Protein AF-A0A915YBF0-F1 (afdb_monomer)

Solvent-accessible surface area (backbone atoms only — not comparable to full-atom values): 51629 Å² total; per-residue (Å²): 84,73,66,56,47,53,46,57,72,64,52,78,86,48,90,72,69,69,34,56,67,62,52,51,55,54,50,52,54,52,51,59,56,58,66,73,57,96,78,68,57,49,37,46,35,47,37,93,48,68,21,75,78,40,64,88,48,66,63,48,69,50,71,44,48,70,79,84,73,66,63,65,53,59,73,74,40,94,74,48,89,54,98,82,48,55,68,32,44,37,29,43,57,48,80,42,86,44,100,92,47,75,28,42,38,33,45,76,76,49,68,63,47,54,49,70,59,51,50,53,54,52,43,69,74,42,43,79,94,51,54,83,47,52,29,40,72,83,48,73,76,81,80,90,77,75,92,81,81,81,73,68,66,64,56,52,54,54,52,53,53,54,54,54,52,55,51,50,60,47,51,55,55,53,51,56,50,50,53,56,50,50,74,73,47,69,90,70,73,45,74,66,55,57,56,51,48,54,54,47,49,55,53,49,55,60,54,71,70,51,58,66,72,58,53,55,46,50,40,71,75,61,74,43,56,70,59,50,52,54,51,48,53,54,50,50,51,56,49,52,58,49,50,59,59,56,68,73,73,71,82,90,82,88,88,81,89,85,84,90,82,86,89,84,93,79,91,80,88,90,83,72,92,87,76,79,77,63,75,81,78,74,72,87,79,78,75,81,68,51,71,68,56,46,36,52,47,20,51,49,46,54,48,45,51,52,51,46,54,53,44,53,53,53,48,52,60,55,73,70,48,94,74,68,52,74,72,54,47,51,51,50,51,53,46,50,53,50,45,52,51,43,52,52,52,42,51,54,42,26,51,55,29,26,54,46,47,26,46,78,72,73,35,67,86,53,50,74,70,56,54,38,51,81,36,78,42,28,32,64,56,46,44,44,74,41,61,48,68,58,87,88,61,86,56,72,63,52,46,43,32,33,44,20,40,47,47,53,50,46,51,53,46,50,55,57,50,53,53,48,50,55,51,30,38,55,54,44,40,53,58,51,63,69,35,92,90,49,91,80,86,59,57,83,52,55,39,75,44,73,60,71,61,82,50,87,88,44,52,42,39,32,34,32,40,28,72,91,49,59,55,53,25,45,52,42,42,42,50,42,51,55,52,43,27,71,74,67,78,46,51,48,50,43,49,61,34,32,45,72,38,52,48,84,58,45,74,50,95,45,74,66,30,46,54,68,70,52,77,47,94,52,83,85,61,62,73,87,76,50,56,71,70,52,43,52,52,51,53,54,42,52,52,52,44,52,36,50,47,46,8,41,12,43,23,44,37,51,73,70,42,80,45,74,66,53,45,50,49,47,50,52,50,22,48,51,40,27,43,55,40,46,65,69,55,73,72,74,67,89,85,55,89,89,51,71,66,57,43,54,52,53,49,54,49,51,44,49,52,52,45,52,49,49,53,50,21,52,54,49,13,57,51,49,46,53,53,50,54,52,50,36,54,55,37,29,54,56,47,58,73,74,44,72,94,79,66,57,68,72,57,41,50,52,51,23,21,52,52,52,18,48,58,28,36,50,52,30,21,54,33,49,53,50,48,52,52,50,48,52,52,52,50,54,36,50,76,71,70,47,88,54,65,65,62,51,52,52,47,44,48,40,54,45,52,33,52,50,34,49,21,51,19,23,66,32,38,97,86,46,63,32,31,42,20,32,34,41,47,47,49,47,17,61,71,60,71,36,94,64,86,71,53,72,70,28,47,42,27,24,38,30,34,32,43,9,51,28,54,45,49,26,54,53,30,35,75,77,65,32,64,17,40,12,50,57,69,26,20,65,31,43,36,52,44,49,54,56,53,51,55,50,53,54,55,50,50,54,51,46,69,74,50,56,93,53,93,66,99,78,84,62,64,68,60,53,68,58,61,67,78,51,95,93,56,50,64,57,60,51,40,51,48,23,43,45,40,46,55,65,30,72,66,24,55,82,90,23,72,42,60,54,52,22,18,51,52,34,32,52,56,49,41,71,77,41,81,86,56,54,73,68,56,48,51,54,51,50,53,53,47,44,54,53,50,53,23,47,53,57,12,61,50,57,46,48,53,47,55,51,52,52,54,50,41,66,72,72,60,70,83,64,60,83,73,79,83,107

pLDDT: mean 75.29, std 19.14, range [23.8, 98.31]

Secondary structure (DSSP, 8-state):
-HHHHHHHHHSSS-TTT--HHHHHHHHHHHHHHHTTSS----EEEE--PEETTEEEEE--EEEES---S-HHHHHHSS--S-TT-TT-EEEEEEEEEETTEEEEEEEEEEE---HHHHHHHHHHHS-GGGTT-EEETTBPPPSTT-SSS--HHHHHHHHHHHHHHHHHHHHHHHHHHHHHHHHH-GGG--HHHHHHHHHHHHHHHHHHTS-HHHHHHHHHHHS-HHHHHHHHHHHHHHHHHHHHHHTTS---------------------SSTTS---TTSS-S--PPPPHHHHHHHHHHHHHHHHHHHHHHHHHHHHHT-SS--HHHHHHHHHHHHHHHHHHHHHHHHHHHHHHHHHHHTT-TT--HHHHHHTTTT-HHHHHHHHHS--TTS--GGGHHHHHHHHHHHHHHHHHHHHHHHHHHHHHHHHHHHTSTT-S---GGGEEEEEES--STT--EEEEEEETT-GGGHHHHHHHHHHHHHHHHSS-HHHHH-EEEEE-TT---SSHHHHHHT---SSTTS-GGGS-HHHHHHHHHHHHHHHHHHHHHHHHHHHTT--SHHHHHHHHHHHHHHHHHHHHH-----TT-TT-HHHHHHHHHHHHHHHHHHHHHHHHHHHHHHHHHHHHHHHHHHHHHHHS-TTS-HHHHHHHHHHHHHHHHHHHHHHHHHHHHHHHHHHHHHHHTT---HHHHHHHHHHHHHHHHHHHHHHHHSTT--SSHHHIIIIIIIIIT-------HHHHHHHHHHHHHHHHHHHHHHHHHH-HHHHHHHHHHHHHHHHHHHHHHHHHHHHHHHHHTTS------HHHHHH---BTTB-HHHHHHHHHHHIIIIIS-TTT--SHHHHHHHHHHHHHHHSTT--HHHHHHHHHHHHHHHHHHHHHHHHHHHHHHHHHHHHHHTS-S-TTTT-

Structure (mmCIF, N/CA/C/O backbone):
data_AF-A0A915YBF0-F1
#
_entry.id   AF-A0A915YBF0-F1
#
loop_
_atom_site.group_PDB
_atom_site.id
_atom_site.type_symbol
_atom_site.label_atom_id
_atom_site.label_alt_id
_atom_site.label_comp_id
_atom_site.label_asym_id
_atom_site.label_entity_id
_atom_site.label_seq_id
_atom_site.pdbx_PDB_ins_code
_atom_site.Cartn_x
_atom_site.Cartn_y
_atom_site.Cartn_z
_atom_site.occupancy
_atom_site.B_iso_or_equiv
_atom_site.auth_seq_id
_atom_site.auth_comp_id
_atom_site.auth_asym_id
_atom_site.auth_atom_id
_atom_site.pdbx_PDB_model_num
ATOM 1 N N . MET A 1 1 ? -36.710 45.208 1.323 1.00 34.69 1 MET A N 1
ATOM 2 C CA . MET A 1 1 ? -35.680 45.584 0.335 1.00 34.69 1 MET A CA 1
ATOM 3 C C . MET A 1 1 ? -34.955 44.397 -0.292 1.00 34.69 1 MET A C 1
ATOM 5 O O . MET A 1 1 ? -35.059 44.308 -1.489 1.00 34.69 1 MET A O 1
ATOM 9 N N . ARG A 1 2 ? -34.325 43.432 0.407 1.00 35.12 2 ARG A N 1
ATOM 10 C CA . ARG A 1 2 ? -33.597 42.304 -0.251 1.00 35.12 2 ARG A CA 1
ATOM 11 C C . ARG A 1 2 ? -34.443 41.382 -1.155 1.00 35.12 2 ARG A C 1
ATOM 13 O O . ARG A 1 2 ? -33.954 40.974 -2.194 1.00 35.12 2 ARG A O 1
ATOM 20 N N . ILE A 1 3 ? -35.711 41.112 -0.810 1.00 39.06 3 ILE A N 1
ATOM 21 C CA . ILE A 1 3 ? -36.669 40.398 -1.688 1.00 39.06 3 ILE A CA 1
ATOM 22 C C . ILE A 1 3 ? -37.151 41.298 -2.836 1.00 39.06 3 ILE A C 1
ATOM 24 O O . ILE A 1 3 ? -37.225 40.835 -3.961 1.00 39.06 3 ILE A O 1
ATOM 28 N N . LYS A 1 4 ? -37.386 42.594 -2.580 1.00 36.34 4 LYS A N 1
ATOM 29 C CA . LYS A 1 4 ? -37.681 43.602 -3.616 1.00 36.34 4 LYS A CA 1
ATOM 30 C C . LYS A 1 4 ? -36.473 43.858 -4.529 1.00 36.34 4 LYS A C 1
ATOM 32 O O . LYS A 1 4 ? -36.674 44.134 -5.685 1.00 36.34 4 LYS A O 1
ATOM 37 N N . MET A 1 5 ? -35.238 43.688 -4.053 1.00 41.44 5 MET A N 1
ATOM 38 C CA . MET A 1 5 ? -33.984 43.703 -4.818 1.00 41.44 5 MET A CA 1
ATOM 39 C C . MET A 1 5 ? -33.796 42.396 -5.579 1.00 41.44 5 MET A C 1
ATOM 41 O O . MET A 1 5 ? -33.298 42.440 -6.680 1.00 41.44 5 MET A O 1
ATOM 45 N N . LEU A 1 6 ? -34.188 41.246 -5.024 1.00 42.91 6 LEU A N 1
ATOM 46 C CA . LEU A 1 6 ? -34.191 39.963 -5.737 1.00 42.91 6 LEU A CA 1
ATOM 47 C C . LEU A 1 6 ? -35.230 39.972 -6.860 1.00 42.91 6 LEU A C 1
ATOM 49 O O . LEU A 1 6 ? -34.922 39.575 -7.971 1.00 42.91 6 LEU A O 1
ATOM 53 N N . LEU A 1 7 ? -36.429 40.489 -6.595 1.00 41.69 7 LEU A N 1
ATOM 54 C CA . LEU A 1 7 ? -37.473 40.681 -7.595 1.00 41.69 7 LEU A CA 1
ATOM 55 C C . LEU A 1 7 ? -37.085 41.795 -8.578 1.00 41.69 7 LEU A C 1
ATOM 57 O O . LEU A 1 7 ? -37.125 41.546 -9.767 1.00 41.69 7 LEU A O 1
ATOM 61 N N . ASN A 1 8 ? -36.563 42.942 -8.134 1.00 40.94 8 ASN A N 1
ATOM 62 C CA . ASN A 1 8 ? -36.062 44.019 -9.007 1.00 40.94 8 ASN A CA 1
ATOM 63 C C . ASN A 1 8 ? -34.672 43.743 -9.621 1.00 40.94 8 ASN A C 1
ATOM 65 O O . ASN A 1 8 ? -34.200 44.537 -10.416 1.00 40.94 8 ASN A O 1
ATOM 69 N N . GLN A 1 9 ? -33.982 42.655 -9.291 1.00 44.19 9 GLN A N 1
ATOM 70 C CA . GLN A 1 9 ? -32.852 42.145 -10.084 1.00 44.19 9 GLN A CA 1
ATOM 71 C C . GLN A 1 9 ? -33.336 41.119 -11.111 1.00 44.19 9 GLN A C 1
ATOM 73 O O . GLN A 1 9 ? -32.657 40.885 -12.102 1.00 44.19 9 GLN A O 1
ATOM 78 N N . LEU A 1 10 ? -34.508 40.520 -10.882 1.00 42.00 10 LEU A N 1
ATOM 79 C CA . LEU A 1 10 ? -35.146 39.564 -11.782 1.00 42.00 10 LEU A CA 1
ATOM 80 C C . LEU A 1 10 ? -36.168 40.207 -12.740 1.00 42.00 10 LEU A C 1
ATOM 82 O O . LEU A 1 10 ? -36.546 39.550 -13.701 1.00 42.00 10 LEU A O 1
ATOM 86 N N . LEU A 1 11 ? -36.650 41.436 -12.491 1.00 46.16 11 LEU A N 1
ATOM 87 C CA . LEU A 1 11 ? -37.860 41.976 -13.142 1.00 46.16 11 LEU A CA 1
ATOM 88 C C . LEU A 1 11 ? -37.814 43.350 -13.852 1.00 46.16 11 LEU A C 1
ATOM 90 O O . LEU A 1 11 ? -38.796 43.597 -14.551 1.00 46.16 11 LEU A O 1
ATOM 94 N N . PRO A 1 12 ? -36.808 44.253 -13.783 1.00 37.78 12 PRO A N 1
ATOM 95 C CA . PRO A 1 12 ? -37.019 45.568 -14.401 1.00 37.78 12 PRO A CA 1
ATOM 96 C C . PRO A 1 12 ? -36.640 45.738 -15.871 1.00 37.78 12 PRO A C 1
ATOM 98 O O . PRO A 1 12 ? -37.073 46.742 -16.416 1.00 37.78 12 PRO A O 1
ATOM 101 N N . GLN A 1 13 ? -35.892 44.850 -16.543 1.00 37.72 13 GLN A N 1
ATOM 102 C CA . GLN A 1 13 ? -35.596 45.072 -17.981 1.00 37.72 13 GLN A CA 1
ATOM 103 C C . GLN A 1 13 ? -35.675 43.856 -18.906 1.00 37.72 13 GLN A C 1
ATOM 105 O O . GLN A 1 13 ? -35.566 44.013 -20.115 1.00 37.72 13 GLN A O 1
ATOM 110 N N . THR A 1 14 ? -35.962 42.660 -18.399 1.00 44.97 14 THR A N 1
ATOM 111 C CA . THR A 1 14 ? -36.167 41.489 -19.259 1.00 44.97 14 THR A CA 1
ATOM 112 C C . THR A 1 14 ? -37.292 40.617 -18.725 1.00 44.97 14 THR A C 1
ATOM 114 O O . THR A 1 14 ? -37.090 39.488 -18.284 1.00 44.97 14 THR A O 1
ATOM 117 N N . LYS A 1 15 ? -38.533 41.115 -18.811 1.00 42.66 15 LYS A N 1
ATOM 118 C CA . LYS A 1 15 ? -39.703 40.225 -18.708 1.00 42.66 15 LYS A CA 1
ATOM 119 C C . LYS A 1 15 ? -39.690 39.118 -19.784 1.00 42.66 15 LYS A C 1
ATOM 121 O O . LYS A 1 15 ? -40.431 38.156 -19.642 1.00 42.66 15 LYS A O 1
ATOM 126 N N . GLU A 1 16 ? -38.814 39.212 -20.791 1.00 48.31 16 GLU A N 1
ATOM 127 C CA . GLU A 1 16 ? -38.813 38.354 -21.980 1.00 48.31 16 GLU A CA 1
ATOM 128 C C . GLU A 1 16 ? -37.629 37.371 -22.127 1.00 48.31 16 GLU A C 1
ATOM 130 O O . GLU A 1 16 ? -37.681 36.560 -23.043 1.00 48.31 16 GLU A O 1
ATOM 135 N N . SER A 1 17 ? -36.583 37.350 -21.274 1.00 50.16 17 SER A N 1
ATOM 136 C CA . SER A 1 17 ? -35.343 36.606 -21.637 1.00 50.16 17 SER A CA 1
ATOM 137 C C . SER A 1 17 ? -34.764 35.568 -20.665 1.00 50.16 17 SER A C 1
ATOM 139 O O . SER A 1 17 ? -33.867 34.822 -21.060 1.00 50.16 17 SER A O 1
ATOM 141 N N . ILE A 1 18 ? -35.232 35.438 -19.415 1.00 58.19 18 ILE A N 1
ATOM 142 C CA . ILE A 1 18 ? -34.699 34.376 -18.537 1.00 58.19 18 ILE A CA 1
ATOM 143 C C . ILE A 1 18 ? -35.397 33.044 -18.828 1.00 58.19 18 ILE A C 1
ATOM 145 O O . ILE A 1 18 ? -36.526 32.801 -18.399 1.00 58.19 18 ILE A O 1
ATOM 149 N N . GLY A 1 19 ? -34.676 32.150 -19.505 1.00 65.12 19 GLY A N 1
ATOM 150 C CA . GLY A 1 19 ? -35.094 30.765 -19.691 1.00 65.12 19 GLY A CA 1
ATOM 151 C C . GLY A 1 19 ? -35.138 29.962 -18.380 1.00 65.12 19 GLY A C 1
ATOM 152 O O . GLY A 1 19 ? -34.363 30.186 -17.438 1.00 65.12 19 GLY A O 1
ATOM 153 N N . PHE A 1 20 ? -36.028 28.975 -18.319 1.00 66.19 20 PHE A N 1
ATOM 154 C CA . PHE A 1 20 ? -36.281 28.071 -17.201 1.00 66.19 20 PHE A CA 1
ATOM 155 C C . PHE A 1 20 ? -35.001 27.407 -16.675 1.00 66.19 20 PHE A C 1
ATOM 157 O O . PHE A 1 20 ? -34.843 27.221 -15.465 1.00 66.19 20 PHE A O 1
ATOM 164 N N . ILE A 1 21 ? -34.060 27.058 -17.560 1.00 64.06 21 ILE A N 1
ATOM 165 C CA . ILE A 1 21 ? -32.796 26.402 -17.188 1.00 64.06 21 ILE A CA 1
ATOM 166 C C . ILE A 1 21 ? -31.902 27.339 -16.362 1.00 64.06 21 ILE A C 1
ATOM 168 O O . ILE A 1 21 ? -31.409 26.936 -15.301 1.00 64.06 21 ILE A O 1
ATOM 172 N N . ALA A 1 22 ? -31.744 28.591 -16.798 1.00 63.34 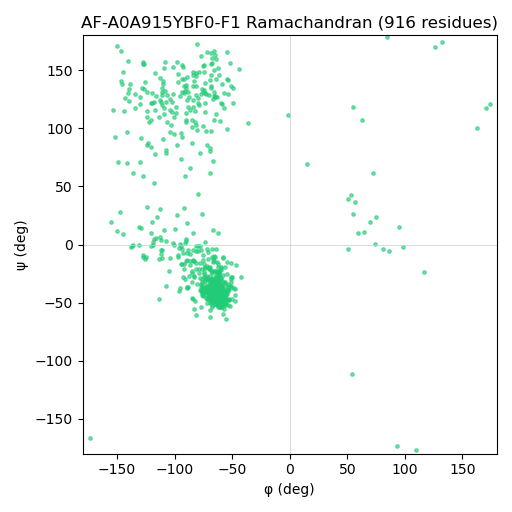22 ALA A N 1
ATOM 173 C CA . ALA A 1 22 ? -30.944 29.598 -16.104 1.00 63.34 22 ALA A CA 1
ATOM 174 C C . ALA A 1 22 ? -31.546 29.928 -14.730 1.00 63.34 22 ALA A C 1
ATOM 176 O O . ALA A 1 22 ? -30.844 29.913 -13.711 1.00 63.34 22 ALA A O 1
ATOM 177 N N . PHE A 1 23 ? -32.872 30.098 -14.675 1.00 64.00 23 PHE A N 1
ATOM 178 C CA . PHE A 1 23 ? -33.590 30.304 -13.419 1.00 64.00 23 PHE A CA 1
ATOM 179 C C . PHE A 1 23 ? -33.412 29.120 -12.457 1.00 64.00 23 PHE A C 1
ATOM 181 O O . PHE A 1 23 ? -33.083 29.304 -11.284 1.00 64.00 23 PHE A O 1
ATOM 188 N N . LYS A 1 24 ? -33.558 27.883 -12.945 1.00 58.62 24 LYS A N 1
ATOM 189 C CA . LYS A 1 24 ? -33.400 26.658 -12.146 1.00 58.62 24 LYS A CA 1
ATOM 190 C C . LYS A 1 24 ? -31.992 26.522 -11.560 1.00 58.62 24 LYS A C 1
ATOM 192 O O . LYS A 1 24 ? -31.851 26.102 -10.407 1.00 58.62 24 LYS A O 1
ATOM 197 N N . ALA A 1 25 ? -30.953 26.859 -12.324 1.00 58.38 25 ALA A N 1
ATOM 198 C CA . ALA A 1 25 ? -29.565 26.811 -11.867 1.00 58.38 25 ALA A CA 1
ATOM 199 C C . ALA A 1 25 ? -29.293 27.844 -10.760 1.00 58.38 25 ALA A C 1
ATOM 201 O O . ALA A 1 25 ? -28.760 27.493 -9.700 1.00 58.38 25 ALA A O 1
ATOM 202 N N . PHE A 1 26 ? -29.734 29.087 -10.966 1.00 60.47 26 PHE A N 1
ATOM 203 C CA . PHE A 1 26 ? -29.666 30.154 -9.968 1.00 60.47 26 PHE A CA 1
ATOM 204 C C . PHE A 1 26 ? -30.422 29.779 -8.684 1.00 60.47 26 PHE A C 1
ATOM 206 O O . PHE A 1 26 ? -29.867 29.823 -7.583 1.00 60.47 26 PHE A O 1
ATOM 213 N N . PHE A 1 27 ? -31.657 29.296 -8.825 1.00 58.75 27 PHE A N 1
ATOM 214 C CA . PHE A 1 27 ? -32.506 28.901 -7.707 1.00 58.75 27 PHE A CA 1
ATOM 215 C C . PHE A 1 27 ? -31.887 27.769 -6.876 1.00 58.75 27 PHE A C 1
ATOM 217 O O . PHE A 1 27 ? -31.883 27.827 -5.646 1.00 58.75 27 PHE A O 1
ATOM 224 N N . LYS A 1 28 ? -31.273 26.765 -7.521 1.00 56.44 28 LYS A N 1
ATOM 225 C CA . LYS A 1 28 ? -30.564 25.664 -6.841 1.00 56.44 28 LYS A CA 1
ATOM 226 C C . LYS A 1 28 ? -29.382 26.165 -6.000 1.00 56.44 28 LYS A C 1
ATOM 228 O O . LYS A 1 28 ? -29.139 25.635 -4.911 1.00 56.44 28 LYS A O 1
ATOM 233 N N . LYS A 1 29 ? -28.655 27.181 -6.478 1.00 58.44 29 LYS A N 1
ATOM 234 C CA . LYS A 1 29 ? -27.525 27.801 -5.764 1.00 58.44 29 LYS A CA 1
ATOM 235 C C . LYS A 1 29 ? -27.989 28.507 -4.489 1.00 58.44 29 LYS A C 1
ATOM 237 O O . LYS A 1 29 ? -27.410 28.279 -3.425 1.00 58.44 29 LYS A O 1
ATOM 242 N N . GLU A 1 30 ? -29.065 29.282 -4.571 1.00 56.75 30 GLU A N 1
ATOM 243 C CA . GLU A 1 30 ? -29.620 29.989 -3.412 1.00 56.75 30 GLU A CA 1
ATOM 244 C C . GLU A 1 30 ? -30.311 29.040 -2.418 1.00 56.75 30 GLU A C 1
ATOM 246 O O . GLU A 1 30 ? -30.102 29.157 -1.210 1.00 56.75 30 GLU A O 1
ATOM 251 N N . LEU A 1 31 ? -30.995 27.989 -2.889 1.00 52.41 31 LEU A N 1
ATOM 252 C CA . LEU A 1 31 ? -31.500 26.902 -2.033 1.00 52.41 31 LEU A CA 1
ATOM 253 C C . LEU A 1 31 ? -30.382 26.242 -1.217 1.00 52.41 31 LEU A C 1
ATOM 255 O O . LEU A 1 31 ? -30.543 25.979 -0.025 1.00 52.41 31 LEU A O 1
ATOM 259 N N . ASN A 1 32 ? -29.228 25.987 -1.836 1.00 53.97 32 ASN A N 1
ATOM 260 C CA . ASN A 1 32 ? -28.071 25.413 -1.151 1.00 53.97 32 ASN A CA 1
ATOM 261 C C . ASN A 1 32 ? -27.453 26.364 -0.116 1.00 53.97 32 ASN A C 1
ATOM 263 O O . ASN A 1 32 ? -26.918 25.891 0.888 1.00 53.97 32 ASN A O 1
ATOM 267 N N . ARG A 1 33 ? -27.551 27.684 -0.316 1.00 52.88 33 ARG A N 1
ATOM 268 C CA . ARG A 1 33 ? -27.195 28.679 0.706 1.00 52.88 33 ARG A CA 1
ATOM 269 C C . ARG A 1 33 ? -28.190 28.671 1.863 1.00 52.88 33 ARG A C 1
ATOM 271 O O . ARG A 1 33 ? -27.770 28.581 3.014 1.00 52.88 33 ARG A O 1
ATOM 278 N N . LEU A 1 34 ? -29.490 28.673 1.570 1.00 47.12 34 LEU A N 1
ATOM 279 C CA . LEU A 1 34 ? -30.553 28.656 2.582 1.00 47.12 34 LEU A CA 1
ATOM 280 C C . LEU A 1 34 ? -30.522 27.386 3.450 1.00 47.12 34 LEU A C 1
ATOM 282 O O . LEU A 1 34 ? -30.719 27.466 4.666 1.00 47.12 34 LEU A O 1
ATOM 286 N N . ARG A 1 35 ? -30.164 26.233 2.860 1.00 49.50 35 ARG A N 1
ATOM 287 C CA . ARG A 1 35 ? -29.963 24.940 3.549 1.00 49.50 35 ARG A CA 1
ATOM 288 C C . ARG A 1 35 ? -28.930 24.973 4.682 1.00 49.50 35 ARG A C 1
ATOM 290 O O . ARG A 1 35 ? -28.955 24.077 5.524 1.00 49.50 35 ARG A O 1
ATOM 297 N N . LYS A 1 36 ? -28.036 25.968 4.717 1.00 49.03 36 LYS A N 1
ATOM 298 C CA . LYS A 1 36 ? -26.993 26.108 5.748 1.00 49.03 36 LYS A CA 1
ATOM 299 C C . LYS A 1 36 ? -27.445 26.905 6.987 1.00 49.03 36 LYS A C 1
ATOM 301 O O . LYS A 1 36 ? -26.683 26.982 7.946 1.00 49.03 36 LYS A O 1
ATOM 306 N N . SER A 1 37 ? -28.659 27.473 7.012 1.00 46.31 37 SER A N 1
ATOM 307 C CA . SER A 1 37 ? -29.173 28.248 8.161 1.00 46.31 37 SER A CA 1
ATOM 308 C C . SER A 1 37 ? -29.910 27.373 9.202 1.00 46.31 37 SER A C 1
ATOM 310 O O . SER A 1 37 ? -30.551 26.381 8.860 1.00 46.31 37 SER A O 1
ATOM 312 N N . LYS A 1 38 ? -29.774 27.688 10.503 1.00 43.59 38 LYS A N 1
ATOM 313 C CA . LYS A 1 38 ? -29.889 26.704 11.606 1.00 43.59 38 LYS A CA 1
ATOM 314 C C . LYS A 1 38 ? -31.293 26.295 12.110 1.00 43.59 38 LYS A C 1
ATOM 316 O O . LYS A 1 38 ? -31.324 25.415 12.962 1.00 43.59 38 LYS A O 1
ATOM 321 N N . LYS A 1 39 ? -32.440 26.806 11.625 1.00 51.47 39 LYS A N 1
ATOM 322 C CA . LYS A 1 39 ? -33.790 26.266 11.982 1.00 51.47 39 LYS A CA 1
ATOM 323 C C . LYS A 1 39 ? -34.852 26.531 10.883 1.00 51.47 39 LYS A C 1
ATOM 325 O O . LYS A 1 39 ? -35.164 27.698 10.660 1.00 51.47 39 LYS A O 1
ATOM 330 N N . PRO A 1 40 ? -35.442 25.513 10.216 1.00 46.06 40 PRO A N 1
ATOM 331 C CA . PRO A 1 40 ? -36.391 25.719 9.112 1.00 46.06 40 PRO A CA 1
ATOM 332 C C . PRO A 1 40 ? -37.881 25.646 9.514 1.00 46.06 40 PRO A C 1
ATOM 334 O O . PRO A 1 40 ? -38.270 24.849 10.360 1.00 46.06 40 PRO A O 1
ATOM 337 N N . THR A 1 41 ? -38.735 26.439 8.852 1.00 46.09 41 THR A N 1
ATOM 338 C CA . THR A 1 41 ? -40.197 26.229 8.734 1.00 46.09 41 THR A CA 1
ATOM 339 C C . THR A 1 41 ? -40.513 26.082 7.247 1.00 46.09 41 THR A C 1
ATOM 341 O O . THR A 1 41 ? -40.049 26.925 6.486 1.00 46.09 41 THR A O 1
ATOM 344 N N . ASN A 1 42 ? -41.253 25.044 6.842 1.00 48.72 42 ASN A N 1
ATOM 345 C CA . ASN A 1 42 ? -41.512 24.717 5.435 1.00 48.72 42 ASN A CA 1
ATOM 346 C C . ASN A 1 42 ? -42.715 25.513 4.881 1.00 48.72 42 ASN A C 1
ATOM 348 O O . ASN A 1 42 ? -43.854 25.209 5.228 1.00 48.72 42 ASN A O 1
ATOM 352 N N . CYS A 1 43 ? -42.477 26.511 4.028 1.00 47.94 43 CYS A N 1
ATOM 353 C CA . CYS A 1 43 ? -43.504 27.262 3.299 1.00 47.94 43 CYS A CA 1
ATOM 354 C C . CYS A 1 43 ? -43.191 27.232 1.799 1.00 47.94 43 CYS A C 1
ATOM 356 O O . CYS A 1 43 ? -42.041 27.450 1.416 1.00 47.94 43 CYS A O 1
ATOM 358 N N . PHE A 1 44 ? -44.205 26.964 0.976 1.00 55.41 44 PHE A N 1
ATOM 359 C CA . PHE A 1 44 ? -44.107 26.929 -0.482 1.00 55.41 44 PHE A CA 1
ATOM 360 C C . PHE A 1 44 ? -45.054 27.979 -1.065 1.00 55.41 44 PHE A C 1
ATOM 362 O O . PHE A 1 44 ? -46.260 27.916 -0.820 1.00 55.41 44 PHE A O 1
ATOM 369 N N . ILE A 1 45 ? -44.523 28.926 -1.836 1.00 53.62 45 ILE A N 1
ATOM 370 C CA . ILE A 1 45 ? -45.326 29.896 -2.594 1.00 53.62 45 ILE A CA 1
ATOM 371 C C . ILE A 1 45 ? -45.140 29.606 -4.071 1.00 53.62 45 ILE A C 1
ATOM 373 O O . ILE A 1 45 ? -44.005 29.594 -4.534 1.00 53.62 45 ILE A O 1
ATOM 377 N N . ILE A 1 46 ? -46.239 29.387 -4.787 1.00 53.06 46 ILE A N 1
ATOM 378 C CA . ILE A 1 46 ? -46.259 29.211 -6.240 1.00 53.06 46 ILE A CA 1
ATOM 379 C C . ILE A 1 46 ? -46.713 30.531 -6.866 1.00 53.06 46 ILE A C 1
ATOM 381 O O . ILE A 1 46 ? -47.737 31.074 -6.452 1.00 53.06 46 ILE A O 1
ATOM 385 N N . HIS A 1 47 ? -45.957 31.030 -7.841 1.00 50.38 47 HIS A N 1
ATOM 386 C CA . HIS A 1 47 ? -46.322 32.195 -8.651 1.00 50.38 47 HIS A CA 1
ATOM 387 C C . HIS A 1 47 ? -46.670 31.763 -10.091 1.00 50.38 47 HIS A C 1
ATOM 389 O O . HIS A 1 47 ? -46.151 30.767 -10.596 1.00 50.38 47 HIS A O 1
ATOM 395 N N . ASP A 1 48 ? -47.530 32.504 -10.784 1.00 51.78 48 ASP A N 1
ATOM 396 C CA . ASP A 1 48 ? -47.924 32.210 -12.171 1.00 51.78 48 ASP A CA 1
ATOM 397 C C . ASP A 1 48 ? -47.007 32.937 -13.171 1.00 51.78 48 ASP A C 1
ATOM 399 O O . ASP A 1 48 ? -47.438 33.780 -13.948 1.00 51.78 48 ASP A O 1
ATOM 403 N N . PHE A 1 49 ? -45.701 32.657 -13.113 1.00 55.84 49 PHE A N 1
ATOM 404 C CA . PHE A 1 49 ? -44.747 33.152 -14.118 1.00 55.84 49 PHE A CA 1
ATOM 405 C C . PHE A 1 49 ? -44.617 32.145 -15.268 1.00 55.84 49 PHE A C 1
ATOM 407 O O . PHE A 1 49 ? -44.478 30.945 -15.011 1.00 55.84 49 PHE A O 1
ATOM 414 N N . VAL A 1 50 ? -44.645 32.638 -16.507 1.00 59.28 50 VAL A N 1
ATOM 415 C CA . VAL A 1 50 ? -44.500 31.860 -17.747 1.00 59.28 50 VAL A CA 1
ATOM 416 C C . VAL A 1 50 ? -43.078 32.060 -18.270 1.00 59.28 50 VAL A C 1
ATOM 418 O O . VAL A 1 50 ? -42.663 33.199 -18.469 1.00 59.28 50 VAL A O 1
ATOM 421 N N . TYR A 1 51 ? -42.316 30.978 -18.453 1.00 64.69 51 TYR A N 1
ATOM 422 C CA . TYR A 1 51 ? -40.944 31.073 -18.967 1.00 64.69 51 TYR A CA 1
ATOM 423 C C . TYR A 1 51 ? -40.944 31.140 -20.503 1.00 64.69 51 TYR A C 1
ATOM 425 O O . TYR A 1 51 ? -41.648 30.337 -21.116 1.00 64.69 51 TYR A O 1
ATOM 433 N N . PRO A 1 52 ? -40.143 32.021 -21.133 1.00 66.06 52 PRO A N 1
ATOM 434 C CA . PRO A 1 52 ? -40.121 32.177 -22.591 1.00 66.06 52 PRO A CA 1
ATOM 435 C C . PRO A 1 52 ? -39.715 30.897 -23.337 1.00 66.06 52 PRO A C 1
ATOM 437 O O . PRO A 1 52 ? -40.280 30.576 -24.375 1.00 66.06 52 PRO A O 1
ATOM 440 N N . ASP A 1 53 ? -38.759 30.141 -22.789 1.00 66.88 53 ASP A N 1
ATOM 441 C CA . ASP A 1 53 ? -38.225 28.906 -23.381 1.00 66.88 53 ASP A CA 1
ATOM 442 C C . ASP A 1 53 ? -39.074 27.661 -23.072 1.00 66.88 53 ASP A C 1
ATOM 444 O O . ASP A 1 53 ? -38.861 26.617 -23.689 1.00 66.88 53 ASP A O 1
ATOM 448 N N . LYS A 1 54 ? -39.992 27.745 -22.096 1.00 68.00 54 LYS A N 1
ATOM 449 C CA . LYS A 1 54 ? -40.888 26.658 -21.653 1.00 68.00 54 LYS A CA 1
ATOM 450 C C . LYS A 1 54 ? -42.229 27.212 -21.148 1.00 68.00 54 LYS A C 1
ATOM 452 O O . LYS A 1 54 ? -42.484 27.174 -19.935 1.00 68.00 54 LYS A O 1
ATOM 457 N N . PRO A 1 55 ? -43.089 27.735 -22.038 1.00 62.88 55 PRO A N 1
ATOM 458 C CA . PRO A 1 55 ? -44.326 28.426 -21.664 1.00 62.88 55 PRO A CA 1
ATOM 459 C C . PRO A 1 55 ? -45.341 27.531 -20.931 1.00 62.88 55 PRO A C 1
ATOM 461 O O . PRO A 1 55 ? -46.148 28.007 -20.132 1.00 62.88 55 PRO A O 1
ATOM 464 N N . GLU A 1 56 ? -45.267 26.214 -21.112 1.00 64.56 56 GLU A N 1
ATOM 465 C CA . GLU A 1 56 ? -46.082 25.224 -20.406 1.00 64.56 56 GLU A CA 1
ATOM 466 C C . GLU A 1 56 ? -45.649 24.991 -18.945 1.00 64.56 56 GLU A C 1
ATOM 468 O O . GLU A 1 56 ? -46.376 24.381 -18.153 1.00 64.56 56 GLU A O 1
ATOM 473 N N . LYS A 1 57 ? -44.465 25.471 -18.549 1.00 58.31 57 LYS A N 1
ATOM 474 C CA . LYS A 1 57 ? -43.941 25.338 -17.186 1.00 58.31 57 LYS A CA 1
ATOM 475 C C . LYS A 1 57 ? -44.302 26.576 -16.369 1.00 58.31 57 LYS A C 1
ATOM 477 O O . LYS A 1 57 ? -43.539 27.524 -16.286 1.00 58.31 57 LYS A O 1
ATOM 482 N N . LYS A 1 58 ? -45.422 26.543 -15.654 1.00 54.44 58 LYS A N 1
ATOM 483 C CA . LYS A 1 58 ? -45.638 27.452 -14.512 1.00 54.44 58 LYS A CA 1
ATOM 484 C C . LYS A 1 58 ? -44.740 26.968 -13.381 1.00 54.44 58 LYS A C 1
ATOM 486 O O . LYS A 1 58 ? -44.788 25.767 -13.142 1.00 54.44 58 LYS A O 1
ATOM 491 N N . LEU A 1 59 ? -43.924 27.808 -12.731 1.00 55.81 59 LEU A N 1
ATOM 492 C CA . LEU A 1 59 ? -43.511 27.683 -11.309 1.00 55.81 59 LEU A CA 1
ATOM 493 C C . LEU A 1 59 ? -42.257 28.524 -10.979 1.00 55.81 59 LEU A C 1
ATOM 495 O O . LEU A 1 59 ? -41.135 28.016 -11.052 1.00 55.81 59 LEU A O 1
ATOM 499 N N . PRO A 1 60 ? -42.418 29.700 -10.363 1.00 51.09 60 PRO A N 1
ATOM 500 C CA . PRO A 1 60 ? -41.527 30.151 -9.312 1.00 51.09 60 PRO A CA 1
ATOM 501 C C . PRO A 1 60 ? -42.058 29.582 -7.997 1.00 51.09 60 PRO A C 1
ATOM 503 O O . PRO A 1 60 ? -43.164 29.910 -7.566 1.00 51.09 60 PRO A O 1
ATOM 506 N N . ILE A 1 61 ? -41.269 28.705 -7.376 1.00 53.00 61 ILE A N 1
ATOM 507 C CA . ILE A 1 61 ? -41.519 28.221 -6.018 1.00 53.00 61 ILE A CA 1
ATOM 508 C C . ILE A 1 61 ? -40.631 29.033 -5.087 1.00 53.00 61 ILE A C 1
ATOM 510 O O . ILE A 1 61 ? -39.414 28.920 -5.179 1.00 53.00 61 ILE A O 1
ATOM 514 N N . VAL A 1 62 ? -41.182 29.799 -4.152 1.00 53.03 62 VAL A N 1
ATOM 515 C CA . VAL A 1 62 ? -40.384 30.289 -3.019 1.00 53.03 62 VAL A CA 1
ATOM 516 C C . VAL A 1 62 ? -40.495 29.262 -1.902 1.00 53.03 62 VAL A C 1
ATOM 518 O O . VAL A 1 62 ? -41.579 29.045 -1.363 1.00 53.03 62 VAL A O 1
ATOM 521 N N . VAL A 1 63 ? -39.376 28.603 -1.587 1.00 51.56 63 VAL A N 1
ATOM 522 C CA . VAL A 1 63 ? -39.277 27.652 -0.473 1.00 51.56 63 VAL A CA 1
ATOM 523 C C . VAL A 1 63 ? -38.657 28.362 0.720 1.00 51.56 63 VAL A C 1
ATOM 525 O O . VAL A 1 63 ? -37.470 28.686 0.713 1.00 51.56 63 VAL A O 1
ATOM 528 N N . PHE A 1 64 ? -39.430 28.542 1.781 1.00 51.19 64 PHE A N 1
ATOM 529 C CA . PHE A 1 64 ? -38.861 28.745 3.107 1.00 51.19 64 PHE A CA 1
ATOM 530 C C . PHE A 1 64 ? -38.752 27.369 3.755 1.00 51.19 64 PHE A C 1
ATOM 532 O O . PHE A 1 64 ? -39.713 26.616 3.710 1.00 51.19 64 PHE A O 1
ATOM 539 N N . GLY A 1 65 ? -37.596 27.005 4.313 1.00 51.72 65 GLY A N 1
ATOM 540 C CA . GLY A 1 65 ? -37.427 25.761 5.072 1.00 51.72 65 GLY A CA 1
ATOM 541 C C . GLY A 1 65 ? -36.578 24.666 4.412 1.00 51.72 65 GLY A C 1
ATOM 542 O O . GLY A 1 65 ? -35.958 24.861 3.369 1.00 51.72 65 GLY A O 1
ATOM 543 N N . LYS A 1 66 ? -36.494 23.511 5.083 1.00 49.16 66 LYS A N 1
ATOM 544 C CA . LYS A 1 66 ? -35.632 22.368 4.751 1.00 49.16 66 LYS A CA 1
ATOM 545 C C . LYS A 1 66 ? -36.545 21.160 4.512 1.00 49.16 66 LYS A C 1
ATOM 547 O O . LYS A 1 66 ? -36.803 20.415 5.455 1.00 49.16 66 LYS A O 1
ATOM 552 N N . PRO A 1 67 ? -37.097 20.989 3.298 1.00 49.16 67 PRO A N 1
ATOM 553 C CA . PRO A 1 67 ? -37.887 19.802 3.001 1.00 49.16 67 PRO A CA 1
ATOM 554 C C . PRO A 1 67 ? -36.989 18.562 3.115 1.00 49.16 67 PRO A C 1
ATOM 556 O O . PRO A 1 67 ? -35.908 18.522 2.524 1.00 49.16 67 PRO A O 1
ATOM 559 N N . GLU A 1 68 ? -37.416 17.577 3.903 1.00 45.91 68 GLU A N 1
ATOM 560 C CA . GLU A 1 68 ? -36.817 16.240 3.935 1.00 45.91 68 GLU A CA 1
ATOM 561 C C . GLU A 1 68 ? -37.509 15.378 2.863 1.00 45.91 68 GLU A C 1
ATOM 563 O O . GLU A 1 68 ? -38.735 15.389 2.765 1.00 45.91 68 GLU A O 1
ATOM 568 N N . GLY A 1 69 ? -36.736 14.675 2.026 1.00 55.28 69 GLY A N 1
ATOM 569 C CA . GLY A 1 69 ? -37.252 13.836 0.930 1.00 55.28 69 GLY A CA 1
ATOM 570 C C . GLY A 1 69 ? -37.369 14.517 -0.447 1.00 55.28 69 GLY A C 1
ATOM 571 O O . GLY A 1 69 ? -36.911 15.644 -0.663 1.00 55.28 69 GLY A O 1
ATOM 572 N N . GLU A 1 70 ? -37.957 13.806 -1.420 1.00 53.22 70 GLU A N 1
ATOM 573 C CA . GLU A 1 70 ? -38.188 14.311 -2.782 1.00 53.22 70 GLU A CA 1
ATOM 574 C C . GLU A 1 70 ? -39.310 15.360 -2.806 1.00 53.22 70 GLU A C 1
ATOM 576 O O . GLU A 1 70 ? -40.496 15.046 -2.894 1.00 53.22 70 GLU A O 1
ATOM 581 N N . TRP A 1 71 ? -38.933 16.640 -2.791 1.00 53.59 71 TRP A N 1
ATOM 582 C CA . TRP A 1 71 ? -39.869 17.774 -2.793 1.00 53.59 71 TRP A CA 1
ATOM 583 C C . TRP A 1 71 ? -40.886 17.759 -3.953 1.00 53.59 71 TRP A C 1
ATOM 585 O O . TRP A 1 71 ? -41.979 18.301 -3.812 1.00 53.59 71 TRP A O 1
ATOM 595 N N . LYS A 1 72 ? -40.563 17.117 -5.087 1.00 52.34 72 LYS A N 1
ATOM 596 C CA . LYS A 1 72 ? -41.494 16.948 -6.215 1.00 52.34 72 LYS A CA 1
ATOM 597 C C . LYS A 1 72 ? -42.678 16.048 -5.859 1.00 52.34 72 LYS A C 1
ATOM 599 O O . LYS A 1 72 ? -43.801 16.401 -6.196 1.00 52.34 72 LYS A O 1
ATOM 604 N N . LYS A 1 73 ? -42.453 14.944 -5.132 1.00 52.75 73 LYS A N 1
ATOM 605 C CA . LYS A 1 73 ? -43.531 14.076 -4.622 1.00 52.75 73 LYS A CA 1
ATOM 606 C C . LYS A 1 73 ? -44.394 14.811 -3.596 1.00 52.75 73 LYS A C 1
ATOM 608 O O . LYS A 1 73 ? -45.608 14.668 -3.605 1.00 52.75 73 LYS A O 1
ATOM 613 N N . PHE A 1 74 ? -43.774 15.683 -2.799 1.00 51.78 74 PHE A N 1
ATOM 614 C CA . PHE A 1 74 ? -44.464 16.544 -1.833 1.00 51.78 74 PHE A CA 1
ATOM 615 C C . PHE A 1 74 ? -45.361 17.617 -2.491 1.00 51.78 74 PHE A C 1
ATOM 617 O O . PHE A 1 74 ? -46.368 18.015 -1.912 1.00 51.78 74 PHE A O 1
ATOM 624 N N . MET A 1 75 ? -45.001 18.088 -3.693 1.00 50.09 75 MET A N 1
ATOM 625 C CA . MET A 1 75 ? -45.743 19.101 -4.466 1.00 50.09 75 MET A CA 1
ATOM 626 C C . MET A 1 75 ? -46.816 18.509 -5.393 1.00 50.09 75 MET A C 1
ATOM 628 O O . MET A 1 75 ? -47.850 19.138 -5.593 1.00 50.09 75 MET A O 1
ATOM 632 N N . LEU A 1 76 ? -46.547 17.342 -5.994 1.00 50.25 76 LEU A N 1
ATOM 633 C CA . LEU A 1 76 ? -47.346 16.760 -7.084 1.00 50.25 76 LEU A CA 1
ATOM 634 C C . LEU A 1 76 ? -48.119 15.491 -6.684 1.00 50.25 76 LEU A C 1
ATOM 636 O O . LEU A 1 76 ? -48.952 15.028 -7.455 1.00 50.25 76 LEU A O 1
ATOM 640 N N . GLY A 1 77 ? -47.842 14.904 -5.516 1.00 47.84 77 GLY A N 1
ATOM 641 C CA . GLY A 1 77 ? -48.458 13.654 -5.072 1.00 47.84 77 GLY A CA 1
ATOM 642 C C . GLY A 1 77 ? -49.706 13.839 -4.201 1.00 47.84 77 GLY A C 1
ATOM 643 O O . GLY A 1 77 ? -49.846 14.820 -3.471 1.00 47.84 77 GLY A O 1
ATOM 644 N N . ASN A 1 78 ? -50.577 12.825 -4.204 1.00 46.81 78 ASN A N 1
ATOM 645 C CA . ASN A 1 78 ? -51.730 12.692 -3.298 1.00 46.81 78 ASN A CA 1
ATOM 646 C C . ASN A 1 78 ? -51.343 12.541 -1.804 1.00 46.81 78 ASN A C 1
ATOM 648 O O . ASN A 1 78 ? -52.217 12.564 -0.939 1.00 46.81 78 ASN A O 1
ATOM 652 N N . GLU A 1 79 ? -50.051 12.460 -1.463 1.00 48.69 79 GLU A N 1
ATOM 653 C CA . GLU A 1 79 ? -49.523 12.441 -0.086 1.00 48.69 79 GLU A CA 1
ATOM 654 C C . GLU A 1 79 ? -49.447 13.845 0.558 1.00 48.69 79 GLU A C 1
ATOM 656 O O . GLU A 1 79 ? -48.446 14.212 1.177 1.00 48.69 79 GLU A O 1
ATOM 661 N N . GLY A 1 80 ? -50.490 14.665 0.387 1.00 54.28 80 GLY A N 1
ATOM 662 C CA . GLY A 1 80 ? -50.512 16.070 0.813 1.00 54.28 80 GLY A CA 1
ATOM 663 C C . GLY A 1 80 ? -50.177 16.307 2.295 1.00 54.28 80 GLY A C 1
ATOM 664 O O . GLY A 1 80 ? -50.209 15.382 3.108 1.00 54.28 80 GLY A O 1
ATOM 665 N N . ILE A 1 81 ? -49.894 17.576 2.651 1.00 54.12 81 ILE A N 1
ATOM 666 C CA . ILE A 1 81 ? -49.651 18.055 4.032 1.00 54.12 81 ILE A CA 1
ATOM 667 C C . ILE A 1 81 ? -50.562 17.303 5.012 1.00 54.12 81 ILE A C 1
ATOM 669 O O . ILE A 1 81 ? -51.773 17.547 5.074 1.00 54.12 81 ILE A O 1
ATOM 673 N N . LYS A 1 82 ? -49.988 16.357 5.769 1.00 54.19 82 LYS A N 1
ATOM 674 C CA . LYS A 1 82 ? -50.767 15.500 6.671 1.00 54.19 82 LYS A CA 1
ATOM 675 C C . LYS A 1 82 ? -51.403 16.382 7.745 1.00 54.19 82 LYS A C 1
ATOM 677 O O . LYS A 1 82 ? -50.756 17.286 8.272 1.00 54.19 82 LYS A O 1
ATOM 682 N N . ARG A 1 83 ? -52.644 16.071 8.147 1.00 50.31 83 ARG A N 1
ATOM 683 C CA . ARG A 1 83 ? -53.478 16.822 9.126 1.00 50.31 83 ARG A CA 1
ATOM 684 C C . ARG A 1 83 ? -52.769 17.236 10.436 1.00 50.31 83 ARG A C 1
ATOM 686 O O . ARG A 1 83 ? -53.280 18.101 11.144 1.00 50.31 83 ARG A O 1
ATOM 693 N N . LYS A 1 84 ? -51.630 16.614 10.769 1.00 52.19 84 LYS A N 1
ATOM 694 C CA . LYS A 1 84 ? -50.827 16.823 11.985 1.00 52.19 84 LYS A CA 1
ATOM 695 C C . LYS A 1 84 ? -49.737 17.909 11.849 1.00 52.19 84 LYS A C 1
ATOM 697 O O . LYS A 1 84 ? -49.219 18.362 12.865 1.00 52.19 84 LYS A O 1
ATOM 702 N N . GLN A 1 85 ? -49.400 18.368 10.641 1.00 59.41 85 GLN A N 1
ATOM 703 C CA . GLN A 1 85 ? -48.347 19.370 10.408 1.00 59.41 85 GLN A CA 1
ATOM 704 C C . GLN A 1 85 ? -48.897 20.801 10.564 1.00 59.41 85 GLN A C 1
ATOM 706 O O . GLN A 1 85 ? -49.339 21.423 9.602 1.00 59.41 85 GLN A O 1
ATOM 711 N N . ARG A 1 86 ? -48.893 21.324 11.800 1.00 56.00 86 ARG A N 1
ATOM 712 C CA . ARG A 1 86 ? -49.465 22.647 12.151 1.00 56.00 86 ARG A CA 1
ATOM 713 C C . ARG A 1 86 ? -48.730 23.851 11.540 1.00 56.00 86 ARG A C 1
ATOM 715 O O . ARG A 1 86 ? -49.301 24.935 11.498 1.00 56.00 86 ARG A O 1
ATOM 722 N N . ASP A 1 87 ? -47.521 23.643 11.028 1.00 56.41 87 ASP A N 1
ATOM 723 C CA . ASP A 1 87 ? -46.609 24.703 10.577 1.00 56.41 87 ASP A CA 1
ATOM 724 C C . ASP A 1 87 ? -46.365 24.705 9.056 1.00 56.41 87 ASP A C 1
ATOM 726 O O . ASP A 1 87 ? -45.525 25.465 8.577 1.00 56.41 87 ASP A O 1
ATOM 730 N N . ALA A 1 88 ? -47.075 23.864 8.298 1.00 57.66 88 ALA A N 1
ATOM 731 C CA . ALA A 1 88 ? -46.935 23.756 6.847 1.00 57.66 88 ALA A CA 1
ATOM 732 C C . ALA A 1 88 ? -48.176 24.303 6.129 1.00 57.66 88 ALA A C 1
ATOM 734 O O . ALA A 1 88 ? -49.314 24.042 6.539 1.00 57.66 88 ALA A O 1
ATOM 735 N N . VAL A 1 89 ? -47.949 25.047 5.044 1.00 65.19 89 VAL A N 1
ATOM 736 C CA . VAL A 1 89 ? -49.011 25.603 4.204 1.00 65.19 89 VAL A CA 1
ATOM 737 C C . VAL A 1 89 ? -48.600 25.632 2.732 1.00 65.19 89 VAL A C 1
ATOM 739 O O . VAL A 1 89 ? -47.424 25.800 2.407 1.00 65.19 89 VAL A O 1
ATOM 742 N N . ILE A 1 90 ? -49.590 25.473 1.860 1.00 65.50 90 ILE A N 1
ATOM 743 C CA . ILE A 1 90 ? -49.523 25.734 0.424 1.00 65.50 90 ILE A CA 1
ATOM 744 C C . ILE A 1 90 ? -50.506 26.863 0.139 1.00 65.50 90 ILE A C 1
ATOM 746 O O . ILE A 1 90 ? -51.677 26.773 0.518 1.00 65.50 90 ILE A O 1
ATOM 750 N N . GLY A 1 91 ? -50.043 27.909 -0.534 1.00 68.88 91 GLY A N 1
ATOM 751 C CA . GLY A 1 91 ? -50.861 29.049 -0.928 1.00 68.88 91 GLY A CA 1
ATOM 752 C C . GLY A 1 91 ? -50.368 29.693 -2.216 1.00 68.88 91 GLY A C 1
ATOM 753 O O . GLY A 1 91 ? -49.298 29.359 -2.727 1.00 68.88 91 GLY A O 1
ATOM 754 N N . THR A 1 92 ? -51.171 30.606 -2.741 1.00 62.34 92 THR A N 1
ATOM 755 C CA . THR A 1 92 ? -50.780 31.532 -3.805 1.00 62.34 92 THR A CA 1
ATOM 756 C C . THR A 1 92 ? -50.395 32.872 -3.205 1.00 62.34 92 THR A C 1
ATOM 758 O O . THR A 1 92 ? -50.797 33.201 -2.088 1.00 62.34 92 THR A O 1
ATOM 761 N N . CYS A 1 93 ? -49.592 33.631 -3.939 1.00 62.59 93 CYS A N 1
ATOM 762 C CA . CYS A 1 93 ? -49.237 34.992 -3.584 1.00 62.59 93 CYS A CA 1
ATOM 763 C C . CYS A 1 93 ? -49.498 35.893 -4.781 1.00 62.59 93 CYS A C 1
ATOM 765 O O . CYS A 1 93 ? -49.096 35.556 -5.893 1.00 62.59 93 CYS A O 1
ATOM 767 N N . GLU A 1 94 ? -50.118 37.034 -4.532 1.00 59.88 94 GLU A N 1
ATOM 768 C CA . GLU A 1 94 ? -50.347 38.083 -5.515 1.00 59.88 94 GLU A CA 1
ATOM 769 C C . GLU A 1 94 ? -49.841 39.421 -4.976 1.00 59.88 94 GLU A C 1
ATOM 771 O O . GLU A 1 94 ? -49.703 39.616 -3.764 1.00 59.88 94 GLU A O 1
ATOM 776 N N . LEU A 1 95 ? -49.509 40.329 -5.888 1.00 54.50 95 LEU A N 1
ATOM 777 C CA . LEU A 1 95 ? -49.097 41.686 -5.563 1.00 54.50 95 LEU A CA 1
ATOM 778 C C . LEU A 1 95 ? -50.287 42.607 -5.837 1.00 54.50 95 LEU A C 1
ATOM 780 O O . LEU A 1 95 ? -50.715 42.740 -6.981 1.00 54.50 95 LEU A O 1
ATOM 784 N N . LEU A 1 96 ? -50.835 43.216 -4.792 1.00 64.44 96 LEU A N 1
ATOM 785 C CA . LEU A 1 96 ? -51.944 44.157 -4.890 1.00 64.44 96 LEU A CA 1
ATOM 786 C C . LEU A 1 96 ? -51.393 45.583 -4.923 1.00 64.44 96 LEU A C 1
ATOM 788 O O . LEU A 1 96 ? -50.618 45.975 -4.049 1.00 64.44 96 LEU A O 1
ATOM 792 N N . ALA A 1 97 ? -51.799 46.376 -5.910 1.00 61.53 97 ALA A N 1
ATOM 793 C CA . ALA A 1 97 ? -51.465 47.794 -5.954 1.00 61.53 97 ALA A CA 1
ATOM 794 C C . ALA A 1 97 ? -52.293 48.552 -4.899 1.00 61.53 97 ALA A C 1
ATOM 796 O O . ALA A 1 97 ? -53.518 48.611 -4.992 1.00 61.53 97 ALA A O 1
ATOM 797 N N . GLY A 1 98 ? -51.632 49.105 -3.878 1.00 62.00 98 GLY A N 1
ATOM 798 C CA . GLY A 1 98 ? -52.252 49.936 -2.844 1.00 62.00 98 GLY A CA 1
ATOM 799 C C . GLY A 1 98 ? -51.867 51.410 -2.985 1.00 62.00 98 GLY A C 1
ATOM 800 O O . GLY A 1 98 ? -50.821 51.736 -3.544 1.00 62.00 98 GLY A O 1
ATOM 801 N N . LYS A 1 99 ? -52.698 52.313 -2.442 1.00 46.59 99 LYS A N 1
ATOM 802 C CA . LYS A 1 99 ? -52.466 53.774 -2.473 1.00 46.59 99 LYS A CA 1
ATOM 803 C C . LYS A 1 99 ? -51.174 54.213 -1.762 1.00 46.59 99 LYS A C 1
ATOM 805 O O . LYS A 1 99 ? -50.637 55.259 -2.096 1.00 46.59 99 LYS A O 1
ATOM 810 N N . GLU A 1 100 ? -50.663 53.402 -0.835 1.00 50.47 100 GLU A N 1
ATOM 811 C CA . GLU A 1 100 ? -49.428 53.650 -0.065 1.00 50.47 100 GLU A CA 1
ATOM 812 C C . GLU A 1 100 ? -48.265 52.723 -0.475 1.00 50.47 100 GLU A C 1
ATOM 814 O O . GLU A 1 100 ? -47.244 52.637 0.205 1.00 50.47 100 GLU A O 1
ATOM 819 N N . GLY A 1 101 ? -48.409 52.011 -1.597 1.00 61.84 101 GLY A N 1
ATOM 820 C CA . GLY A 1 101 ? -47.429 51.055 -2.103 1.00 61.84 101 GLY A CA 1
ATOM 821 C C . GLY A 1 101 ? -48.017 49.671 -2.378 1.00 61.84 101 GLY A C 1
ATOM 822 O O . GLY A 1 101 ? -49.155 49.348 -2.039 1.00 61.84 101 GLY A O 1
ATOM 823 N N . GLU A 1 102 ? -47.222 48.834 -3.036 1.00 60.03 102 GLU A N 1
ATOM 824 C CA . GLU A 1 102 ? -47.590 47.461 -3.384 1.00 60.03 102 GLU A CA 1
ATOM 825 C C . GLU A 1 102 ? -47.640 46.569 -2.132 1.00 60.03 102 GLU A C 1
ATOM 827 O O . GLU A 1 102 ? -46.682 46.505 -1.359 1.00 60.03 102 GLU A O 1
ATOM 832 N N . THR A 1 103 ? -48.749 45.854 -1.943 1.00 62.84 103 THR A N 1
ATOM 833 C CA . THR A 1 103 ? -48.978 44.935 -0.820 1.00 62.84 103 THR A CA 1
ATOM 834 C C . THR A 1 103 ? -48.940 43.492 -1.311 1.00 62.84 103 THR A C 1
ATOM 836 O O . THR A 1 103 ? -49.599 43.149 -2.288 1.00 62.84 103 THR A O 1
ATOM 839 N N . LEU A 1 104 ? -48.199 42.614 -0.631 1.00 57.22 104 LEU A N 1
ATOM 840 C CA . LEU A 1 104 ? -48.212 41.179 -0.939 1.00 57.22 104 LEU A CA 1
ATOM 841 C C . LEU A 1 104 ? -49.390 40.508 -0.227 1.00 57.22 104 LEU A C 1
ATOM 843 O O . LEU A 1 104 ? -49.441 40.483 1.007 1.00 57.22 104 LEU A O 1
ATOM 847 N N . ALA A 1 105 ? -50.310 39.935 -0.999 1.00 68.88 105 ALA A N 1
ATOM 848 C CA . ALA A 1 105 ? -51.432 39.160 -0.491 1.00 68.88 105 ALA A CA 1
ATOM 849 C C . ALA A 1 105 ? -51.182 37.661 -0.686 1.00 68.88 105 ALA A C 1
ATOM 851 O O . ALA A 1 105 ? -50.911 37.185 -1.787 1.00 68.88 105 ALA A O 1
ATOM 852 N N . PHE A 1 106 ? -51.271 36.906 0.405 1.00 67.75 106 PHE A N 1
ATOM 853 C CA . PHE A 1 106 ? -51.118 35.457 0.426 1.00 67.75 106 PHE A CA 1
ATOM 854 C C . PHE A 1 106 ? -52.469 34.790 0.660 1.00 67.75 106 PHE A C 1
ATOM 856 O O . PHE A 1 106 ? -53.090 34.986 1.707 1.00 67.75 106 PHE A O 1
ATOM 863 N N . THR A 1 107 ? -52.869 33.924 -0.266 1.00 73.44 107 THR A N 1
ATOM 864 C CA . THR A 1 107 ? -54.102 33.138 -0.176 1.00 73.44 107 THR A CA 1
ATOM 865 C C . THR A 1 107 ? -53.752 31.680 0.075 1.00 73.44 107 THR A C 1
ATOM 867 O O . THR A 1 107 ? -53.163 30.998 -0.766 1.00 73.44 107 THR A O 1
ATOM 870 N N . LEU A 1 108 ? -54.083 31.179 1.262 1.00 73.50 108 LEU A N 1
ATOM 871 C CA . LEU A 1 108 ? -53.746 29.824 1.690 1.00 73.50 108 LEU A CA 1
ATOM 872 C C . LEU A 1 108 ? -54.736 28.822 1.079 1.00 73.50 108 LEU A C 1
ATOM 874 O O . LEU A 1 108 ? -55.933 28.895 1.337 1.00 73.50 108 LEU A O 1
ATOM 878 N N . LYS A 1 109 ? -54.236 27.850 0.308 1.00 69.19 109 LYS A N 1
ATOM 879 C CA . LYS A 1 109 ? -55.047 26.815 -0.360 1.00 69.19 109 LYS A CA 1
ATOM 880 C C . LYS A 1 109 ? -55.137 25.510 0.442 1.00 69.19 109 LYS A C 1
ATOM 882 O O . LYS A 1 109 ? -56.183 24.870 0.450 1.00 69.19 109 LYS A O 1
ATOM 887 N N . LYS A 1 110 ? -54.059 25.087 1.119 1.00 68.56 110 LYS A N 1
ATOM 888 C CA . LYS A 1 110 ? -54.016 23.871 1.967 1.00 68.56 110 LYS A CA 1
ATOM 889 C C . LYS A 1 110 ? -53.076 24.050 3.165 1.00 68.56 110 LYS A C 1
ATOM 891 O O . LYS A 1 110 ? -51.989 24.588 3.008 1.00 68.56 110 LYS A O 1
ATOM 896 N N . GLY A 1 111 ? -53.448 23.532 4.340 1.00 72.38 111 GLY A N 1
ATOM 897 C CA . GLY A 1 111 ? -52.640 23.564 5.575 1.00 72.38 111 GLY A CA 1
ATOM 898 C C . GLY A 1 111 ? -53.438 24.028 6.802 1.00 72.38 111 GLY A C 1
ATOM 899 O O . GLY A 1 111 ? -54.597 24.408 6.675 1.00 72.38 111 GLY A O 1
ATOM 900 N N . LYS A 1 112 ? -52.839 23.976 8.004 1.00 68.31 112 LYS A N 1
ATOM 901 C CA . LYS A 1 112 ? -53.452 24.460 9.270 1.00 68.31 112 LYS A CA 1
ATOM 902 C C . LYS A 1 112 ? -52.654 25.571 9.967 1.00 68.31 112 LYS A C 1
ATOM 904 O O . LYS A 1 112 ? -52.942 25.909 11.116 1.00 68.31 112 LYS A O 1
ATOM 909 N N . ALA A 1 113 ? -51.644 26.126 9.303 1.00 70.62 113 ALA A N 1
ATOM 910 C CA . ALA A 1 113 ? -50.860 27.215 9.867 1.00 70.62 113 ALA A CA 1
ATOM 911 C C . ALA A 1 113 ? -51.739 28.461 10.051 1.00 70.62 113 ALA A C 1
ATOM 913 O O . ALA A 1 113 ? -52.411 28.906 9.124 1.00 70.62 113 ALA A O 1
ATOM 914 N N . ARG A 1 114 ? -51.754 29.012 11.270 1.00 72.94 114 ARG A N 1
ATOM 915 C CA . ARG A 1 114 ? -52.556 30.201 11.595 1.00 72.94 114 ARG A CA 1
ATOM 916 C C . ARG A 1 114 ? -52.024 31.417 10.813 1.00 72.94 114 ARG A C 1
ATOM 918 O O . ARG A 1 114 ? -50.816 31.659 10.916 1.00 72.94 114 ARG A O 1
ATOM 925 N N . PRO A 1 115 ? -52.875 32.211 10.129 1.00 71.88 115 PRO A N 1
ATOM 926 C CA . PRO A 1 115 ? -52.457 33.397 9.372 1.00 71.88 115 PRO A CA 1
ATOM 927 C C . PRO A 1 115 ? -51.522 34.316 10.165 1.00 71.88 115 PRO A C 1
ATOM 929 O O . PRO A 1 115 ? -50.401 34.561 9.737 1.00 71.88 115 PRO A O 1
ATOM 932 N N . LYS A 1 116 ? -51.876 34.662 11.411 1.00 72.38 116 LYS A N 1
ATOM 933 C CA . LYS A 1 116 ? -51.030 35.473 12.314 1.00 72.38 116 LYS A CA 1
ATOM 934 C C . LYS A 1 116 ? -49.614 34.925 12.535 1.00 72.38 116 LYS A C 1
ATOM 936 O O . LYS A 1 116 ? -48.655 35.689 12.621 1.00 72.38 116 LYS A O 1
ATOM 941 N N . MET A 1 117 ? -49.459 33.604 12.643 1.00 69.50 117 MET A N 1
ATOM 942 C CA . MET A 1 117 ? -48.146 32.971 12.819 1.00 69.50 117 MET A CA 1
ATOM 943 C C . MET A 1 117 ? -47.319 33.054 11.532 1.00 69.50 117 MET A C 1
ATOM 945 O O . MET A 1 117 ? -46.117 33.315 11.595 1.00 69.50 117 MET A O 1
ATOM 949 N N . LEU A 1 118 ? -47.964 32.852 10.381 1.00 65.44 118 LEU A N 1
ATOM 950 C CA . LEU A 1 118 ? -47.363 33.020 9.060 1.00 65.44 118 LEU A CA 1
ATOM 951 C C . LEU A 1 118 ? -46.924 34.465 8.842 1.00 65.44 118 LEU A C 1
ATOM 953 O O . LEU A 1 118 ? -45.750 34.682 8.567 1.00 65.44 118 LEU A O 1
ATOM 957 N N . THR A 1 119 ? -47.802 35.439 9.081 1.00 69.06 119 THR A N 1
ATOM 958 C CA . THR A 1 119 ? -47.491 36.870 8.983 1.00 69.06 119 THR A CA 1
ATOM 959 C C . THR A 1 119 ? -46.312 37.239 9.880 1.00 69.06 119 THR A C 1
ATOM 961 O O . THR A 1 119 ? -45.371 37.875 9.417 1.00 69.06 119 THR A O 1
ATOM 964 N N . ARG A 1 120 ? -46.271 36.768 11.139 1.00 66.00 120 ARG A N 1
ATOM 965 C CA . ARG A 1 120 ? -45.139 37.024 12.053 1.00 66.00 120 ARG A CA 1
ATOM 966 C C . ARG A 1 120 ? -43.827 36.419 11.550 1.00 66.00 120 ARG A C 1
ATOM 968 O O . ARG A 1 120 ? -42.784 37.061 11.654 1.00 66.00 120 ARG A O 1
ATOM 975 N N . LYS A 1 121 ? -43.854 35.192 11.021 1.00 62.03 121 LYS A N 1
ATOM 976 C CA . LYS A 1 121 ? -42.657 34.540 10.466 1.00 62.03 121 LYS A CA 1
ATOM 977 C C . LYS A 1 121 ? -42.203 35.236 9.180 1.00 62.03 121 LYS A C 1
ATOM 979 O O . LYS A 1 121 ? -41.023 35.541 9.078 1.00 62.03 121 LYS A O 1
ATOM 984 N N . ILE A 1 122 ? -43.114 35.553 8.261 1.00 65.00 122 ILE A N 1
ATOM 985 C CA . ILE A 1 122 ? -42.826 36.303 7.028 1.00 65.00 122 ILE A CA 1
ATOM 986 C C . ILE A 1 122 ? -42.226 37.670 7.383 1.00 65.00 122 ILE A C 1
ATOM 988 O O . ILE A 1 122 ? -41.124 37.978 6.940 1.00 65.00 122 ILE A O 1
ATOM 992 N N . ASN A 1 123 ? -42.852 38.424 8.291 1.00 60.16 123 ASN A N 1
ATOM 993 C CA . ASN A 1 123 ? -42.358 39.725 8.754 1.00 60.16 123 ASN A CA 1
ATOM 994 C C . ASN A 1 123 ? -40.994 39.648 9.458 1.00 60.16 123 ASN A C 1
ATOM 996 O O . ASN A 1 123 ? -40.239 40.613 9.412 1.00 60.16 123 ASN A O 1
ATOM 1000 N N . LYS A 1 124 ? -40.640 38.511 10.079 1.00 57.19 124 LYS A N 1
ATOM 1001 C CA . LYS A 1 124 ? -39.296 38.283 10.644 1.00 57.19 124 LYS A CA 1
ATOM 1002 C C . LYS A 1 124 ? -38.216 38.147 9.561 1.00 57.19 124 LYS A C 1
ATOM 1004 O O . LYS A 1 124 ? -37.055 38.435 9.832 1.00 57.19 124 LYS A O 1
ATOM 1009 N N . PHE A 1 125 ? -38.584 37.699 8.362 1.00 51.66 125 PHE A N 1
ATOM 1010 C CA . PHE A 1 125 ? -37.680 37.587 7.212 1.00 51.66 125 PHE A CA 1
ATOM 1011 C C . PHE A 1 125 ? -37.712 38.822 6.295 1.00 51.66 125 PHE A C 1
ATOM 1013 O O . PHE A 1 125 ? -36.791 39.013 5.498 1.00 51.66 125 PHE A O 1
ATOM 1020 N N . LEU A 1 126 ? -38.737 39.673 6.410 1.00 49.31 126 LEU A N 1
ATOM 1021 C CA . LEU A 1 126 ? -38.810 40.968 5.735 1.00 49.31 126 LEU A CA 1
ATOM 1022 C C . LEU A 1 126 ? -37.965 42.023 6.473 1.00 49.31 126 LEU A C 1
ATOM 1024 O O . LEU A 1 126 ? -37.798 41.991 7.690 1.00 49.31 126 LEU A O 1
ATOM 1028 N N . MET A 1 127 ? -37.410 42.975 5.720 1.00 41.28 127 MET A N 1
ATOM 1029 C CA . MET A 1 127 ? -36.665 44.104 6.297 1.00 41.28 127 MET A CA 1
ATOM 1030 C C . MET A 1 127 ? -37.603 45.056 7.058 1.00 41.28 127 MET A C 1
ATOM 1032 O O . MET A 1 127 ? -38.778 45.107 6.698 1.00 41.28 127 MET A O 1
ATOM 1036 N N . PRO A 1 128 ? -37.107 45.836 8.044 1.00 46.91 128 PRO A N 1
ATOM 1037 C CA . PRO A 1 128 ? -37.929 46.713 8.887 1.00 46.91 128 PRO A CA 1
ATOM 1038 C C . PRO A 1 128 ? -38.925 47.589 8.114 1.00 46.91 128 PRO A C 1
ATOM 1040 O O . PRO A 1 128 ? -40.100 47.604 8.451 1.00 46.91 128 PRO A O 1
ATOM 1043 N N . GLN A 1 129 ? -38.483 48.182 7.002 1.00 43.72 129 GLN A N 1
ATOM 1044 C CA . GLN A 1 129 ? -39.267 49.062 6.119 1.00 43.72 129 GLN A CA 1
ATOM 1045 C C . GLN A 1 129 ? -40.418 48.365 5.360 1.00 43.72 129 GLN A C 1
ATOM 1047 O O . GLN A 1 129 ? -41.230 49.024 4.729 1.00 43.72 129 GLN A O 1
ATOM 1052 N N . ALA A 1 130 ? -40.458 47.028 5.351 1.00 43.09 130 ALA A N 1
ATOM 1053 C CA . ALA A 1 130 ? -41.487 46.229 4.676 1.00 43.09 130 ALA A CA 1
ATOM 1054 C C . ALA A 1 130 ? -42.393 45.476 5.669 1.00 43.09 130 ALA A C 1
ATOM 1056 O O . ALA A 1 130 ? -43.234 44.674 5.258 1.00 43.09 130 ALA A O 1
ATOM 1057 N N . LYS A 1 131 ? -42.208 45.690 6.977 1.00 49.94 131 LYS A N 1
ATOM 1058 C CA . LYS A 1 131 ? -43.065 45.110 8.012 1.00 49.94 131 LYS A CA 1
ATOM 1059 C C . LYS A 1 131 ? -44.403 45.854 7.992 1.00 49.94 131 LYS A C 1
ATOM 1061 O O . LYS A 1 131 ? -44.421 47.061 8.151 1.00 49.94 131 LYS A O 1
ATOM 1066 N N . GLY A 1 132 ? -45.500 45.126 7.775 1.00 55.16 132 GLY A N 1
ATOM 1067 C CA . GLY A 1 132 ? -46.855 45.697 7.681 1.00 55.16 132 GLY A CA 1
ATOM 1068 C C . GLY A 1 132 ? -47.526 45.516 6.313 1.00 55.16 132 GLY A C 1
ATOM 1069 O O . GLY A 1 132 ? -48.740 45.390 6.257 1.00 55.16 132 GLY A O 1
ATOM 1070 N N . PHE A 1 133 ? -46.756 45.342 5.232 1.00 58.81 133 PHE A N 1
ATOM 1071 C CA . PHE A 1 133 ? -47.268 45.233 3.849 1.00 58.81 133 PHE A CA 1
ATOM 1072 C C . PHE A 1 133 ? -47.553 43.788 3.389 1.00 58.81 133 PHE A C 1
ATOM 1074 O O . PHE A 1 133 ? -47.373 43.437 2.220 1.00 58.81 133 PHE A O 1
ATOM 1081 N N . CYS A 1 134 ? -47.948 42.916 4.319 1.00 59.62 134 CYS A N 1
ATOM 1082 C CA . CYS A 1 134 ? -48.244 41.508 4.052 1.00 59.62 134 CYS A CA 1
ATOM 1083 C C . CYS A 1 134 ? -49.606 41.142 4.638 1.00 59.62 134 CYS A C 1
ATOM 1085 O O . CYS A 1 134 ? -49.805 41.233 5.853 1.00 59.62 134 CYS A O 1
ATOM 1087 N N . ILE A 1 135 ? -50.514 40.694 3.773 1.00 67.88 135 ILE A N 1
ATOM 1088 C CA . ILE A 1 135 ? -51.856 40.243 4.139 1.00 67.88 135 ILE A CA 1
ATOM 1089 C C . ILE A 1 135 ? -51.920 38.735 3.908 1.00 67.88 135 ILE A C 1
ATOM 1091 O O . ILE A 1 135 ? -51.577 38.258 2.831 1.00 67.88 135 ILE A O 1
ATOM 1095 N N . VAL A 1 136 ? -52.366 37.967 4.903 1.00 69.69 136 VAL A N 1
ATOM 1096 C CA . VAL A 1 136 ? -52.567 36.515 4.760 1.00 69.69 136 VAL A CA 1
ATOM 1097 C C . VAL A 1 136 ? -54.050 36.221 4.960 1.00 69.69 136 VAL A C 1
ATOM 1099 O O . VAL A 1 136 ? -54.573 36.458 6.045 1.00 69.69 136 VAL A O 1
ATOM 1102 N N . ASN A 1 137 ? -54.729 35.718 3.923 1.00 77.06 137 ASN A N 1
ATOM 1103 C CA . ASN A 1 137 ? -56.184 35.495 3.892 1.00 77.06 137 ASN A CA 1
ATOM 1104 C C . ASN A 1 137 ? -57.018 36.725 4.322 1.00 77.06 137 ASN A C 1
ATOM 1106 O O . ASN A 1 137 ? -58.008 36.583 5.033 1.00 77.06 137 ASN A O 1
ATOM 1110 N N . GLY A 1 138 ? -56.614 37.934 3.929 1.00 69.75 138 GLY A N 1
ATOM 1111 C CA . GLY A 1 138 ? -57.356 39.165 4.239 1.00 69.75 138 GLY A CA 1
ATOM 1112 C C . GLY A 1 138 ? -57.130 39.758 5.638 1.00 69.75 138 GLY A C 1
ATOM 1113 O O . GLY A 1 138 ? -57.630 40.845 5.906 1.00 69.75 138 GLY A O 1
ATOM 1114 N N . GLU A 1 139 ? -56.360 39.117 6.527 1.00 64.62 139 GLU A N 1
ATOM 1115 C CA . GLU A 1 139 ? -56.067 39.667 7.862 1.00 64.62 139 GLU A CA 1
ATOM 1116 C C . GLU A 1 139 ? -54.823 40.580 7.845 1.00 64.62 139 GLU A C 1
ATOM 1118 O O . GLU A 1 139 ? -53.708 40.114 7.580 1.00 64.62 139 GLU A O 1
ATOM 1123 N N . GLN A 1 140 ? -54.993 41.867 8.178 1.00 57.28 140 GLN A N 1
ATOM 1124 C CA . GLN A 1 140 ? -53.881 42.784 8.467 1.00 57.28 140 GLN A CA 1
ATOM 1125 C C . GLN A 1 140 ? -53.365 42.612 9.914 1.00 57.28 140 GLN A C 1
ATOM 1127 O O . GLN A 1 140 ? -54.144 42.320 10.828 1.00 57.28 140 GLN A O 1
ATOM 1132 N N . PRO A 1 141 ? -52.052 42.764 10.170 1.00 49.25 141 PRO A N 1
ATOM 1133 C CA . PRO A 1 141 ? -51.508 42.700 11.524 1.00 49.25 141 PRO A CA 1
ATOM 1134 C C . PRO A 1 141 ? -51.784 44.000 12.307 1.00 49.25 141 PRO A C 1
ATOM 1136 O O . PRO A 1 141 ? -51.446 45.076 11.840 1.00 49.25 141 PRO A O 1
ATOM 1139 N N . ASN A 1 142 ? -52.329 43.901 13.528 1.00 41.62 142 ASN A N 1
ATOM 1140 C CA . ASN A 1 142 ? -52.511 45.053 14.430 1.00 41.62 142 ASN A CA 1
ATOM 1141 C C . ASN A 1 142 ? -51.176 45.779 14.722 1.00 41.62 142 ASN A C 1
ATOM 1143 O O . ASN A 1 142 ? -50.214 45.143 15.159 1.00 41.62 142 ASN A O 1
ATOM 1147 N N . GLU A 1 143 ? -51.160 47.107 14.571 1.00 39.53 143 GLU A N 1
ATOM 1148 C CA . GLU A 1 143 ? -49.984 48.004 14.610 1.00 39.53 143 GLU A CA 1
ATOM 1149 C C . GLU A 1 143 ? -49.231 48.121 15.953 1.00 39.53 143 GLU A C 1
ATOM 1151 O O . GLU A 1 143 ? -48.121 48.641 15.998 1.00 39.53 143 GLU A O 1
ATOM 1156 N N . ARG A 1 144 ? -49.752 47.605 17.070 1.00 32.50 144 ARG A N 1
ATOM 1157 C CA . ARG A 1 144 ? -49.244 47.922 18.426 1.00 32.50 144 ARG A CA 1
ATOM 1158 C C . ARG A 1 144 ? -47.930 47.243 18.878 1.00 32.50 144 ARG A C 1
ATOM 1160 O O . ARG A 1 144 ? -47.738 47.053 20.074 1.00 32.50 144 ARG A O 1
ATOM 1167 N N . LEU A 1 145 ? -47.019 46.837 17.988 1.00 36.78 145 LEU A N 1
ATOM 1168 C CA . LEU A 1 145 ? -45.854 46.009 18.377 1.00 36.78 145 LEU A CA 1
ATOM 1169 C C . LEU A 1 145 ? -44.465 46.465 17.881 1.00 36.78 145 LEU A C 1
ATOM 1171 O O . LEU A 1 145 ? -43.529 45.673 17.977 1.00 36.78 145 LEU A O 1
ATOM 1175 N N . TYR A 1 146 ? -44.287 47.703 17.404 1.00 38.75 146 TYR A N 1
ATOM 1176 C CA . TYR A 1 146 ? -42.998 48.155 16.836 1.00 38.75 146 TYR A CA 1
ATOM 1177 C C . TYR A 1 146 ? -42.297 49.339 17.523 1.00 38.75 146 TYR A C 1
ATOM 1179 O O . TYR A 1 146 ? -41.385 49.908 16.939 1.00 38.75 146 TYR A O 1
ATOM 1187 N N . GLU A 1 147 ? -42.619 49.669 18.774 1.00 33.66 147 GLU A N 1
ATOM 1188 C CA . GLU A 1 147 ? -41.967 50.803 19.464 1.00 33.66 147 GLU A CA 1
ATOM 1189 C C . GLU A 1 147 ? -40.689 50.483 20.257 1.00 33.66 147 GLU A C 1
ATOM 1191 O O . GLU A 1 147 ? -40.122 51.371 20.885 1.00 33.66 147 GLU A O 1
ATOM 1196 N N . LYS A 1 148 ? -40.167 49.254 20.231 1.00 35.62 148 LYS A N 1
ATOM 1197 C CA . LYS A 1 148 ? -38.881 48.950 20.880 1.00 35.62 148 LYS A CA 1
ATOM 1198 C C . LYS A 1 148 ? -38.075 47.970 20.043 1.00 35.62 148 LYS A C 1
ATOM 1200 O O . LYS A 1 148 ? -38.372 46.782 20.064 1.00 35.62 148 LYS A O 1
ATOM 1205 N N . ASP A 1 149 ? -37.152 48.490 19.233 1.00 33.78 149 ASP A N 1
ATOM 1206 C CA . ASP A 1 149 ? -35.749 48.042 19.183 1.00 33.78 149 ASP A CA 1
ATOM 1207 C C . ASP A 1 149 ? -34.982 48.656 17.988 1.00 33.78 149 ASP A C 1
ATOM 1209 O O . ASP A 1 149 ? -35.271 48.380 16.823 1.00 33.78 149 ASP A O 1
ATOM 1213 N N . SER A 1 150 ? -33.954 49.431 18.358 1.00 37.94 150 SER A N 1
ATOM 1214 C CA . SER A 1 150 ? -32.665 49.694 17.692 1.00 37.94 150 SER A CA 1
ATOM 1215 C C . SER A 1 150 ? -32.607 50.367 16.311 1.00 37.94 150 SER A C 1
ATOM 1217 O O . SER A 1 150 ? -32.845 49.757 15.268 1.00 37.94 150 SER A O 1
ATOM 1219 N N . ASP A 1 151 ? -32.167 51.621 16.397 1.00 50.50 151 ASP A N 1
ATOM 1220 C CA . ASP A 1 151 ? -31.291 52.426 15.541 1.00 50.50 151 ASP A CA 1
ATOM 1221 C C . ASP A 1 151 ? -30.696 51.760 14.280 1.00 50.50 151 ASP A C 1
ATOM 1223 O O . ASP A 1 151 ? -29.850 50.862 14.327 1.00 50.50 151 ASP A O 1
ATOM 1227 N N . VAL A 1 152 ? -31.156 52.231 13.122 1.00 39.75 152 VAL A N 1
ATOM 1228 C CA . VAL A 1 152 ? -30.758 51.769 11.783 1.00 39.75 152 VAL A CA 1
ATOM 1229 C C . VAL A 1 152 ? -29.361 52.279 11.405 1.00 39.75 152 VAL A C 1
ATOM 1231 O O . VAL A 1 152 ? -28.664 51.620 10.628 1.00 39.75 152 VAL A O 1
ATOM 1234 N N . ASP A 1 153 ? -28.913 53.378 12.009 1.00 41.12 153 ASP A N 1
ATOM 1235 C CA . ASP A 1 153 ? -27.648 54.033 11.671 1.00 41.12 153 ASP A CA 1
ATOM 1236 C C . ASP A 1 153 ? -26.431 53.242 12.184 1.00 41.12 153 ASP A C 1
ATOM 1238 O O . ASP A 1 153 ? -25.400 53.162 11.512 1.00 41.12 153 ASP A O 1
ATOM 1242 N N . THR A 1 154 ? -26.572 52.511 13.297 1.00 43.97 154 THR A N 1
ATOM 1243 C CA . THR A 1 154 ? -25.505 51.646 13.839 1.00 43.97 154 THR A CA 1
ATOM 1244 C C . THR A 1 154 ? -25.212 50.436 12.938 1.00 43.97 154 THR A C 1
ATOM 1246 O O . THR A 1 154 ? -24.068 49.997 12.816 1.00 43.97 154 THR A O 1
ATOM 1249 N N . VAL A 1 155 ? -26.234 49.905 12.258 1.00 41.81 155 VAL A N 1
ATOM 1250 C CA . VAL A 1 155 ? -26.102 48.742 11.359 1.00 41.81 155 VAL A CA 1
ATOM 1251 C C . VAL A 1 155 ? -25.458 49.134 10.024 1.00 41.81 155 VAL A C 1
ATOM 1253 O O . VAL A 1 155 ? -24.735 48.331 9.429 1.00 41.81 155 VAL A O 1
ATOM 1256 N N . ILE A 1 156 ? -25.694 50.364 9.556 1.00 41.12 156 ILE A N 1
ATOM 1257 C CA . ILE A 1 156 ? -25.049 50.912 8.355 1.00 41.12 156 ILE A CA 1
ATOM 1258 C C . ILE A 1 156 ? -23.554 51.141 8.627 1.00 41.12 156 ILE A C 1
ATOM 1260 O O . ILE A 1 156 ? -22.722 50.689 7.839 1.00 41.12 156 ILE A O 1
ATOM 1264 N N . GLU A 1 157 ? -23.197 51.689 9.794 1.00 45.88 157 GLU A N 1
ATOM 1265 C CA . GLU A 1 157 ? -21.795 51.832 10.207 1.00 45.88 157 GLU A CA 1
ATOM 1266 C C . GLU A 1 157 ? -21.040 50.492 10.315 1.00 45.88 157 GLU A C 1
ATOM 1268 O O . GLU A 1 157 ? -19.875 50.402 9.923 1.00 45.88 157 GLU A O 1
ATOM 1273 N N . GLU A 1 158 ? -21.657 49.434 10.852 1.00 42.22 158 GLU A N 1
ATOM 1274 C CA . GLU A 1 158 ? -21.014 48.112 10.952 1.00 42.22 158 GLU A CA 1
ATOM 1275 C C . GLU A 1 158 ? -20.835 47.415 9.594 1.00 42.22 158 GLU A C 1
ATOM 1277 O O . GLU A 1 158 ? -19.884 46.646 9.399 1.00 42.22 158 GLU A O 1
ATOM 1282 N N . LEU A 1 159 ? -21.726 47.669 8.633 1.00 38.06 159 LEU A N 1
ATOM 1283 C CA . LEU A 1 159 ? -21.623 47.111 7.285 1.00 38.06 159 LEU A CA 1
ATOM 1284 C C . LEU A 1 159 ? -20.503 47.772 6.475 1.00 38.06 159 LEU A C 1
ATOM 1286 O O . LEU A 1 159 ? -19.768 47.057 5.784 1.00 38.06 159 LEU A O 1
ATOM 1290 N N . ASP A 1 160 ? -20.317 49.085 6.612 1.00 47.16 160 ASP A N 1
ATOM 1291 C CA . ASP A 1 160 ? -19.212 49.797 5.966 1.00 47.16 160 ASP A CA 1
ATOM 1292 C C . ASP A 1 160 ? -17.854 49.456 6.601 1.00 47.16 160 ASP A C 1
ATOM 1294 O O . ASP A 1 160 ? -16.896 49.191 5.867 1.00 47.16 160 ASP A O 1
ATOM 1298 N N . LYS A 1 161 ? -17.788 49.288 7.934 1.00 49.50 161 LYS A N 1
ATOM 1299 C CA . LYS A 1 161 ? -16.595 48.777 8.651 1.00 49.50 161 LYS A CA 1
ATOM 1300 C C . LYS A 1 161 ? -16.143 47.397 8.154 1.00 49.50 161 LYS A C 1
ATOM 1302 O O . LYS A 1 161 ? -14.953 47.135 7.995 1.00 49.50 161 LYS A O 1
ATOM 1307 N N . ASN A 1 162 ? -17.082 46.497 7.865 1.00 47.16 162 ASN A N 1
ATOM 1308 C CA . ASN A 1 162 ? -16.755 45.154 7.371 1.00 47.16 162 ASN A CA 1
ATOM 1309 C C . ASN A 1 162 ? -16.303 45.143 5.902 1.00 47.16 162 ASN A C 1
ATOM 1311 O O . ASN A 1 162 ? -15.548 44.258 5.483 1.00 47.16 162 ASN A O 1
ATOM 1315 N N . LYS A 1 163 ? -16.766 46.106 5.099 1.00 50.78 163 LYS A N 1
ATOM 1316 C CA . LYS A 1 163 ? -16.396 46.226 3.685 1.00 50.78 163 LYS A CA 1
ATOM 1317 C C . LYS A 1 163 ? -14.990 46.813 3.534 1.00 50.78 163 LYS A C 1
ATOM 1319 O O . LYS A 1 163 ? -14.222 46.288 2.730 1.00 50.78 163 LYS A O 1
ATOM 1324 N N . SER A 1 164 ? -14.630 47.808 4.348 1.00 54.97 164 SER A N 1
ATOM 1325 C CA . SER A 1 164 ? -13.293 48.419 4.367 1.00 54.97 164 SER A CA 1
ATOM 1326 C C . SER A 1 164 ? -12.212 47.457 4.885 1.00 54.97 164 SER A C 1
ATOM 1328 O O . SER A 1 164 ? -11.191 47.276 4.220 1.00 54.97 164 SER A O 1
ATOM 1330 N N . MET A 1 165 ? -12.472 46.729 5.979 1.00 51.22 165 MET A N 1
ATOM 1331 C CA . MET A 1 165 ? -11.549 45.723 6.536 1.00 51.22 165 MET A CA 1
ATOM 1332 C C . MET A 1 165 ? -11.257 44.581 5.547 1.00 51.22 165 MET A C 1
ATOM 1334 O O . MET A 1 165 ? -10.135 44.087 5.428 1.00 51.22 165 MET A O 1
ATOM 1338 N N . LYS A 1 166 ? -12.264 44.168 4.770 1.00 54.59 166 LYS A N 1
ATOM 1339 C CA . LYS A 1 166 ? -12.102 43.121 3.754 1.00 54.59 166 LYS A CA 1
ATOM 1340 C C . LYS A 1 166 ? -11.245 43.570 2.568 1.00 54.59 166 LYS A C 1
ATOM 1342 O O . LYS A 1 166 ? -10.586 42.728 1.961 1.00 54.59 166 LYS A O 1
ATOM 1347 N N . THR A 1 167 ? -11.274 44.852 2.216 1.00 58.34 167 THR A N 1
ATOM 1348 C CA . THR A 1 167 ? -10.406 45.423 1.176 1.00 58.34 167 THR A CA 1
ATOM 1349 C C . THR A 1 167 ? -8.964 45.529 1.677 1.00 58.34 167 THR A C 1
ATOM 1351 O O . THR A 1 167 ? -8.052 45.118 0.963 1.00 58.34 167 THR A O 1
ATOM 1354 N N . TYR A 1 168 ? -8.762 45.934 2.934 1.00 56.91 168 TYR A N 1
ATOM 1355 C CA . TYR A 1 168 ? -7.445 45.980 3.583 1.00 56.91 168 TYR A CA 1
ATOM 1356 C C . TYR A 1 168 ? -6.745 44.607 3.627 1.00 56.91 168 TYR A C 1
ATOM 1358 O O . TYR A 1 168 ? -5.636 44.454 3.120 1.00 56.91 168 TYR A O 1
ATOM 1366 N N . LEU A 1 169 ? -7.428 43.560 4.106 1.00 56.06 169 LEU A N 1
ATOM 1367 C CA . LEU A 1 169 ? -6.858 42.202 4.178 1.00 56.06 169 LEU A CA 1
ATOM 1368 C C . LEU A 1 169 ? -6.540 41.591 2.800 1.00 56.06 169 LEU A C 1
ATOM 1370 O O . LEU A 1 169 ? -5.740 40.660 2.690 1.00 56.06 169 LEU A O 1
ATOM 1374 N N . LYS A 1 170 ? -7.190 42.074 1.733 1.00 63.66 170 LYS A N 1
ATOM 1375 C CA . LYS A 1 170 ? -6.864 41.672 0.358 1.00 63.66 170 LYS A CA 1
ATOM 1376 C C . LYS A 1 170 ? -5.589 42.345 -0.139 1.00 63.66 170 LYS A C 1
ATOM 1378 O O . LYS A 1 170 ? -4.784 41.662 -0.766 1.00 63.66 170 LYS A O 1
ATOM 1383 N N . LEU A 1 171 ? -5.413 43.632 0.162 1.00 58.78 171 LEU A N 1
ATOM 1384 C CA . LEU A 1 171 ? -4.208 44.396 -0.163 1.00 58.78 171 LEU A CA 1
ATOM 1385 C C . LEU A 1 171 ? -2.973 43.786 0.512 1.00 58.78 171 LEU A C 1
ATOM 1387 O O . LEU A 1 171 ? -2.000 43.476 -0.169 1.00 58.78 171 LEU A O 1
ATOM 1391 N N . GLU A 1 172 ? -3.053 43.493 1.810 1.00 58.34 172 GLU A N 1
ATOM 1392 C CA . GLU A 1 172 ? -1.946 42.905 2.579 1.00 58.34 172 GLU A CA 1
ATOM 1393 C C . GLU A 1 172 ? -1.517 41.526 2.036 1.00 58.34 172 GLU A C 1
ATOM 1395 O O . GLU A 1 172 ? -0.334 41.262 1.815 1.00 58.34 172 GLU A O 1
ATOM 1400 N N . ARG A 1 173 ? -2.485 40.648 1.732 1.00 58.78 173 ARG A N 1
ATOM 1401 C CA . ARG A 1 173 ? -2.202 39.319 1.158 1.00 58.78 173 ARG A CA 1
ATOM 1402 C C . ARG A 1 173 ? -1.636 39.385 -0.254 1.00 58.78 173 ARG A C 1
ATOM 1404 O O . ARG A 1 173 ? -0.817 38.540 -0.610 1.00 58.78 173 ARG A O 1
ATOM 1411 N N . ALA A 1 174 ? -2.113 40.316 -1.076 1.00 65.06 174 ALA A N 1
ATOM 1412 C CA . ALA A 1 174 ? -1.601 40.489 -2.430 1.00 65.06 174 ALA A CA 1
ATOM 1413 C C . ALA A 1 174 ? -0.157 41.011 -2.396 1.00 65.06 174 ALA A C 1
ATOM 1415 O O . ALA A 1 174 ? 0.698 40.464 -3.087 1.00 65.06 174 ALA A O 1
ATOM 1416 N N . TYR A 1 175 ? 0.134 41.960 -1.504 1.00 59.06 175 TYR A N 1
ATOM 1417 C CA . TYR A 1 175 ? 1.477 42.492 -1.280 1.00 59.06 175 TYR A CA 1
ATOM 1418 C C . TYR A 1 175 ? 2.471 41.414 -0.810 1.00 59.06 175 TYR A C 1
ATOM 1420 O O . TYR A 1 175 ? 3.547 41.270 -1.388 1.00 59.06 175 TYR A O 1
ATOM 1428 N N . GLY A 1 176 ? 2.086 40.581 0.166 1.00 61.94 176 GLY A N 1
ATOM 1429 C CA . GLY A 1 176 ? 2.930 39.475 0.637 1.00 61.94 176 GLY A CA 1
ATOM 1430 C C . GLY A 1 176 ? 3.267 38.446 -0.451 1.00 61.94 176 GLY A C 1
ATOM 1431 O O . GLY A 1 176 ? 4.376 37.919 -0.481 1.00 61.94 176 GLY A O 1
ATOM 1432 N N . LYS A 1 177 ? 2.343 38.195 -1.390 1.00 60.81 177 LYS A N 1
ATOM 1433 C CA . LYS A 1 177 ? 2.591 37.306 -2.537 1.00 60.81 177 LYS A CA 1
ATOM 1434 C C . LYS A 1 177 ? 3.567 37.904 -3.543 1.00 60.81 177 LYS A C 1
ATOM 1436 O O . LYS A 1 177 ? 4.410 37.176 -4.050 1.00 60.81 177 LYS A O 1
ATOM 1441 N N . ILE A 1 178 ? 3.464 39.202 -3.819 1.00 59.41 178 ILE A N 1
ATOM 1442 C CA . ILE A 1 178 ? 4.365 39.875 -4.761 1.00 59.41 178 ILE A CA 1
ATOM 1443 C C . ILE A 1 178 ? 5.791 39.901 -4.206 1.00 59.41 178 ILE A C 1
ATOM 1445 O O . ILE A 1 178 ? 6.715 39.537 -4.925 1.00 59.41 178 ILE A O 1
ATOM 1449 N N . LEU A 1 179 ? 5.972 40.213 -2.917 1.00 55.25 179 LEU A N 1
ATOM 1450 C CA . LEU A 1 179 ? 7.291 40.160 -2.275 1.00 55.25 179 LEU A CA 1
ATOM 1451 C C . LEU A 1 179 ? 7.924 38.765 -2.338 1.00 55.25 179 LEU A C 1
ATOM 1453 O O . LEU A 1 179 ? 9.116 38.653 -2.605 1.00 55.25 179 LEU A O 1
ATOM 1457 N N . ALA A 1 180 ? 7.134 37.709 -2.132 1.00 53.00 180 ALA A N 1
ATOM 1458 C CA . ALA A 1 180 ? 7.625 36.336 -2.224 1.00 53.00 180 ALA A CA 1
ATOM 1459 C C . ALA A 1 180 ? 8.050 35.956 -3.653 1.00 53.00 180 ALA A C 1
ATOM 1461 O O . ALA A 1 180 ? 9.028 35.239 -3.824 1.00 53.00 180 ALA A O 1
ATOM 1462 N N . ILE A 1 181 ? 7.345 36.446 -4.678 1.00 55.22 181 ILE A N 1
ATOM 1463 C CA . ILE A 1 181 ? 7.678 36.178 -6.086 1.00 55.22 181 ILE A CA 1
ATOM 1464 C C . ILE A 1 181 ? 8.939 36.949 -6.503 1.00 55.22 181 ILE A C 1
ATOM 1466 O O . ILE A 1 181 ? 9.854 36.363 -7.080 1.00 55.22 181 ILE A O 1
ATOM 1470 N N . VAL A 1 182 ? 9.021 38.239 -6.157 1.00 53.19 182 VAL A N 1
ATOM 1471 C CA . VAL A 1 182 ? 10.169 39.107 -6.480 1.00 53.19 182 VAL A CA 1
ATOM 1472 C C . VAL A 1 182 ? 11.449 38.640 -5.776 1.00 53.19 182 VAL A C 1
ATOM 1474 O O . VAL A 1 182 ? 12.523 38.714 -6.362 1.00 53.19 182 VAL A O 1
ATOM 1477 N N . ALA A 1 183 ? 11.348 38.110 -4.553 1.00 49.12 183 ALA A N 1
ATOM 1478 C CA . ALA A 1 183 ? 12.502 37.611 -3.802 1.00 49.12 183 ALA A CA 1
ATOM 1479 C C . ALA A 1 183 ? 13.121 36.322 -4.375 1.00 49.12 183 ALA A C 1
ATOM 1481 O O . ALA A 1 183 ? 14.270 36.023 -4.063 1.00 49.12 183 ALA A O 1
ATOM 1482 N N . VAL A 1 184 ? 12.378 35.551 -5.178 1.00 46.47 184 VAL A N 1
ATOM 1483 C CA . VAL A 1 184 ? 12.827 34.238 -5.671 1.00 46.47 184 VAL A CA 1
ATOM 1484 C C . VAL A 1 184 ? 13.446 34.328 -7.068 1.00 46.47 184 VAL A C 1
ATOM 1486 O O . VAL A 1 184 ? 14.451 33.667 -7.308 1.00 46.47 184 VAL A O 1
ATOM 1489 N N . LYS A 1 185 ? 12.894 35.141 -7.984 1.00 52.09 185 LYS A N 1
ATOM 1490 C CA . LYS A 1 185 ? 13.460 35.376 -9.331 1.00 52.09 185 LYS A CA 1
ATOM 1491 C C . LYS A 1 185 ? 13.080 36.774 -9.860 1.00 52.09 185 LYS A C 1
ATOM 1493 O O . LYS A 1 185 ? 12.025 36.901 -10.484 1.00 52.09 185 LYS A O 1
ATOM 1498 N N . PRO A 1 186 ? 13.905 37.819 -9.648 1.00 50.81 186 PRO A N 1
ATOM 1499 C CA . PRO A 1 186 ? 13.580 39.189 -10.067 1.00 50.81 186 PRO A CA 1
ATOM 1500 C C . PRO A 1 186 ? 13.466 39.362 -11.593 1.00 50.81 186 PRO A C 1
ATOM 1502 O O . PRO A 1 186 ? 12.707 40.207 -12.056 1.00 50.81 186 PRO A O 1
ATOM 1505 N N . GLU A 1 187 ? 14.141 38.516 -12.373 1.00 45.06 187 GLU A N 1
ATOM 1506 C CA . GLU A 1 187 ? 14.185 38.581 -13.844 1.00 45.06 187 GLU A CA 1
ATOM 1507 C C . GLU A 1 187 ? 12.973 37.912 -14.527 1.00 45.06 187 GLU A C 1
ATOM 1509 O O . GLU A 1 187 ? 12.704 38.149 -15.699 1.00 45.06 187 GLU A O 1
ATOM 1514 N N . ALA A 1 188 ? 12.183 37.115 -13.793 1.00 48.22 188 ALA A N 1
ATOM 1515 C CA . ALA A 1 188 ? 11.018 36.385 -14.314 1.00 48.22 188 ALA A CA 1
ATOM 1516 C C . ALA A 1 188 ? 9.677 37.102 -14.042 1.00 48.22 188 ALA A C 1
ATOM 1518 O O . ALA A 1 188 ? 8.621 36.463 -13.932 1.00 48.22 188 ALA A O 1
ATOM 1519 N N . ALA A 1 189 ? 9.702 38.429 -13.887 1.00 50.72 189 ALA A N 1
ATOM 1520 C CA . ALA A 1 189 ? 8.535 39.250 -13.575 1.00 50.72 189 ALA A CA 1
ATOM 1521 C C . ALA A 1 189 ? 7.542 39.317 -14.757 1.00 50.72 189 ALA A C 1
ATOM 1523 O O . ALA A 1 189 ? 7.509 40.255 -15.542 1.00 50.72 189 ALA A O 1
ATOM 1524 N N . SER A 1 190 ? 6.727 38.269 -14.882 1.00 60.69 190 SER A N 1
ATOM 1525 C CA . SER A 1 190 ? 5.730 38.070 -15.942 1.00 60.69 190 SER A CA 1
ATOM 1526 C C . SER A 1 190 ? 4.564 39.078 -15.938 1.00 60.69 190 SER A C 1
ATOM 1528 O O . SER A 1 190 ? 4.259 39.712 -14.925 1.00 60.69 190 SER A O 1
ATOM 1530 N N . ILE A 1 191 ? 3.803 39.095 -17.044 1.00 54.09 191 ILE A N 1
ATOM 1531 C CA . ILE A 1 191 ? 2.487 39.750 -17.246 1.00 54.09 191 ILE A CA 1
ATOM 1532 C C . ILE A 1 191 ? 1.520 39.574 -16.053 1.00 54.09 191 ILE A C 1
ATOM 1534 O O . ILE A 1 191 ? 0.663 40.423 -15.799 1.00 54.09 191 ILE A O 1
ATOM 1538 N N . ASN A 1 192 ? 1.648 38.488 -15.286 1.00 53.69 192 ASN A N 1
ATOM 1539 C CA . ASN A 1 192 ? 0.816 38.243 -14.108 1.00 53.69 192 ASN A CA 1
ATOM 1540 C C . ASN A 1 192 ? 1.114 39.202 -12.945 1.00 53.69 192 ASN A C 1
ATOM 1542 O O . ASN A 1 192 ? 0.187 39.552 -12.216 1.00 53.69 192 ASN A O 1
ATOM 1546 N N . ILE A 1 193 ? 2.360 39.664 -12.781 1.00 62.03 193 ILE A N 1
ATOM 1547 C CA . ILE A 1 193 ? 2.709 40.672 -11.769 1.00 62.03 193 ILE A CA 1
ATOM 1548 C C . ILE A 1 193 ? 2.082 42.016 -12.144 1.00 62.03 193 ILE A C 1
ATOM 1550 O O . ILE A 1 193 ? 1.445 42.631 -11.295 1.00 62.03 193 ILE A O 1
ATOM 1554 N N . LEU A 1 194 ? 2.149 42.415 -13.419 1.00 60.75 194 LEU A N 1
ATOM 1555 C CA . LEU A 1 194 ? 1.510 43.642 -13.913 1.00 60.75 194 LEU A CA 1
ATOM 1556 C C . LEU A 1 194 ? -0.011 43.628 -13.688 1.00 60.75 194 LEU A C 1
ATOM 1558 O O . LEU A 1 194 ? -0.556 44.570 -13.117 1.00 60.75 194 LEU A O 1
ATOM 1562 N N . LYS A 1 195 ? -0.691 42.514 -14.000 1.00 60.75 195 LYS A N 1
ATOM 1563 C CA . LYS A 1 195 ? -2.132 42.349 -13.721 1.00 60.75 195 LYS A CA 1
ATOM 1564 C C . LYS A 1 195 ? -2.462 42.390 -12.226 1.00 60.75 195 LYS A C 1
ATOM 1566 O O . LYS A 1 195 ? -3.502 42.918 -11.834 1.00 60.75 195 LYS A O 1
ATOM 1571 N N . MET A 1 196 ? -1.601 41.833 -11.369 1.00 62.47 196 MET A N 1
ATOM 1572 C CA . MET A 1 196 ? -1.779 41.922 -9.915 1.00 62.47 196 MET A CA 1
ATOM 1573 C C . MET A 1 196 ? -1.560 43.351 -9.403 1.00 62.47 196 MET A C 1
ATOM 1575 O O . MET A 1 196 ? -2.290 43.781 -8.510 1.00 62.47 196 MET A O 1
ATOM 1579 N N . LEU A 1 197 ? -0.617 44.100 -9.976 1.00 65.00 197 LEU A N 1
ATOM 1580 C CA . LEU A 1 197 ? -0.350 45.496 -9.626 1.00 65.00 197 LEU A CA 1
ATOM 1581 C C . LEU A 1 197 ? -1.476 46.433 -10.067 1.00 65.00 197 LEU A C 1
ATOM 1583 O O . LEU A 1 197 ? -1.905 47.254 -9.260 1.00 65.00 197 LEU A O 1
ATOM 1587 N N . GLU A 1 198 ? -2.036 46.261 -11.268 1.00 68.06 198 GLU A N 1
ATOM 1588 C CA . GLU A 1 198 ? -3.253 46.975 -11.693 1.00 68.06 198 GLU A CA 1
ATOM 1589 C C . GLU A 1 198 ? -4.415 46.719 -10.730 1.00 68.06 198 GLU A C 1
ATOM 1591 O O . GLU A 1 198 ? -5.139 47.634 -10.328 1.00 68.06 198 GLU A O 1
ATOM 1596 N N . GLN A 1 199 ? -4.583 45.465 -10.308 1.00 65.94 199 GLN A N 1
ATOM 1597 C CA . GLN A 1 199 ? -5.659 45.092 -9.401 1.00 65.94 199 GLN A CA 1
ATOM 1598 C C . GLN A 1 199 ? -5.466 45.676 -7.991 1.00 65.94 199 GLN A C 1
ATOM 1600 O O . GLN A 1 199 ? -6.441 46.086 -7.358 1.00 65.94 199 GLN A O 1
ATOM 1605 N N . ILE A 1 200 ? -4.220 45.762 -7.514 1.00 66.88 200 ILE A N 1
ATOM 1606 C CA . ILE A 1 200 ? -3.861 46.451 -6.267 1.00 66.88 200 ILE A CA 1
ATOM 1607 C C . ILE A 1 200 ? -4.086 47.961 -6.398 1.00 66.88 200 ILE A C 1
ATOM 1609 O O . ILE A 1 200 ? -4.682 48.549 -5.497 1.00 66.88 200 ILE A O 1
ATOM 1613 N N . GLY A 1 201 ? -3.695 48.573 -7.520 1.00 70.69 201 GLY A N 1
ATOM 1614 C CA . GLY A 1 201 ? -3.940 49.987 -7.811 1.00 70.69 201 GLY A CA 1
ATOM 1615 C C . GLY A 1 201 ? -5.429 50.332 -7.770 1.00 70.69 201 GLY A C 1
ATOM 1616 O O . GLY A 1 201 ? -5.830 51.275 -7.093 1.00 70.69 201 GLY A O 1
ATOM 1617 N N . SER A 1 202 ? -6.280 49.496 -8.375 1.00 68.69 202 SER A N 1
ATOM 1618 C CA . SER A 1 202 ? -7.741 49.646 -8.310 1.00 68.69 202 SER A CA 1
ATOM 1619 C C . SER A 1 202 ? -8.287 49.580 -6.875 1.00 68.69 202 SER A C 1
ATOM 1621 O O . SER A 1 202 ? -9.181 50.346 -6.506 1.00 68.69 202 SER A O 1
ATOM 1623 N N . TRP A 1 203 ? -7.753 48.692 -6.030 1.00 69.69 203 TRP A N 1
ATOM 1624 C CA . TRP A 1 203 ? -8.159 48.610 -4.621 1.00 69.69 203 TRP A CA 1
ATOM 1625 C C . TRP A 1 203 ? -7.671 49.798 -3.795 1.00 69.69 203 TRP A C 1
ATOM 1627 O O . TRP A 1 203 ? -8.394 50.249 -2.906 1.00 69.69 203 TRP A O 1
ATOM 1637 N N . TYR A 1 204 ? -6.478 50.305 -4.093 1.00 71.81 204 TYR A N 1
ATOM 1638 C CA . TYR A 1 204 ? -5.904 51.473 -3.438 1.00 71.81 204 TYR A CA 1
ATOM 1639 C C . TYR A 1 204 ? -6.651 52.764 -3.806 1.00 71.81 204 TYR A C 1
ATOM 1641 O O . TYR A 1 204 ? -6.993 53.545 -2.921 1.00 71.81 204 TYR A O 1
ATOM 1649 N N . GLU A 1 205 ? -7.046 52.945 -5.068 1.00 70.94 205 GLU A N 1
ATOM 1650 C CA . GLU A 1 205 ? -7.909 54.064 -5.474 1.00 70.94 205 GLU A CA 1
ATOM 1651 C C . GLU A 1 205 ? -9.291 53.997 -4.804 1.00 70.94 205 GLU A C 1
ATOM 1653 O O . GLU A 1 205 ? -9.806 55.002 -4.312 1.00 70.94 205 GLU A O 1
ATOM 1658 N N . GLY A 1 206 ? -9.857 52.796 -4.650 1.00 70.31 206 GLY A N 1
ATOM 1659 C CA . GLY A 1 206 ? -11.067 52.599 -3.846 1.00 70.31 206 GLY A CA 1
ATOM 1660 C C . GLY A 1 206 ? -10.889 52.949 -2.359 1.00 70.31 206 GLY A C 1
ATOM 1661 O O . GLY A 1 206 ? -11.850 53.352 -1.705 1.00 70.31 206 GLY A O 1
ATOM 1662 N N . TYR A 1 207 ? -9.673 52.823 -1.819 1.00 70.69 207 TYR A N 1
ATOM 1663 C CA . TYR A 1 207 ? -9.336 53.218 -0.449 1.00 70.69 207 TYR A CA 1
ATOM 1664 C C . TYR A 1 207 ? -9.174 54.740 -0.306 1.00 70.69 207 TYR A C 1
ATOM 1666 O O . TYR A 1 207 ? -9.683 55.320 0.655 1.00 70.69 207 TYR A O 1
ATOM 1674 N N . LYS A 1 208 ? -8.549 55.414 -1.283 1.00 71.69 208 LYS A N 1
ATOM 1675 C CA . LYS A 1 208 ? -8.439 56.886 -1.327 1.00 71.69 208 LYS A CA 1
ATOM 1676 C C . LYS A 1 208 ? -9.795 57.585 -1.353 1.00 71.69 208 LYS A C 1
ATOM 1678 O O . LYS A 1 208 ? -9.921 58.687 -0.825 1.00 71.69 208 LYS A O 1
ATOM 1683 N N . GLN A 1 209 ? -10.812 56.943 -1.917 1.00 73.75 209 GLN A N 1
ATOM 1684 C CA . GLN A 1 209 ? -12.176 57.471 -1.951 1.00 73.75 209 GLN A CA 1
ATOM 1685 C C . GLN A 1 209 ? -12.952 57.283 -0.633 1.00 73.75 209 GLN A C 1
ATOM 1687 O O . GLN A 1 209 ? -14.101 57.718 -0.538 1.00 73.75 209 GLN A O 1
ATOM 1692 N N . LEU A 1 210 ? -12.366 56.654 0.396 1.00 70.75 210 LEU A N 1
ATOM 1693 C CA . LEU A 1 210 ? -13.013 56.553 1.705 1.00 70.75 210 LEU A CA 1
ATOM 1694 C C . LEU A 1 210 ? -13.101 57.927 2.397 1.00 70.75 210 LEU A C 1
ATOM 1696 O O . LEU A 1 210 ? -12.176 58.732 2.284 1.00 70.75 210 LEU A O 1
ATOM 1700 N N . PRO A 1 211 ? -14.171 58.184 3.171 1.00 77.88 211 PRO A N 1
ATOM 1701 C CA . PRO A 1 211 ? -14.276 59.368 4.018 1.00 77.88 211 PRO A CA 1
ATOM 1702 C C . PRO A 1 211 ? -13.091 59.528 4.986 1.00 77.88 211 PRO A C 1
ATOM 1704 O O . PRO A 1 211 ? -12.600 58.556 5.567 1.00 77.88 211 PRO A O 1
ATOM 1707 N N . GLU A 1 212 ? -12.661 60.771 5.203 1.00 70.94 212 GLU A N 1
ATOM 1708 C CA . GLU A 1 212 ? -11.422 61.101 5.924 1.00 70.94 212 GLU A CA 1
ATOM 1709 C C . GLU A 1 212 ? -11.421 60.643 7.391 1.00 70.94 212 GLU A C 1
ATOM 1711 O O . GLU A 1 212 ? -10.396 60.249 7.943 1.00 70.94 212 GLU A O 1
ATOM 1716 N N . ASN A 1 213 ? -12.593 60.592 8.023 1.00 69.56 213 ASN A N 1
ATOM 1717 C CA . ASN A 1 213 ? -12.761 60.050 9.372 1.00 69.56 213 ASN A CA 1
ATOM 1718 C C . ASN A 1 213 ? -12.460 58.538 9.457 1.00 69.56 213 ASN A C 1
ATOM 1720 O O . ASN A 1 213 ? -11.971 58.078 10.490 1.00 69.56 213 ASN A O 1
ATOM 1724 N N . ILE A 1 214 ? -12.702 57.767 8.391 1.00 67.81 214 ILE A N 1
ATOM 1725 C CA . ILE A 1 214 ? -12.374 56.334 8.324 1.00 67.81 214 ILE A CA 1
ATOM 1726 C C . ILE A 1 214 ? -10.868 56.146 8.124 1.00 67.81 214 ILE A C 1
ATOM 1728 O O . ILE A 1 214 ? -10.259 55.331 8.821 1.00 67.81 214 ILE A O 1
ATOM 1732 N N . LYS A 1 215 ? -10.251 56.939 7.240 1.00 71.00 215 LYS A N 1
ATOM 1733 C CA . LYS A 1 215 ? -8.797 56.916 7.024 1.00 71.00 215 LYS A CA 1
ATOM 1734 C C . LYS A 1 215 ? -8.030 57.292 8.292 1.00 71.00 215 LYS A C 1
ATOM 1736 O O . LYS A 1 215 ? -7.168 56.533 8.724 1.00 71.00 215 LYS A O 1
ATOM 1741 N N . ASN A 1 216 ? -8.423 58.382 8.956 1.00 71.56 216 ASN A N 1
ATOM 1742 C CA . ASN A 1 216 ? -7.812 58.845 10.207 1.00 71.56 216 ASN A CA 1
ATOM 1743 C C . ASN A 1 216 ? -7.922 57.810 11.333 1.00 71.56 216 ASN A C 1
ATOM 1745 O O . ASN A 1 216 ? -7.013 57.663 12.151 1.00 71.56 216 ASN A O 1
ATOM 1749 N N . LYS A 1 217 ? -9.025 57.057 11.372 1.00 68.38 217 LYS A N 1
ATOM 1750 C CA . LYS A 1 217 ? -9.196 55.974 12.338 1.00 68.38 217 LYS A CA 1
ATOM 1751 C C . LYS A 1 217 ? -8.279 54.788 12.035 1.00 68.38 217 LYS A C 1
ATOM 1753 O O . LYS A 1 217 ? -7.640 54.286 12.955 1.00 68.38 217 LYS A O 1
ATOM 1758 N N . HIS A 1 218 ? -8.167 54.371 10.774 1.00 70.75 218 HIS A N 1
ATOM 1759 C CA . HIS A 1 218 ? -7.228 53.318 10.386 1.00 70.75 218 HIS A CA 1
ATOM 1760 C C . HIS A 1 218 ? -5.763 53.725 10.632 1.00 70.75 218 HIS A C 1
ATOM 1762 O O . HIS A 1 218 ? -4.980 52.902 11.103 1.00 70.75 218 HIS A O 1
ATOM 1768 N N . GLN A 1 219 ? -5.405 54.995 10.400 1.00 68.56 219 GLN A N 1
ATOM 1769 C CA . GLN A 1 219 ? -4.084 55.544 10.733 1.00 68.56 219 GLN A CA 1
ATOM 1770 C C . GLN A 1 219 ? -3.797 55.384 12.231 1.00 68.56 219 GLN A C 1
ATOM 1772 O O . GLN A 1 219 ? -2.739 54.897 12.620 1.00 68.56 219 GLN A O 1
ATOM 1777 N N . LYS A 1 220 ? -4.768 55.752 13.075 1.00 68.31 220 LYS A N 1
ATOM 1778 C CA . LYS A 1 220 ? -4.635 55.742 14.535 1.00 68.31 220 LYS A CA 1
ATOM 1779 C C . LYS A 1 220 ? -4.631 54.335 15.141 1.00 68.31 220 LYS A C 1
ATOM 1781 O O . LYS A 1 220 ? -3.935 54.114 16.125 1.00 68.31 220 LYS A O 1
ATOM 1786 N N . GLU A 1 221 ? -5.416 53.406 14.594 1.00 60.25 221 GLU A N 1
ATOM 1787 C CA . GLU A 1 221 ? -5.521 52.033 15.113 1.00 60.25 221 GLU A CA 1
ATOM 1788 C C . GLU A 1 221 ? -4.405 51.108 14.612 1.00 60.25 221 GLU A C 1
ATOM 1790 O O . GLU A 1 221 ? -4.047 50.174 15.327 1.00 60.25 221 GLU A O 1
ATOM 1795 N N . TYR A 1 222 ? -3.841 51.358 13.425 1.00 59.66 222 TYR A N 1
ATOM 1796 C CA . TYR A 1 222 ? -2.916 50.411 12.792 1.00 59.66 222 TYR A CA 1
ATOM 1797 C C . TYR A 1 222 ? -1.551 51.000 12.420 1.00 59.66 222 TYR A C 1
ATOM 1799 O O . TYR A 1 222 ? -0.662 50.227 12.090 1.00 59.66 222 TYR A O 1
ATOM 1807 N N . GLY A 1 223 ? -1.343 52.323 12.476 1.00 51.78 223 GLY A N 1
ATOM 1808 C CA . GLY A 1 223 ? -0.022 52.968 12.347 1.00 51.78 223 GLY A CA 1
ATOM 1809 C C . GLY A 1 223 ? 0.743 52.720 11.036 1.00 51.78 223 GLY A C 1
ATOM 1810 O O . GLY A 1 223 ? 1.919 53.046 10.956 1.00 51.78 223 GLY A O 1
ATOM 1811 N N . LEU A 1 224 ? 0.102 52.125 10.025 1.00 55.06 224 LEU A N 1
ATOM 1812 C CA . LEU A 1 224 ? 0.784 51.460 8.905 1.00 55.06 224 LEU A CA 1
ATOM 1813 C C . LEU A 1 224 ? 0.454 52.041 7.523 1.00 55.06 224 LEU A C 1
ATOM 1815 O O . LEU A 1 224 ? 0.988 51.559 6.528 1.00 55.06 224 LEU A O 1
ATOM 1819 N N . ILE A 1 225 ? -0.419 53.046 7.428 1.00 58.06 225 ILE A N 1
ATOM 1820 C CA . ILE A 1 225 ? -0.867 53.576 6.127 1.00 58.06 225 ILE A CA 1
ATOM 1821 C C . ILE A 1 225 ? 0.290 54.265 5.404 1.00 58.06 225 ILE A C 1
ATOM 1823 O O . ILE A 1 225 ? 0.615 53.849 4.299 1.00 58.06 225 ILE A O 1
ATOM 1827 N N . GLU A 1 226 ? 0.988 55.202 6.051 1.00 63.69 226 GLU A N 1
ATOM 1828 C CA . GLU A 1 226 ? 2.172 55.857 5.465 1.00 63.69 226 GLU A CA 1
ATOM 1829 C C . GLU A 1 226 ? 3.258 54.845 5.063 1.00 63.69 226 GLU A C 1
ATOM 1831 O O . GLU A 1 226 ? 3.952 55.018 4.063 1.00 63.69 226 GLU A O 1
ATOM 1836 N N . GLU A 1 227 ? 3.393 53.742 5.807 1.00 62.09 227 GLU A N 1
ATOM 1837 C CA . GLU A 1 227 ? 4.361 52.699 5.479 1.00 62.09 227 GLU A CA 1
ATOM 1838 C C . GLU A 1 227 ? 3.944 51.876 4.252 1.00 62.09 227 GLU A C 1
ATOM 1840 O O . GLU A 1 227 ? 4.802 51.533 3.435 1.00 62.09 227 GLU A O 1
ATOM 1845 N N . ILE A 1 228 ? 2.651 51.573 4.100 1.00 57.84 228 ILE A N 1
ATOM 1846 C CA . ILE A 1 228 ? 2.099 50.880 2.928 1.00 57.84 228 ILE A CA 1
ATOM 1847 C C . ILE A 1 228 ? 2.173 51.781 1.695 1.00 57.84 228 ILE A C 1
ATOM 1849 O O . ILE A 1 228 ? 2.589 51.302 0.645 1.00 57.84 228 ILE A O 1
ATOM 1853 N N . GLU A 1 229 ? 1.838 53.066 1.819 1.00 67.69 229 GLU A N 1
ATOM 1854 C CA . GLU A 1 229 ? 1.927 54.041 0.725 1.00 67.69 229 GLU A CA 1
ATOM 1855 C C . GLU A 1 229 ? 3.374 54.186 0.248 1.00 67.69 229 GLU A C 1
ATOM 1857 O O . GLU A 1 229 ? 3.659 53.973 -0.930 1.00 67.69 229 GLU A O 1
ATOM 1862 N N . ARG A 1 230 ? 4.320 54.390 1.174 1.00 71.94 230 ARG A N 1
ATOM 1863 C CA . ARG A 1 230 ? 5.755 54.459 0.858 1.00 71.94 230 ARG A CA 1
ATOM 1864 C C . ARG A 1 230 ? 6.275 53.174 0.207 1.00 71.94 230 ARG A C 1
ATOM 1866 O O . ARG A 1 230 ? 7.102 53.225 -0.701 1.00 71.94 230 ARG A O 1
ATOM 1873 N N . LYS A 1 231 ? 5.830 52.005 0.682 1.00 66.12 231 LYS A N 1
ATOM 1874 C CA . LYS A 1 231 ? 6.215 50.704 0.109 1.00 66.12 231 LYS A CA 1
ATOM 1875 C C . LYS A 1 231 ? 5.609 50.490 -1.275 1.00 66.12 231 LYS A C 1
ATOM 1877 O O . LYS A 1 231 ? 6.293 49.952 -2.139 1.00 66.12 231 LYS A O 1
ATOM 1882 N N . PHE A 1 232 ? 4.366 50.914 -1.488 1.00 70.38 232 PHE A N 1
ATOM 1883 C CA . PHE A 1 232 ? 3.681 50.806 -2.771 1.00 70.38 232 PHE A CA 1
ATOM 1884 C C . PHE A 1 232 ? 4.313 51.721 -3.821 1.00 70.38 232 PHE A C 1
ATOM 1886 O O . PHE A 1 232 ? 4.619 51.244 -4.908 1.00 70.38 232 PHE A O 1
ATOM 1893 N N . GLU A 1 233 ? 4.604 52.981 -3.487 1.00 72.88 233 GLU A N 1
ATOM 1894 C CA . GLU A 1 233 ? 5.289 53.901 -4.406 1.00 72.88 233 GLU A CA 1
ATOM 1895 C C . GLU A 1 233 ? 6.693 53.417 -4.772 1.00 72.88 233 GLU A C 1
ATOM 1897 O O . GLU A 1 233 ? 7.069 53.439 -5.943 1.00 72.88 233 GLU A O 1
ATOM 1902 N N . LYS A 1 234 ? 7.445 52.881 -3.800 1.00 71.38 234 LYS A N 1
ATOM 1903 C CA . LYS A 1 234 ? 8.757 52.278 -4.067 1.00 71.38 234 LYS A CA 1
ATOM 1904 C C . LYS A 1 234 ? 8.658 51.091 -5.030 1.00 71.38 234 LYS A C 1
ATOM 1906 O O . LYS A 1 234 ? 9.501 50.948 -5.910 1.00 71.38 234 LYS A O 1
ATOM 1911 N N . LEU A 1 235 ? 7.636 50.251 -4.872 1.00 61.78 235 LEU A N 1
ATOM 1912 C CA . LEU A 1 235 ? 7.410 49.096 -5.737 1.00 61.78 235 LEU A CA 1
ATOM 1913 C C . LEU A 1 235 ? 6.967 49.523 -7.148 1.00 61.78 235 LEU A C 1
ATOM 1915 O O . LEU A 1 235 ? 7.409 48.937 -8.130 1.00 61.78 235 LEU A O 1
ATOM 1919 N N . LEU A 1 236 ? 6.127 50.559 -7.248 1.00 67.62 236 LEU A N 1
ATOM 1920 C CA . LEU A 1 236 ? 5.676 51.126 -8.520 1.00 67.62 236 LEU A CA 1
ATOM 1921 C C . LEU A 1 236 ? 6.859 51.689 -9.322 1.00 67.62 236 LEU A C 1
ATOM 1923 O O . LEU A 1 236 ? 6.977 51.403 -10.509 1.00 67.62 236 LEU A O 1
ATOM 1927 N N . HIS A 1 237 ? 7.769 52.405 -8.652 1.00 68.62 237 HIS A N 1
ATOM 1928 C CA . HIS A 1 237 ? 8.995 52.931 -9.256 1.00 68.62 237 HIS A CA 1
ATOM 1929 C C . HIS A 1 237 ? 9.897 51.809 -9.792 1.00 68.62 237 HIS A C 1
ATOM 1931 O O . HIS A 1 237 ? 10.326 51.857 -10.940 1.00 68.62 237 HIS A O 1
ATOM 1937 N N . GLN A 1 238 ? 10.118 50.752 -9.002 1.00 63.16 238 GLN A N 1
ATOM 1938 C CA . GLN A 1 238 ? 10.928 49.593 -9.410 1.00 63.16 238 GLN A CA 1
ATOM 1939 C C . GLN A 1 238 ? 10.340 48.853 -10.624 1.00 63.16 238 GLN A C 1
ATOM 1941 O O . GLN A 1 238 ? 11.072 48.350 -11.478 1.00 63.16 238 GLN A O 1
ATOM 1946 N N . VAL A 1 239 ? 9.009 48.790 -10.718 1.00 61.19 239 VAL A N 1
ATOM 1947 C CA . VAL A 1 239 ? 8.309 48.169 -11.851 1.00 61.19 239 VAL A CA 1
ATOM 1948 C C . VAL A 1 239 ? 8.400 49.045 -13.099 1.00 61.19 239 VAL A C 1
ATOM 1950 O O . VAL A 1 239 ? 8.652 48.515 -14.174 1.00 61.19 239 VAL A O 1
ATOM 1953 N N . GLN A 1 240 ? 8.271 50.367 -12.968 1.00 66.31 240 GLN A N 1
ATOM 1954 C CA . GLN A 1 240 ? 8.426 51.307 -14.085 1.00 66.31 240 GLN A CA 1
ATOM 1955 C C . GLN A 1 240 ? 9.858 51.312 -14.644 1.00 66.31 240 GLN A C 1
ATOM 1957 O O . GLN A 1 240 ? 10.042 51.322 -15.862 1.00 66.31 240 GLN A O 1
ATOM 1962 N N . GLU A 1 241 ? 10.876 51.218 -13.783 1.00 61.75 241 GLU A N 1
ATOM 1963 C CA . GLU A 1 241 ? 12.274 51.040 -14.206 1.00 61.75 241 GLU A CA 1
ATOM 1964 C C . GLU A 1 241 ? 12.470 49.727 -14.986 1.00 61.75 241 GLU A C 1
ATOM 1966 O O . GLU A 1 241 ? 13.142 49.711 -16.016 1.00 61.75 241 GLU A O 1
ATOM 1971 N N . SER A 1 242 ? 11.811 48.645 -14.557 1.00 56.78 242 SER A N 1
ATOM 1972 C CA . SER A 1 242 ? 11.873 47.333 -15.221 1.00 56.78 242 SER A CA 1
ATOM 1973 C C . SER A 1 242 ? 11.101 47.302 -16.549 1.00 56.78 242 SER A C 1
ATOM 1975 O O . SER A 1 242 ? 11.552 46.704 -17.522 1.00 56.78 242 SER A O 1
ATOM 1977 N N . GLU A 1 243 ? 9.954 47.978 -16.630 1.00 53.47 243 GLU A N 1
ATOM 1978 C CA . GLU A 1 243 ? 9.141 48.082 -17.849 1.00 53.47 243 GLU A CA 1
ATOM 1979 C C . GLU A 1 243 ? 9.856 48.895 -18.941 1.00 53.47 243 GLU A C 1
ATOM 1981 O O . GLU A 1 243 ? 9.766 48.562 -20.123 1.00 53.47 243 GLU A O 1
ATOM 1986 N N . THR A 1 244 ? 10.628 49.913 -18.547 1.00 54.69 244 THR A N 1
ATOM 1987 C CA . THR A 1 244 ? 11.474 50.701 -19.461 1.00 54.69 244 THR A CA 1
ATOM 1988 C C . THR A 1 244 ? 12.621 49.856 -20.034 1.00 54.69 244 THR A C 1
ATOM 1990 O O . THR A 1 244 ? 12.994 50.028 -21.192 1.00 54.69 244 THR A O 1
ATOM 1993 N N . LEU A 1 245 ? 13.131 48.892 -19.258 1.00 45.81 245 LEU A N 1
ATOM 1994 C CA . LEU A 1 245 ? 14.155 47.936 -19.689 1.00 45.81 245 LEU A CA 1
ATOM 1995 C C . LEU A 1 245 ? 13.598 46.896 -20.683 1.00 45.81 245 LEU A C 1
ATOM 1997 O O . LEU A 1 245 ? 14.249 46.574 -21.674 1.00 45.81 245 LEU A O 1
ATOM 2001 N N . ILE A 1 246 ? 12.372 46.416 -20.444 1.00 47.25 246 ILE A N 1
ATOM 2002 C CA . ILE A 1 246 ? 11.696 45.382 -21.250 1.00 47.25 246 ILE A CA 1
ATOM 2003 C C . ILE A 1 246 ? 11.159 45.945 -22.575 1.00 47.25 246 ILE A C 1
ATOM 2005 O O . ILE A 1 246 ? 11.234 45.287 -23.611 1.00 47.25 246 ILE A O 1
ATOM 2009 N N . LYS A 1 247 ? 10.650 47.183 -22.584 1.00 45.00 247 LYS A N 1
ATOM 2010 C CA . LYS A 1 247 ? 10.173 47.837 -23.818 1.00 45.00 247 LYS A CA 1
ATOM 2011 C C . LYS A 1 247 ? 11.301 48.234 -24.777 1.00 45.00 247 LYS A C 1
ATOM 2013 O O . LYS A 1 247 ? 11.022 48.545 -25.927 1.00 45.00 247 LYS A O 1
ATOM 2018 N N . GLY A 1 248 ? 12.560 48.194 -24.335 1.00 41.44 248 GLY A N 1
ATOM 2019 C CA . GLY A 1 248 ? 13.728 48.405 -25.193 1.00 41.44 248 GLY A CA 1
ATOM 2020 C C . GLY A 1 248 ? 14.170 47.176 -25.998 1.00 41.44 248 GLY A C 1
ATOM 2021 O O . GLY A 1 248 ? 15.101 47.302 -26.786 1.00 41.44 248 GLY A O 1
ATOM 2022 N N . THR A 1 249 ? 13.558 45.999 -25.798 1.00 43.97 249 THR A N 1
ATOM 2023 C CA . THR A 1 249 ? 14.102 44.715 -26.290 1.00 43.97 249 THR A CA 1
ATOM 2024 C C . THR A 1 249 ? 13.234 43.942 -27.286 1.00 43.97 249 THR A C 1
ATOM 2026 O O . THR A 1 249 ? 13.677 42.897 -27.749 1.00 43.97 249 THR A O 1
ATOM 2029 N N . PHE A 1 250 ? 12.048 44.423 -27.671 1.00 33.41 250 PHE A N 1
ATOM 2030 C CA . PHE A 1 250 ? 11.193 43.709 -28.629 1.00 33.41 250 PHE A CA 1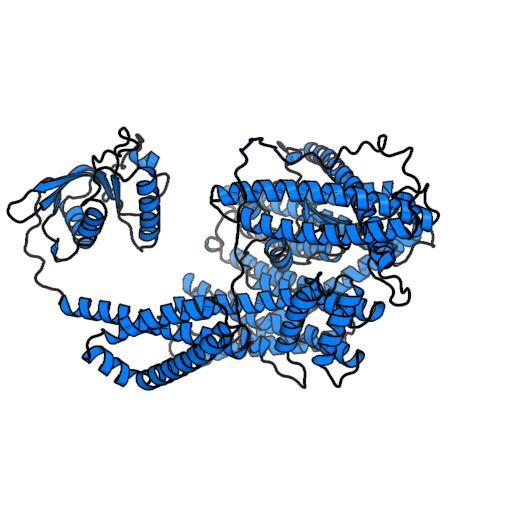
ATOM 2031 C C . PHE A 1 250 ? 10.837 44.577 -29.840 1.00 33.41 250 PHE A C 1
ATOM 2033 O O . PHE A 1 250 ? 10.086 45.543 -29.729 1.00 33.41 250 PHE A O 1
ATOM 2040 N N . VAL A 1 251 ? 11.416 44.207 -30.987 1.00 32.75 251 VAL A N 1
ATOM 2041 C CA . VAL A 1 251 ? 11.031 44.630 -32.340 1.00 32.75 251 VAL A CA 1
ATOM 2042 C C . VAL A 1 251 ? 9.991 43.633 -32.861 1.00 32.75 251 VAL A C 1
ATOM 2044 O O . VAL A 1 251 ? 10.118 42.434 -32.626 1.00 32.75 251 VAL A O 1
ATOM 2047 N N . GLU A 1 252 ? 8.951 44.159 -33.505 1.00 39.62 252 GLU A N 1
ATOM 2048 C CA . GLU A 1 252 ? 7.794 43.446 -34.060 1.00 39.62 252 GLU A CA 1
ATOM 2049 C C . GLU A 1 252 ? 8.169 42.559 -35.261 1.00 39.62 252 GLU A C 1
ATOM 2051 O O . GLU A 1 252 ? 8.856 43.019 -36.172 1.00 39.62 252 GLU A O 1
ATOM 2056 N N . GLU A 1 253 ? 7.636 41.333 -35.309 1.00 32.34 253 GLU A N 1
ATOM 2057 C CA . GLU A 1 253 ? 7.428 40.589 -36.558 1.00 32.34 253 GLU A CA 1
ATOM 2058 C C . GLU A 1 253 ? 5.958 40.156 -36.665 1.00 32.34 253 GLU A C 1
ATOM 2060 O O . GLU A 1 253 ? 5.311 39.824 -35.671 1.00 32.34 253 GLU A O 1
ATOM 2065 N N . ASN A 1 254 ? 5.448 40.275 -37.892 1.00 30.22 254 ASN A N 1
ATOM 2066 C CA . ASN A 1 254 ? 4.049 40.209 -38.301 1.00 30.22 254 ASN A CA 1
ATOM 2067 C C . ASN A 1 254 ? 3.538 38.768 -38.460 1.00 30.22 254 ASN A C 1
ATOM 2069 O O . ASN A 1 254 ? 4.270 37.903 -38.933 1.00 30.22 254 ASN A O 1
ATOM 2073 N N . ASP A 1 255 ? 2.249 38.573 -38.168 1.00 29.89 255 ASP A N 1
ATOM 2074 C CA . ASP A 1 255 ? 1.454 37.399 -38.548 1.00 29.89 255 ASP A CA 1
ATOM 2075 C C . ASP A 1 255 ? 0.768 37.641 -39.909 1.00 29.89 255 ASP A C 1
ATOM 2077 O O . ASP A 1 255 ? 0.095 38.661 -40.077 1.00 29.89 255 ASP A O 1
ATOM 2081 N N . GLU A 1 256 ? 0.858 36.676 -40.831 1.00 31.81 256 GLU A N 1
ATOM 2082 C CA . GLU A 1 256 ? -0.079 36.508 -41.953 1.00 31.81 256 GLU A CA 1
ATOM 2083 C C . GLU A 1 256 ? -0.576 35.048 -42.035 1.00 31.81 256 GLU A C 1
ATOM 2085 O O . GLU A 1 256 ? 0.208 34.102 -42.062 1.00 31.81 256 GLU A O 1
ATOM 2090 N N . ASP A 1 257 ? -1.910 34.946 -42.049 1.00 32.59 257 ASP A N 1
ATOM 2091 C CA . ASP A 1 257 ? -2.816 34.018 -42.741 1.00 32.59 257 ASP A CA 1
ATOM 2092 C C . ASP A 1 257 ? -2.700 32.489 -42.599 1.00 32.59 257 ASP A C 1
ATOM 2094 O O . ASP A 1 257 ? -1.795 31.850 -43.126 1.00 32.59 257 ASP A O 1
ATOM 2098 N N . LEU A 1 258 ? -3.769 31.876 -42.057 1.00 29.73 258 LEU A N 1
ATOM 2099 C CA . LEU A 1 258 ? -4.198 30.518 -42.421 1.00 29.73 258 LEU A CA 1
ATOM 2100 C C . LEU A 1 258 ? -5.732 30.399 -42.506 1.00 29.73 258 LEU A C 1
ATOM 2102 O O . LEU A 1 258 ? -6.465 30.807 -41.602 1.00 29.73 258 LEU A O 1
ATOM 2106 N N . GLU A 1 259 ? -6.165 29.831 -43.634 1.00 30.14 259 GLU A N 1
ATOM 2107 C CA . GLU A 1 259 ? -7.535 29.641 -44.121 1.00 30.14 259 GLU A CA 1
ATOM 2108 C C . GLU A 1 259 ? -8.313 28.487 -43.447 1.00 30.14 259 GLU A C 1
ATOM 2110 O O . GLU A 1 259 ? -7.753 27.577 -42.836 1.00 30.14 259 GLU A O 1
ATOM 2115 N N . GLU A 1 260 ? -9.640 28.561 -43.609 1.00 32.09 260 GLU A N 1
ATOM 2116 C CA . GLU A 1 260 ? -10.688 27.593 -43.252 1.00 32.09 260 GLU A CA 1
ATOM 2117 C C . GLU A 1 260 ? -10.526 26.213 -43.915 1.00 32.09 260 GLU A C 1
ATOM 2119 O O . GLU A 1 260 ? -10.360 26.131 -45.129 1.00 32.09 260 GLU A O 1
ATOM 2124 N N . VAL A 1 261 ? -10.752 25.127 -43.155 1.00 28.70 261 VAL A N 1
ATOM 2125 C CA . VAL A 1 261 ? -11.232 23.848 -43.716 1.00 28.70 261 VAL A CA 1
ATOM 2126 C C . VAL A 1 261 ? -12.276 23.201 -42.795 1.00 28.70 261 VAL A C 1
ATOM 2128 O O . VAL A 1 261 ? -12.111 23.135 -41.576 1.00 28.70 261 VAL A O 1
ATOM 2131 N N . ASP A 1 262 ? -13.356 22.751 -43.435 1.00 26.08 262 ASP A N 1
ATOM 2132 C CA . ASP A 1 262 ? -14.596 22.193 -42.899 1.00 26.08 262 ASP A CA 1
ATOM 2133 C C . ASP A 1 262 ? -14.478 20.831 -42.188 1.00 26.08 262 ASP A C 1
ATOM 2135 O O . ASP A 1 262 ? -13.596 20.010 -42.437 1.00 26.08 262 ASP A O 1
ATOM 2139 N N . ALA A 1 263 ? -15.463 20.605 -41.315 1.00 27.81 263 ALA A N 1
ATOM 2140 C CA . ALA A 1 263 ? -15.621 19.492 -40.388 1.00 27.81 263 ALA A CA 1
ATOM 2141 C C . ALA A 1 263 ? -16.076 18.158 -41.016 1.00 27.81 263 ALA A C 1
ATOM 2143 O O . ALA A 1 263 ? -16.870 18.127 -41.956 1.00 27.81 263 ALA A O 1
ATOM 2144 N N . ALA A 1 264 ? -15.709 17.049 -40.362 1.00 24.89 264 ALA A N 1
ATOM 2145 C CA . ALA A 1 264 ? -16.428 15.776 -40.440 1.00 24.89 264 ALA A CA 1
ATOM 2146 C C . ALA A 1 264 ? -16.497 15.103 -39.053 1.00 24.89 264 ALA A C 1
ATOM 2148 O O . ALA A 1 264 ? -15.481 14.877 -38.399 1.00 24.89 264 ALA A O 1
ATOM 2149 N N . GLU A 1 265 ? -17.719 14.810 -38.599 1.00 25.72 265 GLU A N 1
ATOM 2150 C CA . GLU A 1 265 ? -18.030 14.108 -37.349 1.00 25.72 265 GLU A CA 1
ATOM 2151 C C . GLU A 1 265 ? -17.903 12.584 -37.516 1.00 25.72 265 GLU A C 1
ATOM 2153 O O . GLU A 1 265 ? -18.578 11.996 -38.358 1.00 25.72 265 GLU A O 1
ATOM 2158 N N . THR A 1 266 ? -17.160 11.922 -36.624 1.00 27.03 266 THR A N 1
ATOM 2159 C CA . THR A 1 266 ? -17.343 10.491 -36.323 1.00 27.03 266 THR A CA 1
ATOM 2160 C C . THR A 1 266 ? -17.125 10.224 -34.837 1.00 27.03 266 THR A C 1
ATOM 2162 O O . THR A 1 266 ? -16.101 10.582 -34.257 1.00 27.03 266 THR A O 1
ATOM 2165 N N . SER A 1 267 ? -18.117 9.592 -34.211 1.00 23.80 267 SER A N 1
ATOM 2166 C CA . SER A 1 267 ? -18.081 9.082 -32.841 1.00 23.80 267 SER A CA 1
ATOM 2167 C C . SER A 1 267 ? -17.429 7.698 -32.809 1.00 23.80 267 SER A C 1
ATOM 2169 O O . SER A 1 267 ? -17.934 6.798 -33.480 1.00 23.80 267 SER A O 1
ATOM 2171 N N . ILE A 1 268 ? -16.379 7.506 -32.005 1.00 28.66 268 ILE A N 1
ATOM 2172 C CA . ILE A 1 268 ? -15.771 6.188 -31.757 1.00 28.66 268 ILE A CA 1
ATOM 2173 C C . ILE A 1 268 ? -15.752 5.905 -30.248 1.00 28.66 268 ILE A C 1
ATOM 2175 O O . ILE A 1 268 ? -15.390 6.759 -29.436 1.00 28.66 268 ILE A O 1
ATOM 2179 N N . ASP A 1 269 ? -16.221 4.706 -29.907 1.00 28.59 269 ASP A N 1
ATOM 2180 C CA . ASP A 1 269 ? -16.291 4.112 -28.574 1.00 28.59 269 ASP A CA 1
ATOM 2181 C C . ASP A 1 269 ? -14.981 3.336 -28.335 1.00 28.59 269 ASP A C 1
ATOM 2183 O O . ASP A 1 269 ? -14.748 2.300 -28.949 1.00 28.59 269 ASP A O 1
ATOM 2187 N N . ASN A 1 270 ? -14.077 3.876 -27.510 1.00 33.72 270 ASN A N 1
ATOM 2188 C CA . ASN A 1 270 ? -12.723 3.339 -27.324 1.00 33.72 270 ASN A CA 1
ATOM 2189 C C . ASN A 1 270 ? -12.658 2.387 -26.120 1.00 33.72 270 ASN A C 1
ATOM 2191 O O . ASN A 1 270 ? -12.440 2.840 -24.990 1.00 33.72 270 ASN A O 1
ATOM 2195 N N . SER A 1 271 ? -12.773 1.074 -26.355 1.00 30.70 271 SER A N 1
ATOM 2196 C CA . SER A 1 271 ? -12.277 0.075 -25.393 1.00 30.70 271 SER A CA 1
ATOM 2197 C C . SER A 1 271 ? -11.800 -1.276 -25.958 1.00 30.70 271 SER A C 1
ATOM 2199 O O . SER A 1 271 ? -11.574 -2.166 -25.143 1.00 30.70 271 SER A O 1
ATOM 2201 N N . GLU A 1 272 ? -11.605 -1.464 -27.273 1.00 37.12 272 GLU A N 1
ATOM 2202 C CA . GLU A 1 272 ? -11.255 -2.800 -27.825 1.00 37.12 272 GLU A CA 1
ATOM 2203 C C . GLU A 1 272 ? -9.983 -2.905 -28.709 1.00 37.12 272 GLU A C 1
ATOM 2205 O O . GLU A 1 272 ? -9.469 -4.008 -28.856 1.00 37.12 272 GLU A O 1
ATOM 2210 N N . ASP A 1 273 ? -9.352 -1.823 -29.177 1.00 40.12 273 ASP A N 1
ATOM 2211 C CA . ASP A 1 273 ? -8.387 -1.920 -30.302 1.00 40.12 273 ASP A CA 1
ATOM 2212 C C . ASP A 1 273 ? -6.898 -2.198 -29.985 1.00 40.12 273 ASP A C 1
ATOM 2214 O O . ASP A 1 273 ? -6.040 -1.972 -30.832 1.00 40.12 273 ASP A O 1
ATOM 2218 N N . TYR A 1 274 ? -6.533 -2.714 -28.806 1.00 45.72 274 TYR A N 1
ATOM 2219 C CA . TYR A 1 274 ? -5.120 -3.077 -28.538 1.00 45.72 274 TYR A CA 1
ATOM 2220 C C . TYR A 1 274 ? -4.797 -4.576 -28.662 1.00 45.72 274 TYR A C 1
ATOM 2222 O O . TYR A 1 274 ? -3.647 -4.956 -28.454 1.00 45.72 274 TYR A O 1
ATOM 2230 N N . ASN A 1 275 ? -5.777 -5.431 -28.982 1.00 42.47 275 ASN A N 1
ATOM 2231 C CA . ASN A 1 275 ? -5.631 -6.889 -28.845 1.00 42.47 275 ASN A CA 1
ATOM 2232 C C . ASN A 1 275 ? -5.574 -7.709 -30.147 1.00 42.47 275 ASN A C 1
ATOM 2234 O O . ASN A 1 275 ? -5.286 -8.898 -30.043 1.00 42.47 275 ASN A O 1
ATOM 2238 N N . ASP A 1 276 ? -5.758 -7.113 -31.329 1.00 38.91 276 ASP A N 1
ATOM 2239 C CA . ASP A 1 276 ? -5.782 -7.841 -32.614 1.00 38.91 276 ASP A CA 1
ATOM 2240 C C . ASP A 1 276 ? -4.656 -7.391 -33.567 1.00 38.91 276 ASP A C 1
ATOM 2242 O O . ASP A 1 276 ? -4.885 -7.046 -34.724 1.00 38.91 276 ASP A O 1
ATOM 2246 N N . TYR A 1 277 ? -3.405 -7.405 -33.097 1.00 49.72 277 TYR A N 1
ATOM 2247 C CA . TYR A 1 277 ? -2.290 -7.557 -34.036 1.00 49.72 277 TYR A CA 1
ATOM 2248 C C . TYR A 1 277 ? -2.168 -9.049 -34.357 1.00 49.72 277 TYR A C 1
ATOM 2250 O O . TYR A 1 277 ? -1.623 -9.820 -33.567 1.00 49.72 277 TYR A O 1
ATOM 2258 N N . ASP A 1 278 ? -2.729 -9.459 -35.495 1.00 47.34 278 ASP A N 1
ATOM 2259 C CA . ASP A 1 278 ? -2.442 -10.760 -36.095 1.00 47.34 278 ASP A CA 1
ATOM 2260 C C . ASP A 1 278 ? -0.935 -10.815 -36.407 1.00 47.34 278 ASP A C 1
ATOM 2262 O O . ASP A 1 278 ? -0.461 -10.197 -37.365 1.00 47.34 278 ASP A O 1
ATOM 2266 N N . ASP A 1 279 ? -0.186 -11.580 -35.603 1.00 49.53 279 ASP A N 1
ATOM 2267 C CA . ASP A 1 279 ? 1.253 -11.869 -35.774 1.00 49.53 279 ASP A CA 1
ATOM 2268 C C . ASP A 1 279 ? 1.591 -12.378 -37.199 1.00 49.53 279 ASP A C 1
ATOM 2270 O O . ASP A 1 279 ? 2.747 -12.362 -37.621 1.00 49.53 279 ASP A O 1
ATOM 2274 N N . GLU A 1 280 ? 0.593 -12.806 -37.979 1.00 51.84 280 GLU A N 1
ATOM 2275 C CA . GLU A 1 280 ? 0.768 -13.323 -39.338 1.00 51.84 280 GLU A CA 1
ATOM 2276 C C . GLU A 1 280 ? 0.991 -12.244 -40.421 1.00 51.84 280 GLU A C 1
ATOM 2278 O O . GLU A 1 280 ? 1.472 -12.592 -41.500 1.00 51.84 280 GLU A O 1
ATOM 2283 N N . GLN A 1 281 ? 0.711 -10.950 -40.184 1.00 49.22 281 GLN A N 1
ATOM 2284 C CA . GLN A 1 281 ? 0.823 -9.920 -41.242 1.00 49.22 281 GLN A CA 1
ATOM 2285 C C . GLN A 1 281 ? 2.126 -9.101 -41.281 1.00 49.22 281 GLN A C 1
ATOM 2287 O O . GLN A 1 281 ? 2.371 -8.426 -42.281 1.00 49.22 281 GLN A O 1
ATOM 2292 N N . LEU A 1 282 ? 3.001 -9.183 -40.273 1.00 54.31 282 LEU A N 1
ATOM 2293 C CA . LEU A 1 282 ? 4.269 -8.421 -40.232 1.00 54.31 282 LEU A CA 1
ATOM 2294 C C . LEU A 1 282 ? 5.518 -9.248 -40.612 1.00 54.31 282 LEU A C 1
ATOM 2296 O O . LEU A 1 282 ? 6.635 -8.735 -40.609 1.00 54.31 282 LEU A O 1
ATOM 2300 N N . GLY A 1 283 ? 5.352 -10.528 -40.956 1.00 46.94 283 GLY A N 1
ATOM 2301 C CA . GLY A 1 283 ? 6.404 -11.531 -40.770 1.00 46.94 283 GLY A CA 1
ATOM 2302 C C . GLY A 1 283 ? 7.294 -11.958 -41.944 1.00 46.94 283 GLY A C 1
ATOM 2303 O O . GLY A 1 283 ? 7.943 -12.988 -41.783 1.00 46.94 283 GLY A O 1
ATOM 2304 N N . SER A 1 284 ? 7.371 -11.293 -43.109 1.00 47.97 284 SER A N 1
ATOM 2305 C CA . SER A 1 284 ? 8.165 -11.896 -44.210 1.00 47.97 284 SER A CA 1
ATOM 2306 C C . SER A 1 284 ? 9.096 -11.032 -45.058 1.00 47.97 284 SER A C 1
ATOM 2308 O O . SER A 1 284 ? 9.748 -11.623 -45.910 1.00 47.97 284 SER A O 1
ATOM 2310 N N . ASP A 1 285 ? 9.225 -9.713 -44.864 1.00 49.78 285 ASP A N 1
ATOM 2311 C CA . ASP A 1 285 ? 10.137 -8.938 -45.740 1.00 49.78 285 ASP A CA 1
ATOM 2312 C C . ASP A 1 285 ? 10.710 -7.632 -45.154 1.00 49.78 285 ASP A C 1
ATOM 2314 O O . ASP A 1 285 ? 11.191 -6.769 -45.890 1.00 49.78 285 ASP A O 1
ATOM 2318 N N . MET A 1 286 ? 10.707 -7.458 -43.827 1.00 57.53 286 MET A N 1
ATOM 2319 C CA . MET A 1 286 ? 11.447 -6.344 -43.222 1.00 57.53 286 MET A CA 1
ATOM 2320 C C . MET A 1 286 ? 12.942 -6.675 -43.234 1.00 57.53 286 MET A C 1
ATOM 2322 O O . MET A 1 286 ? 13.424 -7.488 -42.443 1.00 57.53 286 MET A O 1
ATOM 2326 N N . GLY A 1 287 ? 13.672 -6.077 -44.179 1.00 71.38 287 GLY A N 1
ATOM 2327 C CA . GLY A 1 287 ? 15.131 -6.127 -44.216 1.00 71.38 287 GLY A CA 1
ATOM 2328 C C . GLY A 1 287 ? 15.707 -5.765 -42.847 1.00 71.38 287 GLY A C 1
ATOM 2329 O O . GLY A 1 287 ? 15.244 -4.834 -42.195 1.00 71.38 287 GLY A O 1
ATOM 2330 N N . LEU A 1 288 ? 16.685 -6.542 -42.378 1.00 79.44 288 LEU A N 1
ATOM 2331 C CA . LEU A 1 288 ? 17.271 -6.333 -41.057 1.00 79.44 288 LEU A CA 1
ATOM 2332 C C . LEU A 1 288 ? 17.881 -4.931 -40.974 1.00 79.44 288 LEU A C 1
ATOM 2334 O O . LEU A 1 288 ? 18.805 -4.643 -41.735 1.00 79.44 288 LEU A O 1
ATOM 2338 N N . LEU A 1 289 ? 17.421 -4.129 -40.010 1.00 91.00 289 LEU A N 1
ATOM 2339 C CA . LEU A 1 289 ? 17.981 -2.808 -39.737 1.00 91.00 289 LEU A CA 1
ATOM 2340 C C . LEU A 1 289 ? 19.506 -2.889 -39.572 1.00 91.00 289 LEU A C 1
ATOM 2342 O O . LEU A 1 289 ? 20.047 -3.796 -38.917 1.00 91.00 289 LEU A O 1
ATOM 2346 N N . SER A 1 290 ? 20.201 -1.940 -40.184 1.00 93.00 290 SER A N 1
ATOM 2347 C CA . SER A 1 290 ? 21.590 -1.620 -39.884 1.00 93.00 290 SER A CA 1
ATOM 2348 C C . SER A 1 290 ? 21.695 -0.920 -38.524 1.00 93.00 290 SER A C 1
ATOM 2350 O O . SER A 1 290 ? 20.707 -0.454 -37.958 1.00 93.00 290 SER A O 1
ATOM 2352 N N . GLN A 1 291 ? 22.911 -0.833 -37.982 1.00 91.38 291 GLN A N 1
ATOM 2353 C CA . GLN A 1 291 ? 23.145 -0.124 -36.724 1.00 91.38 291 GLN A CA 1
ATOM 2354 C C . GLN A 1 291 ? 22.780 1.365 -36.814 1.00 91.38 291 GLN A C 1
ATOM 2356 O O . GLN A 1 291 ? 22.253 1.911 -35.852 1.00 91.38 291 GLN A O 1
ATOM 2361 N N . GLU A 1 292 ? 23.060 2.013 -37.947 1.00 91.75 292 GLU A N 1
ATOM 2362 C CA . GLU A 1 292 ? 22.751 3.433 -38.159 1.00 91.75 292 GLU A CA 1
ATOM 2363 C C . GLU A 1 292 ? 21.234 3.662 -38.197 1.00 91.75 292 GLU A C 1
ATOM 2365 O O . GLU A 1 292 ? 20.735 4.520 -37.473 1.00 91.75 292 GLU A O 1
ATOM 2370 N N . GLU A 1 293 ? 20.491 2.825 -38.930 1.00 94.31 293 GLU A N 1
ATOM 2371 C CA . GLU A 1 293 ? 19.021 2.881 -38.970 1.00 94.31 293 GLU A CA 1
ATOM 2372 C C . GLU A 1 293 ? 18.402 2.601 -37.591 1.00 94.31 293 GLU A C 1
ATOM 2374 O O . GLU A 1 293 ? 17.467 3.282 -37.178 1.00 94.31 293 GLU A O 1
ATOM 2379 N N . ALA A 1 294 ? 18.935 1.634 -36.836 1.00 92.44 294 ALA A N 1
ATOM 2380 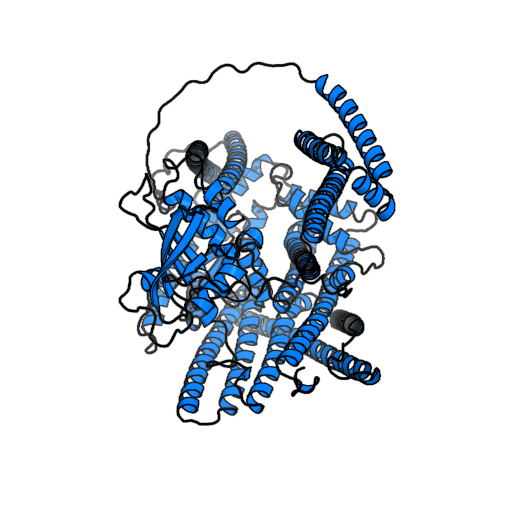C CA . ALA A 1 294 ? 18.458 1.344 -35.485 1.00 92.44 294 ALA A CA 1
ATOM 2381 C C . ALA A 1 294 ? 18.701 2.512 -34.511 1.00 92.44 294 ALA A C 1
ATOM 2383 O O . ALA A 1 294 ? 17.879 2.757 -33.630 1.00 92.44 294 ALA A O 1
ATOM 2384 N N . VAL A 1 295 ? 19.806 3.249 -34.665 1.00 90.44 295 VAL A N 1
ATOM 2385 C CA . VAL A 1 295 ? 20.083 4.458 -33.874 1.00 90.44 295 VAL A CA 1
ATOM 2386 C C . VAL A 1 295 ? 19.130 5.592 -34.255 1.00 90.44 295 VAL A C 1
ATOM 2388 O O . VAL A 1 295 ? 18.568 6.231 -33.367 1.00 90.44 295 VAL A O 1
ATOM 2391 N N . GLU A 1 296 ? 18.884 5.809 -35.548 1.00 93.00 296 GLU A N 1
ATOM 2392 C CA . GLU A 1 296 ? 17.931 6.817 -36.030 1.00 93.00 296 GLU A CA 1
ATOM 2393 C C . GLU A 1 296 ? 16.508 6.542 -35.520 1.00 93.00 296 GLU A C 1
ATOM 2395 O O . GLU A 1 296 ? 15.887 7.415 -34.908 1.00 93.00 296 GLU A O 1
ATOM 2400 N N . ILE A 1 297 ? 16.035 5.297 -35.647 1.00 93.75 297 ILE A N 1
ATOM 2401 C CA . ILE A 1 297 ? 14.749 4.861 -35.082 1.00 93.75 297 ILE A CA 1
ATOM 2402 C C . ILE A 1 297 ? 14.768 4.985 -33.550 1.00 93.75 297 ILE A C 1
ATOM 2404 O O . ILE A 1 297 ? 13.767 5.356 -32.945 1.00 93.75 297 ILE A O 1
ATOM 2408 N N . GLY A 1 298 ? 15.905 4.733 -32.896 1.00 91.44 298 GLY A N 1
ATOM 2409 C CA . GLY A 1 298 ? 16.077 4.921 -31.456 1.00 91.44 298 GLY A CA 1
ATOM 2410 C C . GLY A 1 298 ? 15.919 6.378 -30.999 1.00 91.44 298 GLY A C 1
ATOM 2411 O O . GLY A 1 298 ? 15.361 6.629 -29.924 1.00 91.44 298 GLY A O 1
ATOM 2412 N N . HIS A 1 299 ? 16.378 7.344 -31.797 1.00 90.19 299 HIS A N 1
ATOM 2413 C CA . HIS A 1 299 ? 16.146 8.768 -31.548 1.00 90.19 299 HIS A CA 1
ATOM 2414 C C . HIS A 1 299 ? 14.678 9.145 -31.768 1.00 90.19 299 HIS A C 1
ATOM 2416 O O . HIS A 1 299 ? 14.089 9.771 -30.882 1.00 90.19 299 HIS A O 1
ATOM 2422 N N . SER A 1 300 ? 14.082 8.691 -32.875 1.00 93.31 300 SER A N 1
ATOM 2423 C CA . SER A 1 300 ? 12.656 8.874 -33.178 1.00 93.31 300 SER A CA 1
ATOM 2424 C C . SER A 1 300 ? 11.771 8.328 -32.049 1.00 93.31 300 SER A C 1
ATOM 2426 O O . SER A 1 300 ? 10.987 9.060 -31.451 1.00 93.31 300 SER A O 1
ATOM 2428 N N . PHE A 1 301 ? 12.041 7.106 -31.582 1.00 92.12 301 PHE A N 1
ATOM 2429 C CA . PHE A 1 301 ? 11.368 6.483 -30.439 1.00 92.12 301 PHE A CA 1
ATOM 2430 C C . PHE A 1 301 ? 11.398 7.330 -29.159 1.00 92.12 301 PHE A C 1
ATOM 2432 O O . PHE A 1 301 ? 10.419 7.377 -28.395 1.00 92.12 301 PHE A O 1
ATOM 2439 N N . ALA A 1 302 ? 12.525 7.992 -28.883 1.00 87.25 302 ALA A N 1
ATOM 2440 C CA . ALA A 1 302 ? 12.664 8.871 -27.729 1.00 87.25 302 ALA A CA 1
ATOM 2441 C C . ALA A 1 302 ? 11.883 10.185 -27.906 1.00 87.25 302 ALA A C 1
ATOM 2443 O O . ALA A 1 302 ? 11.312 10.689 -26.933 1.00 87.25 302 ALA A O 1
ATOM 2444 N N . GLU A 1 303 ? 11.825 10.725 -29.123 1.00 90.69 303 GLU A N 1
ATOM 2445 C CA . GLU A 1 303 ? 11.044 11.913 -29.475 1.00 90.69 303 GLU A CA 1
ATOM 2446 C C . GLU A 1 303 ? 9.536 11.635 -29.420 1.00 90.69 303 GLU A C 1
ATOM 2448 O O . GLU A 1 303 ? 8.828 12.301 -28.658 1.00 90.69 303 GLU A O 1
ATOM 2453 N N . THR A 1 304 ? 9.069 10.564 -30.065 1.00 92.50 304 THR A N 1
ATOM 2454 C CA . THR A 1 304 ? 7.682 10.075 -30.015 1.00 92.50 304 THR A CA 1
ATOM 2455 C C . THR A 1 304 ? 7.220 9.875 -28.570 1.00 92.50 304 THR A C 1
ATOM 2457 O O . THR A 1 304 ? 6.113 10.270 -28.189 1.00 92.50 304 THR A O 1
ATOM 2460 N N . LYS A 1 305 ? 8.092 9.346 -27.695 1.00 89.12 305 LYS A N 1
ATOM 2461 C CA . LYS A 1 305 ? 7.820 9.233 -26.248 1.00 89.12 305 LYS A CA 1
ATOM 2462 C C . LYS A 1 305 ? 7.534 10.582 -25.592 1.00 89.12 305 LYS A C 1
ATOM 2464 O O . LYS A 1 305 ? 6.608 10.701 -24.784 1.00 89.12 305 LYS A O 1
ATOM 2469 N N . ARG A 1 306 ? 8.377 11.579 -25.873 1.00 87.88 306 ARG A N 1
ATOM 2470 C CA . ARG A 1 306 ? 8.267 12.926 -25.300 1.00 87.88 306 ARG A CA 1
ATOM 2471 C C . ARG A 1 306 ? 6.998 13.605 -25.798 1.00 87.88 306 ARG A C 1
ATOM 2473 O O . ARG A 1 306 ? 6.264 14.167 -24.984 1.00 87.88 306 ARG A O 1
ATOM 2480 N N . GLU A 1 307 ? 6.700 13.494 -27.088 1.00 92.81 307 GLU A N 1
ATOM 2481 C CA . GLU A 1 307 ? 5.474 14.032 -27.674 1.00 92.81 307 GLU A CA 1
ATOM 2482 C C . GLU A 1 307 ? 4.218 13.413 -27.057 1.00 92.81 307 GLU A C 1
ATOM 2484 O O . GLU A 1 307 ? 3.324 14.147 -26.623 1.00 92.81 307 GLU A O 1
ATOM 2489 N N . LEU A 1 308 ? 4.173 12.083 -26.922 1.00 91.31 308 LEU A N 1
ATOM 2490 C CA . LEU A 1 308 ? 3.073 11.380 -26.254 1.00 91.31 308 LEU A CA 1
ATOM 2491 C C . LEU A 1 308 ? 2.860 11.880 -24.826 1.00 91.31 308 LEU A C 1
ATOM 2493 O O . LEU A 1 308 ? 1.723 12.124 -24.416 1.00 91.31 308 LEU A O 1
ATOM 2497 N N . ALA A 1 309 ? 3.938 12.086 -24.065 1.00 86.75 309 ALA A N 1
ATOM 2498 C CA . ALA A 1 309 ? 3.844 12.604 -22.703 1.00 86.75 309 ALA A CA 1
ATOM 2499 C C . ALA A 1 309 ? 3.229 14.017 -22.661 1.00 86.75 309 ALA A C 1
ATOM 2501 O O . ALA A 1 309 ? 2.384 14.299 -21.803 1.00 86.75 309 ALA A O 1
ATOM 2502 N N . VAL A 1 310 ? 3.604 14.896 -23.595 1.00 90.12 310 VAL A N 1
ATOM 2503 C CA . VAL A 1 310 ? 3.038 16.251 -23.716 1.00 90.12 310 VAL A CA 1
ATOM 2504 C C . VAL A 1 310 ? 1.553 16.193 -24.085 1.00 90.12 310 VAL A C 1
ATOM 2506 O O . VAL A 1 310 ? 0.728 16.824 -23.414 1.00 90.12 310 VAL A O 1
ATOM 2509 N N . VAL A 1 311 ? 1.191 15.395 -25.094 1.00 93.81 311 VAL A N 1
ATOM 2510 C CA . VAL A 1 311 ? -0.199 15.212 -25.542 1.00 93.81 311 VAL A CA 1
ATOM 2511 C C . VAL A 1 311 ? -1.069 14.663 -24.406 1.00 93.81 311 VAL A C 1
ATOM 2513 O O . VAL A 1 311 ? -2.132 15.221 -24.118 1.00 93.81 311 VAL A O 1
ATOM 2516 N N . ALA A 1 312 ? -0.594 13.652 -23.676 1.00 89.69 312 ALA A N 1
ATOM 2517 C CA . ALA A 1 312 ? -1.309 13.062 -22.545 1.00 89.69 312 ALA A CA 1
ATOM 2518 C C . ALA A 1 312 ? -1.572 14.076 -21.412 1.00 89.69 312 ALA A C 1
ATOM 2520 O O . ALA A 1 312 ? -2.645 14.073 -20.790 1.00 89.69 312 ALA A O 1
ATOM 2521 N N . ILE A 1 313 ? -0.623 14.982 -21.137 1.00 88.69 313 ILE A N 1
ATOM 2522 C CA . ILE A 1 313 ? -0.794 16.059 -20.148 1.00 88.69 313 ILE A CA 1
ATOM 2523 C C . ILE A 1 313 ? -1.903 17.026 -20.582 1.00 88.69 313 ILE A C 1
ATOM 2525 O O . ILE A 1 313 ? -2.765 17.369 -19.762 1.00 88.69 313 ILE A O 1
ATOM 2529 N N . GLU A 1 314 ? -1.915 17.456 -21.844 1.00 94.44 314 GLU A N 1
ATOM 2530 C CA . GLU A 1 314 ? -2.942 18.360 -22.375 1.00 94.44 314 GLU A CA 1
ATOM 2531 C C . GLU A 1 314 ? -4.326 17.696 -22.412 1.00 94.44 314 GLU A C 1
ATOM 2533 O O . GLU A 1 314 ? -5.307 18.271 -21.923 1.00 94.44 314 GLU A O 1
ATOM 2538 N N . LEU A 1 315 ? -4.409 16.435 -22.844 1.00 94.88 315 LEU A N 1
ATOM 2539 C CA . LEU A 1 315 ? -5.639 15.642 -22.791 1.00 94.88 315 LEU A CA 1
ATOM 2540 C C . LEU A 1 315 ? -6.190 15.540 -21.369 1.00 94.88 315 LEU A C 1
ATOM 2542 O O . LEU A 1 315 ? -7.388 15.728 -21.146 1.00 94.88 315 LEU A O 1
ATOM 2546 N N . LYS A 1 316 ? -5.333 15.303 -20.373 1.00 91.31 316 LYS A N 1
ATOM 2547 C CA . LYS A 1 316 ? -5.741 15.265 -18.962 1.00 91.31 316 LYS A CA 1
ATOM 2548 C C . LYS A 1 316 ? -6.263 16.622 -18.477 1.00 91.31 316 LYS A C 1
ATOM 2550 O O . LYS A 1 316 ? -7.255 16.672 -17.738 1.00 91.31 316 LYS A O 1
ATOM 2555 N N . LYS A 1 317 ? -5.646 17.734 -18.890 1.00 92.56 317 LYS A N 1
ATOM 2556 C CA . LYS A 1 317 ? -6.134 19.091 -18.576 1.00 92.56 317 LYS A CA 1
ATOM 2557 C C . LYS A 1 317 ? -7.513 19.347 -19.187 1.00 92.56 317 LYS A C 1
ATOM 2559 O O . LYS A 1 317 ? -8.361 19.930 -18.512 1.00 92.56 317 LYS A O 1
ATOM 2564 N N . LEU A 1 318 ? -7.772 18.890 -20.412 1.00 95.25 318 LEU A N 1
ATOM 2565 C CA . LEU A 1 318 ? -9.080 19.028 -21.062 1.00 95.25 318 LEU A CA 1
ATOM 2566 C C . LEU A 1 318 ? -10.135 18.108 -20.432 1.00 95.25 318 LEU A C 1
ATOM 2568 O O . LEU A 1 318 ? -11.173 18.595 -19.988 1.00 95.25 318 LEU A O 1
ATOM 2572 N N . LYS A 1 319 ? -9.851 16.809 -20.270 1.00 94.50 319 LYS A N 1
ATOM 2573 C CA . LYS A 1 319 ? -10.782 15.809 -19.698 1.00 94.50 319 LYS A CA 1
ATOM 2574 C C . LYS A 1 319 ? -11.228 16.133 -18.261 1.00 94.50 319 LYS A C 1
ATOM 2576 O O . LYS A 1 319 ? -12.275 15.669 -17.814 1.00 94.50 319 LYS A O 1
ATOM 2581 N N . THR A 1 320 ? -10.473 16.947 -17.517 1.00 91.50 320 THR A N 1
ATOM 2582 C CA . THR A 1 320 ? -10.853 17.394 -16.160 1.00 91.50 320 THR A CA 1
ATOM 2583 C C . THR A 1 320 ? -11.797 18.605 -16.135 1.00 91.50 320 THR A C 1
ATOM 2585 O O . THR A 1 320 ? -12.407 18.886 -15.092 1.00 91.50 320 THR A O 1
ATOM 2588 N N . LYS A 1 321 ? -11.978 19.317 -17.256 1.00 94.00 321 LYS A N 1
ATOM 2589 C CA . LYS A 1 321 ? -12.937 20.427 -17.369 1.00 94.00 321 LYS A CA 1
ATOM 2590 C C . LYS A 1 321 ? -14.360 19.879 -17.491 1.00 94.00 321 LYS A C 1
ATOM 2592 O O . LYS A 1 321 ? -14.641 18.967 -18.254 1.00 94.00 321 LYS A O 1
ATOM 2597 N N . ARG A 1 322 ? -15.298 20.456 -16.728 1.00 91.88 322 ARG A N 1
ATOM 2598 C CA . ARG A 1 322 ? -16.710 20.013 -16.726 1.00 91.88 322 ARG A CA 1
ATOM 2599 C C . ARG A 1 322 ? -17.489 20.414 -17.973 1.00 91.88 322 ARG A C 1
ATOM 2601 O O . ARG A 1 322 ? -18.423 19.713 -18.330 1.00 91.88 322 ARG A O 1
ATOM 2608 N N . ASN A 1 323 ? -17.147 21.559 -18.554 1.00 94.50 323 ASN A N 1
ATOM 2609 C CA . ASN A 1 323 ? -17.749 22.084 -19.769 1.00 94.50 323 ASN A CA 1
ATOM 2610 C C . ASN A 1 323 ? -16.591 22.545 -20.648 1.00 94.50 323 ASN A C 1
ATOM 2612 O O . ASN A 1 323 ? -15.843 23.429 -20.228 1.00 94.50 323 ASN A O 1
ATOM 2616 N N . LEU A 1 324 ? -16.451 21.926 -21.812 1.00 96.19 324 LEU A N 1
ATOM 2617 C CA . LEU A 1 324 ? -15.513 22.342 -22.844 1.00 96.19 324 LEU A CA 1
ATOM 2618 C C . LEU A 1 324 ? -16.248 23.305 -23.780 1.00 96.19 324 LEU A C 1
ATOM 2620 O O . LEU A 1 324 ? -17.412 23.075 -24.114 1.00 96.19 324 LEU A O 1
ATOM 2624 N N . SER A 1 325 ? -15.602 24.401 -24.159 1.00 97.12 325 SER A N 1
ATOM 2625 C CA . SER A 1 325 ? -16.025 25.217 -25.301 1.00 97.12 325 SER A CA 1
ATOM 2626 C C . SER A 1 325 ? -15.904 24.417 -26.603 1.00 97.12 325 SER A C 1
ATOM 2628 O O . SER A 1 325 ? -15.190 23.420 -26.638 1.00 97.12 325 SER A O 1
ATOM 2630 N N . ALA A 1 326 ? -16.555 24.858 -27.683 1.00 97.25 326 ALA A N 1
ATOM 2631 C CA . ALA A 1 326 ? -16.440 24.196 -28.988 1.00 97.25 326 ALA A CA 1
ATOM 2632 C C . ALA A 1 326 ? -14.971 24.062 -29.438 1.00 97.25 326 ALA A C 1
ATOM 2634 O O . ALA A 1 326 ? -14.543 22.984 -29.830 1.00 97.25 326 ALA A O 1
ATOM 2635 N N . LYS A 1 327 ? -14.160 25.116 -29.246 1.00 97.69 327 LYS A N 1
ATOM 2636 C CA . LYS A 1 327 ? -12.713 25.083 -29.517 1.00 97.69 327 LYS A CA 1
ATOM 2637 C C . LYS A 1 327 ? -11.978 24.034 -28.675 1.00 97.69 327 LYS A C 1
ATOM 2639 O O . LYS A 1 327 ? -11.104 23.347 -29.178 1.00 97.69 327 LYS A O 1
ATOM 2644 N N . GLU A 1 328 ? -12.326 23.896 -27.397 1.00 97.62 328 GLU A N 1
ATOM 2645 C CA . GLU A 1 328 ? -11.714 22.889 -26.519 1.00 97.62 328 GLU A CA 1
ATOM 2646 C C . GLU A 1 328 ? -12.208 21.462 -26.809 1.00 97.62 328 GLU A C 1
ATOM 2648 O O . GLU A 1 328 ? -11.502 20.508 -26.496 1.00 97.62 328 GLU A O 1
ATOM 2653 N N . GLN A 1 329 ? -13.409 21.297 -27.374 1.00 97.38 329 GLN A N 1
ATOM 2654 C CA . GLN A 1 329 ? -13.901 20.006 -27.863 1.00 97.38 329 GLN A CA 1
ATOM 2655 C C . GLN A 1 329 ? -13.147 19.581 -29.120 1.00 97.38 329 GLN A C 1
ATOM 2657 O O . GLN A 1 329 ? -12.679 18.447 -29.161 1.00 97.38 329 GLN A O 1
ATOM 2662 N N . GLN A 1 330 ? -12.962 20.501 -30.072 1.00 97.44 330 GLN A N 1
ATOM 2663 C CA . GLN A 1 330 ? -12.132 20.262 -31.252 1.00 97.44 330 GLN A CA 1
ATOM 2664 C C . GLN A 1 330 ? -10.701 19.915 -30.835 1.00 97.44 330 GLN A C 1
ATOM 2666 O O . GLN A 1 330 ? -10.201 18.853 -31.172 1.00 97.44 330 GLN A O 1
ATOM 2671 N N . GLN A 1 331 ? -10.097 20.723 -29.956 1.00 97.50 331 GLN A N 1
ATOM 2672 C CA . GLN A 1 331 ? -8.759 20.447 -29.431 1.00 97.50 331 GLN A CA 1
ATOM 2673 C C . GLN A 1 331 ? -8.667 19.078 -28.731 1.00 97.50 331 GLN A C 1
ATOM 2675 O O . GLN A 1 331 ? -7.648 18.403 -28.832 1.00 97.50 331 GLN A O 1
ATOM 2680 N N . LEU A 1 332 ? -9.706 18.652 -28.001 1.00 96.88 332 LEU A N 1
ATOM 2681 C CA . LEU A 1 332 ? -9.743 17.328 -27.373 1.00 96.88 332 LEU A CA 1
ATOM 2682 C C . LEU A 1 332 ? -9.763 16.209 -28.423 1.00 96.88 332 LEU A C 1
ATOM 2684 O O . LEU A 1 332 ? -9.100 15.195 -28.215 1.00 96.88 332 LEU A O 1
ATOM 2688 N N . GLN A 1 333 ? -10.519 16.376 -29.507 1.00 97.38 333 GLN A N 1
ATOM 2689 C CA . GLN A 1 333 ? -10.561 15.428 -30.622 1.00 97.38 333 GLN A CA 1
ATOM 2690 C C . GLN A 1 333 ? -9.209 15.375 -31.340 1.00 97.38 333 GLN A C 1
ATOM 2692 O O . GLN A 1 333 ? -8.646 14.288 -31.452 1.00 97.38 333 GLN A O 1
ATOM 2697 N N . ASP A 1 334 ? -8.641 16.528 -31.703 1.00 97.50 334 ASP A N 1
ATOM 2698 C CA . ASP A 1 334 ? -7.348 16.632 -32.392 1.00 97.50 334 ASP A CA 1
ATOM 2699 C C . ASP A 1 334 ? -6.224 15.989 -31.571 1.00 97.50 334 ASP A C 1
ATOM 2701 O O . ASP A 1 334 ? -5.438 15.194 -32.081 1.00 97.50 334 ASP A O 1
ATOM 2705 N N . LEU A 1 335 ? -6.172 16.274 -30.264 1.00 97.19 335 LEU A N 1
ATOM 2706 C CA . LEU A 1 335 ? -5.182 15.676 -29.369 1.00 97.19 335 LEU A CA 1
ATOM 2707 C C . LEU A 1 335 ? -5.397 14.172 -29.177 1.00 97.19 335 LEU A C 1
ATOM 2709 O O . LEU A 1 335 ? -4.423 13.457 -28.981 1.00 97.19 335 LEU A O 1
ATOM 2713 N N . THR A 1 336 ? -6.641 13.687 -29.224 1.00 96.56 336 THR A N 1
ATOM 2714 C CA . THR A 1 336 ? -6.939 12.248 -29.119 1.00 96.56 336 THR A CA 1
ATOM 2715 C C . THR A 1 336 ? -6.507 11.519 -30.393 1.00 96.56 336 THR A C 1
ATOM 2717 O O . THR A 1 336 ? -5.922 10.444 -30.308 1.00 96.56 336 THR A O 1
ATOM 2720 N N . ALA A 1 337 ? -6.731 12.117 -31.568 1.00 96.62 337 ALA A N 1
ATOM 2721 C CA . ALA A 1 337 ? -6.235 11.592 -32.838 1.00 96.62 337 ALA A CA 1
ATOM 2722 C C . ALA A 1 337 ? -4.697 11.606 -32.890 1.00 96.62 337 ALA A C 1
ATOM 2724 O O . ALA A 1 337 ? -4.089 10.606 -33.267 1.00 96.62 337 ALA A O 1
ATOM 2725 N N . LYS A 1 338 ? -4.063 12.699 -32.433 1.00 97.31 338 LYS A N 1
ATOM 2726 C CA . LYS A 1 338 ? -2.599 12.791 -32.327 1.00 97.31 338 LYS A CA 1
ATOM 2727 C C . LYS A 1 338 ? -2.025 11.756 -31.349 1.00 97.31 338 LYS A C 1
ATOM 2729 O O . LYS A 1 338 ? -1.013 11.143 -31.660 1.00 97.31 338 LYS A O 1
ATOM 2734 N N . GLU A 1 339 ? -2.664 11.536 -30.195 1.00 96.31 339 GLU A N 1
ATOM 2735 C CA . GLU A 1 339 ? -2.271 10.489 -29.233 1.00 96.31 339 GLU A CA 1
ATOM 2736 C C . GLU A 1 339 ? -2.294 9.097 -29.881 1.00 96.31 339 GLU A C 1
ATOM 2738 O O . GLU A 1 339 ? -1.333 8.349 -29.730 1.00 96.31 339 GLU A O 1
ATOM 2743 N N . ALA A 1 340 ? -3.348 8.768 -30.638 1.00 95.38 340 ALA A N 1
ATOM 2744 C CA . ALA A 1 340 ? -3.468 7.481 -31.323 1.00 95.38 340 ALA A CA 1
ATOM 2745 C C . ALA A 1 340 ? -2.403 7.290 -32.418 1.00 95.38 340 ALA A C 1
ATOM 2747 O O . ALA A 1 340 ? -1.784 6.229 -32.478 1.00 95.38 340 ALA A O 1
ATOM 2748 N N . ALA A 1 341 ? -2.150 8.318 -33.236 1.00 96.44 341 ALA A N 1
ATOM 2749 C CA . ALA A 1 341 ? -1.134 8.269 -34.290 1.00 96.44 341 ALA A CA 1
ATOM 2750 C C . ALA A 1 341 ? 0.277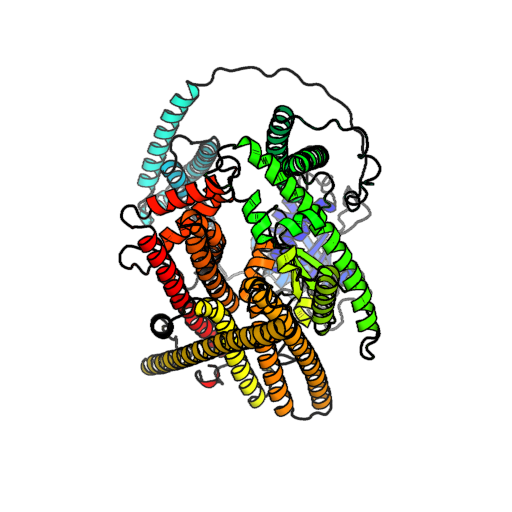 8.061 -33.717 1.00 96.44 341 ALA A C 1
ATOM 2752 O O . ALA A 1 341 ? 0.975 7.135 -34.123 1.00 96.44 341 ALA A O 1
ATOM 2753 N N . LEU A 1 342 ? 0.659 8.852 -32.708 1.00 95.69 342 LEU A N 1
ATOM 2754 C CA . LEU A 1 342 ? 1.955 8.705 -32.040 1.00 95.69 342 LEU A CA 1
ATOM 2755 C C . LEU A 1 342 ? 2.089 7.355 -31.316 1.00 95.69 342 LEU A C 1
ATOM 2757 O O . LEU A 1 342 ? 3.180 6.800 -31.226 1.00 95.69 342 LEU A O 1
ATOM 2761 N N . ALA A 1 343 ? 0.998 6.813 -30.767 1.00 93.06 343 ALA A N 1
ATOM 2762 C CA . ALA A 1 343 ? 1.017 5.503 -30.122 1.00 93.06 343 ALA A CA 1
ATOM 2763 C C . ALA A 1 343 ? 1.232 4.366 -31.135 1.00 93.06 343 ALA A C 1
ATOM 2765 O O . ALA A 1 343 ? 1.939 3.405 -30.830 1.00 93.06 343 ALA A O 1
ATOM 2766 N N . GLN A 1 344 ? 0.655 4.485 -32.335 1.00 94.19 344 GLN A N 1
ATOM 2767 C CA . GLN A 1 344 ? 0.878 3.548 -33.435 1.00 94.19 344 GLN A CA 1
ATOM 2768 C C . GLN A 1 344 ? 2.324 3.611 -33.942 1.00 94.19 344 GLN A C 1
ATOM 2770 O O . GLN A 1 344 ? 2.962 2.569 -34.079 1.00 94.19 344 GLN A O 1
ATOM 2775 N N . GLU A 1 345 ? 2.849 4.816 -34.166 1.00 95.75 345 GLU A N 1
ATOM 2776 C CA . GLU A 1 345 ? 4.248 5.043 -34.549 1.00 95.75 345 GLU A CA 1
ATOM 2777 C C . GLU A 1 345 ? 5.202 4.436 -33.514 1.00 95.75 345 GLU A C 1
ATOM 2779 O O . GLU A 1 345 ? 6.028 3.587 -33.847 1.00 95.75 345 GLU A O 1
ATOM 2784 N N . ARG A 1 346 ? 4.983 4.733 -32.226 1.00 93.62 346 ARG A N 1
ATOM 2785 C CA . ARG A 1 346 ? 5.753 4.151 -31.121 1.00 93.62 346 ARG A CA 1
ATOM 2786 C C . ARG A 1 346 ? 5.744 2.627 -31.134 1.00 93.62 346 ARG A C 1
ATOM 2788 O O . ARG A 1 346 ? 6.773 2.017 -30.851 1.00 93.62 346 ARG A O 1
ATOM 2795 N N . ALA A 1 347 ? 4.599 2.000 -31.398 1.00 92.62 347 ALA A N 1
ATOM 2796 C CA . ALA A 1 347 ? 4.497 0.543 -31.436 1.00 92.62 347 ALA A CA 1
ATOM 2797 C C . ALA A 1 347 ? 5.338 -0.050 -32.582 1.00 92.62 347 ALA A C 1
ATOM 2799 O O . ALA A 1 347 ? 6.047 -1.034 -32.374 1.00 92.62 347 ALA A O 1
ATOM 2800 N N . GLN A 1 348 ? 5.325 0.582 -33.759 1.00 94.25 348 GLN A N 1
ATOM 2801 C CA . GLN A 1 348 ? 6.134 0.171 -34.913 1.00 94.25 348 GLN A CA 1
ATOM 2802 C C . GLN A 1 348 ? 7.636 0.335 -34.648 1.00 94.25 348 GLN A C 1
ATOM 2804 O O . GLN A 1 348 ? 8.417 -0.581 -34.923 1.00 94.25 348 GLN A O 1
ATOM 2809 N N . GLU A 1 349 ? 8.038 1.469 -34.070 1.00 94.88 349 GLU A N 1
ATOM 2810 C CA . GLU A 1 349 ? 9.421 1.723 -33.655 1.00 94.88 349 GLU A CA 1
ATOM 2811 C C . GLU A 1 349 ? 9.871 0.703 -32.602 1.00 94.88 349 GLU A C 1
ATOM 2813 O O . GLU A 1 349 ? 10.938 0.108 -32.734 1.00 94.88 349 GLU A O 1
ATOM 2818 N N . THR A 1 350 ? 9.033 0.448 -31.590 1.00 94.12 350 THR A N 1
ATOM 2819 C CA . THR A 1 350 ? 9.303 -0.522 -30.516 1.00 94.12 350 THR A CA 1
ATOM 2820 C C . THR A 1 350 ? 9.580 -1.905 -31.089 1.00 94.12 350 THR A C 1
ATOM 2822 O O . THR A 1 350 ? 10.608 -2.502 -30.771 1.00 94.12 350 THR A O 1
ATOM 2825 N N . HIS A 1 351 ? 8.701 -2.392 -31.967 1.00 94.19 351 HIS A N 1
ATOM 2826 C CA . HIS A 1 351 ? 8.850 -3.704 -32.589 1.00 94.19 351 HIS A CA 1
ATOM 2827 C C . HIS A 1 351 ? 10.120 -3.786 -33.450 1.00 94.19 351 HIS A C 1
ATOM 2829 O O . HIS A 1 351 ? 10.901 -4.729 -33.329 1.00 94.19 351 HIS A O 1
ATOM 2835 N N . SER A 1 352 ? 10.382 -2.761 -34.266 1.00 94.38 352 SER A N 1
ATOM 2836 C CA . SER A 1 352 ? 11.558 -2.719 -35.146 1.00 94.38 352 SER A CA 1
ATOM 2837 C C . SER A 1 352 ? 12.872 -2.723 -34.353 1.00 94.38 352 SER A C 1
ATOM 2839 O O . SER A 1 352 ? 13.791 -3.490 -34.652 1.00 94.38 352 SER A O 1
ATOM 2841 N N . LEU A 1 353 ? 12.948 -1.910 -33.294 1.00 94.50 353 LEU A N 1
ATOM 2842 C CA . LEU A 1 353 ? 14.096 -1.862 -32.386 1.00 94.50 353 LEU A CA 1
ATOM 2843 C C . LEU A 1 353 ? 14.254 -3.164 -31.593 1.00 94.50 353 LEU A C 1
ATOM 2845 O O . LEU A 1 353 ? 15.383 -3.592 -31.350 1.00 94.50 353 LEU A O 1
ATOM 2849 N N . PHE A 1 354 ? 13.153 -3.811 -31.205 1.00 94.69 354 PHE A N 1
ATOM 2850 C CA . PHE A 1 354 ? 13.182 -5.095 -30.509 1.00 94.69 354 PHE A CA 1
ATOM 2851 C C . PHE A 1 354 ? 13.726 -6.225 -31.387 1.00 94.69 354 PHE A C 1
ATOM 2853 O O . PHE A 1 354 ? 14.581 -6.984 -30.929 1.00 94.69 354 PHE A O 1
ATOM 2860 N N . GLU A 1 355 ? 13.301 -6.327 -32.648 1.00 94.50 355 GLU A N 1
ATOM 2861 C CA . GLU A 1 355 ? 13.827 -7.341 -33.571 1.00 94.50 355 GLU A CA 1
ATOM 2862 C C . GLU A 1 355 ? 15.308 -7.103 -33.899 1.00 94.50 355 GLU A C 1
ATOM 2864 O O . GLU A 1 355 ? 16.103 -8.050 -33.929 1.00 94.50 355 GLU A O 1
ATOM 2869 N N . TYR A 1 356 ? 15.720 -5.837 -34.039 1.00 94.56 356 TYR A N 1
ATOM 2870 C CA . TYR A 1 356 ? 17.138 -5.485 -34.117 1.00 94.56 356 TYR A CA 1
ATOM 2871 C C . TYR A 1 356 ? 17.898 -5.921 -32.854 1.00 94.56 356 TYR A C 1
ATOM 2873 O O . TYR A 1 356 ? 18.924 -6.595 -32.951 1.00 94.56 356 TYR A O 1
ATOM 2881 N N . TRP A 1 357 ? 17.380 -5.607 -31.664 1.00 94.31 357 TRP A N 1
ATOM 2882 C CA . TRP A 1 357 ? 17.992 -6.003 -30.394 1.00 94.31 357 TRP A CA 1
ATOM 2883 C C . TRP A 1 357 ? 18.125 -7.524 -30.266 1.00 94.31 357 TRP A C 1
ATOM 2885 O O . TRP A 1 357 ? 19.199 -8.022 -29.927 1.00 94.31 357 TRP A O 1
ATOM 2895 N N . LYS A 1 358 ? 17.078 -8.285 -30.605 1.00 94.88 358 LYS A N 1
ATOM 2896 C CA . LYS A 1 358 ? 17.121 -9.752 -30.636 1.00 94.88 358 LYS A CA 1
ATOM 2897 C C . LYS A 1 358 ? 18.221 -10.257 -31.557 1.00 94.88 358 LYS A C 1
ATOM 2899 O O . LYS A 1 358 ? 18.964 -11.155 -31.170 1.00 94.88 358 LYS A O 1
ATOM 2904 N N . LYS A 1 359 ? 18.346 -9.699 -32.761 1.00 93.62 359 LYS A N 1
ATOM 2905 C CA . LYS A 1 359 ? 19.412 -10.065 -33.700 1.00 93.62 359 LYS A CA 1
ATOM 2906 C C . LYS A 1 359 ? 20.796 -9.826 -33.093 1.00 93.62 359 LYS A C 1
ATOM 2908 O O . LYS A 1 359 ? 21.613 -10.743 -33.128 1.00 93.62 359 LYS A O 1
ATOM 2913 N N . GLU A 1 360 ? 21.037 -8.653 -32.510 1.00 92.69 360 GLU A N 1
ATOM 2914 C CA . GLU A 1 360 ? 22.324 -8.308 -31.884 1.00 92.69 360 GLU A CA 1
ATOM 2915 C C . GLU A 1 360 ? 22.677 -9.244 -30.720 1.00 92.69 360 GLU A C 1
ATOM 2917 O O . GLU A 1 360 ? 23.837 -9.612 -30.542 1.00 92.69 360 GLU A O 1
ATOM 2922 N N . MET A 1 361 ? 21.673 -9.697 -29.965 1.00 93.00 361 MET A N 1
ATOM 2923 C CA . MET A 1 361 ? 21.853 -10.664 -28.878 1.00 93.00 361 MET A CA 1
ATOM 2924 C C . MET A 1 361 ? 21.983 -12.123 -29.361 1.00 93.00 361 MET A C 1
ATOM 2926 O O . MET A 1 361 ? 22.240 -13.017 -28.555 1.00 93.00 361 MET A O 1
ATOM 2930 N N . GLY A 1 362 ? 21.816 -12.394 -30.662 1.00 95.44 362 GLY A N 1
ATOM 2931 C CA . GLY A 1 362 ? 21.798 -13.752 -31.219 1.00 95.44 362 GLY A CA 1
ATOM 2932 C C . GLY A 1 362 ? 20.502 -14.523 -30.928 1.00 95.44 362 GLY A C 1
ATOM 2933 O O . GLY A 1 362 ? 20.496 -15.752 -30.929 1.00 95.44 362 GLY A O 1
ATOM 2934 N N . TRP A 1 363 ? 19.407 -13.807 -30.673 1.00 96.25 363 TRP A N 1
ATOM 2935 C CA . TRP A 1 363 ? 18.101 -14.298 -30.216 1.00 96.25 363 TRP A CA 1
ATOM 2936 C C . TRP A 1 363 ? 16.975 -14.070 -31.232 1.00 96.25 363 TRP A C 1
ATOM 2938 O O . TRP A 1 363 ? 15.808 -14.016 -30.858 1.00 96.25 363 TRP A O 1
ATOM 2948 N N . ALA A 1 364 ? 17.288 -13.929 -32.523 1.00 93.69 364 ALA A N 1
ATOM 2949 C CA . ALA A 1 364 ? 16.290 -13.634 -33.560 1.00 93.69 364 ALA A CA 1
ATOM 2950 C C . ALA A 1 364 ? 15.099 -14.622 -33.565 1.00 93.69 364 ALA A C 1
ATOM 2952 O O . ALA A 1 364 ? 13.956 -14.214 -33.750 1.00 93.69 364 ALA A O 1
ATOM 2953 N N . ALA A 1 365 ? 15.356 -15.906 -33.288 1.00 94.38 365 ALA A N 1
ATOM 2954 C CA . ALA A 1 365 ? 14.329 -16.949 -33.214 1.00 94.38 365 ALA A CA 1
ATOM 2955 C C . ALA A 1 365 ? 13.703 -17.127 -31.817 1.00 94.38 365 ALA A C 1
ATOM 2957 O O . ALA A 1 365 ? 12.758 -17.900 -31.677 1.00 94.38 365 ALA A O 1
ATOM 2958 N N . SER A 1 366 ? 14.225 -16.453 -30.788 1.00 95.75 366 SER A N 1
ATOM 2959 C CA . SER A 1 366 ? 13.743 -16.604 -29.417 1.00 95.75 366 SER A CA 1
ATOM 2960 C C . SER A 1 366 ? 12.412 -15.879 -29.233 1.00 95.75 366 SER A C 1
ATOM 2962 O O . SER A 1 366 ? 12.268 -14.698 -29.554 1.00 95.75 366 SER A O 1
ATOM 2964 N N . SER A 1 367 ? 11.444 -16.571 -28.650 1.00 94.88 367 SER A N 1
ATOM 2965 C CA . SER A 1 367 ? 10.202 -15.986 -28.155 1.00 94.88 367 SER A CA 1
ATOM 2966 C C . SER A 1 367 ? 10.455 -15.072 -26.943 1.00 94.88 367 SER A C 1
ATOM 2968 O O . SER A 1 367 ? 11.448 -15.246 -26.225 1.00 94.88 367 SER A O 1
ATOM 2970 N N . PRO A 1 368 ? 9.517 -14.162 -26.610 1.00 93.75 368 PRO A N 1
ATOM 2971 C CA . PRO A 1 368 ? 9.553 -13.388 -25.365 1.00 93.75 368 PRO A CA 1
ATOM 2972 C C . PRO A 1 368 ? 9.802 -14.239 -24.111 1.00 93.75 368 PRO A C 1
ATOM 2974 O O . PRO A 1 368 ? 10.531 -13.846 -23.198 1.00 93.75 368 PRO A O 1
ATOM 2977 N N . ARG A 1 369 ? 9.230 -15.451 -24.073 1.00 94.31 369 ARG A N 1
ATOM 2978 C CA . ARG A 1 369 ? 9.421 -16.395 -22.970 1.00 94.31 369 ARG A CA 1
ATOM 2979 C C . ARG A 1 369 ? 10.861 -16.885 -22.877 1.00 94.31 369 ARG A C 1
ATOM 2981 O O . ARG A 1 369 ? 11.368 -16.960 -21.759 1.00 94.31 369 ARG A O 1
ATOM 2988 N N . GLU A 1 370 ? 11.474 -17.262 -23.994 1.00 96.12 370 GLU A N 1
ATOM 2989 C CA . GLU A 1 370 ? 12.860 -17.752 -24.053 1.00 96.12 370 GLU A CA 1
ATOM 2990 C C . GLU A 1 370 ? 13.851 -16.635 -23.723 1.00 96.12 370 GLU A C 1
ATOM 2992 O O . GLU A 1 370 ? 14.796 -16.866 -22.974 1.00 96.12 370 GLU A O 1
ATOM 2997 N N . ILE A 1 371 ? 13.569 -15.400 -24.152 1.00 95.31 371 ILE A N 1
ATOM 2998 C CA . ILE A 1 371 ? 14.362 -14.220 -23.780 1.00 95.31 371 ILE A CA 1
ATOM 2999 C C . ILE A 1 371 ? 14.451 -14.082 -22.256 1.00 95.31 371 ILE A C 1
ATOM 3001 O O . ILE A 1 371 ? 15.545 -13.957 -21.715 1.00 95.31 371 ILE A O 1
ATOM 3005 N N . LEU A 1 372 ? 13.332 -14.204 -21.533 1.00 93.69 372 LEU A N 1
ATOM 3006 C CA . LEU A 1 372 ? 13.339 -14.141 -20.064 1.00 93.69 372 LEU A CA 1
ATOM 3007 C C . LEU A 1 372 ? 14.109 -15.295 -19.396 1.00 93.69 372 LEU A C 1
ATOM 3009 O O . LEU A 1 372 ? 14.571 -15.134 -18.266 1.00 93.69 372 LEU A O 1
ATOM 3013 N N . GLN A 1 373 ? 14.290 -16.442 -20.063 1.00 94.00 373 GLN A N 1
ATOM 3014 C CA . GLN A 1 373 ? 15.116 -17.537 -19.530 1.00 94.00 373 GLN A CA 1
ATOM 3015 C C . GLN A 1 373 ? 16.602 -17.179 -19.516 1.00 94.00 373 GLN A C 1
ATOM 3017 O O . GLN A 1 373 ? 17.310 -17.630 -18.620 1.00 94.00 373 GLN A O 1
ATOM 3022 N N . HIS A 1 374 ? 17.062 -16.326 -20.439 1.00 94.31 374 HIS A N 1
ATOM 3023 C CA . HIS A 1 374 ? 18.431 -15.798 -20.415 1.00 94.31 374 HIS A CA 1
ATOM 3024 C C . HIS A 1 374 ? 18.708 -14.899 -19.199 1.00 94.31 374 HIS A C 1
ATOM 3026 O O . HIS A 1 374 ? 19.866 -14.644 -18.885 1.00 94.31 374 HIS A O 1
ATOM 3032 N N . TYR A 1 375 ? 17.659 -14.474 -18.488 1.00 93.19 375 TYR A N 1
ATOM 3033 C CA . TYR A 1 375 ? 17.726 -13.702 -17.246 1.00 93.19 375 TYR A CA 1
ATOM 3034 C C . TYR A 1 375 ? 17.218 -14.511 -16.045 1.00 93.19 375 TYR A C 1
ATOM 3036 O O . TYR A 1 375 ? 16.632 -13.954 -15.120 1.00 93.19 375 TYR A O 1
ATOM 3044 N N . ASP A 1 376 ? 17.390 -15.835 -16.068 1.00 92.12 376 ASP A N 1
ATOM 3045 C CA . ASP A 1 376 ? 16.985 -16.766 -15.005 1.00 92.12 376 ASP A CA 1
ATOM 3046 C C . ASP A 1 376 ? 15.500 -16.682 -14.617 1.00 92.12 376 ASP A C 1
ATOM 3048 O O . ASP A 1 376 ? 15.129 -17.003 -13.487 1.00 92.12 376 ASP A O 1
ATOM 3052 N N . ASN A 1 377 ? 14.626 -16.254 -15.536 1.00 92.12 377 ASN A N 1
ATOM 3053 C CA . ASN A 1 377 ? 13.216 -15.976 -15.242 1.00 92.12 377 ASN A CA 1
ATOM 3054 C C . ASN A 1 377 ? 13.036 -14.944 -14.118 1.00 92.12 377 ASN A C 1
ATOM 3056 O O . ASN A 1 377 ? 12.128 -15.072 -13.296 1.00 92.12 377 ASN A O 1
ATOM 3060 N N . ASN A 1 378 ? 13.918 -13.947 -14.076 1.00 91.31 378 ASN A N 1
ATOM 3061 C CA . ASN A 1 378 ? 13.952 -12.918 -13.054 1.00 91.31 378 ASN A CA 1
ATOM 3062 C C . ASN A 1 378 ? 13.825 -11.532 -13.701 1.00 91.31 378 ASN A C 1
ATOM 3064 O O . ASN A 1 378 ? 14.761 -10.998 -14.301 1.00 91.31 378 ASN A O 1
ATOM 3068 N N . TRP A 1 379 ? 12.644 -10.936 -13.549 1.00 91.69 379 TRP A N 1
ATOM 3069 C CA . TRP A 1 379 ? 12.309 -9.622 -14.082 1.00 91.69 379 TRP A CA 1
ATOM 3070 C C . TRP A 1 379 ? 13.202 -8.519 -13.515 1.00 91.69 379 TRP A C 1
ATOM 3072 O O . TRP A 1 379 ? 13.481 -7.549 -14.211 1.00 91.69 379 TRP A O 1
ATOM 3082 N N . PHE A 1 380 ? 13.692 -8.653 -12.279 1.00 88.69 380 PHE A N 1
ATOM 3083 C CA . PHE A 1 380 ? 14.606 -7.674 -11.690 1.00 88.69 380 PHE A CA 1
ATOM 3084 C C . PHE A 1 380 ? 15.954 -7.679 -12.409 1.00 88.69 380 PHE A C 1
ATOM 3086 O O . PHE A 1 380 ? 16.410 -6.607 -12.794 1.00 88.69 380 PHE A O 1
ATOM 3093 N N . LYS A 1 381 ? 16.522 -8.861 -12.697 1.00 90.00 381 LYS A N 1
ATOM 3094 C CA . LYS A 1 381 ? 17.749 -8.981 -13.511 1.00 90.00 381 LYS A CA 1
ATOM 3095 C C . LYS A 1 381 ? 17.547 -8.420 -14.918 1.00 90.00 381 LYS A C 1
ATOM 3097 O O . LYS A 1 381 ? 18.415 -7.726 -15.437 1.00 90.00 381 LYS A O 1
ATOM 3102 N N . PHE A 1 382 ? 16.387 -8.686 -15.521 1.00 90.56 382 PHE A N 1
ATOM 3103 C CA . PHE A 1 382 ? 16.029 -8.132 -16.827 1.00 90.56 382 PHE A CA 1
ATOM 3104 C C . PHE A 1 382 ? 15.924 -6.594 -16.790 1.00 90.56 382 PHE A C 1
ATOM 3106 O O . PHE A 1 382 ? 16.579 -5.911 -17.575 1.00 90.56 382 PHE A O 1
ATOM 3113 N N . LYS A 1 383 ? 15.176 -6.025 -15.832 1.00 88.94 383 LYS A N 1
ATOM 3114 C CA . LYS A 1 383 ? 15.076 -4.568 -15.625 1.00 88.94 383 LYS A CA 1
ATOM 3115 C C . LYS A 1 383 ? 16.441 -3.939 -15.370 1.00 88.94 383 LYS A C 1
ATOM 3117 O O . LYS A 1 383 ? 16.716 -2.870 -15.899 1.00 88.94 383 LYS A O 1
ATOM 3122 N N . GLU A 1 384 ? 17.278 -4.576 -14.562 1.00 85.88 384 GLU A N 1
ATOM 3123 C CA . GLU A 1 384 ? 18.627 -4.101 -14.268 1.00 85.88 384 GLU A CA 1
ATOM 3124 C C . GLU A 1 384 ? 19.486 -4.029 -15.525 1.00 85.88 384 GLU A C 1
ATOM 3126 O O . GLU A 1 384 ? 20.038 -2.973 -15.813 1.00 85.88 384 GLU A O 1
ATOM 3131 N N . ALA A 1 385 ? 19.490 -5.085 -16.335 1.00 86.75 385 ALA A N 1
ATOM 3132 C CA . ALA A 1 385 ? 20.295 -5.137 -17.547 1.00 86.75 385 ALA A CA 1
ATOM 3133 C C . ALA A 1 385 ? 19.852 -4.157 -18.653 1.00 86.75 385 ALA A C 1
ATOM 3135 O O . ALA A 1 385 ? 20.701 -3.719 -19.429 1.00 86.75 385 ALA A O 1
ATOM 3136 N N . LEU A 1 386 ? 18.554 -3.833 -18.765 1.00 86.81 386 LEU A N 1
ATOM 3137 C CA . LEU A 1 386 ? 18.036 -2.993 -19.861 1.00 86.81 386 LEU A CA 1
ATOM 3138 C C . LEU A 1 386 ? 17.632 -1.574 -19.447 1.00 86.81 386 LEU A C 1
ATOM 3140 O O . LEU A 1 386 ? 17.775 -0.646 -20.237 1.00 86.81 386 LEU A O 1
ATOM 3144 N N . ALA A 1 387 ? 17.085 -1.382 -18.246 1.00 82.00 387 ALA A N 1
ATOM 3145 C CA . ALA A 1 387 ? 16.598 -0.072 -17.809 1.00 82.00 387 ALA A CA 1
ATOM 3146 C C . ALA A 1 387 ? 17.658 0.727 -17.048 1.00 82.00 387 ALA A C 1
ATOM 3148 O O . ALA A 1 387 ? 17.595 1.956 -17.022 1.00 82.00 387 ALA A O 1
ATOM 3149 N N . TYR A 1 388 ? 18.599 0.056 -16.384 1.00 74.94 388 TYR A N 1
ATOM 3150 C CA . TYR A 1 388 ? 19.576 0.702 -15.516 1.00 74.94 388 TYR A CA 1
ATOM 3151 C C . TYR A 1 388 ? 20.960 0.627 -16.160 1.00 74.94 388 TYR A C 1
ATOM 3153 O O . TYR A 1 388 ? 21.708 -0.327 -16.006 1.00 74.94 388 TYR A O 1
ATOM 3161 N N . TRP A 1 389 ? 21.257 1.664 -16.944 1.00 64.44 389 TRP A N 1
ATOM 3162 C CA . TRP A 1 389 ? 22.475 1.794 -17.735 1.00 64.44 389 TRP A CA 1
ATOM 3163 C C . TRP A 1 389 ? 23.742 1.708 -16.863 1.00 64.44 389 TRP A C 1
ATOM 3165 O O . TRP A 1 389 ? 23.999 2.582 -16.030 1.00 64.44 389 TRP A O 1
ATOM 3175 N N . ASP A 1 390 ? 24.564 0.684 -17.120 1.00 63.28 390 ASP A N 1
ATOM 3176 C CA . ASP A 1 390 ? 25.952 0.595 -16.661 1.00 63.28 390 ASP A CA 1
ATOM 3177 C C . ASP A 1 390 ? 26.820 1.708 -17.277 1.00 63.28 390 ASP A C 1
ATOM 3179 O O . ASP A 1 390 ? 27.119 1.701 -18.474 1.00 63.28 390 ASP A O 1
ATOM 3183 N N . GLN A 1 391 ? 27.277 2.641 -16.439 1.00 57.12 391 GLN A N 1
ATOM 3184 C CA . GLN A 1 391 ? 28.144 3.761 -16.829 1.00 57.12 391 GLN A CA 1
ATOM 3185 C C . GLN A 1 391 ? 29.431 3.326 -17.559 1.00 57.12 391 GLN A C 1
ATOM 3187 O O . GLN A 1 391 ? 30.086 4.163 -18.181 1.00 57.12 391 GLN A O 1
ATOM 3192 N N . SER A 1 392 ? 29.805 2.043 -17.499 1.00 55.72 392 SER A N 1
ATOM 3193 C CA . SER A 1 392 ? 30.946 1.481 -18.220 1.00 55.72 392 SER A CA 1
ATOM 3194 C C . SER A 1 392 ? 30.711 1.290 -19.729 1.00 55.72 392 SER A C 1
ATOM 3196 O O . SER A 1 392 ? 31.685 1.166 -20.476 1.00 55.72 392 SER A O 1
ATOM 3198 N N . ASN A 1 393 ? 29.456 1.309 -20.202 1.00 56.56 393 ASN A N 1
ATOM 3199 C CA . ASN A 1 393 ? 29.111 1.095 -21.608 1.00 56.56 393 ASN A CA 1
ATOM 3200 C C . ASN A 1 393 ? 28.692 2.421 -22.290 1.00 56.56 393 ASN A C 1
ATOM 3202 O O . ASN A 1 393 ? 27.605 2.926 -22.028 1.00 56.56 393 ASN A O 1
ATOM 3206 N N . PRO A 1 394 ? 29.530 3.031 -23.147 1.00 51.69 394 PRO A N 1
ATOM 3207 C CA . PRO A 1 394 ? 29.446 4.457 -23.494 1.00 51.69 394 PRO A CA 1
ATOM 3208 C C . PRO A 1 394 ? 28.446 4.840 -24.602 1.00 51.69 394 PRO A C 1
ATOM 3210 O O . PRO A 1 394 ? 28.490 5.973 -25.076 1.00 51.69 394 PRO A O 1
ATOM 3213 N N . LYS A 1 395 ? 27.570 3.941 -25.068 1.00 66.38 395 LYS A N 1
ATOM 3214 C CA . LYS A 1 395 ? 26.671 4.237 -26.200 1.00 66.38 395 LYS A CA 1
ATOM 3215 C C . LYS A 1 395 ? 25.279 4.648 -25.721 1.00 66.38 395 LYS A C 1
ATOM 3217 O O . LYS A 1 395 ? 24.381 3.814 -25.661 1.00 66.38 395 LYS A O 1
ATOM 3222 N N . GLU A 1 396 ? 25.112 5.935 -25.421 1.00 66.75 396 GLU A N 1
ATOM 3223 C CA . GLU A 1 396 ? 23.812 6.571 -25.127 1.00 66.75 396 GLU A CA 1
ATOM 3224 C C . GLU A 1 396 ? 22.739 6.210 -26.159 1.00 66.75 396 GLU A C 1
ATOM 3226 O O . GLU A 1 396 ? 21.608 5.876 -25.805 1.00 66.75 396 GLU A O 1
ATOM 3231 N N . ASP A 1 397 ? 23.151 6.140 -27.422 1.00 71.62 397 ASP A N 1
ATOM 3232 C CA . ASP A 1 397 ? 22.314 5.795 -28.571 1.00 71.62 397 ASP A CA 1
ATOM 3233 C C . ASP A 1 397 ? 21.725 4.372 -28.497 1.00 71.62 397 ASP A C 1
ATOM 3235 O O . ASP A 1 397 ? 20.726 4.070 -29.145 1.00 71.62 397 ASP A O 1
ATOM 3239 N N . PHE A 1 398 ? 22.302 3.480 -27.681 1.00 80.81 398 PHE A N 1
ATOM 3240 C CA . PHE A 1 398 ? 21.814 2.108 -27.512 1.00 80.81 398 PHE A CA 1
ATOM 3241 C C . PHE A 1 398 ? 20.723 1.977 -26.438 1.00 80.81 398 PHE A C 1
ATOM 3243 O O . PHE A 1 398 ? 20.017 0.968 -26.384 1.00 80.81 398 PHE A O 1
ATOM 3250 N N . TYR A 1 399 ? 20.540 2.989 -25.587 1.00 84.50 399 TYR A N 1
ATOM 3251 C CA . TYR A 1 399 ? 19.570 2.929 -24.493 1.00 84.50 399 TYR A CA 1
ATOM 3252 C C . TYR A 1 399 ? 18.119 2.872 -25.000 1.00 84.50 399 TYR A C 1
ATOM 3254 O O . TYR A 1 399 ? 17.308 2.116 -24.466 1.00 84.50 399 TYR A O 1
ATOM 3262 N N . SER A 1 400 ? 17.786 3.602 -26.071 1.00 86.19 400 SER A N 1
ATOM 3263 C CA . SER A 1 400 ? 16.455 3.532 -26.696 1.00 86.19 400 SER A CA 1
ATOM 3264 C C . SER A 1 400 ? 16.127 2.130 -27.218 1.00 86.19 400 SER A C 1
ATOM 3266 O O . SER A 1 400 ? 15.001 1.670 -27.046 1.00 86.19 400 SER A O 1
ATOM 3268 N N . ILE A 1 401 ? 17.115 1.424 -27.781 1.00 89.44 401 ILE A N 1
ATOM 3269 C CA . ILE A 1 401 ? 16.970 0.038 -28.255 1.00 89.44 401 ILE A CA 1
ATOM 3270 C C . ILE A 1 401 ? 16.643 -0.898 -27.078 1.00 89.44 401 ILE A C 1
ATOM 3272 O O . ILE A 1 401 ? 15.717 -1.705 -27.152 1.00 89.44 401 ILE A O 1
ATOM 3276 N N . GLN A 1 402 ? 17.356 -0.763 -25.955 1.00 89.88 402 GLN A N 1
ATOM 3277 C CA . GLN A 1 402 ? 17.089 -1.552 -24.745 1.00 89.88 402 GLN A CA 1
ATOM 3278 C C . GLN A 1 402 ? 15.714 -1.242 -24.136 1.00 89.88 402 GLN A C 1
ATOM 3280 O O . GLN A 1 402 ? 15.007 -2.147 -23.690 1.00 89.88 402 GLN A O 1
ATOM 3285 N N . LEU A 1 403 ? 15.307 0.030 -24.134 1.00 88.38 403 LEU A N 1
ATOM 3286 C CA . LEU A 1 403 ? 13.982 0.425 -23.667 1.00 88.38 403 LEU A CA 1
ATOM 3287 C C . LEU A 1 403 ? 12.862 -0.144 -24.535 1.00 88.38 403 LEU A C 1
ATOM 3289 O O . LEU A 1 403 ? 11.858 -0.580 -23.975 1.00 88.38 403 LEU A O 1
ATOM 3293 N N . ALA A 1 404 ? 13.032 -0.165 -25.857 1.00 89.81 404 ALA A N 1
ATOM 3294 C CA . ALA A 1 404 ? 12.082 -0.799 -26.764 1.00 89.81 404 ALA A CA 1
ATOM 3295 C C . ALA A 1 404 ? 11.943 -2.301 -26.465 1.00 89.81 404 ALA A C 1
ATOM 3297 O O . ALA A 1 404 ? 10.832 -2.811 -26.350 1.00 89.81 404 ALA A O 1
ATOM 3298 N N . ALA A 1 405 ? 13.056 -2.998 -26.216 1.00 90.88 405 ALA A N 1
ATOM 3299 C CA . ALA A 1 405 ? 13.010 -4.406 -25.830 1.00 90.88 405 ALA A CA 1
ATOM 3300 C C . ALA A 1 405 ? 12.297 -4.655 -24.492 1.00 90.88 405 ALA A C 1
ATOM 3302 O O . ALA A 1 405 ? 11.547 -5.623 -24.346 1.00 90.88 405 ALA A O 1
ATOM 3303 N N . LEU A 1 406 ? 12.495 -3.769 -23.514 1.00 91.50 406 LEU A N 1
ATOM 3304 C CA . LEU A 1 406 ? 11.753 -3.813 -22.259 1.00 91.50 406 LEU A CA 1
ATOM 3305 C C . LEU A 1 406 ? 10.252 -3.569 -22.490 1.00 91.50 406 LEU A C 1
ATOM 3307 O O . LEU A 1 406 ? 9.439 -4.307 -21.937 1.00 91.50 406 LEU A O 1
ATOM 3311 N N . GLU A 1 407 ? 9.889 -2.573 -23.306 1.00 91.56 407 GLU A N 1
ATOM 3312 C CA . GLU A 1 407 ? 8.504 -2.244 -23.689 1.00 91.56 407 GLU A CA 1
ATOM 3313 C C . GLU A 1 407 ? 7.784 -3.425 -24.348 1.00 91.56 407 GLU A C 1
ATOM 3315 O O . GLU A 1 407 ? 6.667 -3.760 -23.951 1.00 91.56 407 GLU A O 1
ATOM 3320 N N . GLU A 1 408 ? 8.456 -4.154 -25.234 1.00 91.62 408 GLU A N 1
ATOM 3321 C CA . GLU A 1 408 ? 7.874 -5.333 -25.873 1.00 91.62 408 GLU A CA 1
ATOM 3322 C C . GLU A 1 408 ? 7.619 -6.484 -24.885 1.00 91.62 408 GLU A C 1
ATOM 3324 O O . GLU A 1 408 ? 6.532 -7.076 -24.850 1.00 91.62 408 GLU A O 1
ATOM 3329 N N . LEU A 1 409 ? 8.570 -6.776 -23.988 1.00 92.06 409 LEU A N 1
ATOM 3330 C CA . LEU A 1 409 ? 8.353 -7.804 -22.962 1.00 92.06 409 LEU A CA 1
ATOM 3331 C C . LEU A 1 409 ? 7.286 -7.407 -21.935 1.00 92.06 409 LEU A C 1
ATOM 3333 O O . LEU A 1 409 ? 6.672 -8.280 -21.316 1.00 92.06 409 LEU A O 1
ATOM 3337 N N . LEU A 1 410 ? 7.014 -6.114 -21.762 1.00 91.00 410 LEU A N 1
ATOM 3338 C CA . LEU A 1 410 ? 5.903 -5.641 -20.937 1.00 91.00 410 LEU A CA 1
ATOM 3339 C C . LEU A 1 410 ? 4.550 -5.895 -21.587 1.00 91.00 410 LEU A C 1
ATOM 3341 O O . LEU A 1 410 ? 3.615 -6.278 -20.876 1.00 91.00 410 LEU A O 1
ATOM 3345 N N . HIS A 1 411 ? 4.441 -5.728 -22.907 1.00 90.56 411 HIS A N 1
ATOM 3346 C CA . HIS A 1 411 ? 3.248 -6.126 -23.655 1.00 90.56 411 HIS A CA 1
ATOM 3347 C C . HIS A 1 411 ? 3.001 -7.630 -23.510 1.00 90.56 411 HIS A C 1
ATOM 3349 O O . HIS A 1 411 ? 1.893 -8.042 -23.155 1.00 90.56 411 HIS A O 1
ATOM 3355 N N . TYR A 1 412 ? 4.051 -8.445 -23.658 1.00 92.88 412 TYR A N 1
ATOM 3356 C CA . TYR A 1 412 ? 3.972 -9.888 -23.423 1.00 92.88 412 TYR A CA 1
ATOM 3357 C C . TYR A 1 412 ? 3.519 -10.223 -21.991 1.00 92.88 412 TYR A C 1
ATOM 3359 O O . TYR A 1 412 ? 2.564 -10.985 -21.809 1.00 92.88 412 TYR A O 1
ATOM 3367 N N . ARG A 1 413 ? 4.137 -9.611 -20.967 1.00 93.12 413 ARG A N 1
ATOM 3368 C CA . ARG A 1 413 ? 3.722 -9.738 -19.558 1.00 93.12 413 ARG A CA 1
ATOM 3369 C C . ARG A 1 413 ? 2.233 -9.442 -19.394 1.00 93.12 413 ARG A C 1
ATOM 3371 O O . ARG A 1 413 ? 1.508 -10.246 -18.807 1.00 93.12 413 ARG A O 1
ATOM 3378 N N . LYS A 1 414 ? 1.783 -8.289 -19.895 1.00 92.19 414 LYS A N 1
ATOM 3379 C CA . LYS A 1 414 ? 0.397 -7.829 -19.770 1.00 92.19 414 LYS A CA 1
ATOM 3380 C C . LYS A 1 414 ? -0.574 -8.820 -20.408 1.00 92.19 414 LYS A C 1
ATOM 3382 O O . LYS A 1 414 ? -1.525 -9.221 -19.743 1.00 92.19 414 LYS A O 1
ATOM 3387 N N . LYS A 1 415 ? -0.295 -9.276 -21.635 1.00 93.56 415 LYS A N 1
ATOM 3388 C CA . LYS A 1 415 ? -1.100 -10.278 -22.356 1.00 93.56 415 LYS A CA 1
ATOM 3389 C C . LYS A 1 415 ? -1.268 -11.562 -21.540 1.00 93.56 415 LYS A C 1
ATOM 3391 O O . LYS A 1 415 ? -2.391 -12.017 -21.329 1.00 93.56 415 LYS A O 1
ATOM 3396 N N . VAL A 1 416 ? -0.164 -12.120 -21.034 1.00 95.56 416 VAL A N 1
ATOM 3397 C CA . VAL A 1 416 ? -0.178 -13.367 -20.249 1.00 95.56 416 VAL A CA 1
ATOM 3398 C C . VAL A 1 416 ? -0.951 -13.204 -18.941 1.00 95.56 416 VAL A C 1
ATOM 3400 O O . VAL A 1 416 ? -1.763 -14.062 -18.583 1.00 95.56 416 VAL A O 1
ATOM 3403 N N . VAL A 1 417 ? -0.703 -12.114 -18.214 1.00 95.06 417 VAL A N 1
ATOM 3404 C CA . VAL A 1 417 ? -1.348 -11.862 -16.923 1.00 95.06 417 VAL A CA 1
ATOM 3405 C C . VAL A 1 417 ? -2.839 -11.600 -17.109 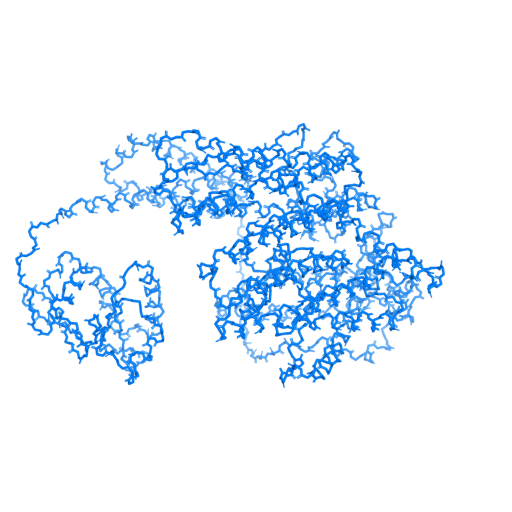1.00 95.06 417 VAL A C 1
ATOM 3407 O O . VAL A 1 417 ? -3.628 -12.257 -16.438 1.00 95.06 417 VAL A O 1
ATOM 3410 N N . ASP A 1 418 ? -3.250 -10.729 -18.034 1.00 94.44 418 ASP A N 1
ATOM 3411 C CA . ASP A 1 418 ? -4.667 -10.419 -18.275 1.00 94.44 418 ASP A CA 1
ATOM 3412 C C . ASP A 1 418 ? -5.469 -11.661 -18.683 1.00 94.44 418 ASP A C 1
ATOM 3414 O O . ASP A 1 418 ? -6.566 -11.890 -18.165 1.00 94.44 418 ASP A O 1
ATOM 3418 N N . GLN A 1 419 ? -4.899 -12.519 -19.534 1.00 96.31 419 GLN A N 1
ATOM 3419 C CA . GLN A 1 419 ? -5.514 -13.799 -19.883 1.00 96.31 419 GLN A CA 1
ATOM 3420 C C . GLN A 1 419 ? -5.732 -14.674 -18.637 1.00 96.31 419 GLN A C 1
ATOM 3422 O O . GLN A 1 419 ? -6.809 -15.251 -18.454 1.00 96.31 419 GLN A O 1
ATOM 3427 N N . LEU A 1 420 ? -4.734 -14.752 -17.751 1.00 97.62 420 LEU A N 1
ATOM 3428 C CA . LEU A 1 420 ? -4.844 -15.507 -16.504 1.00 97.62 420 LEU A CA 1
ATOM 3429 C C . LEU A 1 420 ? -5.835 -14.869 -15.517 1.00 97.62 420 LEU A C 1
ATOM 3431 O O . LEU A 1 420 ? -6.503 -15.592 -14.772 1.00 97.62 420 LEU A O 1
ATOM 3435 N N . LEU A 1 421 ? -5.992 -13.542 -15.513 1.00 96.75 421 LEU A N 1
ATOM 3436 C CA . LEU A 1 421 ? -7.007 -12.859 -14.707 1.00 96.75 421 LEU A CA 1
ATOM 3437 C C . LEU A 1 421 ? -8.425 -13.248 -15.139 1.00 96.75 421 LEU A C 1
ATOM 3439 O O . LEU A 1 421 ? -9.258 -13.539 -14.277 1.00 96.75 421 LEU A O 1
ATOM 3443 N N . GLU A 1 422 ? -8.709 -13.297 -16.442 1.00 97.06 422 GLU A N 1
ATOM 3444 C CA . GLU A 1 422 ? -10.027 -13.706 -16.949 1.00 97.06 422 GLU A CA 1
ATOM 3445 C C . GLU A 1 422 ? -10.339 -15.176 -16.653 1.00 97.06 422 GLU A C 1
ATOM 3447 O O . GLU A 1 422 ? -11.447 -15.518 -16.222 1.00 97.06 422 GLU A O 1
ATOM 3452 N N . GLU A 1 423 ? -9.343 -16.049 -16.789 1.00 97.88 423 GLU A N 1
ATOM 3453 C CA . GLU A 1 423 ? -9.465 -17.450 -16.393 1.00 97.88 423 GLU A CA 1
ATOM 3454 C C . GLU A 1 423 ? -9.738 -17.600 -14.891 1.00 97.88 423 GLU A C 1
ATOM 3456 O O . GLU A 1 423 ? -10.658 -18.320 -14.492 1.00 97.88 423 GLU A O 1
ATOM 3461 N N . THR A 1 424 ? -8.995 -16.863 -14.061 1.00 98.00 424 THR A N 1
ATOM 3462 C CA . THR A 1 424 ? -9.169 -16.843 -12.604 1.00 98.00 424 THR A CA 1
ATOM 3463 C C . THR A 1 424 ? -10.593 -16.443 -12.230 1.00 98.00 424 THR A C 1
ATOM 3465 O O . THR A 1 424 ? -11.245 -17.141 -11.450 1.00 98.00 424 THR A O 1
ATOM 3468 N N . LYS A 1 425 ? -11.121 -15.362 -12.824 1.00 97.81 425 LYS A N 1
ATOM 3469 C CA . LYS A 1 425 ? -12.508 -14.918 -12.601 1.00 97.81 425 LYS A CA 1
ATOM 3470 C C . LYS A 1 425 ? -13.503 -16.027 -12.933 1.00 97.81 425 LYS A C 1
ATOM 3472 O O . LYS A 1 425 ? -14.410 -16.285 -12.144 1.00 97.81 425 LYS A O 1
ATOM 3477 N N . LYS A 1 426 ? -13.332 -16.705 -14.070 1.00 97.88 426 LYS A N 1
ATOM 3478 C CA . LYS A 1 426 ? -14.230 -17.778 -14.518 1.00 97.88 426 LYS A CA 1
ATOM 3479 C C . LYS A 1 426 ? -14.225 -18.976 -13.566 1.00 97.88 426 LYS A C 1
ATOM 3481 O O . LYS A 1 426 ? -15.295 -19.458 -13.194 1.00 97.88 426 LYS A O 1
ATOM 3486 N N . VAL A 1 427 ? -13.051 -19.463 -13.166 1.00 98.19 427 VAL A N 1
ATOM 3487 C CA . VAL A 1 427 ? -12.945 -20.653 -12.305 1.00 98.19 427 VAL A CA 1
ATOM 3488 C C . VAL A 1 427 ? -13.416 -20.355 -10.887 1.00 98.19 427 VAL A C 1
ATOM 3490 O O . VAL A 1 427 ? -14.201 -21.119 -10.322 1.00 98.19 427 VAL A O 1
ATOM 3493 N N . VAL A 1 428 ? -13.008 -19.224 -10.313 1.00 97.56 428 VAL A N 1
ATOM 3494 C CA . VAL A 1 428 ? -13.424 -18.851 -8.955 1.00 97.56 428 VAL A CA 1
ATOM 3495 C C . VAL A 1 428 ? -14.924 -18.577 -8.892 1.00 97.56 428 VAL A C 1
ATOM 3497 O O . VAL A 1 428 ? -15.573 -18.996 -7.937 1.00 97.56 428 VAL A O 1
ATOM 3500 N N . TYR A 1 429 ? -15.509 -17.970 -9.927 1.00 97.50 429 TYR A N 1
ATOM 3501 C CA . TYR A 1 429 ? -16.960 -17.834 -10.045 1.00 97.50 429 TYR A CA 1
ATOM 3502 C C . TYR A 1 429 ? -17.682 -19.182 -9.888 1.00 97.50 429 TYR A C 1
ATOM 3504 O O . TYR A 1 429 ? -18.610 -19.297 -9.086 1.00 97.50 429 TYR A O 1
ATOM 3512 N N . GLN A 1 430 ? -17.219 -20.223 -10.587 1.00 97.25 430 GLN A N 1
ATOM 3513 C CA . GLN A 1 430 ? -17.793 -21.569 -10.487 1.00 97.25 430 GLN A CA 1
ATOM 3514 C C . GLN A 1 430 ? -17.633 -22.162 -9.079 1.00 97.25 430 GLN A C 1
ATOM 3516 O O . GLN A 1 430 ? -18.573 -22.760 -8.555 1.00 97.25 430 GLN A O 1
ATOM 3521 N N . GLN A 1 431 ? -16.477 -21.961 -8.438 1.00 96.94 431 GLN A N 1
ATOM 3522 C CA . GLN A 1 431 ? -16.239 -22.418 -7.064 1.00 96.94 431 GLN A CA 1
ATOM 3523 C C . GLN A 1 431 ? -17.155 -21.725 -6.045 1.00 96.94 431 GLN A C 1
ATOM 3525 O O . GLN A 1 431 ? -17.633 -22.376 -5.115 1.00 96.94 431 GLN A O 1
ATOM 3530 N N . ILE A 1 432 ? -17.412 -20.424 -6.216 1.00 95.25 432 ILE A N 1
ATOM 3531 C CA . ILE A 1 432 ? -18.311 -19.642 -5.357 1.00 95.25 432 ILE A CA 1
ATOM 3532 C C . ILE A 1 432 ? -19.762 -20.090 -5.554 1.00 95.25 432 ILE A C 1
ATOM 3534 O O . ILE A 1 432 ? -20.456 -20.340 -4.573 1.00 95.25 432 ILE A O 1
ATOM 3538 N N . MET A 1 433 ? -20.210 -20.262 -6.801 1.00 95.75 433 MET A N 1
ATOM 3539 C CA . MET A 1 433 ? -21.568 -20.731 -7.117 1.00 95.75 433 MET A CA 1
ATOM 3540 C C . MET A 1 433 ? -21.853 -22.154 -6.617 1.00 95.75 433 MET A C 1
ATOM 3542 O O . MET A 1 433 ? -23.007 -22.509 -6.395 1.00 95.75 433 MET A O 1
ATOM 3546 N N . ALA A 1 434 ? -20.819 -22.974 -6.410 1.00 95.75 434 ALA A N 1
ATOM 3547 C CA . ALA A 1 434 ? -20.959 -24.299 -5.812 1.00 95.75 434 ALA A CA 1
ATOM 3548 C C . ALA A 1 434 ? -21.184 -24.265 -4.284 1.00 95.75 434 ALA A C 1
ATOM 3550 O O . ALA A 1 434 ? -21.466 -25.305 -3.682 1.00 95.75 434 ALA A O 1
ATOM 3551 N N . LYS A 1 435 ? -21.046 -23.103 -3.626 1.00 93.75 435 LYS A N 1
ATOM 3552 C CA . LYS A 1 435 ? -21.255 -22.969 -2.178 1.00 93.75 435 LYS A CA 1
ATOM 3553 C C . LYS A 1 435 ? -22.756 -22.886 -1.861 1.00 93.75 435 LYS A C 1
ATOM 3555 O O . LYS A 1 435 ? -23.419 -21.976 -2.348 1.00 93.75 435 LYS A O 1
ATOM 3560 N N . PRO A 1 436 ? -23.296 -23.735 -0.962 1.00 91.06 436 PRO A N 1
ATOM 3561 C CA . PRO A 1 436 ? -24.723 -23.715 -0.606 1.00 91.06 436 PRO A CA 1
ATOM 3562 C C . PRO A 1 436 ? -25.225 -22.389 -0.012 1.00 91.06 436 PRO A C 1
ATOM 3564 O O . PRO A 1 436 ? -26.424 -22.135 0.024 1.00 91.06 436 PRO A O 1
ATOM 3567 N N . THR A 1 437 ? -24.314 -21.562 0.503 1.00 86.00 437 THR A N 1
ATOM 3568 C CA . THR A 1 437 ? -24.591 -20.266 1.136 1.00 86.00 437 THR A CA 1
ATOM 3569 C C . THR A 1 437 ? -24.720 -19.109 0.141 1.00 86.00 437 THR A C 1
ATOM 3571 O O . THR A 1 437 ? -25.016 -17.989 0.561 1.00 86.00 437 THR A O 1
ATOM 3574 N N . VAL A 1 438 ? -24.489 -19.347 -1.154 1.00 89.06 438 VAL A N 1
ATOM 3575 C CA . VAL A 1 438 ? -24.520 -18.328 -2.209 1.00 89.06 438 VAL A CA 1
ATOM 3576 C C . VAL A 1 438 ? -25.695 -18.610 -3.143 1.00 89.06 438 VAL A C 1
ATOM 3578 O O . VAL A 1 438 ? -25.698 -19.589 -3.878 1.00 89.06 438 VAL A O 1
ATOM 3581 N N . ASP A 1 439 ? -26.714 -17.752 -3.095 1.00 84.50 439 ASP A N 1
ATOM 3582 C CA . ASP A 1 439 ? -27.947 -17.886 -3.880 1.00 84.50 439 ASP A CA 1
ATOM 3583 C C . ASP A 1 439 ? -27.862 -17.196 -5.251 1.00 84.50 439 ASP A C 1
ATOM 3585 O O . ASP A 1 439 ? -28.384 -17.690 -6.248 1.00 84.50 439 ASP A O 1
ATOM 3589 N N . THR A 1 440 ? -27.203 -16.040 -5.294 1.00 89.38 440 THR A N 1
ATOM 3590 C CA . THR A 1 440 ? -27.067 -15.174 -6.463 1.00 89.38 440 THR A CA 1
ATOM 3591 C C . THR A 1 440 ? -25.687 -14.528 -6.462 1.00 89.38 440 THR A C 1
ATOM 3593 O O . THR A 1 440 ? -25.359 -13.724 -5.582 1.00 89.38 440 THR A O 1
ATOM 3596 N N . PHE A 1 441 ? -24.885 -14.873 -7.463 1.00 92.06 441 PHE A N 1
ATOM 3597 C CA . PHE A 1 441 ? -23.581 -14.273 -7.713 1.00 92.06 441 PHE A CA 1
ATOM 3598 C C . PHE A 1 441 ? -23.352 -14.211 -9.227 1.00 92.06 441 PHE A C 1
ATOM 3600 O O . PHE A 1 441 ? -23.713 -15.146 -9.946 1.00 92.06 441 PHE A O 1
ATOM 3607 N N . ASP A 1 442 ? -22.804 -13.101 -9.716 1.00 93.31 442 ASP A N 1
ATOM 3608 C CA . ASP A 1 442 ? -22.412 -12.901 -11.120 1.00 93.31 442 ASP A CA 1
ATOM 3609 C C . ASP A 1 442 ? -20.877 -12.861 -11.215 1.00 93.31 442 ASP A C 1
ATOM 3611 O O . ASP A 1 442 ? -20.213 -12.268 -10.366 1.00 93.31 442 ASP A O 1
ATOM 3615 N N . GLN A 1 443 ? -20.291 -13.455 -12.259 1.00 94.25 443 GLN A N 1
ATOM 3616 C CA . GLN A 1 443 ? -18.849 -13.388 -12.524 1.00 94.25 443 GLN A CA 1
ATOM 3617 C C . GLN A 1 443 ? -18.342 -11.936 -12.564 1.00 94.25 443 GLN A C 1
ATOM 3619 O O . GLN A 1 443 ? -17.235 -11.662 -12.104 1.00 94.25 443 GLN A O 1
ATOM 3624 N N . LYS A 1 444 ? -19.162 -10.989 -13.042 1.00 93.69 444 LYS A N 1
ATOM 3625 C CA . LYS A 1 444 ? -18.845 -9.548 -13.078 1.00 93.69 444 LYS A CA 1
ATOM 3626 C C . LYS A 1 444 ? -18.650 -8.924 -11.691 1.00 93.69 444 LYS A C 1
ATOM 3628 O O . LYS A 1 444 ? -18.132 -7.811 -11.585 1.00 93.69 444 LYS A O 1
ATOM 3633 N N . GLU A 1 445 ? -19.064 -9.608 -10.625 1.00 93.00 445 GLU A N 1
ATOM 3634 C CA . GLU A 1 445 ? -18.787 -9.190 -9.251 1.00 93.00 445 GLU A CA 1
ATOM 3635 C C . GLU A 1 445 ? -17.326 -9.426 -8.845 1.00 93.00 445 GLU A C 1
ATOM 3637 O O . GLU A 1 445 ? -16.860 -8.761 -7.918 1.00 93.00 445 GLU A O 1
ATOM 3642 N N . ILE A 1 446 ? -16.592 -10.303 -9.546 1.00 95.31 446 ILE A N 1
ATOM 3643 C CA . ILE A 1 446 ? -15.149 -10.496 -9.367 1.00 95.31 446 ILE A CA 1
ATOM 3644 C C . ILE A 1 446 ? -14.405 -9.458 -10.206 1.00 95.31 446 ILE A C 1
ATOM 3646 O O . ILE A 1 446 ? -14.228 -9.592 -11.419 1.00 95.31 446 ILE A O 1
ATOM 3650 N N . LYS A 1 447 ? -13.937 -8.406 -9.542 1.00 94.50 447 LYS A N 1
ATOM 3651 C CA . LYS A 1 447 ? -13.171 -7.330 -10.176 1.00 94.50 447 LYS A CA 1
ATOM 3652 C C . LYS A 1 447 ? -11.684 -7.583 -9.970 1.00 94.50 447 LYS A C 1
ATOM 3654 O O . LYS A 1 447 ? -11.279 -7.981 -8.884 1.00 94.50 447 LYS A O 1
ATOM 3659 N N . ALA A 1 448 ? -10.885 -7.319 -10.997 1.00 93.25 448 ALA A N 1
ATOM 3660 C CA . ALA A 1 448 ? -9.429 -7.292 -10.914 1.00 93.25 448 ALA A CA 1
ATOM 3661 C C . ALA A 1 448 ? -8.969 -5.895 -11.333 1.00 93.25 448 ALA A C 1
ATOM 3663 O O . ALA A 1 448 ? -9.311 -5.439 -12.424 1.00 93.25 448 ALA A O 1
ATOM 3664 N N . PHE A 1 449 ? -8.261 -5.197 -10.452 1.00 88.50 449 PHE A N 1
ATOM 3665 C CA . PHE A 1 449 ? -7.734 -3.863 -10.719 1.00 88.50 449 PHE A CA 1
ATOM 3666 C C . PHE A 1 449 ? -6.220 -3.922 -10.796 1.00 88.50 449 PHE A C 1
ATOM 3668 O O . PHE A 1 449 ? -5.598 -4.304 -9.811 1.00 88.50 449 PHE A O 1
ATOM 3675 N N . ALA A 1 450 ? -5.644 -3.497 -11.915 1.00 84.25 450 ALA A N 1
ATOM 3676 C CA . ALA A 1 450 ? -4.205 -3.350 -12.048 1.00 84.25 450 ALA A CA 1
ATOM 3677 C C . ALA A 1 450 ? -3.826 -1.866 -11.966 1.00 84.25 450 ALA A C 1
ATOM 3679 O O . ALA A 1 450 ? -3.972 -1.121 -12.938 1.00 84.25 450 ALA A O 1
ATOM 3680 N N . PHE A 1 451 ? -3.422 -1.400 -10.783 1.00 70.50 451 PHE A N 1
ATOM 3681 C CA . PHE A 1 451 ? -3.036 -0.001 -10.586 1.00 70.50 451 PHE A CA 1
ATOM 3682 C C . PHE A 1 451 ? -1.523 0.147 -10.769 1.00 70.50 451 PHE A C 1
ATOM 3684 O O . PHE A 1 451 ? -0.763 -0.560 -10.129 1.00 70.50 451 PHE A O 1
ATOM 3691 N N . GLY A 1 452 ? -1.078 1.122 -11.566 1.00 61.94 452 GLY A N 1
ATOM 3692 C CA . GLY A 1 452 ? 0.313 1.597 -11.515 1.00 61.94 452 GLY A CA 1
ATOM 3693 C C . GLY A 1 452 ? 1.291 1.040 -12.551 1.00 61.94 452 GLY A C 1
ATOM 3694 O O . GLY A 1 452 ? 2.408 1.543 -12.600 1.00 61.94 452 GLY A O 1
ATOM 3695 N N . SER A 1 453 ? 0.880 0.120 -13.426 1.00 64.62 453 SER A N 1
ATOM 3696 C CA . SER A 1 453 ? 1.757 -0.421 -14.476 1.00 64.62 453 SER A CA 1
ATOM 3697 C C . SER A 1 453 ? 1.749 0.433 -15.746 1.00 64.62 453 SER A C 1
ATOM 3699 O O . SER A 1 453 ? 1.198 0.052 -16.775 1.00 64.62 453 SER A O 1
ATOM 3701 N N . THR A 1 454 ? 2.264 1.657 -15.641 1.00 64.44 454 THR A N 1
ATOM 3702 C CA . THR A 1 454 ? 2.279 2.626 -16.754 1.00 64.44 454 THR A CA 1
ATOM 3703 C C . THR A 1 454 ? 3.676 2.922 -17.279 1.00 64.44 454 THR A C 1
ATOM 3705 O O . THR A 1 454 ? 3.808 3.652 -18.254 1.00 64.44 454 THR A O 1
ATOM 3708 N N . THR A 1 455 ? 4.725 2.432 -16.615 1.00 71.81 455 THR A N 1
ATOM 3709 C CA . THR A 1 455 ? 6.111 2.652 -17.044 1.00 71.81 455 THR A CA 1
ATOM 3710 C C . THR A 1 455 ? 6.862 1.337 -17.168 1.00 71.81 455 THR A C 1
ATOM 3712 O O . THR A 1 455 ? 6.553 0.395 -16.434 1.00 71.81 455 THR A O 1
ATOM 3715 N N . PRO A 1 456 ? 7.917 1.276 -17.994 1.00 69.69 456 PRO A N 1
ATOM 3716 C CA . PRO A 1 456 ? 8.581 0.007 -18.225 1.00 69.69 456 PRO A CA 1
ATOM 3717 C C . PRO A 1 456 ? 9.214 -0.666 -17.002 1.00 69.69 456 PRO A C 1
ATOM 3719 O O . PRO A 1 456 ? 9.340 -1.882 -16.906 1.00 69.69 456 PRO A O 1
ATOM 3722 N N . THR A 1 457 ? 9.555 0.142 -16.008 1.00 77.06 457 THR A N 1
ATOM 3723 C CA . THR A 1 457 ? 10.146 -0.306 -14.748 1.00 77.06 457 THR A CA 1
ATOM 3724 C C . THR A 1 457 ? 9.132 -0.502 -13.622 1.00 77.06 457 THR A C 1
ATOM 3726 O O . THR A 1 457 ? 9.542 -0.844 -12.515 1.00 77.06 457 THR A O 1
ATOM 3729 N N . SER A 1 458 ? 7.839 -0.260 -13.880 1.00 81.12 458 SER A N 1
ATOM 3730 C CA . SER A 1 458 ? 6.789 -0.358 -12.860 1.00 81.12 458 SER A CA 1
ATOM 3731 C C . SER A 1 458 ? 6.292 -1.785 -12.652 1.00 81.12 458 SER A C 1
ATOM 3733 O O . SER A 1 458 ? 6.089 -2.555 -13.604 1.00 81.12 458 SER A O 1
ATOM 3735 N N . ASP A 1 459 ? 6.053 -2.079 -11.384 1.00 86.06 459 ASP A N 1
ATOM 3736 C CA . ASP A 1 459 ? 5.477 -3.316 -10.878 1.00 86.06 459 ASP A CA 1
ATOM 3737 C C . ASP A 1 459 ? 4.052 -3.485 -11.440 1.00 86.06 459 ASP A C 1
ATOM 3739 O O . ASP A 1 459 ? 3.370 -2.507 -11.791 1.00 86.06 459 ASP A O 1
ATOM 3743 N N . TYR A 1 460 ? 3.594 -4.730 -11.580 1.00 88.50 460 TYR A N 1
ATOM 3744 C CA . TYR A 1 460 ? 2.237 -5.037 -12.033 1.00 88.50 460 TYR A CA 1
ATOM 3745 C C . TYR A 1 460 ? 1.380 -5.563 -10.884 1.00 88.50 460 TYR A C 1
ATOM 3747 O O . TYR A 1 460 ? 1.140 -6.760 -10.732 1.00 88.50 460 TYR A O 1
ATOM 3755 N N . ASP A 1 461 ? 0.915 -4.632 -10.057 1.00 89.25 461 ASP A N 1
ATOM 3756 C CA . ASP A 1 461 ? 0.091 -4.930 -8.891 1.00 89.25 461 ASP A CA 1
ATOM 3757 C C . ASP A 1 461 ? -1.383 -5.107 -9.267 1.00 89.25 461 ASP A C 1
ATOM 3759 O O . ASP A 1 461 ? -2.073 -4.151 -9.643 1.00 89.25 461 ASP A O 1
ATOM 3763 N N . VAL A 1 462 ? -1.903 -6.320 -9.090 1.00 91.19 462 VAL A N 1
ATOM 3764 C CA . VAL A 1 462 ? -3.308 -6.660 -9.320 1.00 91.19 462 VAL A CA 1
ATOM 3765 C C . VAL A 1 462 ? -4.032 -6.863 -7.994 1.00 91.19 462 VAL A C 1
ATOM 3767 O O . VAL A 1 462 ? -3.630 -7.653 -7.151 1.00 91.19 462 VAL A O 1
ATOM 3770 N N . THR A 1 463 ? -5.162 -6.191 -7.809 1.00 91.88 463 THR A N 1
ATOM 3771 C CA . THR A 1 463 ? -6.050 -6.377 -6.657 1.00 91.88 463 THR A CA 1
ATOM 3772 C C . THR A 1 463 ? -7.355 -7.028 -7.089 1.00 91.88 463 THR A C 1
ATOM 3774 O O . THR A 1 463 ? -8.118 -6.434 -7.855 1.00 91.88 463 THR A O 1
ATOM 3777 N N . PHE A 1 464 ? -7.658 -8.200 -6.538 1.00 94.19 464 PHE A N 1
ATOM 3778 C CA . PHE A 1 464 ? -8.978 -8.809 -6.638 1.00 94.19 464 PHE A CA 1
ATOM 3779 C C . PHE A 1 464 ? -9.938 -8.214 -5.609 1.00 94.19 464 PHE A C 1
ATOM 3781 O O . PHE A 1 464 ? -9.589 -8.037 -4.442 1.00 94.19 464 PHE A O 1
ATOM 3788 N N . GLN A 1 465 ? -11.164 -7.930 -6.045 1.00 92.31 465 GLN A N 1
ATOM 3789 C CA . GLN A 1 465 ? -12.233 -7.407 -5.205 1.00 92.31 465 GLN A CA 1
ATOM 3790 C C . GLN A 1 465 ? -13.547 -8.144 -5.464 1.00 92.31 465 GLN A C 1
ATOM 3792 O O . GLN A 1 465 ? -14.010 -8.194 -6.605 1.00 92.31 465 GLN A O 1
ATOM 3797 N N . ILE A 1 466 ? -14.185 -8.616 -4.389 1.00 92.12 466 ILE A N 1
ATOM 3798 C CA . ILE A 1 466 ? -15.525 -9.215 -4.407 1.00 92.12 466 ILE A CA 1
ATOM 3799 C C . ILE A 1 466 ? -16.382 -8.529 -3.333 1.00 92.12 466 ILE A C 1
ATOM 3801 O O . ILE A 1 466 ? -16.417 -8.939 -2.176 1.00 92.12 466 ILE A O 1
ATOM 3805 N N . ASP A 1 467 ? -17.096 -7.463 -3.718 1.00 86.19 467 ASP A N 1
ATOM 3806 C CA . ASP A 1 467 ? -17.775 -6.539 -2.786 1.00 86.19 467 ASP A CA 1
ATOM 3807 C C . ASP A 1 467 ? -18.724 -7.234 -1.780 1.00 86.19 467 ASP A C 1
ATOM 3809 O O . ASP A 1 467 ? -18.804 -6.817 -0.622 1.00 86.19 467 ASP A O 1
ATOM 3813 N N . ARG A 1 468 ? -19.465 -8.265 -2.217 1.00 85.81 468 ARG A N 1
ATOM 3814 C CA . ARG A 1 468 ? -20.441 -8.998 -1.385 1.00 85.81 468 ARG A CA 1
ATOM 3815 C C . ARG A 1 468 ? -19.841 -10.155 -0.591 1.00 85.81 468 ARG A C 1
ATOM 3817 O O . ARG A 1 468 ? -20.394 -10.505 0.449 1.00 85.81 468 ARG A O 1
ATOM 3824 N N . TYR A 1 469 ? -18.753 -10.740 -1.084 1.00 89.31 469 TYR A N 1
ATOM 3825 C CA . TYR A 1 469 ? -18.175 -11.972 -0.549 1.00 89.31 469 TYR A CA 1
ATOM 3826 C C . TYR A 1 469 ? -16.645 -11.875 -0.446 1.00 89.31 469 TYR A C 1
ATOM 3828 O O . TYR A 1 469 ? -15.928 -12.646 -1.089 1.00 89.31 469 TYR A O 1
ATOM 3836 N N . PRO A 1 470 ? -16.117 -10.930 0.354 1.00 90.12 470 PRO A N 1
ATOM 3837 C CA . PRO A 1 470 ? -14.677 -10.703 0.464 1.00 90.12 470 PRO A CA 1
ATOM 3838 C C . PRO A 1 470 ? -13.917 -11.928 0.989 1.00 90.12 470 PRO A C 1
ATOM 3840 O O . PRO A 1 470 ? -12.739 -12.098 0.686 1.00 90.12 470 PRO A O 1
ATOM 3843 N N . GLN A 1 471 ? -14.584 -12.827 1.722 1.00 92.38 471 GLN A N 1
ATOM 3844 C CA . GLN A 1 471 ? -14.000 -14.094 2.158 1.00 92.38 471 GLN A CA 1
ATOM 3845 C C . GLN A 1 471 ? -13.600 -15.006 0.992 1.00 92.38 471 GLN A C 1
ATOM 3847 O O . GLN A 1 471 ? -12.815 -15.915 1.199 1.00 92.38 471 GLN A O 1
ATOM 3852 N N . TYR A 1 472 ? -14.083 -14.776 -0.233 1.00 95.06 472 TYR A N 1
ATOM 3853 C CA . TYR A 1 472 ? -13.686 -15.558 -1.407 1.00 95.06 472 TYR A CA 1
ATOM 3854 C C . TYR A 1 472 ? -12.572 -14.907 -2.237 1.00 95.06 472 TYR A C 1
ATOM 3856 O O . TYR A 1 472 ? -12.086 -15.531 -3.176 1.00 95.06 472 TYR A O 1
ATOM 3864 N N . GLU A 1 473 ? -12.095 -13.704 -1.888 1.00 95.50 473 GLU A N 1
ATOM 3865 C CA . GLU A 1 473 ? -11.003 -13.040 -2.623 1.00 95.50 473 GLU A CA 1
ATOM 3866 C C . GLU A 1 473 ? -9.699 -13.856 -2.600 1.00 95.50 473 GLU A C 1
ATOM 3868 O O . GLU A 1 473 ? -8.946 -13.840 -3.573 1.00 95.50 473 GLU A O 1
ATOM 3873 N N . TYR A 1 474 ? -9.443 -14.615 -1.526 1.00 96.62 474 TYR A N 1
ATOM 3874 C CA . TYR A 1 474 ? -8.251 -15.467 -1.443 1.00 96.62 474 TYR A CA 1
ATOM 3875 C C . TYR A 1 474 ? -8.241 -16.586 -2.492 1.00 96.62 474 TYR A C 1
ATOM 3877 O O . TYR A 1 474 ? -7.162 -16.999 -2.906 1.00 96.62 474 TYR A O 1
ATOM 3885 N N . LEU A 1 475 ? -9.412 -17.055 -2.948 1.00 97.75 475 LEU A N 1
ATOM 3886 C CA . LEU A 1 475 ? -9.500 -18.075 -3.996 1.00 97.75 475 LEU A CA 1
ATOM 3887 C C . LEU A 1 475 ? -8.942 -17.546 -5.318 1.00 97.75 475 LEU A C 1
ATOM 3889 O O . LEU A 1 475 ? -8.284 -18.296 -6.032 1.00 97.75 475 LEU A O 1
ATOM 3893 N N . CYS A 1 476 ? -9.144 -16.257 -5.616 1.00 97.94 476 CYS A N 1
ATOM 3894 C CA . CYS A 1 476 ? -8.565 -15.614 -6.795 1.00 97.94 476 CYS A CA 1
ATOM 3895 C C . CYS A 1 476 ? -7.041 -15.575 -6.720 1.00 97.94 476 CYS A C 1
ATOM 3897 O O . CYS A 1 476 ? -6.375 -16.023 -7.648 1.00 97.94 476 CYS A O 1
ATOM 3899 N N . VAL A 1 477 ? -6.494 -15.093 -5.598 1.00 97.38 477 VAL A N 1
ATOM 3900 C CA . VAL A 1 477 ? -5.039 -15.037 -5.374 1.00 97.38 477 VAL A CA 1
ATOM 3901 C C . VAL A 1 477 ? -4.433 -16.438 -5.459 1.00 97.38 477 VAL A C 1
ATOM 3903 O O . VAL A 1 477 ? -3.451 -16.645 -6.167 1.00 97.38 477 VAL A O 1
ATOM 3906 N N . LYS A 1 478 ? -5.055 -17.413 -4.788 1.00 97.88 478 LYS A N 1
ATOM 3907 C CA . LYS A 1 478 ? -4.608 -18.805 -4.787 1.00 97.88 478 LYS A CA 1
ATOM 3908 C C . LYS A 1 478 ? -4.611 -19.405 -6.190 1.00 97.88 478 LYS A C 1
ATOM 3910 O O . LYS A 1 478 ? -3.589 -19.925 -6.617 1.00 97.88 478 LYS A O 1
ATOM 3915 N N . TYR A 1 479 ? -5.735 -19.320 -6.905 1.00 98.31 479 TYR A N 1
ATOM 3916 C CA . TYR A 1 479 ? -5.850 -19.890 -8.246 1.00 98.31 479 TYR A CA 1
ATOM 3917 C C . TYR A 1 479 ? -4.847 -19.257 -9.212 1.00 98.31 479 TYR A C 1
ATOM 3919 O O . TYR A 1 479 ? -4.190 -19.981 -9.958 1.00 98.31 479 TYR A O 1
ATOM 3927 N N . PHE A 1 480 ? -4.698 -17.928 -9.173 1.00 98.19 480 PHE A N 1
ATOM 3928 C CA . PHE A 1 480 ? -3.731 -17.220 -10.005 1.00 98.19 480 PHE A CA 1
ATOM 3929 C C . PHE A 1 480 ? -2.305 -17.713 -9.733 1.00 98.19 480 PHE A C 1
ATOM 3931 O O . PHE A 1 480 ? -1.631 -18.147 -10.664 1.00 98.19 480 PHE A O 1
ATOM 3938 N N . ASN A 1 481 ? -1.864 -17.701 -8.470 1.00 96.56 481 ASN A N 1
ATOM 3939 C CA . ASN A 1 481 ? -0.503 -18.094 -8.101 1.00 96.56 481 ASN A CA 1
ATOM 3940 C C . ASN A 1 481 ? -0.215 -19.559 -8.444 1.00 96.56 481 ASN A C 1
ATOM 3942 O O . ASN A 1 481 ? 0.794 -19.842 -9.089 1.00 96.56 481 ASN A O 1
ATOM 3946 N N . ASP A 1 482 ? -1.114 -20.475 -8.072 1.00 96.81 482 ASP A N 1
ATOM 3947 C CA . ASP A 1 482 ? -0.954 -21.909 -8.335 1.00 96.81 482 ASP A CA 1
ATOM 3948 C C . ASP A 1 482 ? -0.860 -22.177 -9.850 1.00 96.81 482 ASP A C 1
ATOM 3950 O O . ASP A 1 482 ? 0.042 -22.879 -10.310 1.00 96.81 482 ASP A O 1
ATOM 3954 N N . THR A 1 483 ? -1.748 -21.565 -10.642 1.00 97.94 483 THR A N 1
ATOM 3955 C CA . THR A 1 483 ? -1.782 -21.742 -12.104 1.00 97.94 483 THR A CA 1
ATOM 3956 C C . THR A 1 483 ? -0.562 -21.118 -12.776 1.00 97.94 483 THR A C 1
ATOM 3958 O O . THR A 1 483 ? -0.009 -21.696 -13.713 1.00 97.94 483 THR A O 1
ATOM 3961 N N . PHE A 1 484 ? -0.112 -19.952 -12.308 1.00 96.88 484 PHE A N 1
ATOM 3962 C CA . PHE A 1 484 ? 1.073 -19.295 -12.847 1.00 96.88 484 PHE A CA 1
ATOM 3963 C C . PHE A 1 484 ? 2.327 -20.141 -12.605 1.00 96.88 484 PHE A C 1
ATOM 3965 O O . PHE A 1 484 ? 3.064 -20.436 -13.547 1.00 96.88 484 PHE A O 1
ATOM 3972 N N . VAL A 1 485 ? 2.535 -20.607 -11.369 1.00 94.31 485 VAL A N 1
ATOM 3973 C CA . VAL A 1 485 ? 3.663 -21.485 -11.025 1.00 94.31 485 VAL A CA 1
ATOM 3974 C C . VAL A 1 485 ? 3.596 -22.787 -11.820 1.00 94.31 485 VAL A C 1
ATOM 3976 O O . VAL A 1 485 ? 4.614 -23.223 -12.350 1.00 94.31 485 VAL A O 1
ATOM 3979 N N . GLN A 1 486 ? 2.409 -23.377 -11.987 1.00 95.31 486 GLN A N 1
ATOM 3980 C CA . GLN A 1 486 ? 2.236 -24.578 -12.807 1.00 95.31 486 GLN A CA 1
ATOM 3981 C C . GLN A 1 486 ? 2.652 -24.360 -14.272 1.00 95.31 486 GLN A C 1
ATOM 3983 O O . GLN A 1 486 ? 3.227 -25.262 -14.879 1.00 95.31 486 GLN A O 1
ATOM 3988 N N . ARG A 1 487 ? 2.366 -23.186 -14.851 1.00 95.56 487 ARG A N 1
ATOM 3989 C CA . ARG A 1 487 ? 2.696 -22.863 -16.251 1.00 95.56 487 ARG A CA 1
ATOM 3990 C C . ARG A 1 487 ? 4.161 -22.510 -16.460 1.00 95.56 487 ARG A C 1
ATOM 3992 O O . ARG A 1 487 ? 4.728 -22.875 -17.486 1.00 95.56 487 ARG A O 1
ATOM 3999 N N . PHE A 1 488 ? 4.755 -21.772 -15.528 1.00 93.69 488 PHE A N 1
ATOM 4000 C CA . PHE A 1 488 ? 6.055 -21.135 -15.748 1.00 93.69 488 PHE A CA 1
ATOM 4001 C C . PHE A 1 488 ? 7.187 -21.692 -14.883 1.00 93.69 488 PHE A C 1
ATOM 4003 O O . PHE A 1 488 ? 8.348 -21.396 -15.163 1.00 93.69 488 PHE A O 1
ATOM 4010 N N . GLY A 1 489 ? 6.874 -22.493 -13.861 1.00 90.25 489 GLY A N 1
ATOM 4011 C CA . GLY A 1 489 ? 7.841 -23.064 -12.917 1.00 90.25 489 GLY A CA 1
ATOM 4012 C C . GLY A 1 489 ? 8.409 -22.064 -11.904 1.00 90.25 489 GLY A C 1
ATOM 4013 O O . GLY A 1 489 ? 9.237 -22.433 -11.078 1.00 90.25 489 GLY A O 1
ATOM 4014 N N . VAL A 1 490 ? 7.974 -20.805 -11.959 1.00 90.56 490 VAL A N 1
ATOM 4015 C CA . VAL A 1 490 ? 8.381 -19.704 -11.079 1.00 90.56 490 VAL A CA 1
ATOM 4016 C C . VAL A 1 490 ? 7.159 -18.846 -10.751 1.00 90.56 490 VAL A C 1
ATOM 4018 O O . VAL A 1 490 ? 6.166 -18.876 -11.478 1.00 90.56 490 VAL A O 1
ATOM 4021 N N . ASN A 1 491 ? 7.206 -18.092 -9.656 1.00 92.75 491 ASN A N 1
ATOM 4022 C CA . ASN A 1 491 ? 6.124 -17.191 -9.265 1.00 92.75 491 ASN A CA 1
ATOM 4023 C C . ASN A 1 491 ? 6.076 -15.924 -10.138 1.00 92.75 491 ASN A C 1
ATOM 4025 O O . ASN A 1 491 ? 7.082 -15.477 -10.694 1.00 92.75 491 ASN A O 1
ATOM 4029 N N . ALA A 1 492 ? 4.884 -15.329 -10.237 1.00 94.50 492 ALA A N 1
ATOM 4030 C CA . ALA A 1 492 ? 4.631 -14.157 -11.076 1.00 94.50 492 ALA A CA 1
ATOM 4031 C C . ALA A 1 492 ? 5.416 -12.913 -10.630 1.00 94.50 492 ALA A C 1
ATOM 4033 O O . ALA A 1 492 ? 5.848 -12.130 -11.477 1.00 94.50 492 ALA A O 1
ATOM 4034 N N . GLY A 1 493 ? 5.669 -12.775 -9.323 1.00 92.50 493 GLY A N 1
ATOM 4035 C CA . GLY A 1 493 ? 6.502 -11.708 -8.768 1.00 92.50 493 GLY A CA 1
ATOM 4036 C C . GLY A 1 493 ? 7.955 -11.780 -9.245 1.00 92.50 493 GLY A C 1
ATOM 4037 O O . GLY A 1 493 ? 8.563 -10.753 -9.504 1.00 92.50 493 GLY A O 1
ATOM 4038 N N . MET A 1 494 ? 8.505 -12.979 -9.460 1.00 91.94 494 MET A N 1
ATOM 4039 C CA . MET A 1 494 ? 9.865 -13.113 -9.991 1.00 91.94 494 MET A CA 1
ATOM 4040 C C . MET A 1 494 ? 9.903 -13.009 -11.514 1.00 91.94 494 MET A C 1
ATOM 4042 O O . MET A 1 494 ? 10.726 -12.268 -12.039 1.00 91.94 494 MET A O 1
ATOM 4046 N N . LEU A 1 495 ? 9.016 -13.709 -12.235 1.00 93.50 495 LEU A N 1
ATOM 4047 C CA . LEU A 1 495 ? 9.069 -13.742 -13.705 1.00 93.50 495 LEU A CA 1
ATOM 4048 C C . LEU A 1 495 ? 8.677 -12.415 -14.348 1.00 93.50 495 LEU A C 1
ATOM 4050 O O . LEU A 1 495 ? 9.240 -12.042 -15.374 1.00 93.50 495 LEU A O 1
ATOM 4054 N N . PHE A 1 496 ? 7.693 -11.734 -13.772 1.00 93.44 496 PHE A N 1
ATOM 4055 C CA . PHE A 1 496 ? 7.052 -10.574 -14.379 1.00 93.44 496 PHE A CA 1
ATOM 4056 C C . PHE A 1 496 ? 6.948 -9.380 -13.441 1.00 93.44 496 PHE A C 1
ATOM 4058 O O . PHE A 1 496 ? 6.388 -8.362 -13.851 1.00 93.44 496 PHE A O 1
ATOM 4065 N N . ASP A 1 497 ? 7.424 -9.489 -12.197 1.00 92.56 497 ASP A N 1
ATOM 4066 C CA . ASP A 1 497 ? 7.204 -8.450 -11.189 1.00 92.56 497 ASP A CA 1
ATOM 4067 C C . ASP A 1 497 ? 5.708 -8.119 -11.061 1.00 92.56 497 ASP A C 1
ATOM 4069 O O . ASP A 1 497 ? 5.262 -6.974 -11.089 1.00 92.56 497 ASP A O 1
ATOM 4073 N N . THR A 1 498 ? 4.902 -9.188 -11.074 1.00 92.38 498 THR A N 1
ATOM 4074 C CA . THR A 1 498 ? 3.444 -9.144 -10.968 1.00 92.38 498 THR A CA 1
ATOM 4075 C C . THR A 1 498 ? 3.031 -9.697 -9.619 1.00 92.38 498 THR A C 1
ATOM 4077 O O . THR A 1 498 ? 3.226 -10.882 -9.343 1.00 92.38 498 THR A O 1
ATOM 4080 N N . ASN A 1 499 ? 2.402 -8.857 -8.804 1.00 92.00 499 ASN A N 1
ATOM 4081 C CA . ASN A 1 499 ? 1.899 -9.242 -7.494 1.00 92.00 499 ASN A CA 1
ATOM 4082 C C . ASN A 1 499 ? 0.369 -9.235 -7.503 1.00 92.00 499 ASN A C 1
ATOM 4084 O O . ASN A 1 499 ? -0.257 -8.296 -7.992 1.00 92.00 499 ASN A O 1
ATOM 4088 N N . VAL A 1 500 ? -0.249 -10.273 -6.942 1.00 93.25 500 VAL A N 1
ATOM 4089 C CA . VAL A 1 500 ? -1.709 -10.376 -6.813 1.00 93.25 500 VAL A CA 1
ATOM 4090 C C . VAL A 1 500 ? -2.128 -10.266 -5.354 1.00 93.25 500 VAL A C 1
ATOM 4092 O O . VAL A 1 500 ? -1.612 -10.966 -4.488 1.00 93.25 500 VAL A O 1
ATOM 4095 N N . TYR A 1 501 ? -3.111 -9.416 -5.078 1.00 92.50 501 TYR A N 1
ATOM 4096 C CA . TYR A 1 501 ? -3.589 -9.125 -3.733 1.00 92.50 501 TYR A CA 1
ATOM 4097 C C . TYR A 1 501 ? -5.101 -9.302 -3.619 1.00 92.50 501 TYR A C 1
ATOM 4099 O O . TYR A 1 501 ? -5.852 -9.171 -4.587 1.00 92.50 501 TYR A O 1
ATOM 4107 N N . THR A 1 502 ? -5.564 -9.527 -2.393 1.00 92.69 502 THR A N 1
ATOM 4108 C CA . THR A 1 502 ? -6.959 -9.253 -2.013 1.00 92.69 502 THR A CA 1
ATOM 4109 C C . THR A 1 502 ? -7.141 -7.764 -1.721 1.00 92.69 502 THR A C 1
ATOM 4111 O O . THR A 1 502 ? -6.165 -7.015 -1.608 1.00 92.69 502 THR A O 1
ATOM 4114 N N . THR A 1 503 ? -8.376 -7.304 -1.515 1.00 87.56 503 THR A N 1
ATOM 4115 C CA . THR A 1 503 ? -8.598 -5.921 -1.069 1.00 87.56 503 THR A CA 1
ATOM 4116 C C . THR A 1 503 ? -7.930 -5.628 0.274 1.00 87.56 503 THR A C 1
ATOM 4118 O O . THR A 1 503 ? -7.529 -4.491 0.522 1.00 87.56 503 THR A O 1
ATOM 4121 N N . GLY A 1 504 ? -7.772 -6.629 1.146 1.00 83.12 504 GLY A N 1
ATOM 4122 C CA . GLY A 1 504 ? -7.111 -6.488 2.441 1.00 83.12 504 GLY A CA 1
ATOM 4123 C C . GLY A 1 504 ? -7.727 -5.366 3.285 1.00 83.12 504 GLY A C 1
ATOM 4124 O O . GLY A 1 504 ? -8.862 -5.451 3.760 1.00 83.12 504 GLY A O 1
ATOM 4125 N N . PHE A 1 505 ? -6.970 -4.287 3.497 1.00 73.06 505 PHE A N 1
ATOM 4126 C CA . PHE A 1 505 ? -7.462 -3.094 4.195 1.00 73.06 505 PHE A CA 1
ATOM 4127 C C . PHE A 1 505 ? -8.008 -1.987 3.274 1.00 73.06 505 PHE A C 1
ATOM 4129 O O . PHE A 1 505 ? -8.443 -0.939 3.772 1.00 73.06 505 PHE A O 1
ATOM 4136 N N . MET A 1 506 ? -7.976 -2.167 1.953 1.00 68.88 506 MET A N 1
ATOM 4137 C CA . MET A 1 506 ? -8.502 -1.192 1.005 1.00 68.88 506 MET A CA 1
ATOM 4138 C C . MET A 1 506 ? -10.023 -1.095 1.142 1.00 68.88 506 MET A C 1
ATOM 4140 O O . MET A 1 506 ? -10.734 -2.090 1.029 1.00 68.88 506 MET A O 1
ATOM 4144 N N . PRO A 1 507 ? -10.577 0.106 1.372 1.00 61.25 507 PRO A N 1
ATOM 4145 C CA . PRO A 1 507 ? -12.012 0.263 1.368 1.00 61.25 507 PRO A CA 1
ATOM 4146 C C . PRO A 1 507 ? -12.494 0.200 -0.065 1.00 61.25 507 PRO A C 1
ATOM 4148 O O . PRO A 1 507 ? -12.032 0.968 -0.917 1.00 61.25 507 PRO A O 1
ATOM 4151 N N . THR A 1 508 ? -13.507 -0.623 -0.268 1.00 64.12 508 THR A N 1
ATOM 4152 C CA . THR A 1 508 ? -14.229 -0.768 -1.527 1.00 64.12 508 THR A CA 1
ATOM 4153 C C . THR A 1 508 ? -14.550 0.581 -2.185 1.00 64.12 508 THR A C 1
ATOM 4155 O O . THR A 1 508 ? -14.765 1.606 -1.516 1.00 64.12 508 THR A O 1
ATOM 4158 N N . THR A 1 509 ? -14.642 0.597 -3.507 1.00 61.44 509 THR A N 1
ATOM 4159 C CA . THR A 1 509 ? -15.001 1.795 -4.284 1.00 61.44 509 THR A CA 1
ATOM 4160 C C . THR A 1 509 ? -16.469 2.207 -4.110 1.00 61.44 509 THR A C 1
ATOM 4162 O O . THR A 1 509 ? -16.802 3.378 -4.292 1.00 61.44 509 THR A O 1
ATOM 4165 N N . THR A 1 510 ? -17.337 1.293 -3.669 1.00 61.06 510 THR A N 1
ATOM 4166 C CA . THR A 1 510 ? -18.778 1.520 -3.492 1.00 61.06 510 THR A CA 1
ATOM 4167 C C . THR A 1 510 ? -19.128 1.976 -2.069 1.00 61.06 510 THR A C 1
ATOM 4169 O O . THR A 1 510 ? -18.425 1.688 -1.092 1.00 61.06 510 THR A O 1
ATOM 4172 N N . LYS A 1 511 ? -20.229 2.730 -1.919 1.00 60.78 511 LYS A N 1
ATOM 4173 C CA . LYS A 1 511 ? -20.730 3.126 -0.589 1.00 60.78 511 LYS A CA 1
ATOM 4174 C C . LYS A 1 511 ? -21.230 1.908 0.178 1.00 60.78 511 LYS A C 1
ATOM 4176 O O . LYS A 1 511 ? -21.048 1.869 1.394 1.00 60.78 511 LYS A O 1
ATOM 4181 N N . GLU A 1 512 ? -21.841 0.962 -0.531 1.00 53.31 512 GLU A N 1
ATOM 4182 C CA . GLU A 1 512 ? -22.344 -0.308 -0.016 1.00 53.31 512 GLU A CA 1
ATOM 4183 C C . GLU A 1 512 ? -21.192 -1.178 0.500 1.00 53.31 512 GLU A C 1
ATOM 4185 O O . GLU A 1 512 ? -21.211 -1.553 1.671 1.00 53.31 512 GLU A O 1
ATOM 4190 N N . GLY A 1 513 ? -20.126 -1.379 -0.282 1.00 54.62 513 GLY A N 1
ATOM 4191 C CA . GLY A 1 513 ? -18.941 -2.119 0.170 1.00 54.62 513 GLY A CA 1
ATOM 4192 C C . GLY A 1 513 ? -18.229 -1.430 1.347 1.00 54.62 513 GLY A C 1
ATOM 4193 O O . GLY A 1 513 ? -17.752 -2.072 2.283 1.00 54.62 513 GLY A O 1
ATOM 4194 N N . THR A 1 514 ? -18.261 -0.088 1.392 1.00 53.53 514 THR A N 1
ATOM 4195 C CA . THR A 1 514 ? -17.658 0.685 2.491 1.00 53.53 514 THR A CA 1
ATOM 4196 C C . THR A 1 514 ? -18.437 0.473 3.794 1.00 53.53 514 THR A C 1
ATOM 4198 O O . THR A 1 514 ? -17.908 0.710 4.883 1.00 53.53 514 THR A O 1
ATOM 4201 N N . GLN A 1 515 ? -19.711 0.077 3.707 1.00 50.66 515 GLN A N 1
ATOM 4202 C CA . GLN A 1 515 ? -20.523 -0.315 4.856 1.00 50.66 515 GLN A CA 1
ATOM 4203 C C . GLN A 1 515 ? -20.383 -1.799 5.187 1.00 50.66 515 GLN A C 1
ATOM 4205 O O . GLN A 1 515 ? -20.348 -2.104 6.377 1.00 50.66 515 GLN A O 1
ATOM 4210 N N . ALA A 1 516 ? -20.255 -2.671 4.182 1.00 46.09 516 ALA A N 1
ATOM 4211 C CA . ALA A 1 516 ? -20.051 -4.108 4.363 1.00 46.09 516 ALA A CA 1
ATOM 4212 C C . ALA A 1 516 ? -18.777 -4.401 5.171 1.00 46.09 516 ALA A C 1
ATOM 4214 O O . ALA A 1 516 ? -18.812 -5.192 6.104 1.00 46.09 516 ALA A O 1
ATOM 4215 N N . TYR A 1 517 ? -17.693 -3.668 4.901 1.00 52.03 517 TYR A N 1
ATOM 4216 C CA . TYR A 1 517 ? -16.397 -3.892 5.549 1.00 52.03 517 TYR A CA 1
ATOM 4217 C C . TYR A 1 517 ? -16.137 -3.033 6.801 1.00 52.03 517 TYR A C 1
ATOM 4219 O O . TYR A 1 517 ? -15.116 -3.154 7.485 1.00 52.03 517 TYR A O 1
ATOM 4227 N N . LYS A 1 518 ? -17.051 -2.120 7.152 1.00 57.19 518 LYS A N 1
ATOM 4228 C CA . LYS A 1 518 ? -16.979 -1.439 8.450 1.00 57.19 518 LYS A CA 1
ATOM 4229 C C . LYS A 1 518 ? -17.497 -2.394 9.505 1.00 57.19 518 LYS A C 1
ATOM 4231 O O . LYS A 1 518 ? -18.622 -2.223 9.964 1.00 57.19 518 LYS A O 1
ATOM 4236 N N . ASP A 1 519 ? -16.661 -3.345 9.911 1.00 59.84 519 ASP A N 1
ATOM 4237 C CA . ASP A 1 519 ? -16.952 -4.237 11.026 1.00 59.84 519 ASP A CA 1
ATOM 4238 C C . ASP A 1 519 ? -17.276 -3.417 12.265 1.00 59.84 519 ASP A C 1
ATOM 4240 O O . ASP A 1 519 ? -16.416 -2.864 12.967 1.00 59.84 519 ASP A O 1
ATOM 4244 N N . LYS A 1 520 ? -18.576 -3.290 12.512 1.00 73.00 520 LYS A N 1
ATOM 4245 C CA . LYS A 1 520 ? -19.075 -2.670 13.718 1.00 73.00 520 LYS A CA 1
ATOM 4246 C C . LYS A 1 520 ? -18.951 -3.729 14.799 1.00 73.00 520 LYS A C 1
ATOM 4248 O O . LYS A 1 520 ? -19.573 -4.787 14.727 1.00 73.00 520 LYS A O 1
ATOM 4253 N N . LEU A 1 521 ? -18.179 -3.399 15.833 1.00 80.06 521 LEU A N 1
ATOM 4254 C CA . LEU A 1 521 ? -18.147 -4.168 17.079 1.00 80.06 521 LEU A CA 1
ATOM 4255 C C . LEU A 1 521 ? -19.573 -4.391 17.623 1.00 80.06 521 LEU A C 1
ATOM 4257 O O . LEU A 1 521 ? -19.836 -5.436 18.194 1.00 80.06 521 LEU A O 1
ATOM 4261 N N . ASN A 1 522 ? -20.505 -3.460 17.361 1.00 84.50 522 ASN A N 1
ATOM 4262 C CA . ASN A 1 522 ? -21.949 -3.677 17.498 1.00 84.50 522 ASN A CA 1
ATOM 4263 C C . ASN A 1 522 ? -22.611 -3.889 16.119 1.00 84.50 522 ASN A C 1
ATOM 4265 O O . ASN A 1 522 ? -22.841 -2.895 15.420 1.00 84.50 522 ASN A O 1
ATOM 4269 N N . PRO A 1 523 ? -22.952 -5.130 15.728 1.00 85.12 523 PRO A N 1
ATOM 4270 C CA . PRO A 1 523 ? -23.505 -5.405 14.402 1.00 85.12 523 PRO A CA 1
ATOM 4271 C C . PRO A 1 523 ? -24.901 -4.798 14.162 1.00 85.12 523 PRO A C 1
ATOM 4273 O O . PRO A 1 523 ? -25.241 -4.523 13.013 1.00 85.12 523 PRO A O 1
ATOM 4276 N N . PHE A 1 524 ? -25.681 -4.513 15.214 1.00 85.81 524 PHE A N 1
ATOM 4277 C CA . PHE A 1 524 ? -27.105 -4.145 15.097 1.00 85.81 524 PHE A CA 1
ATOM 4278 C C . PHE A 1 524 ? -27.473 -2.740 15.598 1.00 85.81 524 PHE A C 1
ATOM 4280 O O . PHE A 1 524 ? -28.650 -2.394 15.620 1.00 85.81 524 PHE A O 1
ATOM 4287 N N . GLY A 1 525 ? -26.522 -1.899 16.017 1.00 81.94 525 GLY A N 1
ATOM 4288 C CA . GLY A 1 525 ? -26.904 -0.612 16.609 1.00 81.94 525 GLY A CA 1
ATOM 4289 C C . GLY A 1 525 ? -25.768 0.350 16.911 1.00 81.94 525 GLY A C 1
ATOM 4290 O O . GLY A 1 525 ? -24.630 0.196 16.450 1.00 81.94 525 GLY A O 1
ATOM 4291 N N . LYS A 1 526 ? -26.085 1.389 17.690 1.00 84.12 526 LYS A N 1
ATOM 4292 C CA . LYS A 1 526 ? -25.080 2.341 18.174 1.00 84.12 526 LYS A CA 1
ATOM 4293 C C . LYS A 1 526 ? -24.421 1.798 19.432 1.00 84.12 526 LYS A C 1
ATOM 4295 O O . LYS A 1 526 ? -25.039 1.143 20.258 1.00 84.12 526 LYS A O 1
ATOM 4300 N N . VAL A 1 527 ? -23.152 2.134 19.629 1.00 80.25 527 VAL A N 1
ATOM 4301 C CA . VAL A 1 527 ? -22.415 1.754 20.849 1.00 80.25 527 VAL A CA 1
ATOM 4302 C C . VAL A 1 527 ? -23.023 2.383 22.107 1.00 80.25 527 VAL A C 1
ATOM 4304 O O . VAL A 1 527 ? -22.982 1.784 23.175 1.00 80.25 527 VAL A O 1
ATOM 4307 N N . SER A 1 528 ? -23.648 3.558 21.985 1.00 80.19 528 SER A N 1
ATOM 4308 C CA . SER A 1 528 ? -24.329 4.232 23.096 1.00 80.19 528 SER A CA 1
ATOM 4309 C C . SER A 1 528 ? -25.489 3.422 23.684 1.00 80.19 528 SER A C 1
ATOM 4311 O O . SER A 1 528 ? -25.804 3.602 24.857 1.00 80.19 528 SER A O 1
ATOM 4313 N N . GLU A 1 529 ? -26.091 2.531 22.895 1.00 85.12 529 GLU A N 1
ATOM 4314 C CA . GLU A 1 529 ? -27.261 1.724 23.268 1.00 85.12 529 GLU A CA 1
ATOM 4315 C C . GLU A 1 529 ? -26.877 0.416 23.978 1.00 85.12 529 GLU A C 1
ATOM 4317 O O . GLU A 1 529 ? -27.752 -0.272 24.488 1.00 85.12 529 GLU A O 1
ATOM 4322 N N . LEU A 1 530 ? -25.585 0.074 24.036 1.00 85.12 530 LEU A N 1
ATOM 4323 C CA . LEU A 1 530 ? -25.135 -1.165 24.668 1.00 85.12 530 LEU A CA 1
ATOM 4324 C C . LEU A 1 530 ? -25.188 -1.091 26.210 1.00 85.12 530 LEU A C 1
ATOM 4326 O O . LEU A 1 530 ? -24.927 -0.017 26.780 1.00 85.12 530 LEU A O 1
ATOM 4330 N N . PRO A 1 531 ? -25.449 -2.223 26.892 1.00 88.50 531 PRO A N 1
ATOM 4331 C CA . PRO A 1 531 ? -25.206 -2.391 28.322 1.00 88.50 531 PRO A CA 1
ATOM 4332 C C . PRO A 1 531 ? -23.772 -2.015 28.725 1.00 88.50 531 PRO A C 1
ATOM 4334 O O . PRO A 1 531 ? -22.842 -2.048 27.917 1.00 88.50 531 PRO A O 1
ATOM 4337 N N . ALA A 1 532 ? -23.573 -1.658 29.997 1.00 85.69 532 ALA A N 1
ATOM 4338 C CA . ALA A 1 532 ? -22.266 -1.226 30.504 1.00 85.69 532 ALA A CA 1
ATOM 4339 C C . ALA A 1 532 ? -21.179 -2.315 30.381 1.00 85.69 532 ALA A C 1
ATOM 4341 O O . ALA A 1 532 ? -20.037 -2.005 30.044 1.00 85.69 532 ALA A O 1
ATOM 4342 N N . SER A 1 533 ? -21.542 -3.582 30.597 1.00 85.19 533 SER A N 1
ATOM 4343 C CA . SER A 1 533 ? -20.656 -4.743 30.432 1.00 85.19 533 SER A CA 1
ATOM 4344 C C . SER A 1 533 ? -20.159 -4.887 28.988 1.00 85.19 533 SER A C 1
ATOM 4346 O O . SER A 1 533 ? -18.958 -5.015 28.757 1.00 85.19 533 SER A O 1
ATOM 4348 N N . GLU A 1 534 ? -21.056 -4.778 28.006 1.00 88.81 534 GLU A N 1
ATOM 4349 C CA . GLU A 1 534 ? -20.724 -4.847 26.576 1.00 88.81 534 GLU A CA 1
ATOM 4350 C C . GLU A 1 534 ? -19.893 -3.640 26.110 1.00 88.81 534 GLU A C 1
ATOM 4352 O O . GLU A 1 534 ? -18.965 -3.792 25.313 1.00 88.81 534 GLU A O 1
ATOM 4357 N N . LYS A 1 535 ? -20.165 -2.439 26.642 1.00 86.19 535 LYS A N 1
ATOM 4358 C CA . LYS A 1 535 ? -19.340 -1.243 26.387 1.00 86.19 535 LYS A CA 1
ATOM 4359 C C . LYS A 1 535 ? -17.899 -1.442 26.849 1.00 86.19 535 LYS A C 1
ATOM 4361 O O . LYS A 1 535 ? -16.983 -1.113 26.101 1.00 86.19 535 LYS A O 1
ATOM 4366 N N . LEU A 1 536 ? -17.699 -2.031 28.030 1.00 86.94 536 LEU A N 1
ATOM 4367 C CA . LEU A 1 536 ? -16.365 -2.310 28.563 1.00 86.94 536 LEU A CA 1
ATOM 4368 C C . LEU A 1 536 ? -15.587 -3.296 27.681 1.00 86.94 536 LEU A C 1
ATOM 4370 O O . LEU A 1 536 ? -14.398 -3.084 27.438 1.00 86.94 536 LEU A O 1
ATOM 4374 N N . ILE A 1 537 ? -16.244 -4.352 27.187 1.00 90.25 537 ILE A N 1
ATOM 4375 C CA . ILE A 1 537 ? -15.643 -5.286 26.219 1.00 90.25 537 ILE A CA 1
ATOM 4376 C C . ILE A 1 537 ? -15.214 -4.504 24.979 1.00 90.25 537 ILE A C 1
ATOM 4378 O O . ILE A 1 537 ? -14.050 -4.534 24.592 1.00 90.25 537 ILE A O 1
ATOM 4382 N N . LEU A 1 538 ? -16.130 -3.726 24.409 1.00 86.75 538 LEU A N 1
ATOM 4383 C CA . LEU A 1 538 ? -15.917 -2.981 23.177 1.00 86.75 538 LEU A CA 1
ATOM 4384 C C . LEU A 1 538 ? -14.791 -1.939 23.281 1.00 86.75 538 LEU A C 1
ATOM 4386 O O . LEU A 1 538 ? -14.024 -1.778 22.329 1.00 86.75 538 LEU A O 1
ATOM 4390 N N . ASP A 1 539 ? -14.652 -1.250 24.412 1.00 85.00 539 ASP A N 1
ATOM 4391 C CA . ASP A 1 539 ? -13.569 -0.287 24.625 1.00 85.00 539 ASP A CA 1
ATOM 4392 C C . ASP A 1 539 ? -12.207 -0.984 24.785 1.00 85.00 539 ASP A C 1
ATOM 4394 O O . ASP A 1 539 ? -11.234 -0.566 24.145 1.00 85.00 539 ASP A O 1
ATOM 4398 N N . LYS A 1 540 ? -12.144 -2.117 25.504 1.00 89.81 540 LYS A N 1
ATOM 4399 C CA . LYS A 1 540 ? -10.942 -2.973 25.549 1.00 89.81 540 LYS A CA 1
ATOM 4400 C C . LYS A 1 540 ? -10.558 -3.472 24.155 1.00 89.81 540 LYS A C 1
ATOM 4402 O O . LYS A 1 540 ? -9.395 -3.369 23.763 1.00 89.81 540 LYS A O 1
ATOM 4407 N N . THR A 1 541 ? -11.527 -3.948 23.374 1.00 91.56 541 THR A N 1
ATOM 4408 C CA . THR A 1 541 ? -11.302 -4.422 22.002 1.00 91.56 541 THR A CA 1
ATOM 4409 C C . THR A 1 541 ? -10.808 -3.303 21.096 1.00 91.56 541 THR A C 1
ATOM 4411 O O . THR A 1 541 ? -9.872 -3.510 20.333 1.00 91.56 541 THR A O 1
ATOM 4414 N N . ARG A 1 542 ? -11.372 -2.092 21.186 1.00 89.31 542 ARG A N 1
ATOM 4415 C CA . ARG A 1 542 ? -10.892 -0.929 20.417 1.00 89.31 542 ARG A CA 1
ATOM 4416 C C . ARG A 1 542 ? -9.451 -0.581 20.748 1.00 89.31 542 ARG A C 1
ATOM 4418 O O . ARG A 1 542 ? -8.680 -0.303 19.831 1.00 89.31 542 ARG A O 1
ATOM 4425 N N . ARG A 1 543 ? -9.091 -0.594 22.034 1.00 90.00 543 ARG A N 1
ATOM 4426 C CA . ARG A 1 543 ? -7.717 -0.349 22.477 1.00 90.00 543 ARG A CA 1
ATOM 4427 C C . ARG A 1 543 ? -6.774 -1.401 21.905 1.00 90.00 543 ARG A C 1
ATOM 4429 O O . ARG A 1 543 ? -5.799 -1.025 21.260 1.00 90.00 543 ARG A O 1
ATOM 4436 N N . LYS A 1 544 ? -7.098 -2.689 22.061 1.00 94.50 544 LYS A N 1
ATOM 4437 C CA . LYS A 1 544 ? -6.265 -3.791 21.559 1.00 94.50 544 LYS A CA 1
ATOM 4438 C C . LYS A 1 544 ? -6.157 -3.791 20.036 1.00 94.50 544 LYS A C 1
ATOM 4440 O O . LYS A 1 544 ? -5.057 -3.900 19.514 1.00 94.50 544 LYS A O 1
ATOM 4445 N N . LYS A 1 545 ? -7.259 -3.555 19.321 1.00 92.44 545 LYS A N 1
ATOM 4446 C CA . LYS A 1 545 ? -7.259 -3.367 17.864 1.00 92.44 545 LYS A CA 1
ATOM 4447 C C . LYS A 1 545 ? -6.326 -2.229 17.453 1.00 92.44 545 LYS A C 1
ATOM 4449 O O . LYS A 1 545 ? -5.530 -2.391 16.537 1.00 92.44 545 LYS A O 1
ATOM 4454 N N . GLY A 1 546 ? -6.397 -1.094 18.149 1.00 91.06 546 GLY A N 1
ATOM 4455 C CA . GLY A 1 546 ? -5.512 0.037 17.894 1.00 91.06 546 GLY A CA 1
ATOM 4456 C C . GLY A 1 546 ? -4.036 -0.299 18.114 1.00 91.06 546 GLY A C 1
ATOM 4457 O O . GLY A 1 546 ? -3.198 0.106 17.311 1.00 91.06 546 GLY A O 1
ATOM 4458 N N . GLN A 1 547 ? -3.729 -1.071 19.161 1.00 94.56 547 GLN A N 1
ATOM 4459 C CA . GLN A 1 547 ? -2.380 -1.579 19.420 1.00 94.56 547 GLN A CA 1
ATOM 4460 C C . GLN A 1 547 ? -1.909 -2.522 18.305 1.00 94.56 547 GLN A C 1
ATOM 4462 O O . GLN A 1 547 ? -0.802 -2.339 17.817 1.00 94.56 547 GLN A O 1
ATOM 4467 N N . ILE A 1 548 ? -2.746 -3.465 17.855 1.00 95.44 548 ILE A N 1
ATOM 4468 C CA . ILE A 1 548 ? -2.425 -4.396 16.758 1.00 95.44 548 ILE A CA 1
ATOM 4469 C C . ILE A 1 548 ? -2.117 -3.632 15.467 1.00 95.44 548 ILE A C 1
ATOM 4471 O O . ILE A 1 548 ? -1.060 -3.826 14.880 1.00 95.44 548 ILE A O 1
ATOM 4475 N N . GLU A 1 549 ? -2.990 -2.719 15.031 1.00 92.38 549 GLU A N 1
ATOM 4476 C CA . GLU A 1 549 ? -2.791 -2.009 13.758 1.00 92.38 549 GLU A CA 1
ATOM 4477 C C . GLU A 1 549 ? -1.550 -1.092 13.775 1.00 92.38 549 GLU A C 1
ATOM 4479 O O . GLU A 1 549 ? -0.898 -0.892 12.746 1.00 92.38 549 GLU A O 1
ATOM 4484 N N . LEU A 1 550 ? -1.218 -0.516 14.937 1.00 93.62 550 LEU A N 1
ATOM 4485 C CA . LEU A 1 550 ? 0.008 0.265 15.108 1.00 93.62 550 LEU A CA 1
ATOM 4486 C C . LEU A 1 550 ? 1.248 -0.622 15.207 1.00 93.62 550 LEU A C 1
ATOM 4488 O O . LEU A 1 550 ? 2.270 -0.257 14.639 1.00 93.62 550 LEU A O 1
ATOM 4492 N N . ALA A 1 551 ? 1.151 -1.774 15.871 1.00 96.31 551 ALA A N 1
ATOM 4493 C CA . ALA A 1 551 ? 2.222 -2.757 15.941 1.00 96.31 551 ALA A CA 1
ATOM 4494 C C . ALA A 1 551 ? 2.572 -3.290 14.549 1.00 96.31 551 ALA A C 1
ATOM 4496 O O . ALA A 1 551 ? 3.736 -3.256 14.183 1.00 96.31 551 ALA A O 1
ATOM 4497 N N . LEU A 1 552 ? 1.572 -3.655 13.741 1.00 94.50 552 LEU A N 1
ATOM 4498 C CA . LEU A 1 552 ? 1.760 -4.051 12.341 1.00 94.50 552 LEU A CA 1
ATOM 4499 C C . LEU A 1 552 ? 2.467 -2.961 11.528 1.00 94.50 552 LEU A C 1
ATOM 4501 O O . LEU A 1 552 ? 3.400 -3.242 10.792 1.00 94.50 552 LEU A O 1
ATOM 4505 N N . SER A 1 553 ? 2.074 -1.695 11.694 1.00 93.94 553 SER A N 1
ATOM 4506 C CA . SER A 1 553 ? 2.731 -0.589 10.978 1.00 93.94 553 SER A CA 1
ATOM 4507 C C . SER A 1 553 ? 4.161 -0.341 11.464 1.00 93.94 553 SER A C 1
ATOM 4509 O O . SER A 1 553 ? 5.015 0.046 10.676 1.00 93.94 553 SER A O 1
ATOM 4511 N N . LEU A 1 554 ? 4.418 -0.548 12.759 1.00 94.62 554 LEU A N 1
ATOM 4512 C CA . LEU A 1 554 ? 5.746 -0.444 13.359 1.00 94.62 554 LEU A CA 1
ATOM 4513 C C . LEU A 1 554 ? 6.646 -1.618 12.948 1.00 94.62 554 LEU A C 1
ATOM 4515 O O . LEU A 1 554 ? 7.853 -1.427 12.843 1.00 94.62 554 LEU A O 1
ATOM 4519 N N . SER A 1 555 ? 6.090 -2.799 12.665 1.00 95.12 555 SER A N 1
ATOM 4520 C CA . SER A 1 555 ? 6.853 -3.948 12.164 1.00 95.12 555 SER A CA 1
ATOM 4521 C C . SER A 1 555 ? 7.599 -3.631 10.865 1.00 95.12 555 SER A C 1
ATOM 4523 O O . SER A 1 555 ? 8.719 -4.101 10.719 1.00 95.12 555 SER A O 1
ATOM 4525 N N . ALA A 1 556 ? 7.061 -2.760 9.999 1.00 92.69 556 ALA A N 1
ATOM 4526 C CA . ALA A 1 556 ? 7.763 -2.274 8.802 1.00 92.69 556 ALA A CA 1
ATOM 4527 C C . ALA A 1 556 ? 9.061 -1.516 9.121 1.00 92.69 556 ALA A C 1
ATOM 4529 O O . ALA A 1 556 ? 9.968 -1.475 8.306 1.00 92.69 556 ALA A O 1
ATOM 4530 N N . VAL A 1 557 ? 9.159 -0.899 10.302 1.00 92.50 557 VAL A N 1
ATOM 4531 C CA . VAL A 1 557 ? 10.399 -0.269 10.777 1.00 92.50 557 VAL A CA 1
ATOM 4532 C C . VAL A 1 557 ? 11.289 -1.316 11.442 1.00 92.50 557 VAL A C 1
ATOM 4534 O O . VAL A 1 557 ? 12.481 -1.375 11.169 1.00 92.50 557 VAL A O 1
ATOM 4537 N N . LEU A 1 558 ? 10.721 -2.160 12.311 1.00 93.44 558 LEU A N 1
ATOM 4538 C CA . LEU A 1 558 ? 11.502 -3.114 13.108 1.00 93.44 558 LEU A CA 1
ATOM 4539 C C . LEU A 1 558 ? 12.165 -4.224 12.284 1.00 93.44 558 LEU A C 1
ATOM 4541 O O . LEU A 1 558 ? 13.183 -4.735 12.731 1.00 93.44 558 LEU A O 1
ATOM 4545 N N . GLN A 1 559 ? 11.642 -4.561 11.101 1.00 90.44 559 GLN A N 1
ATOM 4546 C CA . GLN A 1 559 ? 12.297 -5.484 10.160 1.00 90.44 559 GLN A CA 1
ATOM 4547 C C . GLN A 1 559 ? 13.702 -5.013 9.745 1.00 90.44 559 GLN A C 1
ATOM 4549 O O . GLN A 1 559 ? 14.558 -5.836 9.446 1.00 90.44 559 GLN A O 1
ATOM 4554 N N . TYR A 1 560 ? 13.959 -3.701 9.791 1.00 87.62 560 TYR A N 1
ATOM 4555 C CA . TYR A 1 560 ? 15.211 -3.089 9.326 1.00 87.62 560 TYR A CA 1
ATOM 4556 C C . TYR A 1 560 ? 16.002 -2.412 10.449 1.00 87.62 560 TYR A C 1
ATOM 4558 O O . TYR A 1 560 ? 17.037 -1.795 10.217 1.00 87.62 560 TYR A O 1
ATOM 4566 N N . VAL A 1 561 ? 15.537 -2.554 11.691 1.00 85.75 561 VAL A N 1
ATOM 4567 C CA . VAL A 1 561 ? 16.260 -2.152 12.900 1.00 85.75 561 VAL A CA 1
ATOM 4568 C C . VAL A 1 561 ? 16.721 -3.434 13.586 1.00 85.75 561 VAL A C 1
ATOM 4570 O O . VAL A 1 561 ? 16.056 -3.964 14.474 1.00 85.75 561 VAL A O 1
ATOM 4573 N N . THR A 1 562 ? 17.830 -3.983 13.096 1.00 73.88 562 THR A N 1
ATOM 4574 C CA . THR A 1 562 ? 18.163 -5.407 13.254 1.00 73.88 562 THR A CA 1
ATOM 4575 C C . THR A 1 562 ? 18.738 -5.758 14.623 1.00 73.88 562 THR A C 1
ATOM 4577 O O . THR A 1 562 ? 18.623 -6.903 15.069 1.00 73.88 562 THR A O 1
ATOM 4580 N N . THR A 1 563 ? 19.339 -4.806 15.346 1.00 88.06 563 THR A N 1
ATOM 4581 C CA . THR A 1 563 ? 19.938 -5.119 16.646 1.00 88.06 563 THR A CA 1
ATOM 4582 C C . THR A 1 563 ? 18.975 -4.873 17.802 1.00 88.06 563 THR A C 1
ATOM 4584 O O . THR A 1 563 ? 18.279 -3.860 17.901 1.00 88.06 563 THR A O 1
ATOM 4587 N N . LYS A 1 564 ? 19.029 -5.760 18.805 1.00 91.19 564 LYS A N 1
ATOM 4588 C CA . LYS A 1 564 ? 18.301 -5.582 20.072 1.00 91.19 564 LYS A CA 1
ATOM 4589 C C . LYS A 1 564 ? 18.575 -4.212 20.709 1.00 91.19 564 LYS A C 1
ATOM 4591 O O . LYS A 1 564 ? 17.680 -3.641 21.326 1.00 91.19 564 LYS A O 1
ATOM 4596 N N . LYS A 1 565 ? 19.802 -3.691 20.579 1.00 92.88 565 LYS A N 1
ATOM 4597 C CA . LYS A 1 565 ? 20.192 -2.380 21.114 1.00 92.88 565 LYS A CA 1
ATOM 4598 C C . LYS A 1 565 ? 19.448 -1.251 20.403 1.00 92.88 565 LYS A C 1
ATOM 4600 O O . LYS A 1 565 ? 18.882 -0.405 21.087 1.00 92.88 565 LYS A O 1
ATOM 4605 N N . GLU A 1 566 ? 19.410 -1.253 19.075 1.00 88.31 566 GLU A N 1
ATOM 4606 C CA . GLU A 1 566 ? 18.698 -0.229 18.302 1.00 88.31 566 GLU A CA 1
ATOM 4607 C C . GLU A 1 566 ? 17.193 -0.271 18.563 1.00 88.31 566 GLU A C 1
ATOM 4609 O O . GLU A 1 566 ? 16.596 0.779 18.789 1.00 88.31 566 GLU A O 1
ATOM 4614 N N . ILE A 1 567 ? 16.593 -1.464 18.658 1.00 90.25 567 ILE A N 1
ATOM 4615 C CA . ILE A 1 567 ? 15.177 -1.615 19.027 1.00 90.25 567 ILE A CA 1
ATOM 4616 C C . ILE A 1 567 ? 14.907 -0.998 20.408 1.00 90.25 567 ILE A C 1
ATOM 4618 O O . ILE A 1 567 ? 13.936 -0.256 20.574 1.00 90.25 567 ILE A O 1
ATOM 4622 N N . GLN A 1 568 ? 15.759 -1.256 21.411 1.00 92.50 568 GLN A N 1
ATOM 4623 C CA . GLN A 1 568 ? 15.597 -0.646 22.738 1.00 92.50 568 GLN A CA 1
ATOM 4624 C C . GLN A 1 568 ? 15.788 0.875 22.711 1.00 92.50 568 GLN A C 1
ATOM 4626 O O . GLN A 1 568 ? 15.048 1.583 23.398 1.00 92.50 568 GLN A O 1
ATOM 4631 N N . THR A 1 569 ? 16.734 1.384 21.919 1.00 90.62 569 THR A N 1
ATOM 4632 C CA . THR A 1 569 ? 16.934 2.827 21.722 1.00 90.62 569 THR A CA 1
ATOM 4633 C C . THR A 1 569 ? 15.696 3.461 21.094 1.00 90.62 569 THR A C 1
ATOM 4635 O O . THR A 1 569 ? 15.112 4.362 21.694 1.00 90.62 569 THR A O 1
ATOM 4638 N N . LEU A 1 570 ? 15.226 2.935 19.957 1.00 90.50 570 LEU A N 1
ATOM 4639 C CA . LEU A 1 570 ? 14.021 3.396 19.265 1.00 90.50 570 LEU A CA 1
ATOM 4640 C C . LEU A 1 570 ? 12.807 3.377 20.201 1.00 90.50 570 LEU A C 1
ATOM 4642 O O . LEU A 1 570 ? 12.066 4.358 20.290 1.00 90.50 570 LEU A O 1
ATOM 4646 N N . LYS A 1 571 ? 12.620 2.294 20.961 1.00 93.50 571 LYS A N 1
ATOM 4647 C CA . LYS A 1 571 ? 11.560 2.179 21.970 1.00 93.50 571 LYS A CA 1
ATOM 4648 C C . LYS A 1 571 ? 11.673 3.249 23.051 1.00 93.50 571 LYS A C 1
ATOM 4650 O O . LYS A 1 571 ? 10.677 3.900 23.372 1.00 93.50 571 LYS A O 1
ATOM 4655 N N . GLY A 1 572 ? 12.865 3.441 23.614 1.00 91.94 572 GLY A N 1
ATOM 4656 C CA . GLY A 1 572 ? 13.131 4.446 24.640 1.00 91.94 572 GLY A CA 1
ATOM 4657 C C . GLY A 1 572 ? 12.833 5.862 24.150 1.00 91.94 572 GLY A C 1
ATOM 4658 O O . GLY A 1 572 ? 12.106 6.608 24.812 1.00 91.94 572 GLY A O 1
ATOM 4659 N N . GLU A 1 573 ? 13.324 6.212 22.963 1.00 89.50 573 GLU A N 1
ATOM 4660 C CA . GLU A 1 573 ? 13.071 7.499 22.314 1.00 89.50 573 GLU A CA 1
ATOM 4661 C C . GLU A 1 573 ? 11.584 7.711 22.021 1.00 89.50 573 GLU A C 1
ATOM 4663 O O . GLU A 1 573 ? 11.041 8.766 22.354 1.00 89.50 573 GLU A O 1
ATOM 4668 N N . THR A 1 574 ? 10.902 6.691 21.492 1.00 88.69 574 THR A N 1
ATOM 4669 C CA . THR A 1 574 ? 9.464 6.742 21.189 1.00 88.69 574 THR A CA 1
ATOM 4670 C C . THR A 1 574 ? 8.648 7.006 22.449 1.00 88.69 574 THR A C 1
ATOM 4672 O O . THR A 1 574 ? 7.827 7.926 22.495 1.00 88.69 574 THR A O 1
ATOM 4675 N N . VAL A 1 575 ? 8.896 6.239 23.515 1.00 90.38 575 VAL A N 1
ATOM 4676 C CA . VAL A 1 575 ? 8.201 6.402 24.799 1.00 90.38 575 VAL A CA 1
ATOM 4677 C C . VAL A 1 575 ? 8.454 7.796 25.371 1.00 90.38 575 VAL A C 1
ATOM 4679 O O . VAL A 1 575 ? 7.513 8.462 25.807 1.00 90.38 575 VAL A O 1
ATOM 4682 N N . ASN A 1 576 ? 9.698 8.276 25.342 1.00 89.00 576 ASN A N 1
ATOM 4683 C CA . ASN A 1 576 ? 10.043 9.606 25.840 1.00 89.00 576 ASN A CA 1
ATOM 4684 C C . ASN A 1 576 ? 9.359 10.719 25.033 1.00 89.00 576 ASN A C 1
ATOM 4686 O O . ASN A 1 576 ? 8.807 11.648 25.629 1.00 89.00 576 ASN A O 1
ATOM 4690 N N . ALA A 1 577 ? 9.324 10.606 23.703 1.00 86.31 577 ALA A N 1
ATOM 4691 C CA . ALA A 1 577 ? 8.651 11.556 22.821 1.00 86.31 577 ALA A CA 1
ATOM 4692 C C . ALA A 1 577 ? 7.134 11.590 23.064 1.00 86.31 577 ALA A C 1
ATOM 4694 O O . ALA A 1 577 ? 6.538 12.670 23.154 1.00 86.31 577 ALA A O 1
ATOM 4695 N N . VAL A 1 578 ? 6.499 10.428 23.237 1.00 87.25 578 VAL A N 1
ATOM 4696 C CA . VAL A 1 578 ? 5.073 10.332 23.584 1.00 87.25 578 VAL A CA 1
ATOM 4697 C C . VAL A 1 578 ? 4.800 10.984 24.935 1.00 87.25 578 VAL A C 1
ATOM 4699 O O . VAL A 1 578 ? 3.905 11.821 25.041 1.00 87.25 578 VAL A O 1
ATOM 4702 N N . ILE A 1 579 ? 5.600 10.676 25.958 1.00 89.25 579 ILE A N 1
ATOM 4703 C CA . ILE A 1 579 ? 5.448 11.263 27.295 1.00 89.25 579 ILE A CA 1
ATOM 4704 C C . ILE A 1 579 ? 5.628 12.781 27.250 1.00 89.25 579 ILE A C 1
ATOM 4706 O O . ILE A 1 579 ? 4.854 13.498 27.882 1.00 89.25 579 ILE A O 1
ATOM 4710 N N . ALA A 1 580 ? 6.612 13.289 26.506 1.00 87.94 580 ALA A N 1
ATOM 4711 C CA . ALA A 1 580 ? 6.822 14.724 26.344 1.00 87.94 580 ALA A CA 1
ATOM 4712 C C . ALA A 1 580 ? 5.593 15.409 25.720 1.00 87.94 580 ALA A C 1
ATOM 4714 O O . ALA A 1 580 ? 5.156 16.448 26.211 1.00 87.94 580 ALA A O 1
ATOM 4715 N N . ASN A 1 581 ? 4.981 14.801 24.700 1.00 83.75 581 ASN A N 1
ATOM 4716 C CA . ASN A 1 581 ? 3.755 15.315 24.081 1.00 83.75 581 ASN A CA 1
ATOM 4717 C C . ASN A 1 581 ? 2.545 15.257 25.025 1.00 83.75 581 ASN A C 1
ATOM 4719 O O . ASN A 1 581 ? 1.796 16.228 25.129 1.00 83.75 581 ASN A O 1
ATOM 4723 N N . VAL A 1 582 ? 2.377 14.166 25.775 1.00 83.25 582 VAL A N 1
ATOM 4724 C CA . VAL A 1 582 ? 1.307 14.042 26.779 1.00 83.25 582 VAL A CA 1
ATOM 4725 C C . VAL A 1 582 ? 1.496 15.054 27.917 1.00 83.25 582 VAL A C 1
ATOM 4727 O O . VAL A 1 582 ? 0.520 15.636 28.381 1.00 83.25 582 VAL A O 1
ATOM 4730 N N . LYS A 1 583 ? 2.734 15.351 28.332 1.00 86.88 583 LYS A N 1
ATOM 4731 C CA . LYS A 1 583 ? 3.031 16.392 29.336 1.00 86.88 583 LYS A CA 1
ATOM 4732 C C . LYS A 1 583 ? 2.655 17.805 28.878 1.00 86.88 583 LYS A C 1
ATOM 4734 O O . LYS A 1 583 ? 2.317 18.642 29.711 1.00 86.88 583 LYS A O 1
ATOM 4739 N N . LYS A 1 584 ? 2.686 18.076 27.569 1.00 84.00 584 LYS A N 1
ATOM 4740 C CA . LYS A 1 584 ? 2.227 19.355 27.000 1.00 84.00 584 LYS A CA 1
ATOM 4741 C C . LYS A 1 584 ? 0.703 19.506 27.050 1.00 84.00 584 LYS A C 1
ATOM 4743 O O . LYS A 1 584 ? 0.201 20.626 26.950 1.00 84.00 584 LYS A O 1
ATOM 4748 N N . LEU A 1 585 ? -0.049 18.413 27.224 1.00 78.25 585 LEU A N 1
ATOM 4749 C CA . LEU A 1 585 ? -1.490 18.491 27.443 1.00 78.25 585 LEU A CA 1
ATOM 4750 C C . LEU A 1 585 ? -1.761 19.168 28.781 1.00 78.25 585 LEU A C 1
ATOM 4752 O O . LEU A 1 585 ? -1.267 18.734 29.819 1.00 78.25 585 LEU A O 1
ATOM 4756 N N . LYS A 1 586 ? -2.609 20.194 28.752 1.00 76.00 586 LYS A N 1
ATOM 4757 C CA . LYS A 1 586 ? -3.252 20.752 29.941 1.00 76.00 586 LYS A CA 1
ATOM 4758 C C . LYS A 1 586 ? -4.681 20.199 29.990 1.00 76.00 586 LYS A C 1
ATOM 4760 O O . LYS A 1 586 ? -5.535 20.743 29.284 1.00 76.00 586 LYS A O 1
ATOM 4765 N N . PRO A 1 587 ? -4.950 19.100 30.727 1.00 68.75 587 PRO A N 1
ATOM 4766 C CA . PRO A 1 587 ? -6.311 18.629 30.957 1.00 68.75 587 PRO A CA 1
ATOM 4767 C C . PRO A 1 587 ? -7.174 19.802 31.431 1.00 68.75 587 PRO A C 1
ATOM 4769 O O . PRO A 1 587 ? -6.837 20.449 32.416 1.00 68.75 587 PRO A O 1
ATOM 4772 N N . GLN A 1 588 ? -8.254 20.110 30.716 1.00 63.12 588 GLN A N 1
ATOM 4773 C CA . GLN A 1 588 ? -9.252 21.077 31.171 1.00 63.12 588 GLN A CA 1
ATOM 4774 C C . GLN A 1 588 ? -10.300 20.287 31.966 1.00 63.12 588 GLN A C 1
ATOM 4776 O O . GLN A 1 588 ? -11.053 19.526 31.351 1.00 63.12 588 GLN A O 1
ATOM 4781 N N . PRO A 1 589 ? -10.356 20.390 33.306 1.00 61.88 589 PRO A N 1
ATOM 4782 C CA . PRO A 1 589 ? -11.403 19.737 34.078 1.00 61.88 589 PRO A CA 1
ATOM 4783 C C . PRO A 1 589 ? -12.741 20.413 33.765 1.00 61.88 589 PRO A C 1
ATOM 4785 O O . PRO A 1 589 ? -13.068 21.456 34.313 1.00 61.88 589 PRO A O 1
ATOM 4788 N N . THR A 1 590 ? -13.536 19.832 32.868 1.00 58.31 590 THR A N 1
ATOM 4789 C CA . THR A 1 590 ? -14.739 20.505 32.346 1.00 58.31 590 THR A CA 1
ATOM 4790 C C . THR A 1 590 ? -15.892 20.645 33.339 1.00 58.31 590 THR A C 1
ATOM 4792 O O . THR A 1 590 ? -16.860 21.320 33.018 1.00 58.31 590 THR A O 1
ATOM 4795 N N . HIS A 1 591 ? -15.797 20.047 34.532 1.00 57.22 591 HIS A N 1
ATOM 4796 C CA . HIS A 1 591 ? -16.829 20.121 35.580 1.00 57.22 591 HIS A CA 1
ATOM 4797 C C . HIS A 1 591 ? -16.279 20.156 37.017 1.00 57.22 591 HIS A C 1
ATOM 4799 O O . HIS A 1 591 ? -17.050 20.044 37.963 1.00 57.22 591 HIS A O 1
ATOM 4805 N N . TRP A 1 592 ? -14.962 20.297 37.200 1.00 53.94 592 TRP A N 1
ATOM 4806 C CA . TRP A 1 592 ? -14.343 20.320 38.530 1.00 53.94 592 TRP A CA 1
ATOM 4807 C C . TRP A 1 592 ? -13.686 21.682 38.729 1.00 53.94 592 TRP A C 1
ATOM 4809 O O . TRP A 1 592 ? -12.479 21.834 38.537 1.00 53.94 592 TRP A O 1
ATOM 4819 N N . GLU A 1 593 ? -14.496 22.692 39.038 1.00 46.25 593 GLU A N 1
ATOM 4820 C CA . GLU A 1 593 ? -13.985 24.026 39.347 1.00 46.25 593 GLU A CA 1
ATOM 4821 C C . GLU A 1 593 ? -13.022 23.951 40.547 1.00 46.25 593 GLU A C 1
ATOM 4823 O O . GLU A 1 593 ? -13.375 23.488 41.631 1.00 46.25 593 GLU A O 1
ATOM 4828 N N . GLY A 1 594 ? -11.774 24.382 40.330 1.00 54.41 594 GLY A N 1
ATOM 4829 C CA . GLY A 1 594 ? -10.858 24.773 41.407 1.00 54.41 594 GLY A CA 1
ATOM 4830 C C . GLY A 1 594 ? -9.875 23.731 41.950 1.00 54.41 594 GLY A C 1
ATOM 4831 O O . GLY A 1 594 ? -9.311 23.961 43.016 1.00 54.41 594 GLY A O 1
ATOM 4832 N N . LYS A 1 595 ? -9.627 22.594 41.282 1.00 60.12 595 LYS A N 1
ATOM 4833 C CA . LYS A 1 595 ? -8.727 21.552 41.823 1.00 60.12 595 LYS A CA 1
ATOM 4834 C C . LYS A 1 595 ? -7.573 21.194 40.880 1.00 60.12 595 LYS A C 1
ATOM 4836 O O . LYS A 1 595 ? -7.644 20.216 40.144 1.00 60.12 595 LYS A O 1
ATOM 4841 N N . GLU A 1 596 ? -6.474 21.951 40.958 1.00 67.06 596 GLU A N 1
ATOM 4842 C CA . GLU A 1 596 ? -5.206 21.682 40.243 1.00 67.06 596 GLU A CA 1
ATOM 4843 C C . GLU A 1 596 ? -4.690 20.244 40.438 1.00 67.06 596 GLU A C 1
ATOM 4845 O O . GLU A 1 596 ? -4.134 19.642 39.517 1.00 67.06 596 GLU A O 1
ATOM 4850 N N . TRP A 1 597 ? -4.941 19.647 41.609 1.00 63.47 597 TRP A N 1
ATOM 4851 C CA . TRP A 1 597 ? -4.550 18.266 41.904 1.00 63.47 597 TRP A CA 1
ATOM 4852 C C . TRP A 1 597 ? -5.220 17.235 40.981 1.00 63.47 597 TRP A C 1
ATOM 4854 O O . TRP A 1 597 ? -4.610 16.211 40.669 1.00 63.47 597 TRP A O 1
ATOM 4864 N N . ALA A 1 598 ? -6.442 17.500 40.501 1.00 66.12 598 ALA A N 1
ATOM 4865 C CA . ALA A 1 598 ? -7.150 16.600 39.592 1.00 66.12 598 ALA A CA 1
ATOM 4866 C C . ALA A 1 598 ? -6.477 16.570 38.210 1.00 66.12 598 ALA A C 1
ATOM 4868 O O . ALA A 1 598 ? -6.347 15.506 37.606 1.00 66.12 598 ALA A O 1
ATOM 4869 N N . THR A 1 599 ? -5.961 17.711 37.745 1.00 74.44 599 THR A N 1
ATOM 4870 C CA . THR A 1 599 ? -5.202 17.826 36.491 1.00 74.44 599 THR A CA 1
ATOM 4871 C C . THR A 1 599 ? -3.902 17.025 36.551 1.00 74.44 599 THR A C 1
ATOM 4873 O O . THR A 1 599 ? -3.601 16.279 35.620 1.00 74.44 599 THR A O 1
ATOM 4876 N N . ALA A 1 600 ? -3.160 17.119 37.660 1.00 81.75 600 ALA A N 1
ATOM 4877 C CA . ALA A 1 600 ? -1.920 16.367 37.856 1.00 81.75 600 ALA A CA 1
ATOM 4878 C C . ALA A 1 600 ? -2.164 14.848 37.930 1.00 81.75 600 ALA A C 1
ATOM 4880 O O . ALA A 1 600 ? -1.425 14.072 37.324 1.00 81.75 600 ALA A O 1
ATOM 4881 N N . ALA A 1 601 ? -3.225 14.418 38.623 1.00 82.06 601 ALA A N 1
ATOM 4882 C CA . ALA A 1 601 ? -3.606 13.009 38.706 1.00 82.06 601 ALA A CA 1
ATOM 4883 C C . ALA A 1 601 ? -4.017 12.439 37.337 1.00 82.06 601 ALA A C 1
ATOM 4885 O O . ALA A 1 601 ? -3.517 11.386 36.940 1.00 82.06 601 ALA A O 1
ATOM 4886 N N . ILE A 1 602 ? -4.858 13.161 36.582 1.00 79.75 602 ILE A N 1
ATOM 4887 C CA . ILE A 1 602 ? -5.254 12.777 35.218 1.00 79.75 602 ILE A CA 1
ATOM 4888 C C . ILE A 1 602 ? -4.021 12.688 34.318 1.00 79.75 602 ILE A C 1
ATOM 4890 O O . ILE A 1 602 ? -3.844 11.702 33.610 1.00 79.75 602 ILE A O 1
ATOM 4894 N N . GLN A 1 603 ? -3.134 13.683 34.363 1.00 84.94 603 GLN A N 1
ATOM 4895 C CA . GLN A 1 603 ? -1.927 13.687 33.541 1.00 84.94 603 GLN A CA 1
ATOM 4896 C C . GLN A 1 603 ? -0.989 12.520 33.877 1.00 84.94 603 GLN A C 1
ATOM 4898 O O . GLN A 1 603 ? -0.471 11.875 32.964 1.00 84.94 603 GLN A O 1
ATOM 4903 N N . LYS A 1 604 ? -0.790 12.215 35.166 1.00 88.56 604 LYS A N 1
ATOM 4904 C CA . LYS A 1 604 ? 0.010 11.065 35.612 1.00 88.56 604 LYS A CA 1
ATOM 4905 C C . LYS A 1 604 ? -0.544 9.753 35.059 1.00 88.56 604 LYS A C 1
ATOM 4907 O O . LYS A 1 604 ? 0.231 8.928 34.577 1.00 88.56 604 LYS A O 1
ATOM 4912 N N . GLU A 1 605 ? -1.861 9.581 35.080 1.00 84.50 605 GLU A N 1
ATOM 4913 C CA . GLU A 1 605 ? -2.489 8.380 34.537 1.00 84.50 605 GLU A CA 1
ATOM 4914 C C . GLU A 1 605 ? -2.401 8.317 33.010 1.00 84.50 605 GLU A C 1
ATOM 4916 O O . GLU A 1 605 ? -2.067 7.272 32.465 1.00 84.50 605 GLU A O 1
ATOM 4921 N N . LEU A 1 606 ? -2.608 9.430 32.300 1.00 83.56 606 LEU A N 1
ATOM 4922 C CA . LEU A 1 606 ? -2.438 9.468 30.842 1.00 83.56 606 LEU A CA 1
ATOM 4923 C C . LEU A 1 606 ? -1.019 9.077 30.429 1.00 83.56 606 LEU A C 1
ATOM 4925 O O . LEU A 1 606 ? -0.838 8.334 29.469 1.00 83.56 606 LEU A O 1
ATOM 4929 N N . ILE A 1 607 ? -0.011 9.553 31.166 1.00 89.44 607 ILE A N 1
ATOM 4930 C CA . ILE A 1 607 ? 1.390 9.172 30.955 1.00 89.44 607 ILE A CA 1
ATOM 4931 C C . ILE A 1 607 ? 1.579 7.670 31.173 1.00 89.44 607 ILE A C 1
ATOM 4933 O O . ILE A 1 607 ? 2.279 7.026 30.391 1.00 89.44 607 ILE A O 1
ATOM 4937 N N . LYS A 1 608 ? 0.965 7.110 32.220 1.00 91.81 608 LYS A N 1
ATOM 4938 C CA . LYS A 1 608 ? 1.020 5.678 32.518 1.00 91.81 608 LYS A CA 1
ATOM 4939 C C . LYS A 1 608 ? 0.367 4.852 31.405 1.00 91.81 608 LYS A C 1
ATOM 4941 O O . LYS A 1 608 ? 1.036 3.988 30.850 1.00 91.81 608 LYS A O 1
ATOM 4946 N N . VAL A 1 609 ? -0.865 5.175 31.010 1.00 87.31 609 VAL A N 1
ATOM 4947 C CA . VAL A 1 609 ? -1.598 4.487 29.932 1.00 87.31 609 VAL A CA 1
ATOM 4948 C C . VAL A 1 609 ? -0.848 4.579 28.605 1.00 87.31 609 VAL A C 1
ATOM 4950 O O . VAL A 1 609 ? -0.698 3.575 27.912 1.00 87.31 609 VAL A O 1
ATOM 4953 N N . ALA A 1 610 ? -0.333 5.761 28.252 1.00 89.19 610 ALA A N 1
ATOM 4954 C CA . ALA A 1 610 ? 0.442 5.939 27.029 1.00 89.19 610 ALA A CA 1
ATOM 4955 C C . ALA A 1 610 ? 1.729 5.101 27.049 1.00 89.19 610 ALA A C 1
ATOM 4957 O O . ALA A 1 610 ? 2.062 4.464 26.053 1.00 89.19 610 ALA A O 1
ATOM 4958 N N . ARG A 1 611 ? 2.430 5.046 28.189 1.00 93.00 611 ARG A N 1
ATOM 4959 C CA . ARG A 1 611 ? 3.621 4.204 28.359 1.00 93.00 611 ARG A CA 1
ATOM 4960 C C . ARG A 1 611 ? 3.287 2.720 28.211 1.00 93.00 611 ARG A C 1
ATOM 4962 O O . ARG A 1 611 ? 3.992 2.026 27.486 1.00 93.00 611 ARG A O 1
ATOM 4969 N N . GLU A 1 612 ? 2.243 2.242 28.882 1.00 93.06 612 GLU A N 1
ATOM 4970 C CA . GLU A 1 612 ? 1.797 0.845 28.806 1.00 93.06 612 GLU A CA 1
ATOM 4971 C C . GLU A 1 612 ? 1.403 0.459 27.377 1.00 93.06 612 GLU A C 1
ATOM 4973 O O . GLU A 1 612 ? 1.848 -0.574 26.882 1.00 93.06 612 GLU A O 1
ATOM 4978 N N . ASP A 1 613 ? 0.644 1.316 26.684 1.00 91.75 613 ASP A N 1
ATOM 4979 C CA . ASP A 1 613 ? 0.280 1.085 25.286 1.00 91.75 613 ASP A CA 1
ATOM 4980 C C . ASP A 1 613 ? 1.512 1.005 24.379 1.00 91.75 613 ASP A C 1
ATOM 4982 O O . ASP A 1 613 ? 1.574 0.122 23.528 1.00 91.75 613 ASP A O 1
ATOM 4986 N N . MET A 1 614 ? 2.494 1.898 24.546 1.00 93.75 614 MET A N 1
ATOM 4987 C CA . MET A 1 614 ? 3.723 1.862 23.746 1.00 93.75 614 MET A CA 1
ATOM 4988 C C . MET A 1 614 ? 4.532 0.596 24.006 1.00 93.75 614 MET A C 1
ATOM 4990 O O . MET A 1 614 ? 4.993 -0.036 23.061 1.00 93.75 614 MET A O 1
ATOM 4994 N N . VAL A 1 615 ? 4.676 0.184 25.267 1.00 94.81 615 VAL A N 1
ATOM 4995 C CA . VAL A 1 615 ? 5.373 -1.065 25.601 1.00 94.81 615 VAL A CA 1
ATOM 4996 C C . VAL A 1 615 ? 4.691 -2.265 24.944 1.00 94.81 615 VAL A C 1
ATOM 4998 O O . VAL A 1 615 ? 5.386 -3.109 24.379 1.00 94.81 615 VAL A O 1
ATOM 5001 N N . GLU A 1 616 ? 3.360 -2.323 24.982 1.00 96.38 616 GLU A N 1
ATOM 5002 C CA . GLU A 1 616 ? 2.591 -3.402 24.361 1.00 96.38 616 GLU A CA 1
ATOM 5003 C C . GLU A 1 616 ? 2.677 -3.368 22.827 1.00 96.38 616 GLU A C 1
ATOM 5005 O O . GLU A 1 616 ? 2.844 -4.416 22.211 1.00 96.38 616 GLU A O 1
ATOM 5010 N N . ILE A 1 617 ? 2.630 -2.186 22.202 1.00 96.06 617 ILE A N 1
ATOM 5011 C CA . ILE A 1 617 ? 2.777 -2.029 20.745 1.00 96.06 617 ILE A CA 1
ATOM 5012 C C . ILE A 1 617 ? 4.142 -2.534 20.270 1.00 96.06 617 ILE A C 1
ATOM 5014 O O . ILE A 1 617 ? 4.191 -3.312 19.321 1.00 96.06 617 ILE A O 1
ATOM 5018 N N . PHE A 1 618 ? 5.235 -2.161 20.946 1.00 96.12 618 PHE A N 1
ATOM 5019 C CA . PHE A 1 618 ? 6.572 -2.675 20.619 1.00 96.12 618 PHE A CA 1
ATOM 5020 C C . PHE A 1 618 ? 6.657 -4.191 20.811 1.00 96.12 618 PHE A C 1
ATOM 5022 O O . PHE A 1 618 ? 7.125 -4.891 19.922 1.00 96.12 618 PHE A O 1
ATOM 5029 N N . LYS A 1 619 ? 6.131 -4.713 21.926 1.00 97.06 619 LYS A N 1
ATOM 5030 C CA . LYS A 1 619 ? 6.113 -6.157 22.192 1.00 97.06 619 LYS A CA 1
ATOM 5031 C C . LYS A 1 619 ? 5.375 -6.937 21.097 1.00 97.06 619 LYS A C 1
ATOM 5033 O O . LYS A 1 619 ? 5.852 -7.987 20.675 1.00 97.06 619 LYS A O 1
ATOM 5038 N N . LEU A 1 620 ? 4.216 -6.444 20.654 1.00 97.44 620 LEU A N 1
ATOM 5039 C CA . LEU A 1 620 ? 3.461 -7.048 19.555 1.00 97.44 620 LEU A CA 1
ATOM 5040 C C . LEU A 1 620 ? 4.242 -6.972 18.240 1.00 97.44 620 LEU A C 1
ATOM 5042 O O . LEU A 1 620 ? 4.349 -7.983 17.557 1.00 97.44 620 LEU A O 1
ATOM 5046 N N . ALA A 1 621 ? 4.814 -5.809 17.915 1.00 96.56 621 ALA A N 1
ATOM 5047 C CA . ALA A 1 621 ? 5.550 -5.596 16.672 1.00 96.56 621 ALA A CA 1
ATOM 5048 C C . ALA A 1 621 ? 6.785 -6.509 16.574 1.00 96.56 621 ALA A C 1
ATOM 5050 O O . ALA A 1 621 ? 6.945 -7.190 15.564 1.00 96.56 621 ALA A O 1
ATOM 5051 N N . GLU A 1 622 ? 7.594 -6.594 17.640 1.00 96.12 622 GLU A N 1
ATOM 5052 C CA . GLU A 1 622 ? 8.728 -7.528 17.758 1.00 96.12 622 GLU A CA 1
ATOM 5053 C C . GLU A 1 622 ? 8.262 -8.985 17.582 1.00 96.12 622 GLU A C 1
ATOM 5055 O O . GLU A 1 622 ? 8.872 -9.767 16.854 1.00 96.12 622 GLU A O 1
ATOM 5060 N N . GLY A 1 623 ? 7.138 -9.348 18.211 1.00 96.88 623 GLY A N 1
ATOM 5061 C CA . GLY A 1 623 ? 6.549 -10.679 18.083 1.00 96.88 623 GLY A CA 1
ATOM 5062 C C . GLY A 1 623 ? 6.048 -11.002 16.673 1.00 96.88 623 GLY A C 1
ATOM 5063 O O . GLY A 1 623 ? 6.111 -12.159 16.265 1.00 96.88 623 GLY A O 1
ATOM 5064 N N . TYR A 1 624 ? 5.548 -10.013 15.929 1.00 96.12 624 TYR A N 1
ATOM 5065 C CA . TYR A 1 624 ? 5.124 -10.191 14.540 1.00 96.12 624 TYR A CA 1
ATOM 5066 C C . TYR A 1 624 ? 6.309 -10.368 13.599 1.00 96.12 624 TYR A C 1
ATOM 5068 O O . TYR A 1 624 ? 6.292 -11.325 12.833 1.00 96.12 624 TYR A O 1
ATOM 5076 N N . VAL A 1 625 ? 7.343 -9.525 13.709 1.00 94.88 625 VAL A N 1
ATOM 5077 C CA . VAL A 1 625 ? 8.572 -9.651 12.904 1.00 94.88 625 VAL A CA 1
ATOM 5078 C C . VAL A 1 625 ? 9.183 -11.036 13.090 1.00 94.88 625 VAL A C 1
ATOM 5080 O O . VAL A 1 625 ? 9.332 -11.772 12.120 1.00 94.88 625 VAL A O 1
ATOM 5083 N N . LYS A 1 626 ? 9.388 -11.449 14.346 1.00 95.69 626 LYS A N 1
ATOM 5084 C CA . LYS A 1 626 ? 9.942 -12.767 14.663 1.00 95.69 626 LYS A CA 1
ATOM 5085 C C . LYS A 1 626 ? 9.125 -13.917 14.057 1.00 95.69 626 LYS A C 1
ATOM 5087 O O . LYS A 1 626 ? 9.695 -14.803 13.435 1.00 95.69 626 LYS A O 1
ATOM 5092 N N . LYS A 1 627 ? 7.796 -13.907 14.221 1.00 96.19 627 LYS A N 1
ATOM 5093 C CA . LYS A 1 627 ? 6.923 -14.969 13.686 1.00 96.19 627 LYS A CA 1
ATOM 5094 C C . LYS A 1 627 ? 6.939 -15.030 12.158 1.00 96.19 627 LYS A C 1
ATOM 5096 O O . LYS A 1 627 ? 6.826 -16.118 11.609 1.00 96.19 627 LYS A O 1
ATOM 5101 N N . VAL A 1 628 ? 7.021 -13.877 11.493 1.00 94.56 628 VAL A N 1
ATOM 5102 C CA . VAL A 1 628 ? 7.081 -13.793 10.027 1.00 94.56 628 VAL A CA 1
ATOM 5103 C C . VAL A 1 628 ? 8.410 -14.351 9.521 1.00 94.56 628 VAL A C 1
ATOM 5105 O O . VAL A 1 628 ? 8.398 -15.210 8.649 1.00 94.56 628 VAL A O 1
ATOM 5108 N N . GLU A 1 629 ? 9.535 -13.950 10.116 1.00 94.62 629 GLU A N 1
ATOM 5109 C CA . GLU A 1 629 ? 10.862 -14.477 9.766 1.00 94.62 629 GLU A CA 1
ATOM 5110 C C . GLU A 1 629 ? 10.984 -15.986 10.013 1.00 94.62 629 GLU A C 1
ATOM 5112 O O . GLU A 1 629 ? 11.528 -16.709 9.181 1.00 94.62 629 GLU A O 1
ATOM 5117 N N . GLU A 1 630 ? 10.477 -16.475 11.150 1.00 96.62 630 GLU A N 1
ATOM 5118 C CA . GLU A 1 630 ? 10.448 -17.909 11.463 1.00 96.62 630 GLU A CA 1
ATOM 5119 C C . GLU A 1 630 ? 9.597 -18.679 10.448 1.00 96.62 630 GLU A C 1
ATOM 5121 O O . GLU A 1 630 ? 10.036 -19.716 9.956 1.00 96.62 630 GLU A O 1
ATOM 5126 N N . GLY A 1 631 ? 8.422 -18.148 10.091 1.00 97.06 631 GLY A N 1
ATOM 5127 C CA . GLY A 1 631 ? 7.544 -18.750 9.090 1.00 97.06 631 GLY A CA 1
ATOM 5128 C C . GLY A 1 631 ? 8.188 -18.826 7.707 1.00 97.06 631 GLY A C 1
ATOM 5129 O O . GLY A 1 631 ? 8.130 -19.879 7.076 1.00 97.06 631 GLY A O 1
ATOM 5130 N N . ILE A 1 632 ? 8.838 -17.744 7.256 1.00 96.06 632 ILE A N 1
ATOM 5131 C CA . ILE A 1 632 ? 9.552 -17.702 5.969 1.00 96.06 632 ILE A CA 1
ATOM 5132 C C . ILE A 1 632 ? 10.648 -18.769 5.947 1.00 96.06 632 ILE A C 1
ATOM 5134 O O . ILE A 1 632 ? 10.631 -19.625 5.067 1.00 96.06 632 ILE A O 1
ATOM 5138 N N . LYS A 1 633 ? 11.521 -18.803 6.962 1.00 96.44 633 LYS A N 1
ATOM 5139 C CA . LYS A 1 633 ? 12.614 -19.786 7.052 1.00 96.44 633 LYS A CA 1
ATOM 5140 C C . LYS A 1 633 ? 12.113 -21.226 7.088 1.00 96.44 633 LYS A C 1
ATOM 5142 O O . LYS A 1 633 ? 12.686 -22.100 6.443 1.00 96.44 633 LYS A O 1
ATOM 5147 N N . GLU A 1 634 ? 11.046 -21.497 7.839 1.00 97.19 634 GLU A N 1
ATOM 5148 C CA . GLU A 1 634 ? 10.436 -22.829 7.874 1.00 97.19 634 GLU A CA 1
ATOM 5149 C C . GLU A 1 634 ? 9.954 -23.247 6.478 1.00 97.19 634 GLU A C 1
ATOM 5151 O O . GLU A 1 634 ? 10.200 -24.374 6.041 1.00 97.19 634 GLU A O 1
ATOM 5156 N N . LYS A 1 635 ? 9.306 -22.329 5.755 1.00 96.75 635 LYS A N 1
ATOM 5157 C CA . LYS A 1 635 ? 8.767 -22.594 4.421 1.00 96.75 635 LYS A CA 1
ATOM 5158 C C . LYS A 1 635 ? 9.860 -22.722 3.359 1.00 96.75 635 LYS A C 1
ATOM 5160 O O . LYS A 1 635 ? 9.755 -23.600 2.508 1.00 96.75 635 LYS A O 1
ATOM 5165 N N . GLU A 1 636 ? 10.929 -21.935 3.444 1.00 95.12 636 GLU A N 1
ATOM 5166 C CA . GLU A 1 636 ? 12.125 -22.077 2.603 1.00 95.12 636 GLU A CA 1
ATOM 5167 C C . GLU A 1 636 ? 12.754 -23.463 2.750 1.00 95.12 636 GLU A C 1
ATOM 5169 O O . GLU A 1 636 ? 13.051 -24.108 1.749 1.00 95.12 636 GLU A O 1
ATOM 5174 N N . VAL A 1 637 ? 12.901 -23.966 3.983 1.00 94.56 637 VAL A N 1
ATOM 5175 C CA . VAL A 1 637 ? 13.431 -25.317 4.236 1.00 94.56 637 VAL A CA 1
ATOM 5176 C C . VAL A 1 637 ? 12.520 -26.389 3.628 1.00 94.56 637 VAL A C 1
ATOM 5178 O O . VAL A 1 637 ? 13.014 -27.348 3.034 1.00 94.56 637 VAL A O 1
ATOM 5181 N N . GLN A 1 638 ? 11.195 -26.228 3.726 1.00 94.94 638 GLN A N 1
ATOM 5182 C CA . GLN A 1 638 ? 10.232 -27.138 3.089 1.00 94.94 638 GLN A CA 1
ATOM 5183 C C . GLN A 1 638 ? 10.345 -27.113 1.554 1.00 94.94 638 GLN A C 1
ATOM 5185 O O . GLN A 1 638 ? 10.325 -28.167 0.915 1.00 94.94 638 GLN A O 1
ATOM 5190 N N . LEU A 1 639 ? 10.491 -25.928 0.956 1.00 92.69 639 LEU A N 1
ATOM 5191 C CA . LEU A 1 639 ? 10.651 -25.764 -0.491 1.00 92.69 639 LEU A CA 1
ATOM 5192 C C . LEU A 1 639 ? 11.982 -26.340 -0.980 1.00 92.69 639 LEU A C 1
ATOM 5194 O O . LEU A 1 639 ? 11.988 -27.143 -1.908 1.00 92.69 639 LEU A O 1
ATOM 5198 N N . ALA A 1 640 ? 13.088 -26.034 -0.305 1.00 91.75 640 ALA A N 1
ATOM 5199 C CA . ALA A 1 640 ? 14.412 -26.557 -0.636 1.00 91.75 640 ALA A CA 1
ATOM 5200 C C . ALA A 1 640 ? 14.495 -28.092 -0.538 1.00 91.75 640 ALA A C 1
ATOM 5202 O O . ALA A 1 640 ? 15.284 -28.709 -1.243 1.00 91.75 640 ALA A O 1
ATOM 5203 N N . ALA A 1 641 ? 13.675 -28.725 0.310 1.00 92.69 641 ALA A N 1
ATOM 5204 C CA . ALA A 1 641 ? 13.595 -30.183 0.403 1.00 92.69 641 ALA A CA 1
ATOM 5205 C C . ALA A 1 641 ? 12.815 -30.836 -0.755 1.00 92.69 641 ALA A C 1
ATOM 5207 O O . ALA A 1 641 ? 12.970 -32.032 -0.997 1.00 92.69 641 ALA A O 1
ATOM 5208 N N . THR A 1 642 ? 11.956 -30.078 -1.443 1.00 90.94 642 THR A N 1
ATOM 5209 C CA . THR A 1 642 ? 11.108 -30.578 -2.542 1.00 90.94 642 THR A CA 1
ATOM 5210 C C . THR A 1 642 ? 11.601 -30.155 -3.923 1.00 90.94 642 THR A C 1
ATOM 5212 O O . THR A 1 642 ? 11.290 -30.818 -4.911 1.00 90.94 642 THR A O 1
ATOM 5215 N N . GLN A 1 643 ? 12.382 -29.079 -3.999 1.00 86.00 643 GLN A N 1
ATOM 5216 C CA . GLN A 1 643 ? 12.964 -28.545 -5.225 1.00 86.00 643 GLN A CA 1
ATOM 5217 C C . GLN A 1 643 ? 14.441 -28.948 -5.348 1.00 86.00 643 GLN A C 1
ATOM 5219 O O . GLN A 1 643 ? 15.123 -29.180 -4.354 1.00 86.00 643 GLN A O 1
ATOM 5224 N N . ASN A 1 644 ? 14.957 -29.040 -6.576 1.00 73.56 644 ASN A N 1
ATOM 5225 C CA . ASN A 1 644 ? 16.381 -29.309 -6.803 1.00 73.56 644 ASN A CA 1
ATOM 5226 C C . ASN A 1 644 ? 17.250 -28.191 -6.194 1.00 73.56 644 ASN A C 1
ATOM 5228 O O . ASN A 1 644 ? 16.887 -27.018 -6.248 1.00 73.56 644 ASN A O 1
ATOM 5232 N N . SER A 1 645 ? 18.433 -28.538 -5.677 1.00 63.84 645 SER A N 1
ATOM 5233 C CA . SER A 1 645 ? 19.330 -27.658 -4.903 1.00 63.84 645 SER A CA 1
ATOM 5234 C C . SER A 1 645 ? 19.962 -26.478 -5.669 1.00 63.84 645 SER A C 1
ATOM 5236 O O . SER A 1 645 ? 20.926 -25.892 -5.188 1.00 63.84 645 SER A O 1
ATOM 5238 N N . THR A 1 646 ? 19.486 -26.157 -6.873 1.00 76.44 646 THR A N 1
ATOM 5239 C CA . THR A 1 646 ? 20.043 -25.123 -7.764 1.00 76.44 646 THR A CA 1
ATOM 5240 C C . THR A 1 646 ? 19.176 -23.865 -7.858 1.00 76.44 646 THR A C 1
ATOM 5242 O O . THR A 1 646 ? 19.486 -22.983 -8.652 1.00 76.44 646 THR A O 1
ATOM 5245 N N . VAL A 1 647 ? 18.075 -23.780 -7.106 1.00 78.19 647 VAL A N 1
ATOM 5246 C CA . VAL A 1 647 ? 17.190 -22.604 -7.108 1.00 78.19 647 VAL A CA 1
ATOM 5247 C C . VAL A 1 647 ? 17.846 -21.455 -6.333 1.00 78.19 647 VAL A C 1
ATOM 5249 O O . VAL A 1 647 ? 18.346 -21.659 -5.228 1.00 78.19 647 VAL A O 1
ATOM 5252 N N . ASP A 1 648 ? 17.839 -20.253 -6.915 1.00 83.25 648 ASP A N 1
ATOM 5253 C CA . ASP A 1 648 ? 18.323 -19.023 -6.277 1.00 83.25 648 ASP A CA 1
ATOM 5254 C C . ASP A 1 648 ? 17.623 -18.815 -4.911 1.00 83.25 648 ASP A C 1
ATOM 5256 O O . ASP A 1 648 ? 16.390 -18.872 -4.853 1.00 83.25 648 ASP A O 1
ATOM 5260 N N . PRO A 1 649 ? 18.355 -18.561 -3.808 1.00 86.56 649 PRO A N 1
ATOM 5261 C CA . PRO A 1 649 ? 17.756 -18.291 -2.501 1.00 86.56 649 PRO A CA 1
ATOM 5262 C C . PRO A 1 649 ? 16.677 -17.199 -2.519 1.00 86.56 649 PRO A C 1
ATOM 5264 O O . PRO A 1 649 ? 15.661 -17.352 -1.843 1.00 86.56 649 PRO A O 1
ATOM 5267 N N . LYS A 1 650 ? 16.830 -16.147 -3.341 1.00 84.12 650 LYS A N 1
ATOM 5268 C CA . LYS A 1 650 ? 15.809 -15.091 -3.481 1.00 84.12 650 LYS A CA 1
ATOM 5269 C C . LYS A 1 650 ? 14.502 -15.643 -4.070 1.00 84.12 650 LYS A C 1
ATOM 5271 O O . LYS A 1 650 ? 13.420 -15.198 -3.693 1.00 84.12 650 LYS A O 1
ATOM 5276 N N . HIS A 1 651 ? 14.574 -16.646 -4.953 1.00 86.12 651 HIS A N 1
ATOM 5277 C CA . HIS A 1 651 ? 13.385 -17.313 -5.496 1.00 86.12 651 HIS A CA 1
ATOM 5278 C C . HIS A 1 651 ? 12.694 -18.169 -4.427 1.00 86.12 651 HIS A C 1
ATOM 5280 O O . HIS A 1 651 ? 11.465 -18.182 -4.364 1.00 86.12 651 HIS A O 1
ATOM 5286 N N . LEU A 1 652 ? 13.465 -18.865 -3.583 1.00 90.38 652 LEU A N 1
ATOM 5287 C CA . LEU A 1 652 ? 12.916 -19.654 -2.476 1.00 90.38 652 LEU A CA 1
ATOM 5288 C C . LEU A 1 652 ? 12.198 -18.762 -1.462 1.00 90.38 652 LEU A C 1
ATOM 5290 O O . LEU A 1 652 ? 11.075 -19.084 -1.073 1.00 90.38 652 LEU A O 1
ATOM 5294 N N . GLU A 1 653 ? 12.798 -17.631 -1.090 1.00 91.50 653 GLU A N 1
ATOM 5295 C CA . GLU A 1 653 ? 12.185 -16.664 -0.177 1.00 91.50 653 GLU A CA 1
ATOM 5296 C C . GLU A 1 653 ? 10.870 -16.110 -0.749 1.00 91.50 653 GLU A C 1
ATOM 5298 O O . GLU A 1 653 ? 9.843 -16.100 -0.065 1.00 91.50 653 GLU A O 1
ATOM 5303 N N . ALA A 1 654 ? 10.870 -15.690 -2.020 1.00 90.25 654 ALA A N 1
ATOM 5304 C CA . ALA A 1 654 ? 9.680 -15.153 -2.678 1.00 90.25 654 ALA A CA 1
ATOM 5305 C C . ALA A 1 654 ? 8.547 -16.194 -2.761 1.00 90.25 654 ALA A C 1
ATOM 5307 O O . ALA A 1 654 ? 7.389 -15.879 -2.486 1.00 90.25 654 ALA A O 1
ATOM 5308 N N . GLN A 1 655 ? 8.868 -17.455 -3.067 1.00 91.69 655 GLN A N 1
ATOM 5309 C CA . GLN A 1 655 ? 7.887 -18.545 -3.075 1.00 91.69 655 GLN A CA 1
ATOM 5310 C C . GLN A 1 655 ? 7.381 -18.890 -1.667 1.00 91.69 655 GLN A C 1
ATOM 5312 O O . GLN A 1 655 ? 6.188 -19.143 -1.480 1.00 91.69 655 GLN A O 1
ATOM 5317 N N . ALA A 1 656 ? 8.262 -18.884 -0.664 1.00 94.75 656 ALA A N 1
ATOM 5318 C CA . ALA A 1 656 ? 7.897 -19.079 0.736 1.00 94.75 656 ALA A CA 1
ATOM 5319 C C . ALA A 1 656 ? 6.891 -18.014 1.192 1.00 94.75 656 ALA A C 1
ATOM 5321 O O . ALA A 1 656 ? 5.848 -18.342 1.767 1.00 94.75 656 ALA A O 1
ATOM 5322 N N . LYS A 1 657 ? 7.177 -16.749 0.875 1.00 94.56 657 LYS A N 1
ATOM 5323 C CA . LYS A 1 657 ? 6.303 -15.597 1.102 1.00 94.56 657 LYS A CA 1
ATOM 5324 C C . LYS A 1 657 ? 4.943 -15.755 0.418 1.00 94.56 657 LYS A C 1
ATOM 5326 O O . LYS A 1 657 ? 3.924 -15.641 1.097 1.00 94.56 657 LYS A O 1
ATOM 5331 N N . ASP A 1 658 ? 4.901 -16.113 -0.865 1.00 94.19 658 ASP A N 1
ATOM 5332 C CA . ASP A 1 658 ? 3.642 -16.306 -1.604 1.00 94.19 658 ASP A CA 1
ATOM 5333 C C . ASP A 1 658 ? 2.765 -17.417 -0.998 1.00 94.19 658 ASP A C 1
ATOM 5335 O O . ASP A 1 658 ? 1.549 -17.249 -0.848 1.00 94.19 658 ASP A O 1
ATOM 5339 N N . LEU A 1 659 ? 3.365 -18.540 -0.586 1.00 95.44 659 LEU A N 1
ATOM 5340 C CA . LEU A 1 659 ? 2.633 -19.629 0.068 1.00 95.44 659 LEU A CA 1
ATOM 5341 C C . LEU A 1 659 ? 2.079 -19.203 1.431 1.00 95.44 659 LEU A C 1
ATOM 5343 O O . LEU A 1 659 ? 0.898 -19.416 1.714 1.00 95.44 659 LEU A O 1
ATOM 5347 N N . LEU A 1 660 ? 2.901 -18.561 2.265 1.00 97.25 660 LEU A N 1
ATOM 5348 C CA . LEU A 1 660 ? 2.477 -18.057 3.574 1.00 97.25 660 LEU A CA 1
ATOM 5349 C C . LEU A 1 660 ? 1.411 -16.966 3.449 1.00 97.25 660 LEU A C 1
ATOM 5351 O O . LEU A 1 660 ? 0.512 -16.878 4.296 1.00 97.25 660 LEU A O 1
ATOM 5355 N N . TYR A 1 661 ? 1.478 -16.153 2.393 1.00 96.62 661 TYR A N 1
ATOM 5356 C CA . TYR A 1 661 ? 0.459 -15.167 2.075 1.00 96.62 661 TYR A CA 1
ATOM 5357 C C . TYR A 1 661 ? -0.889 -15.845 1.830 1.00 96.62 661 TYR A C 1
ATOM 5359 O O . TYR A 1 661 ? -1.859 -15.530 2.524 1.00 96.62 661 TYR A O 1
ATOM 5367 N N . VAL A 1 662 ? -0.941 -16.826 0.924 1.00 96.50 662 VAL A N 1
ATOM 5368 C CA . VAL A 1 662 ? -2.167 -17.574 0.599 1.00 96.50 662 VAL A CA 1
ATOM 5369 C C . VAL A 1 662 ? -2.714 -18.323 1.819 1.00 96.50 662 VAL A C 1
ATOM 5371 O O . VAL A 1 662 ? -3.900 -18.199 2.124 1.00 96.50 662 VAL A O 1
ATOM 5374 N N . GLU A 1 663 ? -1.866 -19.030 2.571 1.00 97.56 663 GLU A N 1
ATOM 5375 C CA . GLU A 1 663 ? -2.266 -19.736 3.800 1.00 97.56 663 GLU A CA 1
ATOM 5376 C C . GLU A 1 663 ? -2.851 -18.781 4.851 1.00 97.56 663 GLU A C 1
ATOM 5378 O O . GLU A 1 663 ? -3.800 -19.104 5.571 1.00 97.56 663 GLU A O 1
ATOM 5383 N N . THR A 1 664 ? -2.286 -17.578 4.968 1.00 97.25 664 THR A N 1
ATOM 5384 C CA . THR A 1 664 ? -2.783 -16.582 5.919 1.00 97.25 664 THR A CA 1
ATOM 5385 C C . THR A 1 664 ? -4.070 -15.928 5.419 1.00 97.25 664 THR A C 1
ATOM 5387 O O . THR A 1 664 ? -4.962 -15.672 6.228 1.00 97.25 664 THR A O 1
ATOM 5390 N N . LEU A 1 665 ? -4.231 -15.710 4.111 1.00 96.19 665 LEU A N 1
ATOM 5391 C CA . LEU A 1 665 ? -5.491 -15.245 3.525 1.00 96.19 665 LEU A CA 1
ATOM 5392 C C . LEU A 1 665 ? -6.629 -16.261 3.695 1.00 96.19 665 LEU A C 1
ATOM 5394 O O . LEU A 1 665 ? -7.768 -15.867 3.938 1.00 96.19 665 LEU A O 1
ATOM 5398 N N . GLU A 1 666 ? -6.337 -17.557 3.632 1.00 97.06 666 GLU A N 1
ATOM 5399 C CA . GLU A 1 666 ? -7.324 -18.595 3.934 1.00 97.06 666 GLU A CA 1
ATOM 5400 C C . GLU A 1 666 ? -7.788 -18.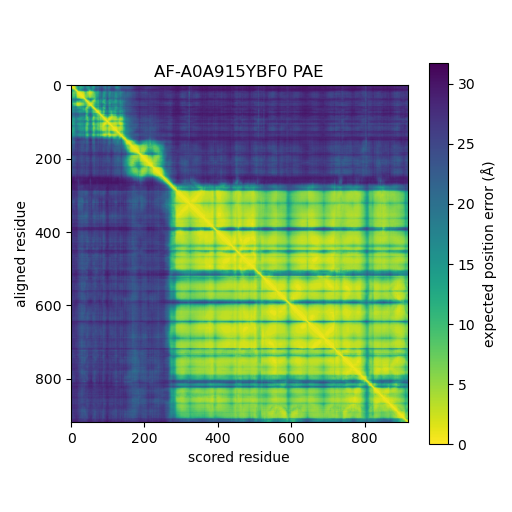513 5.399 1.00 97.06 666 GLU A C 1
ATOM 5402 O O . GLU A 1 666 ? -8.987 -18.537 5.678 1.00 97.06 666 GLU A O 1
ATOM 5407 N N . LYS A 1 667 ? -6.868 -18.279 6.347 1.00 97.25 667 LYS A N 1
ATOM 5408 C CA . LYS A 1 667 ? -7.234 -17.996 7.752 1.00 97.25 667 LYS A CA 1
ATOM 5409 C C . LYS A 1 667 ? -8.103 -16.742 7.874 1.00 97.25 667 LYS A C 1
ATOM 5411 O O . LYS A 1 667 ? -9.047 -16.724 8.662 1.00 97.25 667 LYS A O 1
ATOM 5416 N N . VAL A 1 668 ? -7.806 -15.698 7.097 1.00 94.88 668 VAL A N 1
ATOM 5417 C CA . VAL A 1 668 ? -8.618 -14.471 7.035 1.00 94.88 668 VAL A CA 1
ATOM 5418 C C . VAL A 1 668 ? -10.037 -14.772 6.539 1.00 94.88 668 VAL A C 1
ATOM 5420 O O . VAL A 1 668 ? -10.989 -14.267 7.132 1.00 94.88 668 VAL A O 1
ATOM 5423 N N . SER A 1 669 ? -10.189 -15.611 5.511 1.00 94.25 669 SER A N 1
ATOM 5424 C CA . SER A 1 669 ? -11.493 -16.073 5.014 1.00 94.25 669 SER A CA 1
ATOM 5425 C C . SER A 1 669 ? -12.308 -16.759 6.115 1.00 94.25 669 SER A C 1
ATOM 5427 O O . SER A 1 669 ? -13.431 -16.341 6.401 1.00 94.25 669 SER A O 1
ATOM 5429 N N . VAL A 1 670 ? -11.711 -17.731 6.814 1.00 95.94 670 VAL A N 1
ATOM 5430 C CA . VAL A 1 670 ? -12.374 -18.452 7.915 1.00 95.94 670 VAL A CA 1
ATOM 5431 C C . VAL A 1 670 ? -12.832 -17.491 9.018 1.00 95.94 670 VAL A C 1
ATOM 5433 O O . VAL A 1 670 ? -13.954 -17.595 9.513 1.00 95.94 670 VAL A O 1
ATOM 5436 N N . LEU A 1 671 ? -11.998 -16.515 9.385 1.00 95.50 671 LEU A N 1
ATOM 5437 C CA . LEU A 1 671 ? -12.345 -15.510 10.395 1.00 95.50 671 LEU A CA 1
ATOM 5438 C C . LEU A 1 671 ? -13.503 -14.608 9.944 1.00 95.50 671 LEU A C 1
ATOM 5440 O O . LEU A 1 671 ? -14.352 -14.257 10.763 1.00 95.50 671 LEU A O 1
ATOM 5444 N N . LEU A 1 672 ? -13.583 -14.252 8.659 1.00 92.19 672 LEU A N 1
ATOM 5445 C CA . LEU A 1 672 ? -14.716 -13.497 8.113 1.00 92.19 672 LEU A CA 1
ATOM 5446 C C . LEU A 1 672 ? -16.022 -14.299 8.192 1.00 92.19 672 LEU A C 1
ATOM 5448 O O . LEU A 1 672 ? -17.049 -13.752 8.602 1.00 92.19 672 LEU A O 1
ATOM 5452 N N . GLU A 1 673 ? -15.985 -15.592 7.869 1.00 92.12 673 GLU A N 1
ATOM 5453 C CA . GLU A 1 673 ? -17.143 -16.483 8.006 1.00 92.12 673 GLU A CA 1
ATOM 5454 C C . GLU A 1 673 ? -17.590 -16.604 9.472 1.00 92.12 673 GLU A C 1
ATOM 5456 O O . GLU A 1 673 ? -18.781 -16.484 9.768 1.00 92.12 673 GLU A O 1
ATOM 5461 N N . GLN A 1 674 ? -16.645 -16.738 10.410 1.00 94.56 674 GLN A N 1
ATOM 5462 C CA . GLN A 1 674 ? -16.922 -16.761 11.852 1.00 94.56 674 GLN A CA 1
ATOM 5463 C C . GLN A 1 674 ? -17.530 -15.444 12.356 1.00 94.56 674 GLN A C 1
ATOM 5465 O O . GLN A 1 674 ? -18.478 -15.459 13.143 1.00 94.56 674 GLN A O 1
ATOM 5470 N N . ILE A 1 675 ? -17.035 -14.294 11.885 1.00 92.75 675 ILE A N 1
ATOM 5471 C CA . ILE A 1 675 ? -17.580 -12.972 12.228 1.00 92.75 675 ILE A CA 1
ATOM 5472 C C . ILE A 1 675 ? -19.028 -12.829 11.742 1.00 92.75 675 ILE A C 1
ATOM 5474 O O . ILE A 1 675 ? -19.847 -12.228 12.451 1.00 92.75 675 ILE A O 1
ATOM 5478 N N . GLU A 1 676 ? -19.362 -13.347 10.559 1.00 90.62 676 GLU A N 1
ATOM 5479 C CA . GLU A 1 676 ? -20.726 -13.285 10.027 1.00 90.62 676 GLU A CA 1
ATOM 5480 C C . GLU A 1 676 ? -21.661 -14.282 10.727 1.00 90.62 676 GLU A C 1
ATOM 5482 O O . GLU A 1 676 ? -22.763 -13.896 11.122 1.00 90.62 676 GLU A O 1
ATOM 5487 N N . ALA A 1 677 ? -21.216 -15.516 10.978 1.00 93.12 677 ALA A N 1
ATOM 5488 C CA . ALA A 1 677 ? -21.976 -16.505 11.746 1.00 93.12 677 ALA A CA 1
ATOM 5489 C C . ALA A 1 677 ? -22.309 -15.984 13.156 1.00 93.12 677 ALA A C 1
ATOM 5491 O O . ALA A 1 677 ? -23.477 -15.931 13.547 1.00 93.12 677 ALA A O 1
ATOM 5492 N N . ASN A 1 678 ? -21.310 -15.462 13.871 1.00 95.19 678 ASN A N 1
ATOM 5493 C CA . ASN A 1 678 ? -21.494 -14.849 15.186 1.00 95.19 678 ASN A CA 1
ATOM 5494 C C . ASN A 1 678 ? -22.453 -13.641 15.140 1.00 95.19 678 ASN A C 1
ATOM 5496 O O . ASN A 1 678 ? -23.262 -13.441 16.049 1.00 95.19 678 ASN A O 1
ATOM 5500 N N . LYS A 1 679 ? -22.426 -12.833 14.070 1.00 93.44 679 LYS A N 1
ATOM 5501 C CA . LYS A 1 679 ? -23.402 -11.746 13.884 1.00 93.44 679 LYS A CA 1
ATOM 5502 C C . LYS A 1 679 ? -24.830 -12.287 13.808 1.00 93.44 679 LYS A C 1
ATOM 5504 O O . LYS A 1 679 ? -25.714 -11.697 14.430 1.00 93.44 679 LYS A O 1
ATOM 5509 N N . GLN A 1 680 ? -25.069 -13.385 13.095 1.00 93.75 680 GLN A N 1
ATOM 5510 C CA . GLN A 1 680 ? -26.394 -14.009 13.022 1.00 93.75 680 GLN A CA 1
ATOM 5511 C C . GLN A 1 680 ? -26.848 -14.552 14.384 1.00 93.75 680 GLN A C 1
ATOM 5513 O O . GLN A 1 680 ? -28.005 -14.363 14.761 1.00 93.75 680 GLN A O 1
ATOM 5518 N N . GLU A 1 681 ? -25.945 -15.167 15.148 1.00 95.94 681 GLU A N 1
ATOM 5519 C CA . GLU A 1 681 ? -26.227 -15.665 16.501 1.00 95.94 681 GLU A CA 1
ATOM 5520 C C . GLU A 1 681 ? -26.601 -14.540 17.469 1.00 95.94 681 GLU A C 1
ATOM 5522 O O . GLU A 1 681 ? -27.614 -14.642 18.164 1.00 95.94 681 GLU A O 1
ATOM 5527 N N . ILE A 1 682 ? -25.859 -13.424 17.456 1.00 93.56 682 ILE A N 1
ATOM 5528 C CA . ILE A 1 682 ? -26.206 -12.226 18.237 1.00 93.56 682 ILE A CA 1
ATOM 5529 C C . ILE A 1 682 ? -27.602 -11.720 17.850 1.00 93.56 682 ILE A C 1
ATOM 5531 O O . ILE A 1 682 ? -28.358 -11.297 18.724 1.00 93.56 682 ILE A O 1
ATOM 5535 N N . GLY A 1 683 ? -27.951 -11.747 16.560 1.00 93.62 683 GLY A N 1
ATOM 5536 C CA . GLY A 1 683 ? -29.270 -11.342 16.067 1.00 93.62 683 GLY A CA 1
ATOM 5537 C C . GLY A 1 683 ? -30.387 -12.204 16.654 1.00 93.62 683 GLY A C 1
ATOM 5538 O O . GLY A 1 683 ? -31.284 -11.676 17.308 1.00 93.62 683 GLY A O 1
ATOM 5539 N N . LYS A 1 684 ? -30.269 -13.529 16.513 1.00 96.06 684 LYS A N 1
ATOM 5540 C CA . LYS A 1 684 ? -31.234 -14.509 17.043 1.00 96.06 684 LYS A CA 1
ATOM 5541 C C . LYS A 1 684 ? -31.398 -14.398 18.559 1.00 96.06 684 LYS A C 1
ATOM 5543 O O . LYS A 1 684 ? -32.517 -14.393 19.064 1.00 96.06 684 LYS A O 1
ATOM 5548 N N . ALA A 1 685 ? -30.295 -14.273 19.294 1.00 94.69 685 ALA A N 1
ATOM 5549 C CA . ALA A 1 685 ? -30.333 -14.137 20.746 1.00 94.69 685 ALA A CA 1
ATOM 5550 C C . ALA A 1 685 ? -31.006 -12.823 21.184 1.00 94.69 685 ALA A C 1
ATOM 5552 O O . ALA A 1 685 ? -31.812 -12.830 22.113 1.00 94.69 685 ALA A O 1
ATOM 5553 N N . LYS A 1 686 ? -30.757 -11.711 20.475 1.00 91.81 686 LYS A N 1
ATOM 5554 C CA . LYS A 1 686 ? -31.443 -10.433 20.726 1.00 91.81 686 LYS A CA 1
ATOM 5555 C C . LYS A 1 686 ? -32.934 -10.490 20.407 1.00 91.81 686 LYS A C 1
ATOM 5557 O O . LYS A 1 686 ? -33.724 -9.941 21.169 1.00 91.81 686 LYS A O 1
ATOM 5562 N N . GLU A 1 687 ? -33.324 -11.152 19.321 1.00 95.12 687 GLU A N 1
ATOM 5563 C CA . GLU A 1 687 ? -34.735 -11.393 18.983 1.00 95.12 687 GLU A CA 1
ATOM 5564 C C . GLU A 1 687 ? -35.439 -12.240 20.053 1.00 95.12 687 GLU A C 1
ATOM 5566 O O . GLU A 1 687 ? -36.596 -11.983 20.378 1.00 95.12 687 GLU A O 1
ATOM 5571 N N . ALA A 1 688 ? -34.717 -13.180 20.667 1.00 96.12 688 ALA A N 1
ATOM 5572 C CA . ALA A 1 688 ? -35.182 -13.968 21.806 1.00 96.12 688 ALA A CA 1
ATOM 5573 C C . ALA A 1 688 ? -35.132 -13.220 23.158 1.00 96.12 688 ALA A C 1
ATOM 5575 O O . ALA A 1 688 ? -35.511 -13.787 24.181 1.00 96.12 688 ALA A O 1
ATOM 5576 N N . GLY A 1 689 ? -34.666 -11.965 23.193 1.00 92.88 689 GLY A N 1
ATOM 5577 C CA . GLY A 1 689 ? -34.544 -11.172 24.422 1.00 92.88 689 GLY A CA 1
ATOM 5578 C C . GLY A 1 689 ? -33.448 -11.646 25.384 1.00 92.88 689 GLY A C 1
ATOM 5579 O O . GLY A 1 689 ? -33.499 -11.316 26.567 1.00 92.88 689 GLY A O 1
ATOM 5580 N N . LEU A 1 690 ? -32.474 -12.421 24.902 1.00 91.62 690 LEU A N 1
ATOM 5581 C CA . LEU A 1 690 ? -31.360 -12.933 25.698 1.00 91.62 690 LEU A CA 1
ATOM 5582 C C . LEU A 1 690 ? -30.227 -11.903 25.794 1.00 91.62 690 LEU A C 1
ATOM 5584 O O . LEU A 1 690 ? -29.935 -11.176 24.840 1.00 91.62 690 LEU A O 1
ATOM 5588 N N . GLU A 1 691 ? -29.546 -11.873 26.941 1.00 89.25 691 GLU A N 1
ATOM 5589 C CA . GLU A 1 691 ? -28.269 -11.167 27.062 1.00 89.25 691 GLU A CA 1
ATOM 5590 C C . GLU A 1 691 ? -27.182 -11.896 26.263 1.00 89.25 691 GLU A C 1
ATOM 5592 O O . GLU A 1 691 ? -27.122 -13.124 26.239 1.00 89.25 691 GLU A O 1
ATOM 5597 N N . VAL A 1 692 ? -26.295 -11.134 25.620 1.00 92.38 692 VAL A N 1
ATOM 5598 C CA . VAL A 1 692 ? -25.289 -11.669 24.685 1.00 92.38 692 VAL A CA 1
ATOM 5599 C C . VAL A 1 692 ? -23.826 -11.312 25.022 1.00 92.38 692 VAL A C 1
ATOM 5601 O O . VAL A 1 692 ? -23.018 -11.186 24.099 1.00 92.38 692 VAL A O 1
ATOM 5604 N N . PRO A 1 693 ? -23.405 -11.157 26.299 1.00 90.81 693 PRO A N 1
ATOM 5605 C CA . PRO A 1 693 ? -22.045 -10.715 26.615 1.00 90.81 693 PRO A CA 1
ATOM 5606 C C . PRO A 1 693 ? -20.965 -11.693 26.124 1.00 90.81 693 PRO A C 1
ATOM 5608 O O . PRO A 1 693 ? -19.916 -11.245 25.664 1.00 90.81 693 PRO A O 1
ATOM 5611 N N . GLN A 1 694 ? -21.228 -13.005 26.167 1.00 94.06 694 GLN A N 1
ATOM 5612 C CA . GLN A 1 694 ? -20.300 -14.033 25.674 1.00 94.06 694 GLN A CA 1
ATOM 5613 C C . GLN A 1 694 ? -20.140 -13.962 24.150 1.00 94.06 694 GLN A C 1
ATOM 5615 O O . GLN A 1 694 ? -19.018 -13.834 23.669 1.00 94.06 694 GLN A O 1
ATOM 5620 N N . LEU A 1 695 ? -21.247 -13.895 23.399 1.00 94.19 695 LEU A N 1
ATOM 5621 C CA . LEU A 1 695 ? -21.206 -13.741 21.939 1.00 94.19 695 LEU A CA 1
ATOM 5622 C C . LEU A 1 695 ? -20.501 -12.443 21.514 1.00 94.19 695 LEU A C 1
ATOM 5624 O O . LEU A 1 695 ? -19.798 -12.419 20.505 1.00 94.19 695 LEU A O 1
ATOM 5628 N N . PHE A 1 696 ? -20.647 -11.357 22.284 1.00 91.31 696 PHE A N 1
ATOM 5629 C CA . PHE A 1 696 ? -19.900 -10.115 22.056 1.00 91.31 696 PHE A CA 1
ATOM 5630 C C . PHE A 1 696 ? -18.402 -10.255 22.342 1.00 91.31 696 PHE A C 1
ATOM 5632 O O . PHE A 1 696 ? -17.592 -9.653 21.633 1.00 91.31 696 PHE A O 1
ATOM 5639 N N . GLN A 1 697 ? -18.023 -11.017 23.369 1.00 94.69 697 GLN A N 1
ATOM 5640 C CA . GLN A 1 697 ? -16.625 -11.302 23.681 1.00 94.69 697 GLN A CA 1
ATOM 5641 C C . GLN A 1 697 ? -15.972 -12.160 22.588 1.00 94.69 697 GLN A C 1
ATOM 5643 O O . GLN A 1 697 ? -14.864 -11.846 22.157 1.00 94.69 697 GLN A O 1
ATOM 5648 N N . GLU A 1 698 ? -16.670 -13.177 22.090 1.00 95.81 698 GLU A N 1
ATOM 5649 C CA . GLU A 1 698 ? -16.230 -13.992 20.951 1.00 95.81 698 GLU A CA 1
ATOM 5650 C C . GLU A 1 698 ? -16.085 -13.145 19.689 1.00 95.81 698 GLU A C 1
ATOM 5652 O O . GLU A 1 698 ? -15.028 -13.146 19.060 1.00 95.81 698 GLU A O 1
ATOM 5657 N N . ARG A 1 699 ? -17.090 -12.314 19.378 1.00 94.00 699 ARG A N 1
ATOM 5658 C CA . ARG A 1 699 ? -17.020 -11.360 18.263 1.00 94.00 699 ARG A CA 1
ATOM 5659 C C . ARG A 1 699 ? -15.782 -10.481 18.344 1.00 94.00 699 ARG A C 1
ATOM 5661 O O . ARG A 1 699 ? -15.110 -10.237 17.342 1.00 94.00 699 ARG A O 1
ATOM 5668 N N . ALA A 1 700 ? -15.524 -9.942 19.532 1.00 93.56 700 ALA A N 1
ATOM 5669 C CA . ALA A 1 700 ? -14.372 -9.101 19.783 1.00 93.56 700 ALA A CA 1
ATOM 5670 C C . ALA A 1 700 ? -13.068 -9.850 19.497 1.00 93.56 700 ALA A C 1
ATOM 5672 O O . ALA A 1 700 ? -12.194 -9.275 18.852 1.00 93.56 700 ALA A O 1
ATOM 5673 N N . GLN A 1 701 ? -12.956 -11.104 19.936 1.00 96.19 701 GLN A N 1
ATOM 5674 C CA . GLN A 1 701 ? -11.784 -11.936 19.689 1.00 96.19 701 GLN A CA 1
ATOM 5675 C C . GLN A 1 701 ? -11.603 -12.223 18.192 1.00 96.19 701 GLN A C 1
ATOM 5677 O O . GLN A 1 701 ? -10.540 -11.912 17.660 1.00 96.19 701 GLN A O 1
ATOM 5682 N N . PHE A 1 702 ? -12.655 -12.654 17.483 1.00 95.62 702 PHE A N 1
ATOM 5683 C CA . PHE A 1 702 ? -12.592 -12.890 16.035 1.00 95.62 702 PHE A CA 1
ATOM 5684 C C . PHE A 1 702 ? -12.153 -11.649 15.254 1.00 95.62 702 PHE A C 1
ATOM 5686 O O . PHE A 1 702 ? -11.355 -11.748 14.329 1.00 95.62 702 PHE A O 1
ATOM 5693 N N . ILE A 1 703 ? -12.612 -10.454 15.643 1.00 93.44 703 ILE A N 1
ATOM 5694 C CA . ILE A 1 703 ? -12.195 -9.199 14.998 1.00 93.44 703 ILE A CA 1
ATOM 5695 C C . ILE A 1 703 ? -10.714 -8.888 15.257 1.00 93.44 703 ILE A C 1
ATOM 5697 O O . ILE A 1 703 ? -10.047 -8.337 14.378 1.00 93.44 703 ILE A O 1
ATOM 5701 N N . LEU A 1 704 ? -10.195 -9.181 16.452 1.00 94.75 704 LEU A N 1
ATOM 5702 C CA . LEU A 1 704 ? -8.775 -8.988 16.758 1.00 94.75 704 LEU A CA 1
ATOM 5703 C C . LEU A 1 704 ? -7.912 -9.970 15.962 1.00 94.75 704 LEU A C 1
ATOM 5705 O O . LEU A 1 704 ? -6.956 -9.534 15.320 1.00 94.75 704 LEU A O 1
ATOM 5709 N N . ASP A 1 705 ? -8.300 -11.244 15.939 1.00 96.12 705 ASP A N 1
ATOM 5710 C CA . ASP A 1 705 ? -7.608 -12.298 15.196 1.00 96.12 705 ASP A CA 1
ATOM 5711 C C . ASP A 1 705 ? -7.637 -12.021 13.693 1.00 96.12 705 ASP A C 1
ATOM 5713 O O . ASP A 1 705 ? -6.613 -12.129 13.024 1.00 96.12 705 ASP A O 1
ATOM 5717 N N . PHE A 1 706 ? -8.773 -11.552 13.170 1.00 94.31 706 PHE A N 1
ATOM 5718 C CA . PHE A 1 706 ? -8.906 -11.102 11.787 1.00 94.31 706 PHE A CA 1
ATOM 5719 C C . PHE A 1 706 ? -7.922 -9.980 11.458 1.00 94.31 706 PHE A C 1
ATOM 5721 O O . PHE A 1 706 ? -7.248 -10.030 10.430 1.00 94.31 706 PHE A O 1
ATOM 5728 N N . LYS A 1 707 ? -7.802 -8.969 12.328 1.00 92.31 707 LYS A N 1
ATOM 5729 C CA . LYS A 1 707 ? -6.883 -7.847 12.098 1.00 92.31 707 LYS A CA 1
ATOM 5730 C C . LYS A 1 707 ? -5.422 -8.272 12.151 1.00 92.31 707 LYS A C 1
ATOM 5732 O O . LYS A 1 707 ? -4.636 -7.788 11.340 1.00 92.31 707 LYS A O 1
ATOM 5737 N N . GLU A 1 708 ? -5.073 -9.173 13.062 1.00 95.06 708 GLU A N 1
ATOM 5738 C CA . GLU A 1 708 ? -3.732 -9.747 13.140 1.00 95.06 708 GLU A CA 1
ATOM 5739 C C . GLU A 1 708 ? -3.413 -10.617 11.916 1.00 95.06 708 GLU A C 1
ATOM 5741 O O . GLU A 1 708 ? -2.368 -10.428 11.298 1.00 95.06 708 GLU A O 1
ATOM 5746 N N . ALA A 1 709 ? -4.310 -11.530 11.532 1.00 95.75 709 ALA A N 1
ATOM 5747 C CA . ALA A 1 709 ? -4.129 -12.410 10.380 1.00 95.75 709 ALA A CA 1
ATOM 5748 C C . ALA A 1 709 ? -4.025 -11.612 9.075 1.00 95.75 709 ALA A C 1
ATOM 5750 O O . ALA A 1 709 ? -3.098 -11.819 8.301 1.00 95.75 709 ALA A O 1
ATOM 5751 N N . GLN A 1 710 ? -4.912 -10.639 8.864 1.00 93.00 710 GLN A N 1
ATOM 5752 C CA . GLN A 1 710 ? -4.869 -9.775 7.687 1.00 93.00 710 GLN A CA 1
ATOM 5753 C C . GLN A 1 710 ? -3.585 -8.946 7.624 1.00 93.00 710 GLN A C 1
ATOM 5755 O O . GLN A 1 710 ? -2.989 -8.829 6.558 1.00 93.00 710 GLN A O 1
ATOM 5760 N N . GLY A 1 711 ? -3.137 -8.398 8.756 1.00 92.75 711 GLY A N 1
ATOM 5761 C CA . GLY A 1 711 ? -1.859 -7.696 8.834 1.00 92.75 711 GLY A CA 1
ATOM 5762 C C . GLY A 1 711 ? -0.674 -8.584 8.468 1.00 92.75 711 GLY A C 1
ATOM 5763 O O . GLY A 1 711 ? 0.145 -8.191 7.648 1.00 92.75 711 GLY A O 1
ATOM 5764 N N . LYS A 1 712 ? -0.617 -9.800 9.024 1.00 94.25 712 LYS A N 1
ATOM 5765 C CA . LYS A 1 712 ? 0.442 -10.776 8.724 1.00 94.25 712 LYS A CA 1
ATOM 5766 C C . LYS A 1 712 ? 0.425 -11.248 7.279 1.00 94.25 712 LYS A C 1
ATOM 5768 O O . LYS A 1 712 ? 1.490 -11.363 6.695 1.00 94.25 712 LYS A O 1
ATOM 5773 N N . ALA A 1 713 ? -0.752 -11.484 6.698 1.00 94.88 713 ALA A N 1
ATOM 5774 C CA . ALA A 1 713 ? -0.860 -11.819 5.282 1.00 94.88 713 ALA A CA 1
ATOM 5775 C C . ALA A 1 713 ? -0.148 -10.746 4.444 1.00 94.88 713 ALA A C 1
ATOM 5777 O O . ALA A 1 713 ? 0.705 -11.052 3.624 1.00 94.88 713 ALA A O 1
ATOM 5778 N N . LEU A 1 714 ? -0.410 -9.471 4.730 1.00 92.31 714 LEU A N 1
ATOM 5779 C CA . LEU A 1 714 ? 0.221 -8.366 4.010 1.00 92.31 714 LEU A CA 1
ATOM 5780 C C . LEU A 1 714 ? 1.718 -8.203 4.326 1.00 92.31 714 LEU A C 1
ATOM 5782 O O . LEU A 1 714 ? 2.416 -7.617 3.515 1.00 92.31 714 LEU A O 1
ATOM 5786 N N . MET A 1 715 ? 2.223 -8.729 5.448 1.00 93.25 715 MET A N 1
ATOM 5787 C CA . MET A 1 715 ? 3.671 -8.816 5.699 1.00 93.25 715 MET A CA 1
ATOM 5788 C C . MET A 1 715 ? 4.365 -9.876 4.840 1.00 93.25 715 MET A C 1
ATOM 5790 O O . MET A 1 715 ? 5.557 -9.744 4.584 1.00 93.25 715 MET A O 1
ATOM 5794 N N . TYR A 1 716 ? 3.647 -10.925 4.428 1.00 94.12 716 TYR A N 1
ATOM 5795 C CA . TYR A 1 716 ? 4.171 -11.931 3.502 1.00 94.12 716 TYR A CA 1
ATOM 5796 C C . TYR A 1 716 ? 4.058 -11.501 2.040 1.00 94.12 716 TYR A C 1
ATOM 5798 O O . TYR A 1 716 ? 4.850 -11.938 1.222 1.00 94.12 716 TYR A O 1
ATOM 5806 N N . ALA A 1 717 ? 3.091 -10.654 1.697 1.00 90.00 717 ALA A N 1
ATOM 5807 C CA . ALA A 1 717 ? 2.939 -10.170 0.332 1.00 90.00 717 ALA A CA 1
ATOM 5808 C C . ALA A 1 717 ? 4.111 -9.248 -0.066 1.00 90.00 717 ALA A C 1
ATOM 5810 O O . ALA A 1 717 ? 4.476 -8.356 0.700 1.00 90.00 717 ALA A O 1
ATOM 5811 N N . ASN A 1 718 ? 4.662 -9.442 -1.271 1.00 74.88 718 ASN A N 1
ATOM 5812 C CA . ASN A 1 718 ? 5.949 -8.863 -1.680 1.00 74.88 718 ASN A CA 1
ATOM 5813 C C . ASN A 1 718 ? 6.031 -7.326 -1.662 1.00 74.88 718 ASN A C 1
ATOM 5815 O O . ASN A 1 718 ? 7.141 -6.829 -1.547 1.00 74.88 718 ASN A O 1
ATOM 5819 N N . GLU A 1 719 ? 4.923 -6.570 -1.667 1.00 65.56 719 GLU A N 1
ATOM 5820 C CA . GLU A 1 719 ? 4.948 -5.099 -1.512 1.00 65.56 719 GLU A CA 1
ATOM 5821 C C . GLU A 1 719 ? 3.722 -4.509 -0.774 1.00 65.56 719 GLU A C 1
ATOM 5823 O O . GLU A 1 719 ? 3.309 -3.363 -0.991 1.00 65.56 719 GLU A O 1
ATOM 5828 N N . ALA A 1 720 ? 3.076 -5.266 0.122 1.00 63.91 720 ALA A N 1
ATOM 5829 C CA . ALA A 1 720 ? 1.777 -4.835 0.639 1.00 63.91 720 ALA A CA 1
ATOM 5830 C C . ALA A 1 720 ? 1.828 -3.999 1.925 1.00 63.91 720 ALA A C 1
ATOM 5832 O O . ALA A 1 720 ? 2.542 -4.272 2.883 1.00 63.91 720 ALA A O 1
ATOM 5833 N N . TYR A 1 721 ? 0.940 -3.011 1.997 1.00 82.94 721 TYR A N 1
ATOM 5834 C CA . TYR A 1 721 ? 0.695 -2.199 3.184 1.00 82.94 721 TYR A CA 1
ATOM 5835 C C . TYR A 1 721 ? 0.086 -3.015 4.345 1.00 82.94 721 TYR A C 1
ATOM 5837 O O . TYR A 1 721 ? -1.107 -3.302 4.339 1.00 82.94 721 TYR A O 1
ATOM 5845 N N . PHE A 1 722 ? 0.861 -3.302 5.395 1.00 87.19 722 PHE A N 1
ATOM 5846 C CA . PHE A 1 722 ? 0.505 -4.093 6.592 1.00 87.19 722 PHE A CA 1
ATOM 5847 C C . PHE A 1 722 ? -0.693 -3.562 7.399 1.00 87.19 722 PHE A C 1
ATOM 5849 O O . PHE A 1 722 ? -1.181 -4.225 8.315 1.00 87.19 722 PHE A O 1
ATOM 5856 N N . SER A 1 723 ? -1.167 -2.348 7.111 1.00 86.06 723 SER A N 1
ATOM 5857 C CA . SER A 1 723 ? -2.322 -1.745 7.773 1.00 86.06 723 SER A CA 1
ATOM 5858 C C . SER A 1 723 ? -3.139 -0.853 6.831 1.00 86.06 723 SER A C 1
ATOM 5860 O O . SER A 1 723 ? -2.714 -0.469 5.740 1.00 86.06 723 SER A O 1
ATOM 5862 N N . GLY A 1 724 ? -4.354 -0.492 7.256 1.00 82.19 724 GLY A N 1
ATOM 5863 C CA . GLY A 1 724 ? -5.287 0.247 6.401 1.00 82.19 724 GLY A CA 1
ATOM 5864 C C . GLY A 1 724 ? -4.972 1.715 6.172 1.00 82.19 724 GLY A C 1
ATOM 5865 O O . GLY A 1 724 ? -5.480 2.297 5.216 1.00 82.19 724 GLY A O 1
ATOM 5866 N N . GLY A 1 725 ? -4.153 2.330 7.020 1.00 84.69 725 GLY A N 1
ATOM 5867 C CA . GLY A 1 725 ? -3.733 3.715 6.857 1.00 84.69 725 GLY A CA 1
ATOM 5868 C C . GLY A 1 725 ? -3.025 3.995 5.532 1.00 84.69 725 GLY A C 1
ATOM 5869 O O . GLY A 1 725 ? -3.515 4.824 4.761 1.00 84.69 725 GLY A O 1
ATOM 5870 N N . PRO A 1 726 ? -1.904 3.321 5.245 1.00 85.06 726 PRO A N 1
ATOM 5871 C CA . PRO A 1 726 ? -1.159 3.547 4.017 1.00 85.06 726 PRO A CA 1
ATOM 5872 C C . PRO A 1 726 ? -1.874 3.032 2.766 1.00 85.06 726 PRO A C 1
ATOM 5874 O O . PRO A 1 726 ? -1.842 3.732 1.758 1.00 85.06 726 PRO A O 1
ATOM 5877 N N . ALA A 1 727 ? -2.617 1.921 2.839 1.00 81.19 727 ALA A N 1
ATOM 5878 C CA . ALA A 1 727 ? -3.464 1.469 1.728 1.00 81.19 727 ALA A CA 1
ATOM 5879 C C . ALA A 1 727 ? -4.475 2.558 1.306 1.00 81.19 727 ALA A C 1
ATOM 5881 O O . ALA A 1 727 ? -4.655 2.873 0.131 1.00 81.19 727 ALA A O 1
ATOM 5882 N N . LEU A 1 728 ? -5.101 3.219 2.283 1.00 80.12 728 LEU A N 1
ATOM 5883 C CA . LEU A 1 728 ? -5.986 4.352 2.027 1.00 80.12 728 LEU A CA 1
ATOM 5884 C C . LEU A 1 728 ? -5.258 5.594 1.520 1.00 80.12 728 LEU A C 1
ATOM 5886 O O . LEU A 1 728 ? -5.781 6.307 0.665 1.00 80.12 728 LEU A O 1
ATOM 5890 N N . HIS A 1 729 ? -4.107 5.896 2.111 1.00 81.44 729 HIS A N 1
ATOM 5891 C CA . HIS A 1 729 ? -3.355 7.100 1.806 1.00 81.44 729 HIS A CA 1
ATOM 5892 C C . HIS A 1 729 ? -2.755 7.049 0.405 1.00 81.44 729 HIS A C 1
ATOM 5894 O O . HIS A 1 729 ? -3.006 7.942 -0.404 1.00 81.44 729 HIS A O 1
ATOM 5900 N N . VAL A 1 730 ? -1.966 6.014 0.141 1.00 79.12 730 VAL A N 1
ATOM 5901 C CA . VAL A 1 730 ? -1.141 5.913 -1.053 1.00 79.12 730 VAL A CA 1
ATOM 5902 C C . VAL A 1 730 ? -1.972 5.385 -2.208 1.00 79.12 730 VAL A C 1
ATOM 5904 O O . VAL A 1 730 ? -2.100 6.086 -3.207 1.00 79.12 730 VAL A O 1
ATOM 5907 N N . VAL A 1 731 ? -2.605 4.220 -2.046 1.00 73.50 731 VAL A N 1
ATOM 5908 C CA . VAL A 1 731 ? -3.314 3.569 -3.156 1.00 73.50 731 VAL A CA 1
ATOM 5909 C C . VAL A 1 731 ? -4.555 4.358 -3.531 1.00 73.50 731 VAL A C 1
ATOM 5911 O O . VAL A 1 731 ? -4.657 4.932 -4.610 1.00 73.50 731 VAL A O 1
ATOM 5914 N N . LYS A 1 732 ? -5.505 4.495 -2.609 1.00 71.56 732 LYS A N 1
ATOM 5915 C CA . LYS A 1 732 ? -6.771 5.152 -2.955 1.00 71.56 732 LYS A CA 1
ATOM 5916 C C . LYS A 1 732 ? -6.646 6.680 -3.031 1.00 71.56 732 LYS A C 1
ATOM 5918 O O . LYS A 1 732 ? -7.352 7.322 -3.807 1.00 71.56 732 LYS A O 1
ATOM 5923 N N . GLY A 1 733 ? -5.790 7.267 -2.194 1.00 75.12 733 GLY A N 1
ATOM 5924 C CA . GLY A 1 733 ? -5.639 8.714 -2.084 1.00 75.12 733 GLY A CA 1
ATOM 5925 C C . GLY A 1 733 ? -4.741 9.303 -3.169 1.00 75.12 733 GLY A C 1
ATOM 5926 O O . GLY A 1 733 ? -5.177 10.147 -3.947 1.00 75.12 733 GLY A O 1
ATOM 5927 N N . MET A 1 734 ? -3.479 8.875 -3.208 1.00 76.06 734 MET A N 1
ATOM 5928 C CA . MET A 1 734 ? -2.485 9.429 -4.130 1.00 76.06 734 MET A CA 1
ATOM 5929 C C . MET A 1 734 ? -2.573 8.815 -5.529 1.00 76.06 734 MET A C 1
ATOM 5931 O O . MET A 1 734 ? -2.638 9.572 -6.493 1.00 76.06 734 MET A O 1
ATOM 5935 N N . GLN A 1 735 ? -2.621 7.484 -5.653 1.00 69.62 735 GLN A N 1
ATOM 5936 C CA . GLN A 1 735 ? -2.678 6.808 -6.957 1.00 69.62 735 GLN A CA 1
ATOM 5937 C C . GLN A 1 735 ? -4.084 6.897 -7.572 1.00 69.62 735 GLN A C 1
ATOM 5939 O O . GLN A 1 735 ? -4.230 7.254 -8.735 1.00 69.62 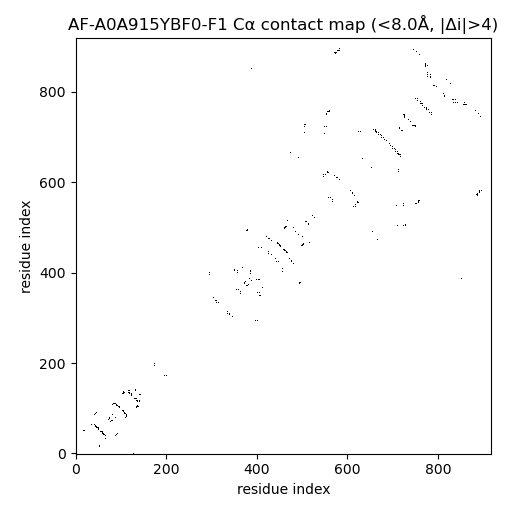735 GLN A O 1
ATOM 5944 N N . GLY A 1 736 ? -5.135 6.690 -6.773 1.00 63.03 736 GLY A N 1
ATOM 5945 C CA . GLY A 1 736 ? -6.533 6.792 -7.213 1.00 63.03 736 GLY A CA 1
ATOM 5946 C C . GLY A 1 736 ? -7.046 8.221 -7.450 1.00 63.03 736 GLY A C 1
ATOM 5947 O O . GLY A 1 736 ? -8.232 8.403 -7.723 1.00 63.03 736 GLY A O 1
ATOM 5948 N N . GLY A 1 737 ? -6.203 9.250 -7.286 1.00 67.00 737 GLY A N 1
ATOM 5949 C CA . GLY A 1 737 ? -6.566 10.660 -7.489 1.00 67.00 737 GLY A CA 1
ATOM 5950 C C . GLY A 1 737 ? -7.619 11.211 -6.512 1.00 67.00 737 GLY A C 1
ATOM 5951 O O . GLY A 1 737 ? -8.149 12.307 -6.709 1.00 67.00 737 GLY A O 1
ATOM 5952 N N . GLY A 1 738 ? -7.953 10.464 -5.457 1.00 66.69 738 GLY A N 1
ATOM 5953 C CA . GLY A 1 738 ? -8.981 10.825 -4.491 1.00 66.69 738 GLY A CA 1
ATOM 5954 C C . GLY A 1 738 ? -8.446 11.699 -3.357 1.00 66.69 738 GLY A C 1
ATOM 5955 O O . GLY A 1 738 ? -7.548 11.311 -2.616 1.00 66.69 738 GLY A O 1
ATOM 5956 N N . ALA A 1 739 ? -9.072 12.850 -3.102 1.00 70.31 739 ALA A N 1
ATOM 5957 C CA . ALA A 1 739 ? -8.847 13.585 -1.855 1.00 70.31 739 ALA A CA 1
ATOM 5958 C C . ALA A 1 739 ? -9.456 12.815 -0.665 1.00 70.31 739 ALA A C 1
ATOM 5960 O O . ALA A 1 739 ? -10.587 13.067 -0.242 1.00 70.31 739 ALA A O 1
ATOM 5961 N N . ILE A 1 740 ? -8.720 11.839 -0.131 1.00 73.81 740 ILE A N 1
ATOM 5962 C CA . ILE A 1 740 ? -9.172 11.019 0.993 1.00 73.81 740 ILE A CA 1
ATOM 5963 C C . ILE A 1 740 ? -8.778 11.668 2.306 1.00 73.81 740 ILE A C 1
ATOM 5965 O O . ILE A 1 740 ? -7.607 11.907 2.603 1.00 73.81 740 ILE A O 1
ATOM 5969 N N . LYS A 1 741 ? -9.786 11.893 3.146 1.00 79.31 741 LYS A N 1
ATOM 5970 C CA . LYS A 1 741 ? -9.571 12.299 4.527 1.00 79.31 741 LYS A CA 1
ATOM 5971 C C . LYS A 1 741 ? -9.250 11.075 5.378 1.00 79.31 741 LYS A C 1
ATOM 5973 O O . LYS A 1 741 ? -10.150 10.332 5.765 1.00 79.31 741 LYS A O 1
ATOM 5978 N N . LEU A 1 742 ? -7.974 10.903 5.695 1.00 79.50 742 LEU A N 1
ATOM 5979 C CA . LEU A 1 742 ? -7.509 9.871 6.616 1.00 79.50 742 LEU A CA 1
ATOM 5980 C C . LEU A 1 742 ? -7.860 10.221 8.063 1.00 79.50 742 LEU A C 1
ATOM 5982 O O . LEU A 1 742 ? -7.710 11.371 8.499 1.00 79.50 742 LEU A O 1
ATOM 5986 N N . GLY A 1 743 ? -8.286 9.212 8.822 1.00 81.69 743 GLY A N 1
ATOM 5987 C CA . GLY A 1 743 ? -8.332 9.287 10.278 1.00 81.69 743 GLY A CA 1
ATOM 5988 C C . GLY A 1 743 ? -6.926 9.429 10.867 1.00 81.69 743 GLY A C 1
ATOM 5989 O O . GLY A 1 743 ? -5.932 9.088 10.237 1.00 81.69 743 GLY A O 1
ATOM 5990 N N . ARG A 1 744 ? -6.816 9.924 12.100 1.00 81.88 744 ARG A N 1
ATOM 5991 C CA . ARG A 1 744 ? -5.510 10.192 12.734 1.00 81.88 744 ARG A CA 1
ATOM 5992 C C . ARG A 1 744 ? -4.657 8.934 12.898 1.00 81.88 744 ARG A C 1
ATOM 5994 O O . ARG A 1 744 ? -3.484 8.941 12.547 1.00 81.88 744 ARG A O 1
ATOM 6001 N N . GLN A 1 745 ? -5.270 7.839 13.343 1.00 84.56 745 GLN A N 1
ATOM 6002 C CA . GLN A 1 745 ? -4.591 6.548 13.446 1.00 84.56 745 GLN A CA 1
ATOM 6003 C C . GLN A 1 745 ? -4.102 6.047 12.077 1.00 84.56 745 GLN A C 1
ATOM 6005 O O . GLN A 1 745 ? -2.969 5.604 11.959 1.00 84.56 745 GLN A O 1
ATOM 6010 N N . GLN A 1 746 ? -4.916 6.213 11.031 1.00 87.44 746 GLN A N 1
ATOM 6011 C CA . GLN A 1 746 ? -4.557 5.874 9.650 1.00 87.44 746 GLN A CA 1
ATOM 6012 C C . GLN A 1 746 ? -3.394 6.724 9.118 1.00 87.44 746 GLN A C 1
ATOM 6014 O O . GLN A 1 746 ? -2.536 6.211 8.408 1.00 87.44 746 GLN A O 1
ATOM 6019 N N . LYS A 1 747 ? -3.324 8.012 9.481 1.00 86.31 747 LYS A N 1
ATOM 6020 C CA . LYS A 1 747 ? -2.175 8.861 9.135 1.00 86.31 747 LYS A CA 1
ATOM 6021 C C . LYS A 1 747 ? -0.885 8.315 9.743 1.00 86.31 747 LYS A C 1
ATOM 6023 O O . LYS A 1 747 ? 0.080 8.145 9.016 1.00 86.31 747 LYS A O 1
ATOM 6028 N N . MET A 1 748 ? -0.884 7.983 11.035 1.00 88.62 748 MET A N 1
ATOM 6029 C CA . MET A 1 748 ? 0.304 7.411 11.683 1.00 88.62 748 MET A CA 1
ATOM 6030 C C . MET A 1 748 ? 0.707 6.064 11.104 1.00 88.62 748 MET A C 1
ATOM 6032 O O . MET A 1 748 ? 1.880 5.853 10.836 1.00 88.62 748 MET A O 1
ATOM 6036 N N . GLN A 1 749 ? -0.266 5.168 10.917 1.00 91.38 749 GLN A N 1
ATOM 6037 C CA . GLN A 1 749 ? -0.062 3.892 10.241 1.00 91.38 749 GLN A CA 1
ATOM 6038 C C . GLN A 1 749 ? 0.654 4.126 8.908 1.00 91.38 749 GLN A C 1
ATOM 6040 O O . GLN A 1 749 ? 1.672 3.504 8.627 1.00 91.38 749 GLN A O 1
ATOM 6045 N N . SER A 1 750 ? 0.177 5.103 8.127 1.00 90.94 750 SER A N 1
ATOM 6046 C CA . SER A 1 750 ? 0.808 5.446 6.861 1.00 90.94 750 SER A CA 1
ATOM 6047 C C . SER A 1 750 ? 2.204 6.035 7.022 1.00 90.94 750 SER A C 1
ATOM 6049 O O . SER A 1 750 ? 3.058 5.728 6.200 1.00 90.94 750 SER A O 1
ATOM 6051 N N . MET A 1 751 ? 2.452 6.875 8.026 1.00 90.88 751 MET A N 1
ATOM 6052 C CA . MET A 1 751 ? 3.780 7.445 8.269 1.00 90.88 751 MET A CA 1
ATOM 6053 C C . MET A 1 751 ? 4.781 6.360 8.658 1.00 90.88 751 MET A C 1
ATOM 6055 O O . MET A 1 751 ? 5.816 6.262 8.017 1.00 90.88 751 MET A O 1
ATOM 6059 N N . LEU A 1 752 ? 4.452 5.515 9.642 1.00 92.38 752 LEU A N 1
ATOM 6060 C CA . LEU A 1 752 ? 5.320 4.424 10.099 1.00 92.38 752 LEU A CA 1
ATOM 6061 C C . LEU A 1 752 ? 5.686 3.480 8.957 1.00 92.38 752 LEU A C 1
ATOM 6063 O O . LEU A 1 752 ? 6.852 3.155 8.791 1.00 92.38 752 LEU A O 1
ATOM 6067 N N . MET A 1 753 ? 4.708 3.102 8.134 1.00 92.62 753 MET A N 1
ATOM 6068 C CA . MET A 1 753 ? 4.963 2.216 7.004 1.00 92.62 753 MET A CA 1
ATOM 6069 C C . MET A 1 753 ? 5.806 2.859 5.905 1.00 92.62 753 MET A C 1
ATOM 6071 O O . MET A 1 753 ? 6.712 2.213 5.402 1.00 92.62 753 MET A O 1
ATOM 6075 N N . ASN A 1 754 ? 5.552 4.124 5.541 1.00 92.00 754 ASN A N 1
ATOM 6076 C CA . ASN A 1 754 ? 6.409 4.786 4.552 1.00 92.00 754 ASN A CA 1
ATOM 6077 C C . ASN A 1 754 ? 7.829 4.974 5.094 1.00 92.00 754 ASN A C 1
ATOM 6079 O O . ASN A 1 754 ? 8.758 4.799 4.327 1.00 92.00 754 ASN A O 1
ATOM 6083 N N . ILE A 1 755 ? 8.005 5.249 6.392 1.00 91.31 755 ILE A N 1
ATOM 6084 C CA . ILE A 1 755 ? 9.335 5.293 7.021 1.00 91.31 755 ILE A CA 1
ATOM 6085 C C . ILE A 1 755 ? 10.005 3.911 6.984 1.00 91.31 755 ILE A C 1
ATOM 6087 O O . ILE A 1 755 ? 11.186 3.826 6.672 1.00 91.31 755 ILE A O 1
ATOM 6091 N N . GLY A 1 756 ? 9.262 2.836 7.265 1.00 92.38 756 GLY A N 1
ATOM 6092 C CA . GLY A 1 756 ? 9.756 1.460 7.161 1.00 92.38 756 GLY A CA 1
ATOM 6093 C C . GLY A 1 756 ? 10.236 1.107 5.752 1.00 92.38 756 GLY A C 1
ATOM 6094 O O . GLY A 1 756 ? 11.376 0.692 5.585 1.00 92.38 756 GLY A O 1
ATOM 6095 N N . TYR A 1 757 ? 9.426 1.382 4.725 1.00 91.62 757 TYR A N 1
ATOM 6096 C CA . TYR A 1 757 ? 9.833 1.166 3.330 1.00 91.62 757 TYR A CA 1
ATOM 6097 C C . TYR A 1 757 ? 10.980 2.069 2.890 1.00 91.62 757 TYR A C 1
ATOM 6099 O O . TYR A 1 757 ? 11.812 1.665 2.085 1.00 91.62 757 TYR A O 1
ATOM 6107 N N . GLN A 1 758 ? 11.037 3.293 3.412 1.00 91.00 758 GLN A N 1
ATOM 6108 C CA . GLN A 1 758 ? 12.154 4.191 3.158 1.00 91.00 758 GLN A CA 1
ATOM 6109 C C . GLN A 1 758 ? 13.447 3.619 3.742 1.00 91.00 758 GLN A C 1
ATOM 6111 O O . GLN A 1 758 ? 14.443 3.603 3.038 1.00 91.00 758 GLN A O 1
ATOM 6116 N N . LEU A 1 759 ? 13.424 3.092 4.974 1.00 90.25 759 LEU A N 1
ATOM 6117 C CA . LEU A 1 759 ? 14.565 2.404 5.593 1.00 90.25 759 LEU A CA 1
ATOM 6118 C C . LEU A 1 759 ? 15.002 1.185 4.777 1.00 90.25 759 LEU A C 1
ATOM 6120 O O . LEU A 1 759 ? 16.177 1.083 4.439 1.00 90.25 759 LEU A O 1
ATOM 6124 N N . GLN A 1 760 ? 14.054 0.306 4.444 1.00 90.12 760 GLN A N 1
ATOM 6125 C CA . GLN A 1 760 ? 14.300 -0.900 3.657 1.00 90.12 760 GLN A CA 1
ATOM 6126 C C . GLN A 1 760 ? 14.969 -0.574 2.322 1.00 90.12 760 GLN A C 1
ATOM 6128 O O . GLN A 1 760 ? 16.112 -0.952 2.083 1.00 90.12 760 GLN A O 1
ATOM 6133 N N . HIS A 1 761 ? 14.253 0.161 1.468 1.00 90.25 761 HIS A N 1
ATOM 6134 C CA . HIS A 1 761 ? 14.672 0.370 0.088 1.00 90.25 761 HIS A CA 1
ATOM 6135 C C . HIS A 1 761 ? 15.933 1.230 0.035 1.00 90.25 761 HIS A C 1
ATOM 6137 O O . HIS A 1 761 ? 16.723 1.091 -0.889 1.00 90.25 761 HIS A O 1
ATOM 6143 N N . PHE A 1 762 ? 16.133 2.129 1.006 1.00 91.12 762 PHE A N 1
ATOM 6144 C CA . PHE A 1 762 ? 17.339 2.944 1.053 1.00 91.12 762 PHE A CA 1
ATOM 6145 C C . PHE A 1 762 ? 18.545 2.072 1.367 1.00 91.12 762 PHE A C 1
ATOM 6147 O O . PHE A 1 762 ? 19.555 2.212 0.694 1.00 91.12 762 PHE A O 1
ATOM 6154 N N . ASN A 1 763 ? 18.439 1.173 2.350 1.00 88.12 763 ASN A N 1
ATOM 6155 C CA . ASN A 1 763 ? 19.536 0.285 2.714 1.00 88.12 763 ASN A CA 1
ATOM 6156 C C . ASN A 1 763 ? 19.901 -0.660 1.560 1.00 88.12 763 ASN A C 1
ATOM 6158 O O . ASN A 1 763 ? 21.063 -0.715 1.175 1.00 88.12 763 ASN A O 1
ATOM 6162 N N . GLU A 1 764 ? 18.902 -1.319 0.964 1.00 88.94 764 GLU A N 1
ATOM 6163 C CA . GLU A 1 764 ? 19.085 -2.224 -0.180 1.00 88.94 764 GLU A CA 1
ATOM 6164 C C . GLU A 1 764 ? 19.723 -1.493 -1.375 1.00 88.94 764 GLU A C 1
ATOM 6166 O O . GLU A 1 764 ? 20.770 -1.893 -1.874 1.00 88.94 764 GLU A O 1
ATOM 6171 N N . GLN A 1 765 ? 19.162 -0.353 -1.790 1.00 89.94 765 GLN A N 1
ATOM 6172 C CA . GLN A 1 765 ? 19.668 0.380 -2.956 1.00 89.94 765 GLN A CA 1
ATOM 6173 C C . GLN A 1 765 ? 21.010 1.067 -2.706 1.00 89.94 765 GLN A C 1
ATOM 6175 O O . GLN A 1 765 ? 21.775 1.256 -3.647 1.00 89.94 765 GLN A O 1
ATOM 6180 N N . ALA A 1 766 ? 21.296 1.476 -1.471 1.00 89.56 766 ALA A N 1
ATOM 6181 C CA . ALA A 1 766 ? 22.573 2.085 -1.122 1.00 89.56 766 ALA A CA 1
ATOM 6182 C C . ALA A 1 766 ? 23.714 1.071 -1.219 1.00 89.56 766 ALA A C 1
ATOM 6184 O O . ALA A 1 766 ? 24.789 1.425 -1.702 1.00 89.56 766 ALA A O 1
ATOM 6185 N N . GLU A 1 767 ? 23.464 -0.160 -0.772 1.00 88.12 767 GLU A N 1
ATOM 6186 C CA . GLU A 1 767 ? 24.407 -1.273 -0.844 1.00 88.12 767 GLU A CA 1
ATOM 6187 C C . GLU A 1 767 ? 24.587 -1.766 -2.286 1.00 88.12 767 GLU A C 1
ATOM 6189 O O . GLU A 1 767 ? 25.719 -1.930 -2.736 1.00 88.12 767 GLU A O 1
ATOM 6194 N N . GLU A 1 768 ? 23.489 -1.944 -3.029 1.00 87.25 768 GLU A N 1
ATOM 6195 C CA . GLU A 1 768 ? 23.523 -2.516 -4.382 1.00 87.25 768 GLU A CA 1
ATOM 6196 C C . GLU A 1 768 ? 23.919 -1.496 -5.468 1.00 87.25 768 GLU A C 1
ATOM 6198 O O . GLU A 1 768 ? 24.571 -1.854 -6.448 1.00 87.25 768 GLU A O 1
ATOM 6203 N N . HIS A 1 769 ? 23.542 -0.220 -5.322 1.00 86.56 769 HIS A N 1
ATOM 6204 C CA . HIS A 1 769 ? 23.613 0.768 -6.412 1.00 86.56 769 HIS A CA 1
ATOM 6205 C C . HIS A 1 769 ? 24.168 2.144 -6.005 1.00 86.56 769 HIS A C 1
ATOM 6207 O O . HIS A 1 769 ? 24.260 3.049 -6.838 1.00 86.56 769 HIS A O 1
ATOM 6213 N N . GLY A 1 770 ? 24.527 2.338 -4.736 1.00 89.75 770 GLY A N 1
ATOM 6214 C CA . GLY A 1 770 ? 25.082 3.591 -4.233 1.00 89.75 770 GLY A CA 1
ATOM 6215 C C . GLY A 1 770 ? 24.050 4.657 -3.837 1.00 89.75 770 GLY A C 1
ATOM 6216 O O . GLY A 1 770 ? 22.830 4.495 -3.919 1.00 89.75 770 GLY A O 1
ATOM 6217 N N . LEU A 1 771 ? 24.566 5.790 -3.348 1.00 90.44 771 LEU A N 1
ATOM 6218 C CA . LEU A 1 771 ? 23.779 6.825 -2.666 1.00 90.44 771 LEU A CA 1
ATOM 6219 C C . LEU A 1 771 ? 22.740 7.507 -3.571 1.00 90.44 771 LEU A C 1
ATOM 6221 O O . LEU A 1 771 ? 21.602 7.698 -3.140 1.00 90.44 771 LEU A O 1
ATOM 6225 N N . GLY A 1 772 ? 23.113 7.876 -4.802 1.00 90.19 772 GLY A N 1
ATOM 6226 C CA . GLY A 1 772 ? 22.219 8.576 -5.732 1.00 90.19 772 GLY A CA 1
ATOM 6227 C C . GLY A 1 772 ? 20.937 7.799 -6.003 1.00 90.19 772 GLY A C 1
ATOM 6228 O O . GLY A 1 772 ? 19.829 8.318 -5.827 1.00 90.19 772 GLY A O 1
ATOM 6229 N N . ARG A 1 773 ? 21.101 6.510 -6.315 1.00 90.06 773 ARG A N 1
ATOM 6230 C CA . ARG A 1 773 ? 19.999 5.581 -6.540 1.00 90.06 773 ARG A CA 1
ATOM 6231 C C . ARG A 1 773 ? 19.120 5.420 -5.309 1.00 90.06 773 ARG A C 1
ATOM 6233 O O . ARG A 1 773 ? 17.898 5.529 -5.418 1.00 90.06 773 ARG A O 1
ATOM 6240 N N . ALA A 1 774 ? 19.732 5.208 -4.145 1.00 92.06 774 ALA A N 1
ATOM 6241 C CA . ALA A 1 774 ? 19.013 5.035 -2.890 1.00 92.06 774 ALA A CA 1
ATOM 6242 C C . ALA A 1 774 ? 18.131 6.244 -2.558 1.00 92.06 774 ALA A C 1
ATOM 6244 O O . ALA A 1 774 ? 16.949 6.095 -2.234 1.00 92.06 774 ALA A O 1
ATOM 6245 N N . VAL A 1 775 ? 18.659 7.464 -2.687 1.00 91.56 775 VAL A N 1
ATOM 6246 C CA . VAL A 1 775 ? 17.884 8.680 -2.406 1.00 91.56 775 VAL A CA 1
ATOM 6247 C C . VAL A 1 775 ? 16.788 8.886 -3.458 1.00 91.56 775 VAL A C 1
ATOM 6249 O O . VAL A 1 775 ? 15.632 9.134 -3.104 1.00 91.56 775 VAL A O 1
ATOM 6252 N N . LEU A 1 776 ? 17.089 8.733 -4.751 1.00 91.25 776 LEU A N 1
ATOM 6253 C CA . LEU A 1 776 ? 16.093 8.891 -5.817 1.00 91.25 776 LEU A CA 1
ATOM 6254 C C . LEU A 1 776 ? 14.948 7.870 -5.694 1.00 91.25 776 LEU A C 1
ATOM 6256 O O . LEU A 1 776 ? 13.760 8.214 -5.828 1.00 91.25 776 LEU A O 1
ATOM 6260 N N . GLY A 1 777 ? 15.285 6.608 -5.432 1.00 89.75 777 GLY A N 1
ATOM 6261 C CA . GLY A 1 777 ? 14.335 5.511 -5.296 1.00 89.75 777 GLY A CA 1
ATOM 6262 C C . GLY A 1 777 ? 13.406 5.693 -4.098 1.00 89.75 777 GLY A C 1
ATOM 6263 O O . GLY A 1 777 ? 12.186 5.520 -4.237 1.00 89.75 777 GLY A O 1
ATOM 6264 N N . THR A 1 778 ? 13.948 6.143 -2.964 1.00 91.88 778 THR A N 1
ATOM 6265 C CA . THR A 1 778 ? 13.214 6.259 -1.693 1.00 91.88 778 THR A CA 1
ATOM 6266 C C . THR A 1 778 ? 12.553 7.609 -1.427 1.00 91.88 778 THR A C 1
ATOM 6268 O O . THR A 1 778 ? 11.593 7.653 -0.654 1.00 91.88 778 THR A O 1
ATOM 6271 N N . SER A 1 779 ? 12.931 8.672 -2.144 1.00 91.44 779 SER A N 1
ATOM 6272 C CA . SER A 1 779 ? 12.326 10.017 -2.040 1.00 91.44 779 SER A CA 1
ATOM 6273 C C . SER A 1 779 ? 10.792 10.026 -2.158 1.00 91.44 779 SER A C 1
ATOM 6275 O O . SER A 1 779 ? 10.106 10.855 -1.555 1.00 91.44 779 SER A O 1
ATOM 6277 N N . LYS A 1 780 ? 10.210 9.044 -2.872 1.00 89.38 780 LYS A N 1
ATOM 6278 C CA . LYS A 1 780 ? 8.749 8.856 -2.967 1.00 89.38 780 LYS A CA 1
ATOM 6279 C C . LYS A 1 780 ? 8.103 8.637 -1.593 1.00 89.38 780 LYS A C 1
ATOM 6281 O O . LYS A 1 780 ? 6.976 9.081 -1.377 1.00 89.38 780 LYS A O 1
ATOM 6286 N N . TYR A 1 781 ? 8.782 7.950 -0.679 1.00 91.00 781 TYR A N 1
ATOM 6287 C CA . TYR A 1 781 ? 8.299 7.678 0.673 1.00 91.00 781 TYR A CA 1
ATOM 6288 C C . TYR A 1 781 ? 8.402 8.921 1.555 1.00 91.00 781 TYR A C 1
ATOM 6290 O O . TYR A 1 781 ? 7.416 9.284 2.201 1.00 91.00 781 TYR A O 1
ATOM 6298 N N . GLY A 1 782 ? 9.527 9.633 1.486 1.00 88.38 782 GLY A N 1
ATOM 6299 C CA . GLY A 1 782 ? 9.736 10.921 2.144 1.00 88.38 782 GLY A CA 1
ATOM 6300 C C . GLY A 1 782 ? 8.664 11.951 1.803 1.00 88.38 782 GLY A C 1
ATOM 6301 O O . GLY A 1 782 ? 7.962 12.455 2.686 1.00 88.38 782 GLY A O 1
ATOM 6302 N N . GLN A 1 783 ? 8.418 12.147 0.505 1.00 87.25 783 GLN A N 1
ATOM 6303 C CA . GLN A 1 783 ? 7.341 13.000 -0.001 1.00 87.25 783 GLN A CA 1
ATOM 6304 C C . GLN A 1 783 ? 5.961 12.586 0.543 1.00 87.25 783 GLN A C 1
ATOM 6306 O O . GLN A 1 783 ? 5.124 13.433 0.870 1.00 87.25 783 GLN A O 1
ATOM 6311 N N . ARG A 1 784 ? 5.666 11.283 0.662 1.00 88.38 784 ARG A N 1
ATOM 6312 C CA . ARG A 1 784 ? 4.391 10.811 1.243 1.00 88.38 784 ARG A CA 1
ATOM 6313 C C . ARG A 1 784 ? 4.278 11.194 2.720 1.00 88.38 784 ARG A C 1
ATOM 6315 O O . ARG A 1 784 ? 3.197 11.602 3.152 1.00 88.38 784 ARG A O 1
ATOM 6322 N N . VAL A 1 785 ? 5.361 11.092 3.491 1.00 87.56 785 VAL A N 1
ATOM 6323 C CA . VAL A 1 785 ? 5.389 11.508 4.903 1.00 87.56 785 VAL A CA 1
ATOM 6324 C C . VAL A 1 785 ? 5.217 13.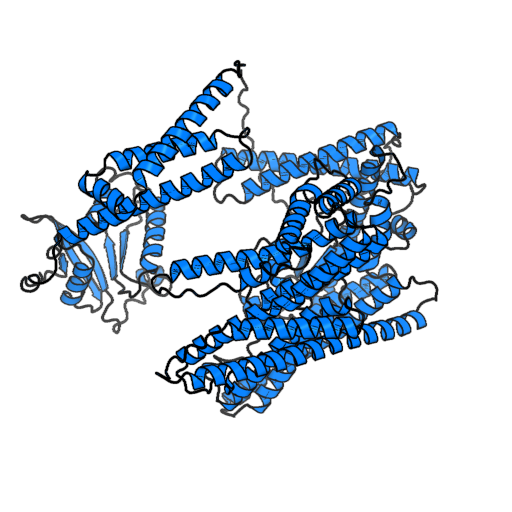029 5.018 1.00 87.56 785 VAL A C 1
ATOM 6326 O O . VAL A 1 785 ? 4.396 13.474 5.827 1.00 87.56 785 VAL A O 1
ATOM 6329 N N . ALA A 1 786 ? 5.887 13.817 4.169 1.00 84.62 786 ALA A N 1
ATOM 6330 C CA . ALA A 1 786 ? 5.785 15.282 4.132 1.00 84.62 786 ALA A CA 1
ATOM 6331 C C . ALA A 1 786 ? 4.361 15.752 3.788 1.00 84.62 786 ALA A C 1
ATOM 6333 O O . ALA A 1 786 ? 3.761 16.593 4.459 1.00 84.62 786 ALA A O 1
ATOM 6334 N N . ASN A 1 787 ? 3.734 15.118 2.798 1.00 84.00 787 ASN A N 1
ATOM 6335 C CA . ASN A 1 787 ? 2.351 15.412 2.434 1.00 84.00 787 ASN A CA 1
ATOM 6336 C C . ASN A 1 787 ? 1.364 15.167 3.592 1.00 84.00 787 ASN A C 1
ATOM 6338 O O . ASN A 1 787 ? 0.373 15.895 3.741 1.00 84.00 787 ASN A O 1
ATOM 6342 N N . LEU A 1 788 ? 1.609 14.154 4.430 1.00 83.81 788 LEU A N 1
ATOM 6343 C CA . LEU A 1 788 ? 0.777 13.874 5.604 1.00 83.81 788 LEU A CA 1
ATOM 6344 C C . LEU A 1 788 ? 0.963 14.903 6.723 1.00 83.81 788 LEU A C 1
ATOM 6346 O O . LEU A 1 788 ? -0.030 15.251 7.382 1.00 83.81 788 LEU A O 1
ATOM 6350 N N . THR A 1 789 ? 2.187 15.393 6.942 1.00 78.69 789 THR A N 1
ATOM 6351 C CA . THR A 1 789 ? 2.464 16.447 7.932 1.00 78.69 789 THR A CA 1
ATOM 6352 C C . THR A 1 789 ? 1.851 17.776 7.493 1.00 78.69 789 THR A C 1
ATOM 6354 O O . THR A 1 789 ? 1.075 18.362 8.255 1.00 78.69 789 THR A O 1
ATOM 6357 N N . GLU A 1 790 ? 2.070 18.203 6.247 1.00 77.38 790 GLU A N 1
ATOM 6358 C CA . GLU A 1 790 ? 1.538 19.464 5.712 1.00 77.38 790 GLU A CA 1
ATOM 6359 C C . GLU A 1 790 ? 0.009 19.532 5.687 1.00 77.38 790 GLU A C 1
ATOM 6361 O O . GLU A 1 790 ? -0.605 20.525 6.085 1.00 77.38 790 GLU A O 1
ATOM 6366 N N . ARG A 1 791 ? -0.660 18.483 5.194 1.00 71.38 791 ARG A N 1
ATOM 6367 C CA . ARG A 1 791 ? -2.132 18.483 5.138 1.00 71.38 791 ARG A CA 1
ATOM 6368 C C . ARG A 1 791 ? -2.738 18.551 6.533 1.00 71.38 791 ARG A C 1
ATOM 6370 O O . ARG A 1 791 ? -3.837 19.075 6.703 1.00 71.38 791 ARG A O 1
ATOM 6377 N N . SER A 1 792 ? -2.039 18.015 7.530 1.00 66.25 792 SER A N 1
ATOM 6378 C CA . SER A 1 792 ? -2.477 18.081 8.919 1.00 66.25 792 SER A CA 1
ATOM 6379 C C . SER A 1 792 ? -2.359 19.500 9.476 1.00 66.25 792 SER A C 1
ATOM 6381 O O . SER A 1 792 ? -3.318 19.957 10.094 1.00 66.25 792 SER A O 1
ATOM 6383 N N . SER A 1 793 ? -1.274 20.227 9.185 1.00 66.75 793 SER A N 1
ATOM 6384 C CA . SER A 1 793 ? -1.116 21.621 9.627 1.00 66.75 793 SER A CA 1
ATOM 6385 C C . SER A 1 793 ? -2.135 22.559 8.967 1.00 66.75 793 SER A C 1
ATOM 6387 O O . SER A 1 793 ? -2.818 23.305 9.671 1.00 66.75 793 SER A O 1
ATOM 6389 N N . LYS A 1 794 ? -2.338 22.455 7.644 1.00 71.69 794 LYS A N 1
ATOM 6390 C CA . LYS A 1 794 ? -3.331 23.260 6.902 1.00 71.69 794 LYS A CA 1
ATOM 6391 C C . LYS A 1 794 ? -4.756 23.022 7.412 1.00 71.69 794 LYS A C 1
ATOM 6393 O O . LYS A 1 794 ? -5.478 23.971 7.709 1.00 71.69 794 LYS A O 1
ATOM 6398 N N . GLN A 1 795 ? -5.155 21.760 7.595 1.00 64.31 795 GLN A N 1
ATOM 6399 C CA . GLN A 1 795 ? -6.494 21.433 8.096 1.00 64.31 795 GLN A CA 1
ATOM 6400 C C . GLN A 1 795 ? -6.703 21.900 9.550 1.00 64.31 795 GLN A C 1
ATOM 6402 O O . GLN A 1 795 ? -7.812 22.281 9.925 1.00 64.31 795 GLN A O 1
ATOM 6407 N N . GLU A 1 796 ? -5.662 21.874 10.386 1.00 63.16 796 GLU A N 1
ATOM 6408 C CA . GLU A 1 796 ? -5.718 22.437 11.739 1.00 63.16 796 GLU A CA 1
ATOM 6409 C C . GLU A 1 796 ? -5.864 23.959 11.726 1.00 63.16 796 GLU A C 1
ATOM 6411 O O . GLU A 1 796 ? -6.659 24.496 12.500 1.00 63.16 796 GLU A O 1
ATOM 6416 N N . GLN A 1 797 ? -5.150 24.647 10.836 1.00 67.06 797 GLN A N 1
ATOM 6417 C CA . GLN A 1 797 ? -5.250 26.094 10.673 1.00 67.06 797 GLN A CA 1
ATOM 6418 C C . GLN A 1 797 ? -6.657 26.516 10.228 1.00 67.06 797 GLN A C 1
ATOM 6420 O O . GLN A 1 797 ? -7.254 27.386 10.858 1.00 67.06 797 GLN A O 1
ATOM 6425 N N . GLU A 1 798 ? -7.249 25.836 9.244 1.00 69.06 798 GLU A N 1
ATOM 6426 C CA . GLU A 1 798 ? -8.633 26.093 8.816 1.00 69.06 798 GLU A CA 1
ATOM 6427 C C . GLU A 1 798 ? -9.649 25.866 9.950 1.00 69.06 798 GLU A C 1
ATOM 6429 O O . GLU A 1 798 ? -10.597 26.636 10.124 1.00 69.06 798 GLU A O 1
ATOM 6434 N N . VAL A 1 799 ? -9.455 24.819 10.763 1.00 61.59 799 VAL A N 1
ATOM 6435 C CA . VAL A 1 799 ? -10.313 24.555 11.927 1.00 61.59 799 VAL A CA 1
ATOM 6436 C C . VAL A 1 799 ? -10.160 25.662 12.971 1.00 61.59 799 VAL A C 1
ATOM 6438 O O . VAL A 1 799 ? -11.177 26.138 13.478 1.00 61.59 799 VAL A O 1
ATOM 6441 N N . LYS A 1 800 ? -8.934 26.118 13.256 1.00 61.12 800 LYS A N 1
ATOM 6442 C CA . LYS A 1 800 ? -8.675 27.255 14.153 1.00 61.12 800 LYS A CA 1
ATOM 6443 C C . LYS A 1 800 ? -9.363 28.520 13.656 1.00 61.12 800 LYS A C 1
ATOM 6445 O O . LYS A 1 800 ? -10.083 29.142 14.426 1.00 61.12 800 LYS A O 1
ATOM 6450 N N . GLU A 1 801 ? -9.214 28.858 12.379 1.00 66.56 801 GLU A N 1
ATOM 6451 C CA . GLU A 1 801 ? -9.857 30.025 11.765 1.00 66.56 801 GLU A CA 1
ATOM 6452 C C . GLU A 1 801 ? -11.391 29.928 11.780 1.00 66.56 801 GLU A C 1
ATOM 6454 O O . GLU A 1 801 ? -12.074 30.939 11.901 1.00 66.56 801 GLU A O 1
ATOM 6459 N N . SER A 1 802 ? -11.956 28.717 11.722 1.00 57.25 802 SER A N 1
ATOM 6460 C CA . SER A 1 802 ? -13.408 28.511 11.826 1.00 57.25 802 SER A CA 1
ATOM 6461 C C . SER A 1 802 ? -13.955 28.563 13.263 1.00 57.25 802 SER A C 1
ATOM 6463 O O . SER A 1 802 ? -15.152 28.787 13.454 1.00 57.25 802 SER A O 1
ATOM 6465 N N . ILE A 1 803 ? -13.097 28.349 14.270 1.00 50.44 803 ILE A N 1
ATOM 6466 C CA . ILE A 1 803 ? -13.442 28.323 15.704 1.00 50.44 803 ILE A CA 1
ATOM 6467 C C . ILE A 1 803 ? -13.004 29.616 16.420 1.00 50.44 803 ILE A C 1
ATOM 6469 O O . ILE A 1 803 ? -13.464 29.873 17.531 1.00 50.44 803 ILE A O 1
ATOM 6473 N N . SER A 1 804 ? -12.192 30.470 15.786 1.00 44.84 804 SER A N 1
ATOM 6474 C CA . SER A 1 804 ? -11.518 31.655 16.353 1.00 44.84 804 SER A CA 1
ATOM 6475 C C . SER A 1 804 ? -12.416 32.779 16.896 1.00 44.84 804 SER A C 1
ATOM 6477 O O . SER A 1 804 ? -11.899 33.799 17.341 1.00 44.84 804 SER A O 1
ATOM 6479 N N . GLY A 1 805 ? -13.730 32.568 17.016 1.00 48.06 805 GLY A N 1
ATOM 6480 C CA . GLY A 1 805 ? -14.528 33.256 18.039 1.00 48.06 805 GLY A CA 1
ATOM 6481 C C . GLY A 1 805 ? -14.166 32.852 19.482 1.00 48.06 805 GLY A C 1
ATOM 6482 O O . GLY A 1 805 ? -14.630 33.484 20.424 1.00 48.06 805 GLY A O 1
ATOM 6483 N N . ILE A 1 806 ? -13.344 31.814 19.681 1.00 45.62 806 ILE A N 1
ATOM 6484 C CA . ILE A 1 806 ? -12.847 31.367 20.988 1.00 45.62 806 ILE A CA 1
ATOM 6485 C C . ILE A 1 806 ? -11.313 31.435 20.967 1.00 45.62 806 ILE A C 1
ATOM 6487 O O . ILE A 1 806 ? -10.651 30.625 20.319 1.00 45.62 806 ILE A O 1
ATOM 6491 N N . HIS A 1 807 ? -10.743 32.421 21.666 1.00 39.16 807 HIS A N 1
ATOM 6492 C CA . HIS A 1 807 ? -9.302 32.702 21.775 1.00 39.16 807 HIS A CA 1
ATOM 6493 C C . HIS A 1 807 ? -8.517 31.643 22.581 1.00 39.16 807 HIS A C 1
ATOM 6495 O O . HIS A 1 807 ? -7.906 31.935 23.607 1.00 39.16 807 HIS A O 1
ATOM 6501 N N . GLY A 1 808 ? -8.501 30.394 22.119 1.00 42.59 808 GLY A N 1
ATOM 6502 C CA . GLY A 1 808 ? -7.634 29.345 22.654 1.00 42.59 808 GLY A CA 1
ATOM 6503 C C . GLY A 1 808 ? -6.411 29.118 21.766 1.00 42.59 808 GLY A C 1
ATOM 6504 O O . GLY A 1 808 ? -6.543 28.553 20.683 1.00 42.59 808 GLY A O 1
ATOM 6505 N N . LYS A 1 809 ? -5.211 29.495 22.234 1.00 45.12 809 LYS A N 1
ATOM 6506 C CA . LYS A 1 809 ? -3.908 29.130 21.635 1.00 45.12 809 LYS A CA 1
ATOM 6507 C C . LYS A 1 809 ? -3.651 27.617 21.754 1.00 45.12 809 LYS A C 1
ATOM 6509 O O . LYS A 1 809 ? -2.826 27.184 22.552 1.00 45.12 809 LYS A O 1
ATOM 6514 N N . ALA A 1 810 ? -4.363 26.797 20.989 1.00 43.50 810 ALA A N 1
ATOM 6515 C CA . ALA A 1 810 ? -4.162 25.350 20.951 1.00 43.50 810 ALA A CA 1
ATOM 6516 C C . ALA A 1 810 ? -3.854 24.880 19.521 1.00 43.50 810 ALA A C 1
ATOM 6518 O O . ALA A 1 810 ? -4.763 24.562 18.765 1.00 43.50 810 ALA A O 1
ATOM 6519 N N . SER A 1 811 ? -2.579 24.888 19.121 1.00 46.28 811 SER A N 1
ATOM 6520 C CA . SER A 1 811 ? -1.858 23.690 18.633 1.00 46.28 811 SER A CA 1
ATOM 6521 C C . SER A 1 811 ? -0.472 24.099 18.112 1.00 46.28 811 SER A C 1
ATOM 6523 O O . SER A 1 811 ? -0.380 24.932 17.212 1.00 46.28 811 SER A O 1
ATOM 6525 N N . THR A 1 812 ? 0.576 23.522 18.708 1.00 50.47 812 THR A N 1
ATOM 6526 C CA . THR A 1 812 ? 2.003 23.614 18.328 1.00 50.47 812 THR A CA 1
ATOM 6527 C C . THR A 1 812 ? 2.589 22.238 17.959 1.00 50.47 812 THR A C 1
ATOM 6529 O O . THR A 1 812 ? 3.766 22.120 17.653 1.00 50.47 812 THR A O 1
ATOM 6532 N N . ASN A 1 813 ? 1.791 21.165 17.970 1.00 55.75 813 ASN A N 1
ATOM 6533 C CA . ASN A 1 813 ? 2.347 19.812 18.104 1.00 55.75 813 ASN A CA 1
ATOM 6534 C C . ASN A 1 813 ? 2.971 19.225 16.825 1.00 55.75 813 ASN A C 1
ATOM 6536 O O . ASN A 1 813 ? 3.886 18.415 16.942 1.00 55.75 813 ASN A O 1
ATOM 6540 N N . MET A 1 814 ? 2.519 19.606 15.622 1.00 56.53 814 MET A N 1
ATOM 6541 C CA . MET A 1 814 ? 3.127 19.098 14.378 1.00 56.53 814 MET A CA 1
ATOM 6542 C C . MET A 1 814 ? 4.353 19.916 13.948 1.00 56.53 814 MET A C 1
ATOM 6544 O O . MET A 1 814 ? 5.308 19.360 13.426 1.00 56.53 814 MET A O 1
ATOM 6548 N N . GLU A 1 815 ? 4.382 21.222 14.226 1.00 59.72 815 GLU A N 1
ATOM 6549 C CA . GLU A 1 815 ? 5.616 22.003 14.068 1.00 59.72 815 GLU A CA 1
ATOM 6550 C C . GLU A 1 815 ? 6.699 21.522 15.038 1.00 59.72 815 GLU A C 1
ATOM 6552 O O . GLU A 1 815 ? 7.855 21.429 14.652 1.00 59.72 815 GLU A O 1
ATOM 6557 N N . ASP A 1 816 ? 6.336 21.139 16.266 1.00 60.09 816 ASP A N 1
ATOM 6558 C CA . ASP A 1 816 ? 7.278 20.552 17.227 1.00 60.09 816 ASP A CA 1
ATOM 6559 C C . ASP A 1 816 ? 7.831 19.190 16.762 1.00 60.09 816 ASP A C 1
ATOM 6561 O O . ASP A 1 816 ? 8.984 18.872 17.053 1.00 60.09 816 ASP A O 1
ATOM 6565 N N . PHE A 1 817 ? 7.043 18.391 16.024 1.00 60.12 817 PHE A N 1
ATOM 6566 C CA . PHE A 1 817 ? 7.523 17.161 15.370 1.00 60.12 817 PHE A CA 1
ATOM 6567 C C . PHE A 1 817 ? 8.666 17.477 14.385 1.00 60.12 817 PHE A C 1
ATOM 6569 O O . PHE A 1 817 ? 9.680 16.773 14.367 1.00 60.12 817 PHE A O 1
ATOM 6576 N N . MET A 1 818 ? 8.522 18.590 13.660 1.00 59.03 818 MET A N 1
ATOM 6577 C CA . MET A 1 818 ? 9.422 19.085 12.615 1.00 59.03 818 MET A CA 1
ATOM 6578 C C . MET A 1 818 ? 10.608 19.929 13.137 1.00 59.03 818 MET A C 1
ATOM 6580 O O . MET A 1 818 ? 11.635 20.011 12.474 1.00 59.03 818 MET A O 1
ATOM 6584 N N . LYS A 1 819 ? 10.502 20.559 14.316 1.00 61.69 819 LYS A N 1
ATOM 6585 C CA . LYS A 1 819 ? 11.484 21.525 14.868 1.00 61.69 819 LYS A CA 1
ATOM 6586 C C . LYS A 1 819 ? 12.584 20.921 15.745 1.00 61.69 819 LYS A C 1
ATOM 6588 O O . LYS A 1 819 ? 13.387 21.664 16.300 1.00 61.69 819 LYS A O 1
ATOM 6593 N N . GLY A 1 820 ? 12.623 19.604 15.937 1.00 58.00 820 GLY A N 1
ATOM 6594 C CA . GLY A 1 820 ? 13.660 18.994 16.772 1.00 58.00 820 GLY A CA 1
ATOM 6595 C C . GLY A 1 820 ? 15.027 19.019 16.089 1.00 58.00 820 GLY A C 1
ATOM 6596 O O . GLY A 1 820 ? 15.376 18.024 15.458 1.00 58.00 820 GLY A O 1
ATOM 6597 N N . GLU A 1 821 ? 15.763 20.124 16.234 1.00 52.09 821 GLU A N 1
ATOM 6598 C CA . GLU A 1 821 ? 17.160 20.287 15.822 1.00 52.09 821 GLU A CA 1
ATOM 6599 C C . GLU A 1 821 ? 18.074 19.361 16.633 1.00 52.09 821 GLU A C 1
ATOM 6601 O O . GLU A 1 821 ? 18.059 19.358 17.866 1.00 52.09 821 GLU A O 1
ATOM 6606 N N . GLN A 1 822 ? 18.896 18.577 15.940 1.00 52.50 822 GLN A N 1
ATOM 6607 C CA . GLN A 1 822 ? 20.057 17.909 16.520 1.00 52.50 822 GLN A CA 1
ATOM 6608 C C . GLN A 1 822 ? 21.226 17.997 15.540 1.00 52.50 822 GLN A C 1
ATOM 6610 O O . GLN A 1 822 ? 21.030 17.814 14.343 1.00 52.50 822 GLN A O 1
ATOM 6615 N N . ALA A 1 823 ? 22.415 18.275 16.088 1.00 47.84 823 ALA A N 1
ATOM 6616 C CA . ALA A 1 823 ? 23.753 18.146 15.499 1.00 47.84 823 ALA A CA 1
ATOM 6617 C C . ALA A 1 823 ? 23.801 17.967 13.963 1.00 47.84 823 ALA A C 1
ATOM 6619 O O . ALA A 1 823 ? 24.134 16.896 13.470 1.00 47.84 823 ALA A O 1
ATOM 6620 N N . GLY A 1 824 ? 23.456 19.020 13.215 1.00 56.84 824 GLY A N 1
ATOM 6621 C CA . GLY A 1 824 ? 23.726 19.110 11.776 1.00 56.84 824 GLY A CA 1
ATOM 6622 C C . GLY A 1 824 ? 22.705 18.494 10.810 1.00 56.84 824 GLY A C 1
ATOM 6623 O O . GLY A 1 824 ? 22.862 18.716 9.616 1.00 56.84 824 GLY A O 1
ATOM 6624 N N . PHE A 1 825 ? 21.651 17.797 11.261 1.00 62.28 825 PHE A N 1
ATOM 6625 C CA . PHE A 1 825 ? 20.635 17.232 10.351 1.00 62.28 825 PHE A CA 1
ATOM 6626 C C . PHE A 1 825 ? 19.219 17.717 10.696 1.00 62.28 825 PHE A C 1
ATOM 6628 O O . PHE A 1 825 ? 18.671 17.412 11.759 1.00 62.28 825 PHE A O 1
ATOM 6635 N N . ASN A 1 826 ? 18.612 18.483 9.785 1.00 74.81 826 ASN A N 1
ATOM 6636 C CA . ASN A 1 826 ? 17.263 19.032 9.926 1.00 74.81 826 ASN A CA 1
ATOM 6637 C C . ASN A 1 826 ? 16.283 18.232 9.055 1.00 74.81 826 ASN A C 1
ATOM 6639 O O . ASN A 1 826 ? 16.375 18.257 7.829 1.00 74.81 826 ASN A O 1
ATOM 6643 N N . LEU A 1 827 ? 15.320 17.549 9.687 1.00 72.62 827 LEU A N 1
ATOM 6644 C CA . LEU A 1 827 ? 14.304 16.751 8.990 1.00 72.62 827 LEU A CA 1
ATOM 6645 C C . LEU A 1 827 ? 13.529 17.574 7.946 1.00 72.62 827 LEU A C 1
ATOM 6647 O O . LEU A 1 827 ? 13.211 17.046 6.889 1.00 72.62 827 LEU A O 1
ATOM 6651 N N . ASN A 1 828 ? 13.268 18.863 8.193 1.00 74.81 828 ASN A N 1
ATOM 6652 C CA . ASN A 1 828 ? 12.589 19.722 7.215 1.00 74.81 828 ASN A CA 1
ATOM 6653 C C . ASN A 1 828 ? 13.441 19.946 5.976 1.00 74.81 828 ASN A C 1
ATOM 6655 O O . ASN A 1 828 ? 12.919 19.918 4.869 1.00 74.81 828 ASN A O 1
ATOM 6659 N N . THR A 1 829 ? 14.741 20.164 6.174 1.00 81.25 829 THR A N 1
ATOM 6660 C CA . THR A 1 829 ? 15.690 20.328 5.074 1.00 81.25 829 THR A CA 1
ATOM 6661 C C . THR A 1 829 ? 15.755 19.054 4.249 1.00 81.25 829 THR A C 1
ATOM 6663 O O . THR A 1 829 ? 15.673 19.126 3.031 1.00 81.25 829 THR A O 1
ATOM 6666 N N . PHE A 1 830 ? 15.815 17.888 4.898 1.00 82.06 830 PHE A N 1
ATOM 6667 C CA . PHE A 1 830 ? 15.845 16.621 4.175 1.00 82.06 830 PHE A CA 1
ATOM 6668 C C . PHE A 1 830 ? 14.530 16.330 3.442 1.00 82.06 830 PHE A C 1
ATOM 6670 O O . PHE A 1 830 ? 14.559 15.981 2.274 1.00 82.06 830 PHE A O 1
ATOM 6677 N N . MET A 1 831 ? 13.369 16.545 4.066 1.00 82.38 831 MET A N 1
ATOM 6678 C CA . MET A 1 831 ? 12.082 16.360 3.383 1.00 82.38 831 MET A CA 1
ATOM 6679 C C . MET A 1 831 ? 11.899 17.330 2.209 1.00 82.38 831 MET A C 1
ATOM 6681 O O . MET A 1 831 ? 11.366 16.938 1.175 1.00 82.38 831 MET A O 1
ATOM 6685 N N . ALA A 1 832 ? 12.364 18.577 2.347 1.00 84.50 832 ALA A N 1
ATOM 6686 C CA . ALA A 1 832 ? 12.372 19.543 1.252 1.00 84.50 832 ALA A CA 1
ATOM 6687 C C . ALA A 1 832 ? 13.307 19.102 0.117 1.00 84.50 832 ALA A C 1
ATOM 6689 O O . ALA A 1 832 ? 12.935 19.217 -1.048 1.00 84.50 832 ALA A O 1
ATOM 6690 N N . LEU A 1 833 ? 14.474 18.544 0.453 1.00 86.81 833 LEU A N 1
ATOM 6691 C CA . LEU A 1 833 ? 15.386 17.930 -0.509 1.00 86.81 833 LEU A CA 1
ATOM 6692 C C . LEU A 1 833 ? 14.738 16.728 -1.209 1.00 86.81 833 LEU A C 1
ATOM 6694 O O . LEU A 1 833 ? 14.851 16.603 -2.418 1.00 86.81 833 LEU A O 1
ATOM 6698 N N . GLU A 1 834 ? 14.015 15.860 -0.504 1.00 87.38 834 GLU A N 1
ATOM 6699 C CA . GLU A 1 834 ? 13.326 14.729 -1.136 1.00 87.38 834 GLU A CA 1
ATOM 6700 C C . GLU A 1 834 ? 12.207 15.181 -2.080 1.00 87.38 834 GLU A C 1
ATOM 6702 O O . GLU A 1 834 ? 12.061 14.631 -3.173 1.00 87.38 834 GLU A O 1
ATOM 6707 N N . ASP A 1 835 ? 11.443 16.209 -1.703 1.00 86.12 835 ASP A N 1
ATOM 6708 C CA . ASP A 1 835 ? 10.450 16.821 -2.588 1.00 86.12 835 ASP A CA 1
ATOM 6709 C C . ASP A 1 835 ? 11.104 17.462 -3.819 1.00 86.12 835 ASP A C 1
ATOM 6711 O O . ASP A 1 835 ? 10.597 17.289 -4.934 1.00 86.12 835 ASP A O 1
ATOM 6715 N N . GLN A 1 836 ? 12.244 18.135 -3.633 1.00 88.38 836 GLN A N 1
ATOM 6716 C CA . GLN A 1 836 ? 13.064 18.653 -4.724 1.00 88.38 836 GLN A CA 1
ATOM 6717 C C . GLN A 1 836 ? 13.531 17.513 -5.631 1.00 88.38 836 GLN A C 1
ATOM 6719 O O . GLN A 1 836 ? 13.343 17.586 -6.838 1.00 88.38 836 GLN A O 1
ATOM 6724 N N . ILE A 1 837 ? 14.047 16.416 -5.074 1.00 88.62 837 ILE A N 1
ATOM 6725 C CA . ILE A 1 837 ? 14.561 15.294 -5.862 1.00 88.62 837 ILE A CA 1
ATOM 6726 C C . ILE A 1 837 ? 13.460 14.652 -6.713 1.00 88.62 837 ILE A C 1
ATOM 6728 O O . ILE A 1 837 ? 13.672 14.313 -7.882 1.00 88.62 837 ILE A O 1
ATOM 6732 N N . VAL A 1 838 ? 12.253 14.522 -6.156 1.00 85.69 838 VAL A N 1
ATOM 6733 C CA . VAL A 1 838 ? 11.095 14.027 -6.908 1.00 85.69 838 VAL A CA 1
ATOM 6734 C C . VAL A 1 838 ? 10.695 14.988 -8.032 1.00 85.69 838 VAL A C 1
ATOM 6736 O O . VAL A 1 838 ? 10.311 14.533 -9.111 1.00 85.69 838 VAL A O 1
ATOM 6739 N N . SER A 1 839 ? 10.717 16.294 -7.775 1.00 84.00 839 SER A N 1
ATOM 6740 C CA . SER A 1 839 ? 10.373 17.325 -8.759 1.00 84.00 839 SER A CA 1
ATOM 6741 C C . SER A 1 839 ? 11.400 17.393 -9.890 1.00 84.00 839 SER A C 1
ATOM 6743 O O . SER A 1 839 ? 11.035 17.268 -11.058 1.00 84.00 839 SER A O 1
ATOM 6745 N N . ASP A 1 840 ? 12.668 17.538 -9.522 1.00 87.00 840 ASP A N 1
ATOM 6746 C CA . ASP A 1 840 ? 13.727 18.025 -10.401 1.00 87.00 840 ASP A CA 1
ATOM 6747 C C . ASP A 1 840 ? 14.436 16.897 -11.146 1.00 87.00 840 ASP A C 1
ATOM 6749 O O . ASP A 1 840 ? 14.867 17.117 -12.271 1.00 87.00 840 ASP A O 1
ATOM 6753 N N . TYR A 1 841 ? 14.515 15.694 -10.562 1.00 87.50 841 TYR A N 1
ATOM 6754 C CA . TYR A 1 841 ? 15.195 14.546 -11.180 1.00 87.50 841 TYR A CA 1
ATOM 6755 C C . TYR A 1 841 ? 14.211 13.435 -11.542 1.00 87.50 841 TYR A C 1
ATOM 6757 O O . TYR A 1 841 ? 14.223 12.911 -12.653 1.00 87.50 841 TYR A O 1
ATOM 6765 N N . LYS A 1 842 ? 13.299 13.062 -10.633 1.00 81.19 842 LYS A N 1
ATOM 6766 C CA . LYS A 1 842 ? 12.439 11.888 -10.864 1.00 81.19 842 LYS A CA 1
ATOM 6767 C C . LYS A 1 842 ? 11.419 12.098 -11.983 1.00 81.19 842 LYS A C 1
ATOM 6769 O O . LYS A 1 842 ? 11.200 11.173 -12.764 1.00 81.19 842 LYS A O 1
ATOM 6774 N N . LYS A 1 843 ? 10.793 13.278 -12.031 1.00 81.81 843 LYS A N 1
ATOM 6775 C CA . LYS A 1 843 ? 9.731 13.637 -12.991 1.00 81.81 843 LYS A CA 1
ATOM 6776 C C . LYS A 1 843 ? 10.230 14.411 -14.210 1.00 81.81 843 LYS A C 1
ATOM 6778 O O . LYS A 1 843 ? 9.446 14.636 -15.127 1.00 81.81 843 LYS A O 1
ATOM 6783 N N . ASN A 1 844 ? 11.486 14.839 -14.205 1.00 79.94 844 ASN A N 1
ATOM 6784 C CA . ASN A 1 844 ? 12.051 15.656 -15.264 1.00 79.94 844 ASN A CA 1
ATOM 6785 C C . ASN A 1 844 ? 12.760 14.779 -16.301 1.00 79.94 844 ASN A C 1
ATOM 6787 O O . ASN A 1 844 ? 13.984 14.721 -16.362 1.00 79.94 844 ASN A O 1
ATOM 6791 N N . ASP A 1 845 ? 11.966 14.075 -17.106 1.00 77.50 845 ASP A N 1
ATOM 6792 C CA . ASP A 1 845 ? 12.483 13.229 -18.191 1.00 77.50 845 ASP A CA 1
ATOM 6793 C C . ASP A 1 845 ? 13.137 14.044 -19.328 1.00 77.50 845 ASP A C 1
ATOM 6795 O O . ASP A 1 845 ? 13.771 13.463 -20.206 1.00 77.50 845 ASP A O 1
ATOM 6799 N N . LEU A 1 846 ? 12.976 15.376 -19.331 1.00 75.44 846 LEU A N 1
ATOM 6800 C CA . LEU A 1 846 ? 13.598 16.268 -20.311 1.00 75.44 846 LEU A CA 1
ATOM 6801 C C . LEU A 1 846 ? 15.078 16.491 -19.990 1.00 75.44 846 LEU A C 1
ATOM 6803 O O . LEU A 1 846 ? 15.920 16.224 -20.842 1.00 75.44 846 LEU A O 1
ATOM 6807 N N . ASP A 1 847 ? 15.384 16.922 -18.763 1.00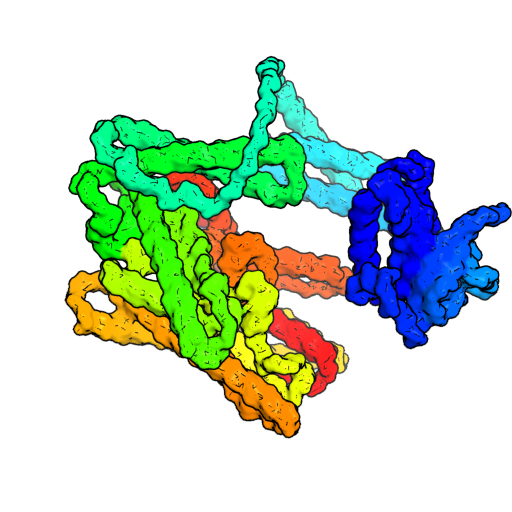 78.94 847 ASP A N 1
ATOM 6808 C CA . ASP A 1 847 ? 16.765 17.216 -18.352 1.00 78.94 847 ASP A CA 1
ATOM 6809 C C . ASP A 1 847 ? 17.519 15.962 -17.878 1.00 78.94 847 ASP A C 1
ATOM 6811 O O . ASP A 1 847 ? 18.748 15.925 -17.909 1.00 78.94 847 ASP A O 1
ATOM 6815 N N . TYR A 1 848 ? 16.790 14.922 -17.455 1.00 81.25 848 TYR A N 1
ATOM 6816 C CA . TYR A 1 848 ? 17.348 13.655 -16.975 1.00 81.25 848 TYR A CA 1
ATOM 6817 C C . TYR A 1 848 ? 16.676 12.462 -17.678 1.00 81.25 848 TYR A C 1
ATOM 6819 O O . TYR A 1 848 ? 15.877 11.740 -17.068 1.00 81.25 848 TYR A O 1
ATOM 6827 N N . PRO A 1 849 ? 16.958 12.244 -18.976 1.00 74.75 849 PRO A N 1
ATOM 6828 C CA . PRO A 1 849 ? 16.257 11.251 -19.794 1.00 74.75 849 PRO A CA 1
ATOM 6829 C C . PRO A 1 849 ? 16.563 9.797 -19.400 1.00 74.75 849 PRO A C 1
ATOM 6831 O O . PRO A 1 849 ? 15.783 8.893 -19.711 1.00 74.75 849 PRO A O 1
ATOM 6834 N N . THR A 1 850 ? 17.671 9.558 -18.689 1.00 78.94 850 THR A N 1
ATOM 6835 C CA . THR A 1 850 ? 18.126 8.216 -18.290 1.00 78.94 850 THR A CA 1
ATOM 6836 C C . THR A 1 850 ? 18.144 8.053 -16.766 1.00 78.94 850 THR A C 1
ATOM 6838 O O . THR A 1 850 ? 18.441 9.014 -16.052 1.00 78.94 850 THR A O 1
ATOM 6841 N N . PRO A 1 851 ? 17.880 6.856 -16.211 1.00 83.00 851 PRO A N 1
ATOM 6842 C CA . PRO A 1 851 ? 17.983 6.613 -14.772 1.00 83.00 851 PRO A CA 1
ATOM 6843 C C . PRO A 1 851 ? 19.342 6.987 -14.179 1.00 83.00 851 PRO A C 1
ATOM 6845 O O . PRO A 1 851 ? 19.376 7.627 -13.136 1.00 83.00 851 PRO A O 1
ATOM 6848 N N . SER A 1 852 ? 20.442 6.703 -14.877 1.00 81.56 852 SER A N 1
ATOM 6849 C CA . SER A 1 852 ? 21.796 7.028 -14.413 1.00 81.56 852 SER A CA 1
ATOM 6850 C C . SER A 1 852 ? 22.020 8.541 -14.309 1.00 81.56 852 SER A C 1
ATOM 6852 O O . SER A 1 852 ? 22.626 9.008 -13.343 1.00 81.56 852 SER A O 1
ATOM 6854 N N . SER A 1 853 ? 21.471 9.330 -15.246 1.00 84.31 853 SER A N 1
ATOM 6855 C CA . SER A 1 853 ? 21.486 10.797 -15.139 1.00 84.31 853 SER A CA 1
ATOM 6856 C C . SER A 1 853 ? 20.685 11.295 -13.925 1.00 84.31 853 SER A C 1
ATOM 6858 O O . SER A 1 853 ? 21.150 12.186 -13.213 1.00 84.31 853 SER A O 1
ATOM 6860 N N . LYS A 1 854 ? 19.535 10.673 -13.620 1.00 88.94 854 LYS A N 1
ATOM 6861 C CA . LYS A 1 854 ? 18.715 10.991 -12.434 1.00 88.94 854 LYS A CA 1
ATOM 6862 C C . LYS A 1 854 ? 19.406 10.617 -11.125 1.00 88.94 854 LYS A C 1
ATOM 6864 O O . LYS A 1 854 ? 19.346 11.388 -10.171 1.00 88.94 854 LYS A O 1
ATOM 6869 N N . ASP A 1 855 ? 20.048 9.452 -11.082 1.00 89.56 855 ASP A N 1
ATOM 6870 C CA . ASP A 1 855 ? 20.785 8.954 -9.919 1.00 89.56 855 ASP A CA 1
ATOM 6871 C C . ASP A 1 855 ? 21.958 9.895 -9.602 1.00 89.56 855 ASP A C 1
ATOM 6873 O O . ASP A 1 855 ? 22.103 10.333 -8.459 1.00 89.56 855 ASP A O 1
ATOM 6877 N N . LYS A 1 856 ? 22.725 10.304 -10.625 1.00 89.88 856 LYS A N 1
ATOM 6878 C CA . LYS A 1 856 ? 23.814 11.284 -10.489 1.00 89.88 856 LYS A CA 1
ATOM 6879 C C . LYS A 1 856 ? 23.311 12.649 -10.013 1.00 89.88 856 LYS A C 1
ATOM 6881 O O . LYS A 1 856 ? 23.859 13.196 -9.059 1.00 89.88 856 LYS A O 1
ATOM 6886 N N . GLY A 1 857 ? 22.254 13.177 -10.632 1.00 91.00 857 GLY A N 1
ATOM 6887 C CA . GLY A 1 857 ? 21.659 14.452 -10.227 1.00 91.00 857 GLY A CA 1
ATOM 6888 C C . GLY A 1 857 ? 21.162 14.434 -8.777 1.00 91.00 857 GLY A C 1
ATOM 6889 O O . GLY A 1 857 ? 21.417 15.369 -8.017 1.00 91.00 857 GLY A O 1
ATOM 6890 N N . ALA A 1 858 ? 20.530 13.335 -8.351 1.00 92.75 858 ALA A N 1
ATOM 6891 C CA . ALA A 1 858 ? 20.105 13.148 -6.967 1.00 92.75 858 ALA A CA 1
ATOM 6892 C C . ALA A 1 858 ? 21.295 13.056 -5.993 1.00 92.75 858 ALA A C 1
ATOM 6894 O O . ALA A 1 858 ? 21.242 13.643 -4.911 1.00 92.75 858 ALA A O 1
ATOM 6895 N N . GLU A 1 859 ? 22.376 12.363 -6.362 1.00 93.38 859 GLU A N 1
ATOM 6896 C CA . GLU A 1 859 ? 23.591 12.280 -5.542 1.00 93.38 859 GLU A CA 1
ATOM 6897 C C . GLU A 1 859 ? 24.252 13.650 -5.357 1.00 93.38 859 GLU A C 1
ATOM 6899 O O . GLU A 1 859 ? 24.600 14.025 -4.235 1.00 93.38 859 GLU A O 1
ATOM 6904 N N . GLU A 1 860 ? 24.394 14.420 -6.436 1.00 93.31 860 GLU A N 1
ATOM 6905 C CA . GLU A 1 860 ? 24.951 15.775 -6.404 1.00 93.31 860 GLU A CA 1
ATOM 6906 C C . GLU A 1 860 ? 24.102 16.709 -5.532 1.00 93.31 860 GLU A C 1
ATOM 6908 O O . GLU A 1 860 ? 24.648 17.439 -4.699 1.00 93.31 860 GLU A O 1
ATOM 6913 N N . ALA A 1 861 ? 22.771 16.629 -5.640 1.00 91.94 861 ALA A N 1
ATOM 6914 C CA . ALA A 1 861 ? 21.855 17.392 -4.796 1.00 91.94 861 ALA A CA 1
ATOM 6915 C C . ALA A 1 861 ? 22.037 17.071 -3.306 1.00 91.94 861 ALA A C 1
ATOM 6917 O O . ALA A 1 861 ? 22.046 17.975 -2.468 1.00 91.94 861 ALA A O 1
ATOM 6918 N N . VAL A 1 862 ? 22.216 15.795 -2.961 1.00 90.12 862 VAL A N 1
ATOM 6919 C CA . VAL A 1 862 ? 22.433 15.357 -1.575 1.00 90.12 862 VAL A CA 1
ATOM 6920 C C . VAL A 1 862 ? 23.798 15.813 -1.072 1.00 90.12 862 VAL A C 1
ATOM 6922 O O . VAL A 1 862 ? 23.878 16.411 0.000 1.00 90.12 862 VAL A O 1
ATOM 6925 N N . LYS A 1 863 ? 24.868 15.622 -1.848 1.00 90.75 863 LYS A N 1
ATOM 6926 C CA . LYS A 1 863 ? 26.219 16.079 -1.480 1.00 90.75 863 LYS A CA 1
ATOM 6927 C C . LYS A 1 863 ? 26.287 17.592 -1.291 1.00 90.75 863 LYS A C 1
ATOM 6929 O O . LYS A 1 863 ? 26.954 18.052 -0.370 1.00 90.75 863 LYS A O 1
ATOM 6934 N N . ALA A 1 864 ? 25.546 18.367 -2.082 1.00 91.00 864 ALA A N 1
ATOM 6935 C CA . ALA A 1 864 ? 25.445 19.814 -1.898 1.00 91.00 864 ALA A CA 1
ATOM 6936 C C . ALA A 1 864 ? 24.822 20.204 -0.542 1.00 91.00 864 ALA A C 1
ATOM 6938 O O . ALA A 1 864 ? 25.190 21.229 0.031 1.00 91.00 864 ALA A O 1
ATOM 6939 N N . HIS A 1 865 ? 23.919 19.379 -0.000 1.00 86.75 865 HIS A N 1
ATOM 6940 C CA . HIS A 1 865 ? 23.337 19.571 1.333 1.00 86.75 865 HIS A CA 1
ATOM 6941 C C . HIS A 1 865 ? 24.242 19.060 2.468 1.00 86.75 865 HIS A C 1
ATOM 6943 O O . HIS A 1 865 ? 24.113 19.527 3.602 1.00 86.75 865 HIS A O 1
ATOM 6949 N N . PHE A 1 866 ? 25.182 18.156 2.169 1.00 85.56 866 PHE A N 1
ATOM 6950 C CA . PHE A 1 866 ? 26.132 17.570 3.122 1.00 85.56 866 PHE A CA 1
ATOM 6951 C C . PHE A 1 866 ? 27.593 17.691 2.636 1.00 85.56 866 PHE A C 1
ATOM 6953 O O . PHE A 1 866 ? 28.284 16.680 2.514 1.00 85.56 866 PHE A O 1
ATOM 6960 N N . PRO A 1 867 ? 28.113 18.914 2.397 1.00 85.69 867 PRO A N 1
ATOM 6961 C CA . PRO A 1 867 ? 29.362 19.134 1.651 1.00 85.69 867 PRO A CA 1
ATOM 6962 C C . PRO A 1 867 ? 30.644 18.636 2.342 1.00 85.69 867 PRO A C 1
ATOM 6964 O O . PRO A 1 867 ? 31.718 18.714 1.758 1.00 85.69 867 PRO A O 1
ATOM 6967 N N . ASN A 1 868 ? 30.547 18.132 3.576 1.00 88.25 868 ASN A N 1
ATOM 6968 C CA . ASN A 1 868 ? 31.682 17.688 4.391 1.00 88.25 868 ASN A CA 1
ATOM 6969 C C . ASN A 1 868 ? 31.502 16.272 4.966 1.00 88.25 868 ASN A C 1
ATOM 6971 O O . ASN A 1 868 ? 32.193 15.931 5.922 1.00 88.25 868 ASN A O 1
ATOM 6975 N N . GLN A 1 869 ? 30.543 15.493 4.462 1.00 86.62 869 GLN A N 1
ATOM 6976 C CA . GLN A 1 869 ? 30.289 14.128 4.929 1.00 86.62 869 GLN A CA 1
ATOM 6977 C C . GLN A 1 869 ? 30.635 13.117 3.834 1.00 86.62 869 GLN A C 1
ATOM 6979 O O . GLN A 1 869 ? 30.404 13.380 2.652 1.00 86.62 869 GLN A O 1
ATOM 6984 N N . SER A 1 870 ? 31.175 11.959 4.218 1.00 87.69 870 SER A N 1
ATOM 6985 C CA . SER A 1 870 ? 31.322 10.823 3.301 1.00 87.69 870 SER A CA 1
ATOM 6986 C C . SER A 1 870 ? 29.950 10.242 2.930 1.00 87.69 870 SER A C 1
ATOM 6988 O O . SER A 1 870 ? 28.949 10.494 3.606 1.00 87.69 870 SER A O 1
ATOM 6990 N N . ASN A 1 871 ? 29.882 9.424 1.876 1.00 79.44 871 ASN A N 1
ATOM 6991 C CA . ASN A 1 871 ? 28.629 8.762 1.501 1.00 79.44 871 ASN A CA 1
ATOM 6992 C C . ASN A 1 871 ? 28.098 7.879 2.648 1.00 79.44 871 ASN A C 1
ATOM 6994 O O . ASN A 1 871 ? 26.896 7.876 2.904 1.00 79.44 871 ASN A O 1
ATOM 6998 N N . GLU A 1 872 ? 28.977 7.204 3.389 1.00 82.75 872 GLU A N 1
ATOM 6999 C CA . GLU A 1 872 ? 28.624 6.369 4.543 1.00 82.75 872 GLU A CA 1
ATOM 7000 C C . GLU A 1 872 ? 28.086 7.207 5.715 1.00 82.75 872 GLU A C 1
ATOM 7002 O O . GLU A 1 872 ? 27.110 6.827 6.364 1.00 82.75 872 GLU A O 1
ATOM 7007 N N . GLU A 1 873 ? 28.677 8.378 5.978 1.00 83.06 873 GLU A N 1
ATOM 7008 C CA . GLU A 1 873 ? 28.202 9.309 7.011 1.00 83.06 873 GLU A CA 1
ATOM 7009 C C . GLU A 1 873 ? 26.828 9.897 6.662 1.00 83.06 873 GLU A C 1
ATOM 7011 O O . GLU A 1 873 ? 25.961 10.022 7.539 1.00 83.06 873 GLU A O 1
ATOM 7016 N N . ILE A 1 874 ? 26.604 10.210 5.381 1.00 80.00 874 ILE A N 1
ATOM 7017 C CA . ILE A 1 874 ? 25.309 10.658 4.860 1.00 80.00 874 ILE A CA 1
ATOM 7018 C C . ILE A 1 874 ? 24.274 9.540 5.019 1.00 80.00 874 ILE A C 1
ATOM 7020 O O . ILE A 1 874 ? 23.204 9.776 5.583 1.00 80.00 874 ILE A O 1
ATOM 7024 N N . GLN A 1 875 ? 24.593 8.316 4.588 1.00 81.50 875 GLN A N 1
ATOM 7025 C CA . GLN A 1 875 ? 23.713 7.150 4.724 1.00 81.50 875 GLN A CA 1
ATOM 7026 C C . GLN A 1 875 ? 23.331 6.906 6.190 1.00 81.50 875 GLN A C 1
ATOM 7028 O O . GLN A 1 875 ? 22.143 6.818 6.512 1.00 81.50 875 GLN A O 1
ATOM 7033 N N . ALA A 1 876 ? 24.306 6.887 7.103 1.00 81.38 876 ALA A N 1
ATOM 7034 C CA . ALA A 1 876 ? 24.054 6.719 8.533 1.00 81.38 876 ALA A CA 1
ATOM 7035 C C . ALA A 1 876 ? 23.175 7.847 9.108 1.00 81.38 876 ALA A C 1
ATOM 7037 O O . ALA A 1 876 ? 22.274 7.593 9.916 1.00 81.38 876 ALA A O 1
ATOM 7038 N N . SER A 1 877 ? 23.389 9.093 8.672 1.00 79.00 877 SER A N 1
ATOM 7039 C CA . SER A 1 877 ? 22.590 10.253 9.090 1.00 79.00 877 SER A CA 1
ATOM 7040 C C . SER A 1 877 ? 21.140 10.170 8.603 1.00 79.00 877 SER A C 1
ATOM 7042 O O . SER A 1 877 ? 20.211 10.477 9.362 1.00 79.00 877 SER A O 1
ATOM 7044 N N . ILE A 1 878 ? 20.933 9.708 7.369 1.00 78.94 878 ILE A N 1
ATOM 7045 C CA . ILE A 1 878 ? 19.612 9.486 6.773 1.00 78.94 878 ILE A CA 1
ATOM 7046 C C . ILE A 1 878 ? 18.863 8.382 7.538 1.00 78.94 878 ILE A C 1
ATOM 7048 O O . ILE A 1 878 ? 17.762 8.624 8.045 1.00 78.94 878 ILE A O 1
ATOM 7052 N N . LEU A 1 879 ? 19.485 7.215 7.743 1.00 78.19 879 LEU A N 1
ATOM 7053 C CA . LEU A 1 879 ? 18.893 6.093 8.489 1.00 78.19 879 LEU A CA 1
ATOM 7054 C C . LEU A 1 879 ? 18.537 6.477 9.937 1.00 78.19 879 LEU A C 1
ATOM 7056 O O . LEU A 1 879 ? 17.449 6.161 10.441 1.00 78.19 879 LEU A O 1
ATOM 7060 N N . ALA A 1 880 ? 19.416 7.225 10.610 1.00 78.94 880 ALA A N 1
ATOM 7061 C CA . ALA A 1 880 ? 19.151 7.730 11.954 1.00 78.94 880 ALA A CA 1
ATOM 7062 C C . ALA A 1 880 ? 17.967 8.713 11.981 1.00 78.94 880 ALA A C 1
ATOM 7064 O O . ALA A 1 880 ? 17.208 8.747 12.956 1.00 78.94 880 ALA A O 1
ATOM 7065 N N . THR A 1 881 ? 17.786 9.502 10.922 1.00 78.38 881 THR A N 1
ATOM 7066 C CA . THR A 1 881 ? 16.673 10.451 10.796 1.00 78.38 881 THR A CA 1
ATOM 7067 C C . THR A 1 881 ? 15.347 9.740 10.562 1.00 78.38 881 THR A C 1
ATOM 7069 O O . THR A 1 881 ? 14.347 10.097 11.193 1.00 78.38 881 THR A O 1
ATOM 7072 N N . PHE A 1 882 ? 15.323 8.689 9.746 1.00 79.88 882 PHE A N 1
ATOM 7073 C CA . PHE A 1 882 ? 14.138 7.849 9.567 1.00 79.88 882 PHE A CA 1
ATOM 7074 C C . PHE A 1 882 ? 13.712 7.195 10.885 1.00 79.88 882 PHE A C 1
ATOM 7076 O O . PHE A 1 882 ? 12.562 7.335 11.310 1.00 79.88 882 PHE A O 1
ATOM 7083 N N . THR A 1 883 ? 14.662 6.597 11.605 1.00 76.25 883 THR A N 1
ATOM 7084 C CA . THR A 1 883 ? 14.422 5.964 12.912 1.00 76.25 883 THR A CA 1
ATOM 7085 C C . THR A 1 883 ? 13.862 6.962 13.935 1.00 76.25 883 THR A C 1
ATOM 7087 O O . THR A 1 883 ? 12.845 6.704 14.586 1.00 76.25 883 THR A O 1
ATOM 7090 N N . ARG A 1 884 ? 14.448 8.164 14.032 1.00 79.25 884 ARG A N 1
ATOM 7091 C CA . ARG A 1 884 ? 13.946 9.230 14.920 1.00 79.25 884 ARG A CA 1
ATOM 7092 C C . ARG A 1 884 ? 12.582 9.766 14.489 1.00 79.25 884 ARG A C 1
ATOM 7094 O O . ARG A 1 884 ? 11.759 10.106 15.344 1.00 79.25 884 ARG A O 1
ATOM 7101 N N . SER A 1 885 ? 12.317 9.836 13.186 1.00 79.38 885 SER A N 1
ATOM 7102 C CA . SER A 1 885 ? 11.011 10.239 12.660 1.00 79.38 885 SER A CA 1
ATOM 7103 C C . SER A 1 885 ? 9.935 9.264 13.120 1.00 79.38 885 SER A C 1
ATOM 7105 O O . SER A 1 885 ? 8.924 9.712 13.666 1.00 79.38 885 SER A O 1
ATOM 7107 N N . ALA A 1 886 ? 10.188 7.950 13.028 1.00 78.06 886 ALA A N 1
ATOM 7108 C CA . ALA A 1 886 ? 9.286 6.915 13.537 1.00 78.06 886 ALA A CA 1
ATOM 7109 C C . ALA A 1 886 ? 8.993 7.098 15.036 1.00 78.06 886 ALA A C 1
ATOM 7111 O O . ALA A 1 886 ? 7.828 7.060 15.446 1.00 78.06 886 ALA A O 1
ATOM 7112 N N . ALA A 1 887 ? 10.019 7.404 15.839 1.00 78.69 887 ALA A N 1
ATOM 7113 C CA . ALA A 1 887 ? 9.868 7.626 17.277 1.00 78.69 887 ALA A CA 1
ATOM 7114 C C . ALA A 1 887 ? 8.915 8.782 17.625 1.00 78.69 887 ALA A C 1
ATOM 7116 O O . ALA A 1 887 ? 8.216 8.758 18.643 1.00 78.69 887 ALA A O 1
ATOM 7117 N N . ARG A 1 888 ? 8.849 9.808 16.773 1.00 83.06 888 ARG A N 1
ATOM 7118 C CA . ARG A 1 888 ? 8.017 10.993 17.010 1.00 83.06 888 ARG A CA 1
ATOM 7119 C C . ARG A 1 888 ? 6.572 10.833 16.516 1.00 83.06 888 ARG A C 1
ATOM 7121 O O . ARG A 1 888 ? 5.713 11.584 16.985 1.00 83.06 888 ARG A O 1
ATOM 7128 N N . VAL A 1 889 ? 6.270 9.860 15.641 1.00 83.25 889 VAL A N 1
ATOM 7129 C CA . VAL A 1 889 ? 4.934 9.695 15.013 1.00 83.25 889 VAL A CA 1
ATOM 7130 C C . VAL A 1 889 ? 3.821 9.504 16.053 1.00 83.25 889 VAL A C 1
ATOM 7132 O O . VAL A 1 889 ? 2.717 10.026 15.892 1.00 83.25 889 VAL A O 1
ATOM 7135 N N . PHE A 1 890 ? 4.099 8.791 17.148 1.00 84.62 890 PHE A N 1
ATOM 7136 C CA . PHE A 1 890 ? 3.086 8.429 18.145 1.00 84.62 890 PHE A CA 1
ATOM 7137 C C . PHE A 1 890 ? 2.635 9.591 19.043 1.00 84.62 890 PHE A C 1
ATOM 7139 O O . PHE A 1 890 ? 1.502 9.590 19.529 1.00 84.62 890 PHE A O 1
ATOM 7146 N N . GLY A 1 891 ? 3.493 10.587 19.286 1.00 82.00 891 GLY A N 1
ATOM 7147 C CA . GLY A 1 891 ? 3.227 11.659 20.253 1.00 82.00 891 GLY A CA 1
ATOM 7148 C C . GLY A 1 891 ? 1.937 12.444 19.971 1.00 82.00 891 GLY A C 1
ATOM 7149 O O . GLY A 1 891 ? 1.056 12.486 20.840 1.00 82.00 891 GLY A O 1
ATOM 7150 N N . PRO A 1 892 ? 1.774 13.016 18.762 1.00 76.62 892 PRO A N 1
ATOM 7151 C CA . PRO A 1 892 ? 0.561 13.735 18.371 1.00 76.62 892 PRO A CA 1
ATOM 7152 C C . PRO A 1 892 ? -0.724 12.906 18.501 1.00 76.62 892 PRO A C 1
ATOM 7154 O O . PRO A 1 892 ? -1.775 13.438 18.856 1.00 76.62 892 PRO A O 1
ATOM 7157 N N . TYR A 1 893 ? -0.660 11.591 18.296 1.00 82.38 893 TYR A N 1
ATOM 7158 C CA . TYR A 1 893 ? -1.838 10.736 18.411 1.00 82.38 893 TYR A CA 1
ATOM 7159 C C . TYR A 1 893 ? -2.358 10.574 19.829 1.00 82.38 893 TYR A C 1
ATOM 7161 O O . TYR A 1 893 ? -3.571 10.599 20.015 1.00 82.38 893 TYR A O 1
ATOM 7169 N N . TYR A 1 894 ? -1.496 10.429 20.835 1.00 81.38 894 TYR A N 1
ATOM 7170 C CA . TYR A 1 894 ? -1.972 10.310 22.219 1.00 81.38 894 TYR A CA 1
ATOM 7171 C C . TYR A 1 894 ? -2.622 11.604 22.709 1.00 81.38 894 TYR A C 1
ATOM 7173 O O . TYR A 1 894 ? -3.643 11.562 23.398 1.00 81.38 894 TYR A O 1
ATOM 7181 N N . VAL A 1 895 ? -2.089 12.750 22.276 1.00 78.06 895 VAL A N 1
ATOM 7182 C CA . VAL A 1 895 ? -2.710 14.069 22.470 1.00 78.06 895 VAL A CA 1
ATOM 7183 C C . VAL A 1 895 ? -4.105 14.102 21.856 1.00 78.06 895 VAL A C 1
ATOM 7185 O O . VAL A 1 895 ? -5.077 14.522 22.483 1.00 78.06 895 VAL A O 1
ATOM 7188 N N . ASP A 1 896 ? -4.215 13.622 20.632 1.00 74.44 896 ASP A N 1
ATOM 7189 C CA . ASP A 1 896 ? -5.448 13.650 19.872 1.00 74.44 896 ASP A CA 1
ATOM 7190 C C . ASP A 1 896 ? -6.513 12.675 20.384 1.00 74.44 896 ASP A C 1
ATOM 7192 O O . ASP A 1 896 ? -7.685 13.048 20.496 1.00 74.44 896 ASP A O 1
ATOM 7196 N N . LYS A 1 897 ? -6.104 11.448 20.722 1.00 80.56 897 LYS A N 1
ATOM 7197 C CA . LYS A 1 897 ? -6.936 10.413 21.348 1.00 80.56 897 LYS A CA 1
ATOM 7198 C C . LYS A 1 897 ? -7.500 10.931 22.671 1.00 80.56 897 LYS A C 1
ATOM 7200 O O . LYS A 1 897 ? -8.689 10.768 22.929 1.00 80.56 897 LYS A O 1
ATOM 7205 N N . TYR A 1 898 ? -6.697 11.668 23.442 1.00 80.00 898 TYR A N 1
ATOM 7206 C CA . TYR A 1 898 ? -7.161 12.356 24.645 1.00 80.00 898 TYR A CA 1
ATOM 7207 C C . TYR A 1 898 ? -8.252 13.376 24.381 1.00 80.00 898 TYR A C 1
ATOM 7209 O O . TYR A 1 898 ? -9.324 13.302 24.980 1.00 80.00 898 TYR A O 1
ATOM 7217 N N . GLN A 1 899 ? -8.018 14.301 23.458 1.00 75.56 899 GLN A N 1
ATOM 7218 C CA . GLN A 1 899 ? -8.999 15.336 23.148 1.00 75.56 899 GLN A CA 1
ATOM 7219 C C . GLN A 1 899 ? -10.315 14.751 22.618 1.00 75.56 899 GLN A C 1
ATOM 7221 O O . GLN A 1 899 ? -11.386 15.291 22.895 1.00 75.56 899 GLN A O 1
ATOM 7226 N N . GLU A 1 900 ? -10.260 13.665 21.843 1.00 76.44 900 GLU A N 1
ATOM 7227 C CA . GLU A 1 900 ? -11.458 12.983 21.354 1.00 76.44 900 GLU A CA 1
ATOM 7228 C C . GLU A 1 900 ? -12.223 12.290 22.486 1.00 76.44 900 GLU A C 1
ATOM 7230 O O . GLU A 1 900 ? -13.444 12.441 22.576 1.00 76.44 900 GLU A O 1
ATOM 7235 N N . ASN A 1 901 ? -11.515 11.591 23.373 1.00 74.94 901 ASN A N 1
ATOM 7236 C CA . ASN A 1 901 ? -12.099 10.951 24.548 1.00 74.94 901 ASN A CA 1
ATOM 7237 C C . ASN A 1 901 ? -12.757 11.981 25.480 1.00 74.94 901 ASN A C 1
ATOM 7239 O O . ASN A 1 901 ? -13.892 11.784 25.909 1.00 74.94 901 ASN A O 1
ATOM 7243 N N . GLU A 1 902 ? -12.113 13.128 25.706 1.00 72.31 902 GLU A N 1
ATOM 7244 C CA . GLU A 1 902 ? -12.684 14.248 26.463 1.00 72.31 902 GLU A CA 1
ATOM 7245 C C . GLU A 1 902 ? -13.966 14.791 25.816 1.00 72.31 902 GLU A C 1
ATOM 7247 O O . GLU A 1 902 ? -14.978 14.970 26.496 1.00 72.31 902 GLU A O 1
ATOM 7252 N N . LYS A 1 903 ? -13.973 14.994 24.491 1.00 76.12 903 LYS A N 1
ATOM 7253 C CA . LYS A 1 903 ? -15.172 15.435 23.753 1.00 76.12 903 LYS A CA 1
ATOM 7254 C C . LYS A 1 903 ? -16.316 14.427 23.858 1.00 76.12 903 LYS A C 1
ATOM 7256 O O . LYS A 1 903 ? -17.474 14.828 23.973 1.00 76.12 903 LYS A O 1
ATOM 7261 N N . ARG A 1 904 ? -16.016 13.125 23.808 1.00 72.88 904 ARG A N 1
ATOM 7262 C CA . ARG A 1 904 ? -17.019 12.063 23.988 1.00 72.88 904 ARG A CA 1
ATOM 7263 C C . ARG A 1 904 ? -17.565 12.067 25.413 1.00 72.88 904 ARG A C 1
ATOM 7265 O O . ARG A 1 904 ? -18.778 12.102 25.576 1.00 72.88 904 ARG A O 1
ATOM 7272 N N . ARG A 1 905 ? -16.701 12.172 26.427 1.00 70.88 905 ARG A N 1
ATOM 7273 C CA . ARG A 1 905 ? -17.113 12.277 27.837 1.00 70.88 905 ARG A CA 1
ATOM 7274 C C . ARG A 1 905 ? -18.033 13.474 28.089 1.00 70.88 905 ARG A C 1
ATOM 7276 O O . ARG A 1 905 ? -19.025 13.345 28.801 1.00 70.88 905 ARG A O 1
ATOM 7283 N N . GLN A 1 906 ? -17.721 14.630 27.500 1.00 71.75 906 GLN A N 1
ATOM 7284 C CA . GLN A 1 906 ? -18.567 15.830 27.582 1.00 71.75 906 GLN A CA 1
ATOM 7285 C C . GLN A 1 906 ? -19.942 15.608 26.942 1.00 71.75 906 GLN A C 1
ATOM 7287 O O . GLN A 1 906 ? -20.946 16.101 27.447 1.00 71.75 906 GLN A O 1
ATOM 7292 N N . LYS A 1 907 ? -19.995 14.860 25.836 1.00 77.00 907 LYS A N 1
ATOM 7293 C CA . LYS A 1 907 ? -21.240 14.561 25.125 1.00 77.00 907 LYS A CA 1
ATOM 7294 C C . LYS A 1 907 ? -22.107 13.529 25.852 1.00 77.00 907 LYS A C 1
ATOM 7296 O O . LYS A 1 907 ? -23.326 13.673 25.846 1.00 77.00 907 LYS A O 1
ATOM 7301 N N . ASP A 1 908 ? -21.485 12.526 26.463 1.00 70.69 908 ASP A N 1
ATOM 7302 C CA . ASP A 1 908 ? -22.172 11.388 27.086 1.00 70.69 908 ASP A CA 1
ATOM 7303 C C . ASP A 1 908 ? -22.507 11.627 28.574 1.00 70.69 908 ASP A C 1
ATOM 7305 O O . ASP A 1 908 ? -23.070 10.756 29.231 1.00 70.69 908 ASP A O 1
ATOM 7309 N N . GLY A 1 909 ? -22.213 12.823 29.103 1.00 62.91 909 GLY A N 1
ATOM 7310 C CA . GLY A 1 909 ? -22.677 13.269 30.416 1.00 62.91 909 GLY A CA 1
ATOM 7311 C C . GLY A 1 909 ? -21.992 12.578 31.595 1.00 62.91 909 GLY A C 1
ATOM 7312 O O . GLY A 1 909 ? -22.669 11.932 32.380 1.00 62.91 909 GLY A O 1
ATOM 7313 N N . ALA A 1 910 ? -20.665 12.736 31.718 1.00 55.91 910 ALA A N 1
ATOM 7314 C CA . ALA A 1 910 ? -19.815 12.527 32.914 1.00 55.91 910 ALA A CA 1
ATOM 7315 C C . ALA A 1 910 ? -19.911 11.200 33.712 1.00 55.91 910 ALA A C 1
ATOM 7317 O O . ALA A 1 910 ? -19.116 11.003 34.627 1.00 55.91 910 ALA A O 1
ATOM 7318 N N . LEU A 1 911 ? -20.808 10.272 33.371 1.00 48.88 911 LEU A N 1
ATOM 7319 C CA . LEU A 1 911 ? -21.083 9.045 34.131 1.00 48.88 911 LEU A CA 1
ATOM 7320 C C . LEU A 1 911 ? -19.970 7.991 34.049 1.00 48.88 911 LEU A C 1
ATOM 7322 O O . LEU A 1 911 ? -20.048 6.962 34.712 1.00 48.88 911 LEU A O 1
ATOM 7326 N N . ILE A 1 912 ? -18.931 8.235 33.253 1.00 52.81 912 ILE A N 1
ATOM 7327 C CA . ILE A 1 912 ? -17.811 7.316 33.075 1.00 52.81 912 ILE A CA 1
ATOM 7328 C C . ILE A 1 912 ? -16.548 8.021 33.559 1.00 52.81 912 ILE A C 1
ATOM 7330 O O . ILE A 1 912 ? -16.204 9.108 33.081 1.00 52.81 912 ILE A O 1
ATOM 7334 N N . SER A 1 913 ? -15.874 7.402 34.532 1.00 53.53 913 SER A N 1
ATOM 7335 C CA . SER A 1 913 ? -14.592 7.880 35.046 1.00 53.53 913 SER A CA 1
ATOM 7336 C C . SER A 1 913 ? -13.605 8.076 33.884 1.00 53.53 913 SER A C 1
ATOM 7338 O O . SER A 1 913 ? -13.575 7.246 32.971 1.00 53.53 913 SER A O 1
ATOM 7340 N N . PRO A 1 914 ? -12.765 9.133 33.906 1.00 50.06 914 PRO A N 1
ATOM 7341 C CA . PRO A 1 914 ? -11.722 9.347 32.901 1.00 50.06 914 PRO A CA 1
ATOM 7342 C C . PRO A 1 914 ? -10.842 8.107 32.678 1.00 50.06 914 PRO A C 1
ATOM 7344 O O . PRO A 1 914 ? -10.331 7.920 31.582 1.00 50.06 914 PRO A O 1
ATOM 7347 N N . LEU A 1 915 ? -10.709 7.259 33.705 1.00 50.91 915 LEU A N 1
ATOM 7348 C CA . LEU A 1 915 ? -9.939 6.016 33.696 1.00 50.91 915 LEU A CA 1
ATOM 7349 C C . LEU A 1 915 ? -10.619 4.857 32.962 1.00 50.91 915 LEU A C 1
ATOM 7351 O O . LEU A 1 915 ? -9.930 3.989 32.458 1.00 50.91 915 LEU A O 1
ATOM 7355 N N . THR A 1 916 ? -11.951 4.789 32.927 1.00 50.28 916 THR A N 1
ATOM 7356 C CA . THR A 1 916 ? -12.655 3.634 32.334 1.00 50.28 916 THR A CA 1
ATOM 7357 C C . THR A 1 916 ? -12.739 3.729 30.810 1.00 50.28 916 THR A C 1
ATOM 7359 O O . THR A 1 916 ? -13.036 2.743 30.147 1.00 50.28 916 THR A O 1
ATOM 7362 N N . PHE A 1 917 ? -12.493 4.921 30.257 1.00 46.06 917 PHE A N 1
ATOM 7363 C CA . PHE A 1 917 ? -12.561 5.211 28.822 1.00 46.06 917 PHE A CA 1
ATOM 7364 C C . PHE A 1 917 ? -11.204 5.059 28.100 1.00 46.06 917 PHE A C 1
ATOM 7366 O O . PHE A 1 917 ? -11.131 5.178 26.874 1.00 46.06 917 PHE A O 1
ATOM 7373 N N . TRP A 1 918 ? -10.127 4.831 28.854 1.00 46.41 918 TRP A N 1
ATOM 7374 C CA . TRP A 1 918 ? -8.746 4.687 28.389 1.00 46.41 918 TRP A CA 1
ATOM 7375 C C . TRP A 1 918 ? -8.201 3.311 28.754 1.00 46.41 918 TRP A C 1
ATOM 7377 O O . TRP A 1 918 ? -7.483 2.715 27.915 1.00 46.41 918 TRP A O 1
#

Organism: NCBI:txid2864201

Mean predicted aligned error: 16.03 Å

Radius of gyration: 34.85 Å; Cα contacts (8 Å, |Δi|>4): 927; chains: 1; bounding box: 89×92×88 Å

Sequence (918 aa):
MRIKMLLNQLLPQTKESIGFIAFKAFFKKELNRLRKSKKPTNCFIIHDFVYPDKPEKKLPIVVFGKPEGEWKKFMLGNEGIKRKQRDAVIGTCELLAGKEGETLAFTLKKGKARPKMLTRKINKFLMPQAKGFCIVNGEQPNERLYEKDSDVDTVIEELDKNKSMKTYLKLERAYGKILAIVAVKPEAASINILKMLEQIGSWYEGYKQLPENIKNKHQKEYGLIEEIERKFEKLLHQVQESETLIKGTFVEENDEDLEEVDAAETSIDNSEDYNDYDDEQLGSDMGLLSQEEAVEIGHSFAETKRELAVVAIELKKLKTKRNLSAKEQQQLQDLTAKEAALAQERAQETHSLFEYWKKEMGWAASSPREILQHYDNNWFKFKEALAYWDQSNPKEDFYSIQLAALEELLHYRKKVVDQLLEETKKVVYQQIMAKPTVDTFDQKEIKAFAFGSTTPTSDYDVTFQIDRYPQYEYLCVKYFNDTFVQRFGVNAGMLFDTNVYTTGFMPTTTKEGTQAYKDKLNPFGKVSELPASEKLILDKTRRKKGQIELALSLSAVLQYVTTKKEIQTLKGETVNAVIANVKKLKPQPTHWEGKEWATAAIQKELIKVAREDMVEIFKLAEGYVKKVEEGIKEKEVQLAATQNSTVDPKHLEAQAKDLLYVETLEKVSVLLEQIEANKQEIGKAKEAGLEVPQLFQERAQFILDFKEAQGKALMYANEAYFSGGPALHVVKGMQGGGAIKLGRQQKMQSMLMNIGYQLQHFNEQAEEHGLGRAVLGTSKYGQRVANLTERSSKQEQEVKESISGIHGKASTNMEDFMKGEQAGFNLNTFMALEDQIVSDYKKNDLDYPTPSSKDKGAEEAVKAHFPNQSNEEIQASILATFTRSAARVFGPYYVDKYQENEKRRQKDGALISPLTFW

Foldseek 3Di:
DVVVVVCVVVDDPPLPDDAPVNVVVVVVVVVVVLLPDDFFQWEWEFEQRAGNNHRVDGGDIDTTGDDDDDVCCAVPPPPYDPQPRQRYFYWYWDWDQDPVGIAIETETDDHNHDQVNVLVVVLVVDDPVCNQRYHYNNDTDDPPPPPDDDDPVVVVVVVVVVVLVVLVVVLVVLVVVLVVVCVPDVPPCDPVVVVSLVVSVVSVVVVVPDDPVVVVVCCVPPVCPVVSVVVNVVVVVVVVVVVVVVVVPDDDDDDDDDDDDDDDDDDDDDDPPPPDPPPVPPPDDDDQDDPVRLLVLLVVLLVLVVLLVVLVVLLVVLVPDPDADPVSVVVNVVSVVVNVVSVVSNLVSLVNLQCNVCVVVVNNVPDLLRVCVVQVLFVVSLCCVQFPDDPVDPCPSCNSSSQSNLVVSLVVLCVVLVVLLVVLLVVLQVVQVPDPVDDDDDSVLWDWDFFDPPGSPTAGEIETERLPQLLSSLSSLVSSQVVVCVVNVFGCCGNPNYFYYYCLLPQDPDPSSNVVPPPDLDLPDDLLPDDPLLVLLVLVLVLLLLLLLLLLLLLLQVLLQPDPVSLVVLLVLLLVLQLVLLVPDQDDPPPDPDDPVVRVVLSVVLSVVSNVSSVSSSVNNVVLNVVLVVQLVVQLVVVCVVDDVPDDSVRSSLVSLSVLLSVLSNVLSVLVVVLVVLSVVVVVCVVVVHDCSVSSNVNSVSVSSNLNSSLSSQVSGPDGLSHNLLSCQPVCPVRVVDVDDDDLSSLLSNLSNLLSVLSVQLVVCCVVPNNLRSLLVSLVSLLSNVVSLVVVVVVVVVVCVVVVVDPDPDDDQSVVLQPPDDDLDGSVVSSVLSVCLCVPQVPCCPQHVGPVSSSVVSVVSQCVSVVPDDSVRSSVSSSVSSSSSSSNSCNVVSVVVLVVLVVVCVVSPVPDDSVSSD